Protein 1NBA (pdb70)

Secondary structure (DSSP, 8-state):
--HHHHHHHHHHHHHHHHHHHHHHHHHT-S------SSEEEEEES-BHHHHSSSSTT--S-HHHHHHHHHHHHHHHHHHT--EEEEEE-BS---TTSTT-S-GGGGGTS-GGG-BTTSGGGSBPGGG-PPTT-EEEEESSSSSSTTSSHHHHHHHTT--EEEEEEE-IIIIIHHHHHHHHHHT-EEEEEGGGEE-SSSSHHHHHHHHHHHHT-EEE-HHHHHHHHHHSPPGGG-----SPPP--PPPPPPP--/--TTHHHHHHHHHHHHHHHHHHHHHHT-S------SSEEEEEES-BHHHHSTTSTT--S-HHHHHHHHHHHHHHHHHHT--EEEEEE-BS---TTSTT-S-TTGGGTS-GGG-BTTSGGGSBPGGGPPPTT-EEEEESSSSSSTTSSHHHHHHHTT--EEEEEEE-IIIIIHHHHHHHHHHT-EEEEEGGGEE-SSSSHHHHHHHHHHHHT-EEE-HHHHHHHHHTPPPGGG-----SPPP--PPPPPPP--/--HHHHHHHHHHHHHHHHHHHHHHHHHT-S------SSEEEEEES-BHHHHSTTSTT--S-HHHHHHHHHHHHHHHH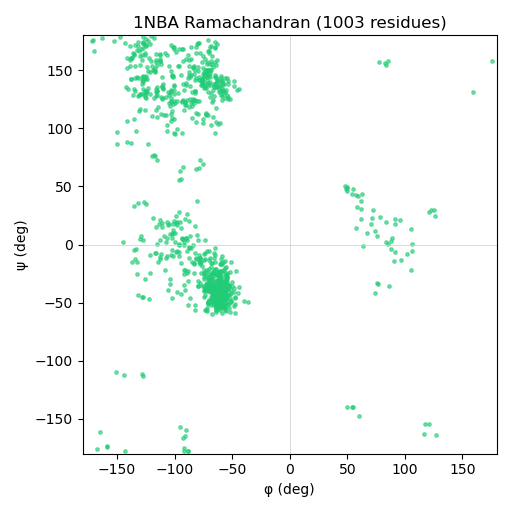HHT--EEEEEE-BS---TTSTT-S-GGGGGTS-GGG-BTTSGGGSBPGGGPPPTT-EEEEESSSSSSTTSSHHHHHHHTT--EEEEEEE-IIIIIHHHHHHHHHHT-EEEEEGGGEE-SSSSHHHHHHHHHHHHT-EEE-HHHHHHHHHHSPPGGG-----SPPP-----PPPP--/----HHHHHHHHHHHHHHHHHHHHHHHT-S------SSEEEEEE--BHHHHSTTSTT--S-HHHHHHHHHHHHHHHHTTT--EEEEEE-BS---TTSTT-S-GGGGGTS-GGG-BTTSGGGSBPGGG-PPTT-EEEEESSSSSSTTSSHHHHHHHTT--EEEEEEE-IIIIIHHHHHHHHHHT-EEEEEGGGEE-SSSSHHHHHHHHHHHHT-EEE-HHHHHHHHHHSPPGGG-----SPPP--PPPPPPP--

CATH classification: 3.40.50.850

Organism: Arthrobacter sp. (NCBI:txid1667)

Structure (mmCIF, N/CA/C/O backbone):
data_1NBA
#
_entry.id   1NBA
#
_cell.length_a   136.220
_cell.length_b   122.290
_cell.length_c   70.870
_cell.angle_alpha   90.00
_cell.angle_beta   91.82
_cell.angle_gamma   90.00
#
_symmetry.space_group_name_H-M   'C 1 2 1'
#
loop_
_entity.id
_entity.type
_entity.pdbx_description
1 polymer 'N-CARBAMOYLSARCOSINE AMIDOHYDROLASE'
2 non-polymer 'SULFATE ION'
3 water water
#
loop_
_atom_site.group_PDB
_atom_site.id
_atom_site.type_symbol
_atom_site.label_atom_id
_atom_site.label_alt_id
_atom_site.label_comp_id
_atom_site.label_asym_id
_atom_site.label_entity_id
_atom_site.label_seq_id
_atom_site.pdbx_PDB_ins_code
_atom_site.Cartn_x
_atom_site.Cartn_y
_atom_site.Cartn_z
_atom_site.occupancy
_atom_site.B_iso_or_equiv
_atom_site.auth_seq_id
_atom_site.auth_comp_id
_atom_site.auth_asym_id
_atom_site.auth_atom_id
_atom_site.pdbx_PDB_model_num
ATOM 1 N N . THR A 1 7 ? 3.558 67.603 60.849 1.00 53.58 7 THR A N 1
ATOM 2 C CA . THR A 1 7 ? 3.455 66.878 59.596 1.00 51.35 7 THR A CA 1
ATOM 3 C C . THR A 1 7 ? 2.987 65.434 59.796 1.00 47.46 7 THR A C 1
ATOM 4 O O . THR A 1 7 ? 3.528 64.642 60.577 1.00 46.88 7 THR A O 1
ATOM 8 N N . PHE A 1 8 ? 1.929 65.103 59.068 1.00 42.21 8 PHE A N 1
ATOM 9 C CA . PHE A 1 8 ? 1.386 63.771 59.110 1.00 37.04 8 PHE A CA 1
ATOM 10 C C . PHE A 1 8 ? 2.411 62.811 58.546 1.00 36.61 8 PHE A C 1
ATOM 11 O O . PHE A 1 8 ? 3.154 63.070 57.585 1.00 37.21 8 PHE A O 1
ATOM 19 N N . ASN A 1 9 ? 2.399 61.650 59.171 1.00 36.36 9 ASN A N 1
ATOM 20 C CA . ASN A 1 9 ? 3.335 60.616 58.799 1.00 36.34 9 ASN A CA 1
ATOM 21 C C . ASN A 1 9 ? 3.221 60.126 57.369 1.00 32.28 9 ASN A C 1
ATOM 22 O O . ASN A 1 9 ? 4.233 59.741 56.792 1.00 31.07 9 ASN A O 1
ATOM 27 N N . ASP A 1 10 ? 2.037 60.171 56.754 1.00 30.59 10 ASP A N 1
ATOM 28 C CA . ASP A 1 10 ? 1.920 59.807 55.350 1.00 31.28 10 ASP A CA 1
ATOM 29 C C . ASP A 1 10 ? 2.704 60.771 54.458 1.00 31.21 10 ASP A C 1
ATOM 30 O O . ASP A 1 10 ? 3.306 60.333 53.479 1.00 33.37 10 ASP A O 1
ATOM 35 N N . ILE A 1 11 ? 2.767 62.063 54.833 1.00 30.02 11 ILE A N 1
ATOM 36 C CA . ILE A 1 11 ? 3.511 63.086 54.096 1.00 26.70 11 ILE A CA 1
ATOM 37 C C . ILE A 1 11 ? 4.983 62.784 54.295 1.00 26.87 11 ILE A C 1
ATOM 38 O O . ILE A 1 11 ? 5.718 62.720 53.317 1.00 27.41 11 ILE A O 1
ATOM 43 N N . GLU A 1 12 ? 5.446 62.561 55.526 1.00 28.69 12 GLU A N 1
ATOM 44 C CA . GLU A 1 12 ? 6.844 62.220 55.789 1.00 30.03 12 GLU A CA 1
ATOM 45 C C . GLU A 1 12 ? 7.338 61.009 55.013 1.00 28.27 12 GLU A C 1
ATOM 46 O O . GLU A 1 12 ? 8.418 60.998 54.410 1.00 26.17 12 GLU A O 1
ATOM 52 N N . ALA A 1 13 ? 6.502 59.975 55.048 1.00 28.15 13 ALA A N 1
ATOM 53 C CA . ALA A 1 13 ? 6.782 58.712 54.377 1.00 27.90 13 ALA A CA 1
ATOM 54 C C . ALA A 1 13 ? 6.857 58.877 52.870 1.00 25.71 13 ALA A C 1
ATOM 55 O O . ALA A 1 13 ? 7.852 58.508 52.242 1.00 26.07 13 ALA A O 1
ATOM 57 N N . ARG A 1 14 ? 5.816 59.449 52.267 1.00 22.72 14 ARG A N 1
ATOM 58 C CA . ARG A 1 14 ? 5.839 59.639 50.833 1.00 21.62 14 ARG A CA 1
ATOM 59 C C . ARG A 1 14 ? 6.938 60.606 50.410 1.00 20.54 14 ARG A C 1
ATOM 60 O O . ARG A 1 14 ? 7.588 60.370 49.391 1.00 21.73 14 ARG A O 1
ATOM 68 N N . LEU A 1 15 ? 7.228 61.652 51.193 1.00 19.56 15 LEU A N 1
ATOM 69 C CA . LEU A 1 15 ? 8.297 62.578 50.881 1.00 16.57 15 LEU A CA 1
ATOM 70 C C . LEU A 1 15 ? 9.639 61.869 50.853 1.00 16.55 15 LEU A C 1
ATOM 71 O O . LEU A 1 15 ? 10.392 62.034 49.884 1.00 17.28 15 LEU A O 1
ATOM 76 N N . ALA A 1 16 ? 9.997 61.044 51.839 1.00 16.63 16 ALA A N 1
ATOM 77 C CA . ALA A 1 16 ? 11.292 60.364 51.801 1.00 17.60 16 ALA A CA 1
ATOM 78 C C . ALA A 1 16 ? 11.449 59.537 50.531 1.00 18.32 16 ALA A C 1
ATOM 79 O O . ALA A 1 16 ? 12.492 59.580 49.877 1.00 20.96 16 ALA A O 1
ATOM 81 N N . ALA A 1 17 ? 10.371 58.861 50.145 1.00 19.04 17 ALA A N 1
ATOM 82 C CA . ALA A 1 17 ? 10.371 58.054 48.948 1.00 19.14 17 ALA A CA 1
ATOM 83 C C . ALA A 1 17 ? 10.540 58.850 47.668 1.00 18.99 17 ALA A C 1
ATOM 84 O O . ALA A 1 17 ? 11.449 58.515 46.894 1.00 21.15 17 ALA A O 1
ATOM 86 N N . VAL A 1 18 ? 9.733 59.896 47.411 1.00 15.98 18 VAL A N 1
ATOM 87 C CA . VAL A 1 18 ? 9.898 60.617 46.165 1.00 16.45 18 VAL A CA 1
ATOM 88 C C . VAL A 1 18 ? 11.235 61.348 46.172 1.00 17.93 18 VAL A C 1
ATOM 89 O O . VAL A 1 18 ? 11.904 61.411 45.132 1.00 20.22 18 VAL A O 1
ATOM 93 N N . LEU A 1 19 ? 11.721 61.834 47.316 1.00 17.16 19 LEU A N 1
ATOM 94 C CA . LEU A 1 19 ? 13.003 62.521 47.317 1.00 16.48 19 LEU A CA 1
ATOM 95 C C . LEU A 1 19 ? 14.109 61.551 46.987 1.00 17.21 19 LEU A C 1
ATOM 96 O O . LEU A 1 19 ? 15.039 61.884 46.263 1.00 15.13 19 LEU A O 1
ATOM 101 N N . GLU A 1 20 ? 14.025 60.322 47.474 1.00 18.83 20 GLU A N 1
ATOM 102 C CA . GLU A 1 20 ? 15.026 59.339 47.126 1.00 20.75 20 GLU A CA 1
ATOM 103 C C . GLU A 1 20 ? 15.027 59.093 45.614 1.00 19.09 20 GLU A C 1
ATOM 104 O O . GLU A 1 20 ? 16.093 59.007 44.995 1.00 17.17 20 GLU A O 1
ATOM 110 N N . GLU A 1 21 ? 13.844 59.034 44.986 1.00 17.04 21 GLU A N 1
ATOM 111 C CA . GLU A 1 21 ? 13.779 58.865 43.550 1.00 20.72 21 GLU A CA 1
ATOM 112 C C . GLU A 1 21 ? 14.475 60.027 42.858 1.00 20.76 21 GLU A C 1
ATOM 113 O O . GLU A 1 21 ? 15.336 59.818 41.998 1.00 19.94 21 GLU A O 1
ATOM 119 N N . ALA A 1 22 ? 14.140 61.246 43.283 1.00 19.69 22 ALA A N 1
ATOM 120 C CA . ALA A 1 22 ? 14.751 62.442 42.735 1.00 17.58 22 ALA A CA 1
ATOM 121 C C . ALA A 1 22 ? 16.259 62.523 42.942 1.00 16.22 22 ALA A C 1
ATOM 122 O O . ALA A 1 22 ? 16.980 62.960 42.032 1.00 16.97 22 ALA A O 1
ATOM 124 N N . PHE A 1 23 ? 16.770 62.083 44.091 1.00 14.93 23 PHE A N 1
ATOM 125 C CA . PHE A 1 23 ? 18.193 62.120 44.351 1.00 15.11 23 PHE A CA 1
ATOM 126 C C . PHE A 1 23 ? 18.903 61.087 43.487 1.00 18.10 23 PHE A C 1
ATOM 127 O O . PHE A 1 23 ? 19.991 61.372 42.993 1.00 16.57 23 PHE A O 1
ATOM 135 N N . GLU A 1 24 ? 18.338 59.892 43.278 1.00 20.21 24 GLU A N 1
ATOM 136 C CA . GLU A 1 24 ? 18.921 58.895 42.382 1.00 22.35 24 GLU A CA 1
ATOM 137 C C . GLU A 1 24 ? 19.106 59.433 40.967 1.00 19.15 24 GLU A C 1
ATOM 138 O O . GLU A 1 24 ? 20.195 59.391 40.388 1.00 20.61 24 GLU A O 1
ATOM 144 N N . ALA A 1 25 ? 17.993 59.939 40.413 1.00 18.43 25 ALA A N 1
ATOM 145 C CA . ALA A 1 25 ? 17.937 60.533 39.077 1.00 17.00 25 ALA A CA 1
ATOM 146 C C . ALA A 1 25 ? 18.929 61.680 38.909 1.00 15.54 25 ALA A C 1
ATOM 147 O O . ALA A 1 25 ? 19.844 61.640 38.070 1.00 17.08 25 ALA A O 1
ATOM 149 N N . GLY A 1 26 ? 18.815 62.667 39.797 1.00 13.18 26 GLY A N 1
ATOM 150 C CA . GLY A 1 26 ? 19.713 63.806 39.802 1.00 11.43 26 GLY A CA 1
ATOM 151 C C . GLY A 1 26 ? 21.180 63.390 39.891 1.00 11.58 26 GLY A C 1
ATOM 152 O O . GLY A 1 26 ? 22.024 63.868 39.116 1.00 9.89 26 GLY A O 1
ATOM 153 N N . THR A 1 27 ? 21.516 62.428 40.758 1.00 12.13 27 THR A N 1
ATOM 154 C CA . THR A 1 27 ? 22.895 61.986 40.913 1.00 12.58 27 THR A CA 1
ATOM 155 C C . THR A 1 27 ? 23.450 61.414 39.610 1.00 13.80 27 THR A C 1
ATOM 156 O O . THR A 1 27 ? 24.621 61.638 39.264 1.00 12.00 27 THR A O 1
ATOM 160 N N . SER A 1 28 ? 22.617 60.686 38.868 1.00 14.48 28 SER A N 1
ATOM 161 C CA . SER A 1 28 ? 23.066 60.128 37.614 1.00 16.01 28 SER A CA 1
ATOM 162 C C . SER A 1 28 ? 23.367 61.254 36.630 1.00 15.08 28 SER A C 1
ATOM 163 O O . SER A 1 28 ? 24.465 61.268 36.069 1.00 14.31 28 SER A O 1
ATOM 166 N N . ILE A 1 29 ? 22.471 62.238 36.468 1.00 14.79 29 ILE A N 1
ATOM 167 C CA . ILE A 1 29 ? 22.711 63.367 35.566 1.00 15.99 29 ILE A CA 1
ATOM 168 C C . ILE A 1 29 ? 23.985 64.104 35.978 1.00 16.37 29 ILE A C 1
ATOM 169 O O . ILE A 1 29 ? 24.911 64.249 35.167 1.00 16.82 29 ILE A O 1
ATOM 174 N N . TYR A 1 30 ? 24.085 64.506 37.252 1.00 15.45 30 TYR A N 1
ATOM 175 C CA . TYR A 1 30 ? 25.275 65.180 37.754 1.00 15.06 30 TYR A CA 1
ATOM 176 C C . TYR A 1 30 ? 26.551 64.432 37.443 1.00 15.38 30 TYR A C 1
ATOM 177 O O . TYR A 1 30 ? 27.484 64.978 36.845 1.00 15.16 30 TYR A O 1
ATOM 186 N N . ASN A 1 31 ? 26.583 63.147 37.757 1.00 18.24 31 ASN A N 1
ATOM 187 C CA . ASN A 1 31 ? 27.778 62.374 37.490 1.00 21.65 31 ASN A CA 1
ATOM 188 C C . ASN A 1 31 ? 28.117 62.311 36.027 1.00 20.35 31 ASN A C 1
ATOM 189 O O . ASN A 1 31 ? 29.286 62.487 35.702 1.00 20.11 31 ASN A O 1
ATOM 194 N N . GLU A 1 32 ? 27.110 62.120 35.168 1.00 19.78 32 GLU A N 1
ATOM 195 C CA . GLU A 1 32 ? 27.306 62.052 33.729 1.00 20.72 32 GLU A CA 1
ATOM 196 C C . GLU A 1 32 ? 27.939 63.318 33.207 1.00 19.79 32 GLU A C 1
ATOM 197 O O . GLU A 1 32 ? 28.805 63.237 32.344 1.00 20.43 32 GLU A O 1
ATOM 203 N N . ARG A 1 33 ? 27.503 64.471 33.740 1.00 19.72 33 ARG A N 1
ATOM 204 C CA . ARG A 1 33 ? 28.007 65.784 33.337 1.00 17.24 33 ARG A CA 1
ATOM 205 C C . ARG A 1 33 ? 29.308 66.196 34.032 1.00 16.59 33 ARG A C 1
ATOM 206 O O . ARG A 1 33 ? 30.003 67.113 33.594 1.00 16.78 33 ARG A O 1
ATOM 214 N N . GLY A 1 34 ? 29.690 65.547 35.129 1.00 15.90 34 GLY A N 1
ATOM 215 C CA . GLY A 1 34 ? 30.950 65.832 35.794 1.00 14.56 34 GLY A CA 1
ATOM 216 C C . GLY A 1 34 ? 30.797 66.617 37.078 1.00 14.90 34 GLY A C 1
ATOM 217 O O . GLY A 1 34 ? 31.781 67.133 37.587 1.00 16.65 34 GLY A O 1
ATOM 218 N N . PHE A 1 35 ? 29.601 66.750 37.624 1.00 14.66 35 PHE A N 1
ATOM 219 C CA . PHE A 1 35 ? 29.377 67.448 38.871 1.00 14.93 35 PHE A CA 1
ATOM 220 C C . PHE A 1 35 ? 29.531 66.452 40.017 1.00 16.91 35 PHE A C 1
ATOM 221 O O . PHE A 1 35 ? 29.845 65.276 39.779 1.00 18.47 35 PHE A O 1
ATOM 229 N N . LYS A 1 36 ? 29.323 66.879 41.268 1.00 14.53 36 LYS A N 1
ATOM 230 C CA . LYS A 1 36 ? 29.347 66.026 42.459 1.00 14.00 36 LYS A CA 1
ATOM 231 C C . LYS A 1 36 ? 30.691 65.350 42.718 1.00 14.81 36 LYS A C 1
ATOM 232 O O . LYS A 1 36 ? 30.802 64.243 43.265 1.00 16.60 36 LYS A O 1
ATOM 238 N N . ARG A 1 37 ? 31.760 66.036 42.306 1.00 13.97 37 ARG A N 1
ATOM 239 C CA . ARG A 1 37 ? 33.120 65.565 42.523 1.00 13.32 37 ARG A CA 1
ATOM 240 C C . ARG A 1 37 ? 33.460 65.653 44.012 1.00 13.00 37 ARG A C 1
ATOM 241 O O . ARG A 1 37 ? 32.715 66.241 44.797 1.00 12.98 37 ARG A O 1
ATOM 249 N N . ARG A 1 38 ? 34.524 65.036 44.477 1.00 11.59 38 ARG A N 1
ATOM 250 C CA . ARG A 1 38 ? 34.848 65.109 45.882 1.00 12.99 38 ARG A CA 1
ATOM 251 C C . ARG A 1 38 ? 35.891 66.180 46.115 1.00 13.33 38 ARG A C 1
ATOM 252 O O . ARG A 1 38 ? 36.971 66.125 45.514 1.00 14.15 38 ARG A O 1
ATOM 260 N N . ILE A 1 39 ? 35.589 67.160 46.979 1.00 13.60 39 ILE A N 1
ATOM 261 C CA . ILE A 1 39 ? 36.576 68.169 47.333 1.00 12.74 39 ILE A CA 1
ATOM 262 C C . ILE A 1 39 ? 37.686 67.584 48.203 1.00 15.17 39 ILE A C 1
ATOM 263 O O . ILE A 1 39 ? 38.862 67.928 48.052 1.00 16.44 39 ILE A O 1
ATOM 268 N N . GLY A 1 40 ? 37.318 66.683 49.113 1.00 14.23 40 GLY A N 1
ATOM 269 C CA . GLY A 1 40 ? 38.309 66.002 49.921 1.00 14.83 40 GLY A CA 1
ATOM 270 C C . GLY A 1 40 ? 38.740 66.826 51.127 1.00 14.89 40 GLY A C 1
ATOM 271 O O . GLY A 1 40 ? 38.579 68.039 51.196 1.00 14.73 40 GLY A O 1
ATOM 272 N N . TYR A 1 41 ? 39.221 66.120 52.137 1.00 14.00 41 TYR A N 1
ATOM 273 C CA . TYR A 1 41 ? 39.718 66.738 53.341 1.00 12.20 41 TYR A CA 1
ATOM 274 C C . TYR A 1 41 ? 41.053 67.344 52.986 1.00 13.18 41 TYR A C 1
ATOM 275 O O . TYR A 1 41 ? 41.800 66.787 52.169 1.00 12.58 41 TYR A O 1
ATOM 284 N N . GLY A 1 42 ? 41.357 68.482 53.590 1.00 12.07 42 GLY A N 1
ATOM 285 C CA . GLY A 1 42 ? 42.654 69.078 53.406 1.00 12.59 42 GLY A CA 1
ATOM 286 C C . GLY A 1 42 ? 43.511 68.632 54.570 1.00 14.85 42 GLY A C 1
ATOM 287 O O . GLY A 1 42 ? 43.243 67.630 55.218 1.00 17.87 42 GLY A O 1
ATOM 288 N N . ASN A 1 43 ? 44.558 69.367 54.911 1.00 14.15 43 ASN A N 1
ATOM 289 C CA . ASN A 1 43 ? 45.494 68.985 55.948 1.00 15.37 43 ASN A CA 1
ATOM 290 C C . ASN A 1 43 ? 45.538 69.893 57.148 1.00 17.25 43 ASN A C 1
ATOM 291 O O . ASN A 1 43 ? 46.310 69.613 58.058 1.00 19.32 43 ASN A O 1
ATOM 296 N N . ARG A 1 44 ? 44.762 70.964 57.229 1.00 16.77 44 ARG A N 1
ATOM 297 C CA . ARG A 1 44 ? 44.898 71.916 58.322 1.00 15.41 44 ARG A CA 1
ATOM 298 C C . ARG A 1 44 ? 43.515 72.495 58.538 1.00 13.81 44 ARG A C 1
ATOM 299 O O . ARG A 1 44 ? 43.149 73.453 57.857 1.00 15.78 44 ARG A O 1
ATOM 307 N N . PRO A 1 45 ? 42.669 71.845 59.349 1.00 11.63 45 PRO A N 1
ATOM 308 C CA . PRO A 1 45 ? 41.260 72.168 59.477 1.00 11.89 45 PRO A CA 1
ATOM 309 C C . PRO A 1 45 ? 40.868 73.082 60.621 1.00 13.09 45 PRO A C 1
ATOM 310 O O . PRO A 1 45 ? 41.662 73.357 61.520 1.00 14.34 45 PRO A O 1
ATOM 314 N N . ALA A 1 46 ? 39.629 73.556 60.577 1.00 14.68 46 ALA A N 1
ATOM 315 C CA . ALA A 1 46 ? 39.033 74.287 61.675 1.00 12.36 46 ALA A CA 1
ATOM 316 C C . ALA A 1 46 ? 37.631 73.732 61.721 1.00 13.24 46 ALA A C 1
ATOM 317 O O . ALA A 1 46 ? 37.105 73.210 60.722 1.00 12.02 46 ALA A O 1
ATOM 319 N N . VAL A 1 47 ? 37.027 73.784 62.896 1.00 13.60 47 VAL A N 1
ATOM 320 C CA . VAL A 1 47 ? 35.667 73.314 63.100 1.00 13.84 47 VAL A CA 1
ATOM 321 C C . VAL A 1 47 ? 34.809 74.537 63.373 1.00 14.24 47 VAL A C 1
ATOM 322 O O . VAL A 1 47 ? 35.237 75.401 64.142 1.00 14.04 47 VAL A O 1
ATOM 326 N N . ILE A 1 48 ? 33.627 74.674 62.792 1.00 13.56 48 ILE A N 1
ATOM 327 C CA . ILE A 1 48 ? 32.770 75.774 63.157 1.00 12.78 48 ILE A CA 1
ATOM 328 C C . ILE A 1 48 ? 31.386 75.189 63.416 1.00 13.38 48 ILE A C 1
ATOM 329 O O . ILE A 1 48 ? 30.835 74.420 62.625 1.00 12.57 48 ILE A O 1
ATOM 334 N N . HIS A 1 49 ? 30.834 75.508 64.589 1.00 12.90 49 HIS A N 1
ATOM 335 C CA . HIS A 1 49 ? 29.507 75.064 64.979 1.00 12.48 49 HIS A CA 1
ATOM 336 C C . HIS A 1 49 ? 28.553 76.227 64.738 1.00 14.47 49 HIS A C 1
ATOM 337 O O . HIS A 1 49 ? 28.618 77.235 65.451 1.00 16.98 49 HIS A O 1
ATOM 344 N N . ILE A 1 50 ? 27.700 76.146 63.715 1.00 12.58 50 ILE A N 1
ATOM 345 C CA . ILE A 1 50 ? 26.771 77.202 63.342 1.00 11.60 50 ILE A CA 1
ATOM 346 C C . ILE A 1 50 ? 25.519 77.209 64.226 1.00 13.71 50 ILE A C 1
ATOM 347 O O . ILE A 1 50 ? 24.656 76.329 64.171 1.00 11.75 50 ILE A O 1
ATOM 352 N N . ASP A 1 51 ? 25.416 78.272 65.028 1.00 14.58 51 ASP A N 1
ATOM 353 C CA . ASP A 1 51 ? 24.272 78.556 65.864 1.00 11.35 51 ASP A CA 1
ATOM 354 C C . ASP A 1 51 ? 23.726 77.450 66.751 1.00 9.81 51 ASP A C 1
ATOM 355 O O . ASP A 1 51 ? 22.521 77.241 66.863 1.00 10.17 51 ASP A O 1
ATOM 360 N N . LEU A 1 52 ? 24.581 76.730 67.461 1.00 10.90 52 LEU A N 1
ATOM 361 C CA . LEU A 1 52 ? 24.111 75.740 68.417 1.00 12.38 52 LEU A CA 1
ATOM 362 C C . LEU A 1 52 ? 24.088 76.444 69.762 1.00 14.44 52 LEU A C 1
ATOM 363 O O . LEU A 1 52 ? 24.755 76.128 70.762 1.00 15.42 52 LEU A O 1
ATOM 368 N N . ALA A 1 53 ? 23.210 77.444 69.716 1.00 14.78 53 ALA A N 1
ATOM 369 C CA . ALA A 1 53 ? 22.989 78.337 70.829 1.00 16.80 53 ALA A CA 1
ATOM 370 C C . ALA A 1 53 ? 21.578 78.058 71.309 1.00 15.89 53 ALA A C 1
ATOM 371 O O . ALA A 1 53 ? 20.776 77.445 70.588 1.00 18.13 53 ALA A O 1
ATOM 373 N N . ASN A 1 54 ? 21.217 78.496 72.507 1.00 16.54 54 ASN A N 1
ATOM 374 C CA . ASN A 1 54 ? 19.931 78.150 73.106 1.00 16.24 54 ASN A CA 1
ATOM 375 C C . ASN A 1 54 ? 18.688 78.461 72.325 1.00 15.96 54 ASN A C 1
ATOM 376 O O . ASN A 1 54 ? 17.721 77.717 72.421 1.00 14.93 54 ASN A O 1
ATOM 381 N N . ALA A 1 55 ? 18.672 79.503 71.501 1.00 15.03 55 ALA A N 1
ATOM 382 C CA . ALA A 1 55 ? 17.483 79.769 70.695 1.00 13.56 55 ALA A CA 1
ATOM 383 C C . ALA A 1 55 ? 17.154 78.715 69.646 1.00 11.74 55 ALA A C 1
ATOM 384 O O . ALA A 1 55 ? 16.025 78.658 69.156 1.00 10.49 55 ALA A O 1
ATOM 386 N N . TRP A 1 56 ? 18.169 77.939 69.268 1.00 12.03 56 TRP A N 1
ATOM 387 C CA . TRP A 1 56 ? 18.018 76.874 68.295 1.00 15.20 56 TRP A CA 1
ATOM 388 C C . TRP A 1 56 ? 17.967 75.551 69.053 1.00 17.39 56 TRP A C 1
ATOM 389 O O . TRP A 1 56 ? 17.094 74.721 68.787 1.00 16.35 56 TRP A O 1
ATOM 400 N N . THR A 1 57 ? 18.872 75.329 70.022 1.00 19.52 57 THR A N 1
ATOM 401 C CA . THR A 1 57 ? 18.918 74.057 70.735 1.00 20.77 57 THR A CA 1
ATOM 402 C C . THR A 1 57 ? 17.852 73.823 71.803 1.00 23.91 57 THR A C 1
ATOM 403 O O . THR A 1 57 ? 17.538 72.676 72.135 1.00 27.01 57 THR A O 1
ATOM 407 N N . GLN A 1 58 ? 17.267 74.860 72.393 1.00 26.26 58 GLN A N 1
ATOM 408 C CA . GLN A 1 58 ? 16.265 74.711 73.431 1.00 25.88 58 GLN A CA 1
ATOM 409 C C . GLN A 1 58 ? 14.915 74.951 72.781 1.00 27.21 58 GLN A C 1
ATOM 410 O O . GLN A 1 58 ? 14.812 75.674 71.789 1.00 27.77 58 GLN A O 1
ATOM 416 N N . PRO A 1 59 ? 13.858 74.271 73.222 1.00 28.24 59 PRO A N 1
ATOM 417 C CA . PRO A 1 59 ? 12.500 74.528 72.779 1.00 26.69 59 PRO A CA 1
ATOM 418 C C . PRO A 1 59 ? 11.949 75.848 73.280 1.00 25.15 59 PRO A C 1
ATOM 419 O O . PRO A 1 59 ? 12.484 76.478 74.192 1.00 25.58 59 PRO A O 1
ATOM 423 N N . GLY A 1 60 ? 10.861 76.264 72.661 1.00 23.27 60 GLY A N 1
ATOM 424 C CA . GLY A 1 60 ? 10.158 77.445 73.090 1.00 25.46 60 GLY A CA 1
ATOM 425 C C . GLY A 1 60 ? 10.640 78.731 72.458 1.00 26.92 60 GLY A C 1
ATOM 426 O O . GLY A 1 60 ? 10.170 79.789 72.876 1.00 28.75 60 GLY A O 1
ATOM 427 N N . HIS A 1 61 ? 11.554 78.739 71.497 1.00 25.04 61 HIS A N 1
ATOM 428 C CA . HIS A 1 61 ? 11.939 79.981 70.856 1.00 23.40 61 HIS A CA 1
ATOM 429 C C . HIS A 1 61 ? 11.407 79.864 69.430 1.00 22.29 61 HIS A C 1
ATOM 430 O O . HIS A 1 61 ? 11.248 78.742 68.941 1.00 23.99 61 HIS A O 1
ATOM 437 N N . PRO A 1 62 ? 11.121 80.915 68.651 1.00 21.59 62 PRO A N 1
ATOM 438 C CA . PRO A 1 62 ? 10.716 80.758 67.243 1.00 19.54 62 PRO A CA 1
ATOM 439 C C . PRO A 1 62 ? 11.770 80.166 66.304 1.00 17.45 62 PRO A C 1
ATOM 440 O O . PRO A 1 62 ? 11.491 79.781 65.178 1.00 16.74 62 PRO A O 1
ATOM 444 N N . PHE A 1 63 ? 13.002 80.019 66.764 1.00 15.99 63 PHE A N 1
ATOM 445 C CA . PHE A 1 63 ? 14.062 79.465 65.946 1.00 18.73 63 PHE A CA 1
ATOM 446 C C . PHE A 1 63 ? 14.362 78.062 66.435 1.00 19.51 63 PHE A C 1
ATOM 447 O O . PHE A 1 63 ? 15.304 77.458 65.932 1.00 21.05 63 PHE A O 1
ATOM 455 N N . SER A 1 64 ? 13.610 77.507 67.393 1.00 19.29 64 SER A N 1
ATOM 456 C CA . SER A 1 64 ? 13.946 76.204 67.937 1.00 19.21 64 SER A CA 1
ATOM 457 C C . SER A 1 64 ? 13.971 75.080 66.898 1.00 19.56 64 SER A C 1
ATOM 458 O O . SER A 1 64 ? 13.030 74.914 66.112 1.00 18.20 64 SER A O 1
ATOM 461 N N . CYS A 1 65 ? 15.057 74.324 66.853 1.00 20.48 65 CYS A N 1
ATOM 462 C CA . CYS A 1 65 ? 15.158 73.184 65.965 1.00 23.67 65 CYS A CA 1
ATOM 463 C C . CYS A 1 65 ? 15.010 71.904 66.777 1.00 25.16 65 CYS A C 1
ATOM 464 O O . CYS A 1 65 ? 15.669 71.759 67.813 1.00 26.99 65 CYS A O 1
ATOM 467 N N . PRO A 1 66 ? 14.126 70.968 66.413 1.00 24.96 66 PRO A N 1
ATOM 468 C CA . PRO A 1 66 ? 14.111 69.611 66.961 1.00 24.92 66 PRO A CA 1
ATOM 469 C C . PRO A 1 66 ? 15.328 68.733 66.648 1.00 25.51 66 PRO A C 1
ATOM 470 O O . PRO A 1 66 ? 16.242 69.118 65.910 1.00 25.82 66 PRO A O 1
ATOM 474 N N . GLY A 1 67 ? 15.414 67.535 67.217 1.00 24.32 67 GLY A N 1
ATOM 475 C CA . GLY A 1 67 ? 16.494 66.620 66.872 1.00 22.62 67 GLY A CA 1
ATOM 476 C C . GLY A 1 67 ? 17.800 66.836 67.604 1.00 20.90 67 GLY A C 1
ATOM 477 O O . GLY A 1 67 ? 18.752 66.065 67.429 1.00 20.81 67 GLY A O 1
ATOM 478 N N . MET A 1 68 ? 17.855 67.794 68.529 1.00 20.13 68 MET A N 1
ATOM 479 C CA . MET A 1 68 ? 19.098 68.065 69.255 1.00 21.50 68 MET A CA 1
ATOM 480 C C . MET A 1 68 ? 19.689 66.894 70.022 1.00 21.92 68 MET A C 1
ATOM 481 O O . MET A 1 68 ? 20.893 66.786 70.239 1.00 23.40 68 MET A O 1
ATOM 486 N N . GLU A 1 69 ? 18.820 65.941 70.312 1.00 24.81 69 GLU A N 1
ATOM 487 C CA . GLU A 1 69 ? 19.155 64.715 71.026 1.00 29.24 69 GLU A CA 1
ATOM 488 C C . GLU A 1 69 ? 20.136 63.878 70.209 1.00 27.53 69 GLU A C 1
ATOM 489 O O . GLU A 1 69 ? 20.959 63.165 70.780 1.00 26.10 69 GLU A O 1
ATOM 495 N N . THR A 1 70 ? 20.044 63.954 68.883 1.00 26.94 70 THR A N 1
ATOM 496 C CA . THR A 1 70 ? 20.968 63.287 67.976 1.00 26.23 70 THR A CA 1
ATOM 497 C C . THR A 1 70 ? 22.147 64.193 67.585 1.00 24.30 70 THR A C 1
ATOM 498 O O . THR A 1 70 ? 23.280 63.714 67.429 1.00 24.96 70 THR A O 1
ATOM 502 N N . ILE A 1 71 ? 21.925 65.511 67.444 1.00 20.74 71 ILE A N 1
ATOM 503 C CA . ILE A 1 71 ? 22.966 66.428 67.015 1.00 16.12 71 ILE A CA 1
ATOM 504 C C . ILE A 1 71 ? 24.008 66.621 68.095 1.00 14.15 71 ILE A C 1
ATOM 505 O O . ILE A 1 71 ? 25.192 66.406 67.829 1.00 13.72 71 ILE A O 1
ATOM 510 N N . ILE A 1 72 ? 23.598 66.933 69.327 1.00 14.96 72 ILE A N 1
ATOM 511 C CA . ILE A 1 72 ? 24.565 67.210 70.388 1.00 15.06 72 ILE A CA 1
ATOM 512 C C . ILE A 1 72 ? 25.605 66.118 70.653 1.00 14.85 72 ILE A C 1
ATOM 513 O O . ILE A 1 72 ? 26.789 66.476 70.630 1.00 15.47 72 ILE A O 1
ATOM 518 N N . PRO A 1 73 ? 25.338 64.812 70.867 1.00 15.46 73 PRO A N 1
ATOM 519 C CA . PRO A 1 73 ? 26.387 63.827 71.138 1.00 15.11 73 PRO A CA 1
ATOM 520 C C . PRO A 1 73 ? 27.394 63.689 70.007 1.00 14.65 73 PRO A C 1
ATOM 521 O O . PRO A 1 73 ? 28.589 63.468 70.230 1.00 14.96 73 PRO A O 1
ATOM 525 N N . ASN A 1 74 ? 26.925 63.850 68.759 1.00 15.26 74 ASN A N 1
ATOM 526 C CA . ASN A 1 74 ? 27.813 63.811 67.595 1.00 13.63 74 ASN A CA 1
ATOM 527 C C . ASN A 1 74 ? 28.698 65.056 67.520 1.00 13.16 74 ASN A C 1
ATOM 528 O O . ASN A 1 74 ? 29.894 64.957 67.236 1.00 15.16 74 ASN A O 1
ATOM 533 N N . VAL A 1 75 ? 28.169 66.252 67.825 1.00 14.01 75 VAL A N 1
ATOM 534 C CA . VAL A 1 75 ? 28.978 67.475 67.887 1.00 13.57 75 VAL A CA 1
ATOM 535 C C . VAL A 1 75 ? 30.070 67.254 68.926 1.00 13.77 75 VAL A C 1
ATOM 536 O O . VAL A 1 75 ? 31.254 67.516 68.686 1.00 13.90 75 VAL A O 1
ATOM 540 N N . GLN A 1 76 ? 29.692 66.682 70.075 1.00 15.46 76 GLN A N 1
ATOM 541 C CA . GLN A 1 76 ? 30.659 66.399 71.128 1.00 14.53 76 GLN A CA 1
ATOM 542 C C . GLN A 1 76 ? 31.748 65.445 70.673 1.00 14.44 76 GLN A C 1
ATOM 543 O O . GLN A 1 76 ? 32.915 65.645 71.028 1.00 15.53 76 GLN A O 1
ATOM 549 N N . ARG A 1 77 ? 31.435 64.427 69.862 1.00 14.49 77 ARG A N 1
ATOM 550 C CA . ARG A 1 77 ? 32.459 63.533 69.345 1.00 14.02 77 ARG A CA 1
ATOM 551 C C . ARG A 1 77 ? 33.461 64.320 68.521 1.00 13.82 77 ARG A C 1
ATOM 552 O O . ARG A 1 77 ? 34.669 64.089 68.647 1.00 14.46 77 ARG A O 1
ATOM 560 N N . ILE A 1 78 ? 32.978 65.265 67.704 1.00 16.04 78 ILE A N 1
ATOM 561 C CA . ILE A 1 78 ? 33.857 66.118 66.901 1.00 15.75 78 ILE A CA 1
ATOM 562 C C . ILE A 1 78 ? 34.715 66.993 67.797 1.00 15.14 78 ILE A C 1
ATOM 563 O O . ILE A 1 78 ? 35.940 67.012 67.648 1.00 18.00 78 ILE A O 1
ATOM 568 N N . ASN A 1 79 ? 34.097 67.665 68.767 1.00 15.16 79 ASN A N 1
ATOM 569 C CA . ASN A 1 79 ? 34.836 68.530 69.673 1.00 15.07 79 ASN A CA 1
ATOM 570 C C . ASN A 1 79 ? 35.936 67.778 70.390 1.00 15.89 79 ASN A C 1
ATOM 571 O O . ASN A 1 79 ? 37.077 68.228 70.366 1.00 16.81 79 ASN A O 1
ATOM 576 N N . GLU A 1 80 ? 35.657 66.589 70.942 1.00 19.97 80 GLU A N 1
ATOM 577 C CA . GLU A 1 80 ? 36.648 65.772 71.636 1.00 21.90 80 GLU A CA 1
ATOM 578 C C . GLU A 1 80 ? 37.813 65.424 70.720 1.00 21.07 80 GLU A C 1
ATOM 579 O O . GLU A 1 80 ? 38.968 65.521 71.133 1.00 22.22 80 GLU A O 1
ATOM 585 N N . ALA A 1 81 ? 37.549 65.064 69.458 1.00 19.87 81 ALA A N 1
ATOM 586 C CA . ALA A 1 81 ? 38.624 64.715 68.532 1.00 18.28 81 ALA A CA 1
ATOM 587 C C . ALA A 1 81 ? 39.462 65.919 68.115 1.00 17.97 81 ALA A C 1
ATOM 588 O O . ALA A 1 81 ? 40.681 65.838 67.943 1.00 17.40 81 ALA A O 1
ATOM 590 N N . ALA A 1 82 ? 38.802 67.064 67.967 1.00 18.66 82 ALA A N 1
ATOM 591 C CA . ALA A 1 82 ? 39.455 68.309 67.578 1.00 19.22 82 ALA A CA 1
ATOM 592 C C . ALA A 1 82 ? 40.339 68.884 68.676 1.00 18.32 82 ALA A C 1
ATOM 593 O O . ALA A 1 82 ? 41.522 69.200 68.507 1.00 18.10 82 ALA A O 1
ATOM 595 N N . ARG A 1 83 ? 39.749 69.007 69.853 1.00 20.24 83 ARG A N 1
ATOM 596 C CA . ARG A 1 83 ? 40.450 69.531 71.009 1.00 21.07 83 ARG A CA 1
ATOM 597 C C . ARG A 1 83 ? 41.689 68.715 71.282 1.00 20.68 83 ARG A C 1
ATOM 598 O O . ARG A 1 83 ? 42.741 69.282 71.538 1.00 20.69 83 ARG A O 1
ATOM 606 N N . ALA A 1 84 ? 41.617 67.396 71.131 1.00 21.00 84 ALA A N 1
ATOM 607 C CA . ALA A 1 84 ? 42.782 66.534 71.303 1.00 21.04 84 ALA A CA 1
ATOM 608 C C . ALA A 1 84 ? 43.954 66.905 70.395 1.00 19.40 84 ALA A C 1
ATOM 609 O O . ALA A 1 84 ? 45.125 66.706 70.724 1.00 19.51 84 ALA A O 1
ATOM 611 N N . LYS A 1 85 ? 43.664 67.461 69.224 1.00 20.95 85 LYS A N 1
ATOM 612 C CA . LYS A 1 85 ? 44.696 67.826 68.265 1.00 19.59 85 LYS A CA 1
ATOM 613 C C . LYS A 1 85 ? 45.086 69.293 68.267 1.00 20.15 85 LYS A C 1
ATOM 614 O O . LYS A 1 85 ? 45.993 69.710 67.531 1.00 19.06 85 LYS A O 1
ATOM 620 N N . GLY A 1 86 ? 44.363 70.107 69.039 1.00 19.32 86 GLY A N 1
ATOM 621 C CA . GLY A 1 86 ? 44.603 71.543 69.073 1.00 18.55 86 GLY A CA 1
ATOM 622 C C . GLY A 1 86 ? 44.004 72.266 67.862 1.00 19.01 86 GLY A C 1
ATOM 623 O O . GLY A 1 86 ? 44.439 73.353 67.488 1.00 20.94 86 GLY A O 1
ATOM 624 N N . VAL A 1 87 ? 42.997 71.670 67.234 1.00 17.46 87 VAL A N 1
ATOM 625 C CA . VAL A 1 87 ? 42.323 72.230 66.077 1.00 16.12 87 VAL A CA 1
ATOM 626 C C . VAL A 1 87 ? 41.480 73.435 66.522 1.00 17.16 87 VAL A C 1
ATOM 627 O O . VAL A 1 87 ? 40.838 73.354 67.580 1.00 18.87 87 VAL A O 1
ATOM 631 N N . PRO A 1 88 ? 41.454 74.573 65.794 1.00 15.39 88 PRO A N 1
ATOM 632 C CA . PRO A 1 88 ? 40.591 75.717 66.066 1.00 13.08 88 PRO A CA 1
ATOM 633 C C . PRO A 1 88 ? 39.135 75.327 65.962 1.00 13.66 88 PRO A C 1
ATOM 634 O O . PRO A 1 88 ? 38.713 74.669 65.006 1.00 15.28 88 PRO A O 1
ATOM 638 N N . VAL A 1 89 ? 38.361 75.751 66.944 1.00 11.65 89 VAL A N 1
ATOM 639 C CA . VAL A 1 89 ? 36.950 75.472 66.980 1.00 11.58 89 VAL A CA 1
ATOM 640 C C . VAL A 1 89 ? 36.338 76.873 67.116 1.00 12.71 89 VAL A C 1
ATOM 641 O O . VAL A 1 89 ? 36.786 77.678 67.950 1.00 11.52 89 VAL A O 1
ATOM 645 N N . PHE A 1 90 ? 35.359 77.194 66.279 1.00 11.93 90 PHE A N 1
ATOM 646 C CA . PHE A 1 90 ? 34.698 78.475 66.269 1.00 10.02 90 PHE A CA 1
ATOM 647 C C . PHE A 1 90 ? 33.241 78.137 66.511 1.00 11.52 90 PHE A C 1
ATOM 648 O O . PHE A 1 90 ? 32.761 77.067 66.112 1.00 10.92 90 PHE A O 1
ATOM 656 N N . TYR A 1 91 ? 32.494 79.009 67.174 1.00 10.98 91 TYR A N 1
ATOM 657 C CA . TYR A 1 91 ? 31.085 78.837 67.425 1.00 11.01 91 TYR A CA 1
ATOM 658 C C . TYR A 1 91 ? 30.430 80.101 66.917 1.00 11.31 91 TYR A C 1
ATOM 659 O O . TYR A 1 91 ? 31.053 81.150 67.036 1.00 14.34 91 TYR A O 1
ATOM 668 N N . THR A 1 92 ? 29.246 80.117 66.323 1.00 10.95 92 THR A N 1
ATOM 669 C CA . THR A 1 92 ? 28.611 81.379 65.994 1.00 10.59 92 THR A CA 1
ATOM 670 C C . THR A 1 92 ? 27.279 81.443 66.722 1.00 12.25 92 THR A C 1
ATOM 671 O O . THR A 1 92 ? 26.725 80.393 67.102 1.00 14.69 92 THR A O 1
ATOM 675 N N . THR A 1 93 ? 26.753 82.647 66.938 1.00 11.28 93 THR A N 1
ATOM 676 C CA . THR A 1 93 ? 25.415 82.837 67.473 1.00 11.75 93 THR A CA 1
ATOM 677 C C . THR A 1 93 ? 24.932 84.049 66.679 1.00 11.58 93 THR A C 1
ATOM 678 O O . THR A 1 93 ? 25.658 85.006 66.396 1.00 13.53 93 THR A O 1
ATOM 682 N N . ASN A 1 94 ? 23.701 83.961 66.216 1.00 11.34 94 ASN A N 1
ATOM 683 C CA . ASN A 1 94 ? 23.136 84.951 65.324 1.00 11.53 94 ASN A CA 1
ATOM 684 C C . ASN A 1 94 ? 22.293 85.853 66.194 1.00 14.04 94 ASN A C 1
ATOM 685 O O . ASN A 1 94 ? 21.135 85.523 66.443 1.00 13.77 94 ASN A O 1
ATOM 690 N N . VAL A 1 95 ? 22.810 86.985 66.666 1.00 15.72 95 VAL A N 1
ATOM 691 C CA . VAL A 1 95 ? 22.109 87.828 67.626 1.00 16.35 95 VAL A CA 1
ATOM 692 C C . VAL A 1 95 ? 22.252 89.288 67.249 1.00 17.29 95 VAL A C 1
ATOM 693 O O . VAL A 1 95 ? 23.164 89.669 66.511 1.00 16.16 95 VAL A O 1
ATOM 697 N N . TYR A 1 96 ? 21.365 90.132 67.770 1.00 17.99 96 TYR A N 1
ATOM 698 C CA . TYR A 1 96 ? 21.339 91.534 67.413 1.00 17.85 96 TYR A CA 1
ATOM 699 C C . TYR A 1 96 ? 21.404 92.467 68.623 1.00 20.25 96 TYR A C 1
ATOM 700 O O . TYR A 1 96 ? 20.742 92.280 69.648 1.00 20.63 96 TYR A O 1
ATOM 709 N N . ARG A 1 97 ? 22.294 93.451 68.530 1.00 21.32 97 ARG A N 1
ATOM 710 C CA . ARG A 1 97 ? 22.475 94.503 69.524 1.00 23.10 97 ARG A CA 1
ATOM 711 C C . ARG A 1 97 ? 21.371 95.555 69.434 1.00 23.85 97 ARG A C 1
ATOM 712 O O . ARG A 1 97 ? 20.938 96.084 70.452 1.00 24.77 97 ARG A O 1
ATOM 720 N N . ASN A 1 98 ? 20.855 95.905 68.255 1.00 22.98 98 ASN A N 1
ATOM 721 C CA . ASN A 1 98 ? 19.793 96.886 68.152 1.00 21.50 98 ASN A CA 1
ATOM 722 C C . ASN A 1 98 ? 18.740 96.379 67.197 1.00 22.21 98 ASN A C 1
ATOM 723 O O . ASN A 1 98 ? 18.873 96.389 65.976 1.00 22.44 98 ASN A O 1
ATOM 728 N N . ARG A 1 99 ? 17.634 96.007 67.819 1.00 21.46 99 ARG A N 1
ATOM 729 C CA . ARG A 1 99 ? 16.530 95.416 67.101 1.00 21.89 99 ARG A CA 1
ATOM 730 C C . ARG A 1 99 ? 15.416 96.383 66.709 1.00 23.65 99 ARG A C 1
ATOM 731 O O . ARG A 1 99 ? 14.249 95.987 66.588 1.00 22.75 99 ARG A O 1
ATOM 739 N N . ASP A 1 100 ? 15.682 97.675 66.495 1.00 23.89 100 ASP A N 1
ATOM 740 C CA . ASP A 1 100 ? 14.596 98.539 66.095 1.00 23.33 100 ASP A CA 1
ATOM 741 C C . ASP A 1 100 ? 14.843 98.829 64.631 1.00 22.86 100 ASP A C 1
ATOM 742 O O . ASP A 1 100 ? 15.776 99.543 64.276 1.00 22.70 100 ASP A O 1
ATOM 747 N N . ALA A 1 101 ? 13.982 98.296 63.771 1.00 23.15 101 ALA A N 1
ATOM 748 C CA . ALA A 1 101 ? 14.093 98.486 62.337 1.00 23.25 101 ALA A CA 1
ATOM 749 C C . ALA A 1 101 ? 14.078 99.941 61.903 1.00 23.15 101 ALA A C 1
ATOM 750 O O . ALA A 1 101 ? 14.620 100.260 60.848 1.00 23.76 101 ALA A O 1
ATOM 752 N N . SER A 1 102 ? 13.483 100.835 62.687 1.00 24.11 102 SER A N 1
ATOM 753 C CA . SER A 1 102 ? 13.473 102.262 62.366 1.00 24.83 102 SER A CA 1
ATOM 754 C C . SER A 1 102 ? 14.768 102.993 62.693 1.00 22.46 102 SER A C 1
ATOM 755 O O . SER A 1 102 ? 14.941 104.157 62.309 1.00 23.05 102 SER A O 1
ATOM 758 N N . SER A 1 103 ? 15.697 102.345 63.395 1.00 20.68 103 SER A N 1
ATOM 759 C CA . SER A 1 103 ? 16.933 102.961 63.815 1.00 18.91 103 SER A CA 1
ATOM 760 C C . SER A 1 103 ? 18.041 102.824 62.784 1.00 19.83 103 SER A C 1
ATOM 761 O O . SER A 1 103 ? 18.292 101.772 62.181 1.00 21.14 103 SER A O 1
ATOM 764 N N . GLY A 1 104 ? 18.823 103.893 62.715 1.00 18.95 104 GLY A N 1
ATOM 765 C CA . GLY A 1 104 ? 19.957 104.001 61.817 1.00 16.75 104 GLY A CA 1
ATOM 766 C C . GLY A 1 104 ? 21.137 103.160 62.276 1.00 16.34 104 GLY A C 1
ATOM 767 O O . GLY A 1 104 ? 22.121 103.026 61.555 1.00 15.48 104 GLY A O 1
ATOM 768 N N . THR A 1 105 ? 21.153 102.636 63.500 1.00 16.71 105 THR A N 1
ATOM 769 C CA . THR A 1 105 ? 22.227 101.764 63.929 1.00 17.32 105 THR A CA 1
ATOM 770 C C . THR A 1 105 ? 21.655 100.387 64.279 1.00 16.16 105 THR A C 1
ATOM 771 O O . THR A 1 105 ? 22.242 99.603 65.042 1.00 15.20 105 THR A O 1
ATOM 775 N N . ASN A 1 106 ? 20.483 100.056 63.734 1.00 16.41 106 ASN A N 1
ATOM 776 C CA . ASN A 1 106 ? 19.932 98.725 63.955 1.00 18.45 106 ASN A CA 1
ATOM 777 C C . ASN A 1 106 ? 20.846 97.787 63.188 1.00 18.00 106 ASN A C 1
ATOM 778 O O . ASN A 1 106 ? 21.336 98.156 62.114 1.00 17.82 106 ASN A O 1
ATOM 783 N N . ASP A 1 107 ? 21.118 96.581 63.667 1.00 15.32 107 ASP A N 1
ATOM 784 C CA . ASP A 1 107 ? 22.016 95.714 62.937 1.00 12.31 107 ASP A CA 1
ATOM 785 C C . ASP A 1 107 ? 21.292 94.576 62.243 1.00 12.57 107 ASP A C 1
ATOM 786 O O . ASP A 1 107 ? 21.901 93.578 61.879 1.00 11.13 107 ASP A O 1
ATOM 791 N N . MET A 1 108 ? 19.983 94.677 62.029 1.00 13.44 108 MET A N 1
ATOM 792 C CA . MET A 1 108 ? 19.255 93.579 61.428 1.00 14.08 108 MET A CA 1
ATOM 793 C C . MET A 1 108 ? 19.164 93.673 59.915 1.00 15.46 108 MET A C 1
ATOM 794 O O . MET A 1 108 ? 18.880 92.679 59.229 1.00 16.24 108 MET A O 1
ATOM 799 N N . GLY A 1 109 ? 19.323 94.888 59.393 1.00 15.55 109 GLY A N 1
ATOM 800 C CA . GLY A 1 109 ? 19.331 95.140 57.961 1.00 15.03 109 GLY A CA 1
ATOM 801 C C . GLY A 1 109 ? 18.101 94.584 57.275 1.00 13.76 109 GLY A C 1
ATOM 802 O O . GLY A 1 109 ? 17.003 94.631 57.829 1.00 14.65 109 GLY A O 1
ATOM 803 N N . LEU A 1 110 ? 18.214 93.992 56.099 1.00 12.29 110 LEU A N 1
ATOM 804 C CA . LEU A 1 110 ? 17.034 93.493 55.443 1.00 13.65 110 LEU A CA 1
ATOM 805 C C . LEU A 1 110 ? 16.627 92.089 55.852 1.00 11.48 110 LEU A C 1
ATOM 806 O O . LEU A 1 110 ? 15.551 91.655 55.428 1.00 10.91 110 LEU A O 1
ATOM 811 N N . TRP A 1 111 ? 17.362 91.374 56.719 1.00 11.65 111 TRP A N 1
ATOM 812 C CA . TRP A 1 111 ? 16.956 90.016 57.070 1.00 12.22 111 TRP A CA 1
ATOM 813 C C . TRP A 1 111 ? 15.685 90.001 57.924 1.00 16.24 111 TRP A C 1
ATOM 814 O O . TRP A 1 111 ? 14.850 89.084 57.887 1.00 17.78 111 TRP A O 1
ATOM 825 N N . TYR A 1 112 ? 15.474 91.119 58.620 1.00 17.41 112 TYR A N 1
ATOM 826 C CA . TYR A 1 112 ? 14.253 91.374 59.372 1.00 16.88 112 TYR A CA 1
ATOM 827 C C . TYR A 1 112 ? 13.043 91.356 58.434 1.00 16.25 112 TYR A C 1
ATOM 828 O O . TYR A 1 112 ? 11.918 91.151 58.877 1.00 17.39 112 TYR A O 1
ATOM 837 N N . SER A 1 113 ? 13.175 91.586 57.123 1.00 17.05 113 SER A N 1
ATOM 838 C CA . SER A 1 113 ? 12.000 91.570 56.253 1.00 17.80 113 SER A CA 1
ATOM 839 C C . SER A 1 113 ? 11.694 90.169 55.755 1.00 17.86 113 SER A C 1
ATOM 840 O O . SER A 1 113 ? 10.826 89.974 54.909 1.00 17.60 113 SER A O 1
ATOM 843 N N . LYS A 1 114 ? 12.398 89.160 56.262 1.00 17.19 114 LYS A N 1
ATOM 844 C CA . LYS A 1 114 ? 12.168 87.798 55.844 1.00 16.84 114 LYS A CA 1
ATOM 845 C C . LYS A 1 114 ? 11.949 86.878 57.025 1.00 17.15 114 LYS A C 1
ATOM 846 O O . LYS A 1 114 ? 11.000 86.087 57.012 1.00 17.82 114 LYS A O 1
ATOM 852 N N . ILE A 1 115 ? 12.769 86.981 58.067 1.00 16.45 115 ILE A N 1
ATOM 853 C CA . ILE A 1 115 ? 12.664 86.096 59.215 1.00 14.93 115 ILE A CA 1
ATOM 854 C C . ILE A 1 115 ? 12.532 86.939 60.478 1.00 16.02 115 ILE A C 1
ATOM 855 O O . ILE A 1 115 ? 12.850 88.129 60.443 1.00 14.09 115 ILE A O 1
ATOM 860 N N . PRO A 1 116 ? 12.119 86.426 61.643 1.00 17.96 116 PRO A N 1
ATOM 861 C CA . PRO A 1 116 ? 11.902 87.261 62.810 1.00 17.90 116 PRO A CA 1
ATOM 862 C C . PRO A 1 116 ? 13.165 87.608 63.592 1.00 17.53 116 PRO A C 1
ATOM 863 O O . PRO A 1 116 ? 13.280 87.272 64.773 1.00 18.62 116 PRO A O 1
ATOM 867 N N . THR A 1 117 ? 14.100 88.365 63.006 1.00 16.21 117 THR A N 1
ATOM 868 C CA . THR A 1 117 ? 15.336 88.739 63.685 1.00 15.36 117 THR A CA 1
ATOM 869 C C . THR A 1 117 ? 15.175 89.455 65.039 1.00 15.95 117 THR A C 1
ATOM 870 O O . THR A 1 117 ? 16.043 89.369 65.911 1.00 15.75 117 THR A O 1
ATOM 874 N N . GLU A 1 118 ? 14.065 90.178 65.235 1.00 16.66 118 GLU A N 1
ATOM 875 C CA . GLU A 1 118 ? 13.769 90.881 66.483 1.00 18.32 118 GLU A CA 1
ATOM 876 C C . GLU A 1 118 ? 13.701 89.955 67.677 1.00 18.99 118 GLU A C 1
ATOM 877 O O . GLU A 1 118 ? 13.671 90.439 68.803 1.00 21.50 118 GLU A O 1
ATOM 883 N N . THR A 1 119 ? 13.584 88.646 67.512 1.00 17.64 119 THR A N 1
ATOM 884 C CA . THR A 1 119 ? 13.497 87.756 68.652 1.00 16.88 119 THR A CA 1
ATOM 885 C C . THR A 1 119 ? 14.853 87.266 69.152 1.00 16.50 119 THR A C 1
ATOM 886 O O . THR A 1 119 ? 14.924 86.428 70.067 1.00 14.58 119 THR A O 1
ATOM 890 N N . LEU A 1 120 ? 15.963 87.750 68.573 1.00 16.43 120 LEU A N 1
ATOM 891 C CA . LEU A 1 120 ? 17.281 87.271 68.936 1.00 16.14 120 LEU A CA 1
ATOM 892 C C . LEU A 1 120 ? 18.188 88.315 69.589 1.00 18.29 120 LEU A C 1
ATOM 893 O O . LEU A 1 120 ? 19.152 88.815 68.999 1.00 18.69 120 LEU A O 1
ATOM 898 N N . PRO A 1 121 ? 17.950 88.702 70.843 1.00 22.21 121 PRO A N 1
ATOM 899 C CA . PRO A 1 121 ? 18.742 89.705 71.545 1.00 22.43 121 PRO A CA 1
ATOM 900 C C . PRO A 1 121 ? 20.133 89.221 71.872 1.00 20.70 121 PRO A C 1
ATOM 901 O O . PRO A 1 121 ? 20.325 88.077 72.296 1.00 20.77 121 PRO A O 1
ATOM 905 N N . ALA A 1 122 ? 21.136 90.065 71.671 1.00 21.35 122 ALA A N 1
ATOM 906 C CA . ALA A 1 122 ? 22.482 89.723 72.096 1.00 22.97 122 ALA A CA 1
ATOM 907 C C . ALA A 1 122 ? 22.470 89.662 73.627 1.00 26.20 122 ALA A C 1
ATOM 908 O O . ALA A 1 122 ? 21.622 90.272 74.288 1.00 25.93 122 ALA A O 1
ATOM 910 N N . ASP A 1 123 ? 23.360 88.864 74.198 1.00 29.50 123 ASP A N 1
ATOM 911 C CA . ASP A 1 123 ? 23.504 88.661 75.633 1.00 34.57 123 ASP A CA 1
ATOM 912 C C . ASP A 1 123 ? 22.335 88.021 76.388 1.00 35.37 123 ASP A C 1
ATOM 913 O O . ASP A 1 123 ? 22.422 87.867 77.613 1.00 38.77 123 ASP A O 1
ATOM 918 N N . SER A 1 124 ? 21.201 87.675 75.769 1.00 31.88 124 SER A N 1
ATOM 919 C CA . SER A 1 124 ? 20.185 86.934 76.484 1.00 27.69 124 SER A CA 1
ATOM 920 C C . SER A 1 124 ? 20.540 85.453 76.579 1.00 24.97 124 SER A C 1
ATOM 921 O O . SER A 1 124 ? 21.492 85.011 75.924 1.00 24.28 124 SER A O 1
ATOM 924 N N . TYR A 1 125 ? 19.730 84.700 77.340 1.00 22.17 125 TYR A N 1
ATOM 925 C CA . TYR A 1 125 ? 19.834 83.243 77.463 1.00 22.04 125 TYR A CA 1
ATOM 926 C C . TYR A 1 125 ? 19.947 82.606 76.088 1.00 21.65 125 TYR A C 1
ATOM 927 O O . TYR A 1 125 ? 20.876 81.893 75.746 1.00 23.44 125 TYR A O 1
ATOM 936 N N . TRP A 1 126 ? 18.973 82.979 75.266 1.00 21.49 126 TRP A N 1
ATOM 937 C CA . TRP A 1 126 ? 18.863 82.479 73.922 1.00 20.79 126 TRP A CA 1
ATOM 938 C C . TRP A 1 126 ? 20.096 82.657 73.068 1.00 19.67 126 TRP A C 1
ATOM 939 O O . TRP A 1 126 ? 20.318 81.845 72.172 1.00 24.75 126 TRP A O 1
ATOM 950 N N . ALA A 1 127 ? 20.932 83.636 73.387 1.00 17.48 127 ALA A N 1
ATOM 951 C CA . ALA A 1 127 ? 22.141 83.906 72.639 1.00 16.67 127 ALA A CA 1
ATOM 952 C C . ALA A 1 127 ? 23.296 83.052 73.096 1.00 16.57 127 ALA A C 1
ATOM 953 O O . ALA A 1 127 ? 24.318 82.998 72.411 1.00 16.95 127 ALA A O 1
ATOM 955 N N . GLN A 1 128 ? 23.236 82.396 74.241 1.00 17.91 128 GLN A N 1
ATOM 956 C CA . GLN A 1 128 ? 24.375 81.641 74.735 1.00 20.69 128 GLN A CA 1
ATOM 957 C C . GLN A 1 128 ? 24.504 80.296 74.052 1.00 18.18 128 GLN A C 1
ATOM 958 O O . GLN A 1 128 ? 23.535 79.735 73.539 1.00 16.80 128 GLN A O 1
ATOM 964 N N . ILE A 1 129 ? 25.730 79.795 73.984 1.00 18.85 129 ILE A N 1
ATOM 965 C CA . ILE A 1 129 ? 26.025 78.503 73.372 1.00 18.81 129 ILE A CA 1
ATOM 966 C C . ILE A 1 129 ? 25.498 77.458 74.346 1.00 21.06 129 ILE A C 1
ATOM 967 O O . ILE A 1 129 ? 25.564 77.642 75.569 1.00 21.47 129 ILE A O 1
ATOM 972 N N . ASP A 1 130 ? 24.984 76.366 73.792 1.00 21.46 130 ASP A N 1
ATOM 973 C CA . ASP A 1 130 ? 24.404 75.327 74.603 1.00 20.98 130 ASP A CA 1
ATOM 974 C C . ASP A 1 130 ? 25.458 74.763 75.556 1.00 21.43 130 ASP A C 1
ATOM 975 O O . ASP A 1 130 ? 26.592 74.439 75.191 1.00 19.12 130 ASP A O 1
ATOM 980 N N . ASP A 1 131 ? 25.014 74.577 76.793 1.00 24.91 131 ASP A N 1
ATOM 981 C CA . ASP A 1 131 ? 25.881 74.130 77.884 1.00 27.82 131 ASP A CA 1
ATOM 982 C C . ASP A 1 131 ? 26.477 72.745 77.677 1.00 25.00 131 ASP A C 1
ATOM 983 O O . ASP A 1 131 ? 27.608 72.477 78.082 1.00 25.02 131 ASP A O 1
ATOM 988 N N . ARG A 1 132 ? 25.744 71.877 76.970 1.00 23.72 132 ARG A N 1
ATOM 989 C CA . ARG A 1 132 ? 26.241 70.543 76.628 1.00 22.37 132 ARG A CA 1
ATOM 990 C C . ARG A 1 132 ? 27.496 70.583 75.772 1.00 23.93 132 ARG A C 1
ATOM 991 O O . ARG A 1 132 ? 28.254 69.612 75.750 1.00 24.62 132 ARG A O 1
ATOM 999 N N . ILE A 1 133 ? 27.771 71.681 75.046 1.00 24.61 133 ILE A N 1
ATOM 1000 C CA . ILE A 1 133 ? 28.931 71.815 74.172 1.00 23.44 133 ILE A CA 1
ATOM 1001 C C . ILE A 1 133 ? 29.623 73.145 74.443 1.00 25.52 133 ILE A C 1
ATOM 1002 O O . ILE A 1 133 ? 30.137 73.805 73.535 1.00 25.63 133 ILE A O 1
ATOM 1007 N N . ALA A 1 134 ? 29.631 73.551 75.713 1.00 25.77 134 ALA A N 1
ATOM 1008 C CA . ALA A 1 134 ? 30.259 74.799 76.134 1.00 24.65 134 ALA A CA 1
ATOM 1009 C C . ALA A 1 134 ? 31.649 75.019 75.541 1.00 23.77 134 ALA A C 1
ATOM 1010 O O . ALA A 1 134 ? 32.444 74.074 75.555 1.00 24.01 134 ALA A O 1
ATOM 1012 N N . PRO A 1 135 ? 31.994 76.193 74.987 1.00 24.65 135 PRO A N 1
ATOM 1013 C CA . PRO A 1 135 ? 33.311 76.498 74.449 1.00 25.03 135 PRO A CA 1
ATOM 1014 C C . PRO A 1 135 ? 34.422 76.260 75.458 1.00 27.09 135 PRO A C 1
ATOM 1015 O O . PRO A 1 135 ? 34.234 76.454 76.661 1.00 27.66 135 PRO A O 1
ATOM 1019 N N . ALA A 1 136 ? 35.551 75.772 74.957 1.00 29.11 136 ALA A N 1
ATOM 1020 C CA . ALA A 1 136 ? 36.702 75.516 75.787 1.00 31.88 136 ALA A CA 1
ATOM 1021 C C . ALA A 1 136 ? 37.542 76.772 75.690 1.00 35.89 136 ALA A C 1
ATOM 1022 O O . ALA A 1 136 ? 37.317 77.639 74.831 1.00 35.79 136 ALA A O 1
ATOM 1024 N N . ASP A 1 137 ? 38.533 76.881 76.563 1.00 39.86 137 ASP A N 1
ATOM 1025 C CA . ASP A 1 137 ? 39.355 78.070 76.569 1.00 44.23 137 ASP A CA 1
ATOM 1026 C C . ASP A 1 137 ? 40.196 78.080 75.299 1.00 41.81 137 ASP A C 1
ATOM 1027 O O . ASP A 1 137 ? 40.785 77.079 74.882 1.00 41.47 137 ASP A O 1
ATOM 1032 N N . GLY A 1 138 ? 40.063 79.220 74.620 1.00 38.65 138 GLY A N 1
ATOM 1033 C CA . GLY A 1 138 ? 40.764 79.472 73.374 1.00 33.24 138 GLY A CA 1
ATOM 1034 C C . GLY A 1 138 ? 39.861 79.284 72.163 1.00 29.04 138 GLY A C 1
ATOM 1035 O O . GLY A 1 138 ? 40.281 79.593 71.054 1.00 29.59 138 GLY A O 1
ATOM 1036 N N . GLU A 1 139 ? 38.639 78.781 72.290 1.00 24.89 139 GLU A N 1
ATOM 1037 C CA . GLU A 1 139 ? 37.757 78.603 71.148 1.00 21.26 139 GLU A CA 1
ATOM 1038 C C . GLU A 1 139 ? 37.064 79.922 70.905 1.00 19.94 139 GLU A C 1
ATOM 1039 O O . GLU A 1 139 ? 36.866 80.662 71.865 1.00 21.86 139 GLU A O 1
ATOM 1045 N N . VAL A 1 140 ? 36.654 80.260 69.692 1.00 17.00 140 VAL A N 1
ATOM 1046 C CA . VAL A 1 140 ? 36.112 81.581 69.411 1.00 15.03 140 VAL A CA 1
ATOM 1047 C C . VAL A 1 140 ? 34.613 81.549 69.299 1.00 13.41 140 VAL A C 1
ATOM 1048 O O . VAL A 1 140 ? 34.081 80.677 68.622 1.00 15.46 140 VAL A O 1
ATOM 1052 N N . VAL A 1 141 ? 33.893 82.461 69.938 1.00 12.60 141 VAL A N 1
ATOM 1053 C CA . VAL A 1 141 ? 32.457 82.527 69.738 1.00 12.56 141 VAL A CA 1
ATOM 1054 C C . VAL A 1 141 ? 32.305 83.765 68.857 1.00 14.60 141 VAL A C 1
ATOM 1055 O O . VAL A 1 141 ? 32.906 84.802 69.149 1.00 15.76 141 VAL A O 1
ATOM 1059 N N . ILE A 1 142 ? 31.580 83.731 67.758 1.00 14.11 142 ILE A N 1
ATOM 1060 C CA . ILE A 1 142 ? 31.444 84.864 66.874 1.00 15.16 142 ILE A CA 1
ATOM 1061 C C . ILE A 1 142 ? 29.982 85.247 66.929 1.00 14.91 142 ILE A C 1
ATOM 1062 O O . ILE A 1 142 ? 29.111 84.369 66.887 1.00 16.90 142 ILE A O 1
ATOM 1067 N N . GLU A 1 143 ? 29.682 86.528 67.113 1.00 12.84 143 GLU A N 1
ATOM 1068 C CA . GLU A 1 143 ? 28.310 86.984 67.037 1.00 14.35 143 GLU A CA 1
ATOM 1069 C C . GLU A 1 143 ? 28.182 87.386 65.584 1.00 13.98 143 GLU A C 1
ATOM 1070 O O . GLU A 1 143 ? 29.088 88.028 65.055 1.00 14.76 143 GLU A O 1
ATOM 1076 N N . LYS A 1 144 ? 27.135 86.997 64.884 1.00 13.66 144 LYS A N 1
ATOM 1077 C CA . LYS A 1 144 ? 27.004 87.279 63.469 1.00 12.07 144 LYS A CA 1
ATOM 1078 C C . LYS A 1 144 ? 25.640 87.886 63.213 1.00 12.84 144 LYS A C 1
ATOM 1079 O O . LYS A 1 144 ? 24.740 87.760 64.052 1.00 13.13 144 LYS A O 1
ATOM 1085 N N . ASN A 1 145 ? 25.414 88.554 62.081 1.00 12.73 145 ASN A N 1
ATOM 1086 C CA . ASN A 1 145 ? 24.134 89.211 61.840 1.00 11.03 145 ASN A CA 1
ATOM 1087 C C . ASN A 1 145 ? 23.418 88.732 60.613 1.00 9.88 145 ASN A C 1
ATOM 1088 O O . ASN A 1 145 ? 22.298 89.174 60.352 1.00 8.00 145 ASN A O 1
ATOM 1093 N N . ARG A 1 146 ? 24.076 87.917 59.796 1.00 11.08 146 ARG A N 1
ATOM 1094 C CA . ARG A 1 146 ? 23.456 87.432 58.573 1.00 11.31 146 ARG A CA 1
ATOM 1095 C C . ARG A 1 146 ? 23.586 85.913 58.564 1.00 11.06 146 ARG A C 1
ATOM 1096 O O . ARG A 1 146 ? 24.343 85.368 59.358 1.00 10.45 146 ARG A O 1
ATOM 1104 N N . ALA A 1 147 ? 22.905 85.213 57.650 1.00 11.78 147 ALA A N 1
ATOM 1105 C CA . ALA A 1 147 ? 22.948 83.754 57.575 1.00 11.64 147 ALA A CA 1
ATOM 1106 C C . ALA A 1 147 ? 24.331 83.109 57.532 1.00 11.22 147 ALA A C 1
ATOM 1107 O O . ALA A 1 147 ? 24.689 82.301 58.385 1.00 13.18 147 ALA A O 1
ATOM 1109 N N . SER A 1 148 ? 25.160 83.459 56.551 1.00 9.83 148 SER A N 1
ATOM 1110 C CA . SER A 1 148 ? 26.480 82.880 56.516 1.00 9.60 148 SER A CA 1
ATOM 1111 C C . SER A 1 148 ? 27.300 83.412 57.682 1.00 11.11 148 SER A C 1
ATOM 1112 O O . SER A 1 148 ? 27.156 84.557 58.108 1.00 14.87 148 SER A O 1
ATOM 1115 N N . ALA A 1 149 ? 28.219 82.594 58.155 1.00 9.14 149 ALA A N 1
ATOM 1116 C CA . ALA A 1 149 ? 29.150 83.006 59.175 1.00 8.71 149 ALA A CA 1
ATOM 1117 C C . ALA A 1 149 ? 30.139 84.049 58.662 1.00 10.71 149 ALA A C 1
ATOM 1118 O O . ALA A 1 149 ? 30.819 84.691 59.443 1.00 12.21 149 ALA A O 1
ATOM 1120 N N . PHE A 1 150 ? 30.297 84.259 57.364 1.00 11.59 150 PHE A N 1
ATOM 1121 C CA . PHE A 1 150 ? 31.280 85.198 56.871 1.00 10.15 150 PHE A CA 1
ATOM 1122 C C . PHE A 1 150 ? 30.829 86.656 56.774 1.00 10.65 150 PHE A C 1
ATOM 1123 O O . PHE A 1 150 ? 31.631 87.491 57.191 1.00 11.60 150 PHE A O 1
ATOM 1131 N N . PRO A 1 151 ? 29.682 87.118 56.259 1.00 11.03 151 PRO A N 1
ATOM 1132 C CA . PRO A 1 151 ? 29.355 88.542 56.151 1.00 12.03 151 PRO A CA 1
ATOM 1133 C C . PRO A 1 151 ? 29.349 89.297 57.477 1.00 11.74 151 PRO A C 1
ATOM 1134 O O . PRO A 1 151 ? 28.723 88.888 58.459 1.00 12.42 151 PRO A O 1
ATOM 1138 N N . GLY A 1 152 ? 30.137 90.352 57.546 1.00 9.64 152 GLY A N 1
ATOM 1139 C CA . GLY A 1 152 ? 30.237 91.167 58.731 1.00 11.66 152 GLY A CA 1
ATOM 1140 C C . GLY A 1 152 ? 31.012 90.562 59.892 1.00 13.05 152 GLY A C 1
ATOM 1141 O O . GLY A 1 152 ? 30.925 91.117 61.000 1.00 12.25 152 GLY A O 1
ATOM 1142 N N . THR A 1 153 ? 31.765 89.464 59.758 1.00 12.30 153 THR A N 1
ATOM 1143 C CA . THR A 1 153 ? 32.474 88.940 60.914 1.00 11.54 153 THR A CA 1
ATOM 1144 C C . THR A 1 153 ? 33.949 88.887 60.537 1.00 10.66 153 THR A C 1
ATOM 1145 O O . THR A 1 153 ? 34.349 89.171 59.395 1.00 13.07 153 THR A O 1
ATOM 1149 N N . ASN A 1 154 ? 34.785 88.526 61.507 1.00 8.51 154 ASN A N 1
ATOM 1150 C CA . ASN A 1 154 ? 36.204 88.335 61.261 1.00 9.11 154 ASN A CA 1
ATOM 1151 C C . ASN A 1 154 ? 36.605 86.891 60.955 1.00 10.26 154 ASN A C 1
ATOM 1152 O O . ASN A 1 154 ? 37.806 86.596 60.966 1.00 9.46 154 ASN A O 1
ATOM 1157 N N . LEU A 1 155 ? 35.677 85.974 60.645 1.00 10.16 155 LEU A N 1
ATOM 1158 C CA . LEU A 1 155 ? 36.040 84.587 60.392 1.00 10.25 155 LEU A CA 1
ATOM 1159 C C . LEU A 1 155 ? 37.103 84.442 59.308 1.00 13.06 155 LEU A C 1
ATOM 1160 O O . LEU A 1 155 ? 38.155 83.824 59.524 1.00 13.90 155 LEU A O 1
ATOM 1165 N N . GLU A 1 156 ? 36.874 85.083 58.158 1.00 14.45 156 GLU A N 1
ATOM 1166 C CA . GLU A 1 156 ? 37.808 84.986 57.050 1.00 13.60 156 GLU A CA 1
ATOM 1167 C C . GLU A 1 156 ? 39.161 85.534 57.447 1.00 12.67 156 GLU A C 1
ATOM 1168 O O . GLU A 1 156 ? 40.154 85.036 56.931 1.00 13.23 156 GLU A O 1
ATOM 1174 N N . LEU A 1 157 ? 39.271 86.471 58.399 1.00 11.36 157 LEU A N 1
ATOM 1175 C CA . LEU A 1 157 ? 40.592 86.959 58.790 1.00 11.28 157 LEU A CA 1
ATOM 1176 C C . LEU A 1 157 ? 41.341 85.846 59.504 1.00 10.25 157 LEU A C 1
ATOM 1177 O O . LEU A 1 157 ? 42.519 85.623 59.248 1.00 12.39 157 LEU A O 1
ATOM 1182 N N . PHE A 1 158 ? 40.673 85.070 60.356 1.00 9.94 158 PHE A N 1
ATOM 1183 C CA . PHE A 1 158 ? 41.321 83.971 61.054 1.00 10.30 158 PHE A CA 1
ATOM 1184 C C . PHE A 1 158 ? 41.774 82.910 60.062 1.00 10.99 158 PHE A C 1
ATOM 1185 O O . PHE A 1 158 ? 42.928 82.485 60.037 1.00 12.37 158 PHE A O 1
ATOM 1193 N N . LEU A 1 159 ? 40.825 82.519 59.207 1.00 12.21 159 LEU A N 1
ATOM 1194 C CA . LEU A 1 159 ? 41.046 81.444 58.261 1.00 12.22 159 LEU A CA 1
ATOM 1195 C C . LEU A 1 159 ? 42.137 81.771 57.265 1.00 12.21 159 LEU A C 1
ATOM 1196 O O . LEU A 1 159 ? 43.036 80.948 57.092 1.00 12.05 159 LEU A O 1
ATOM 1201 N N . THR A 1 160 ? 42.160 82.936 56.625 1.00 13.53 160 THR A N 1
ATOM 1202 C CA . THR A 1 160 ? 43.247 83.253 55.711 1.00 11.47 160 THR A CA 1
ATOM 1203 C C . THR A 1 160 ? 44.551 83.512 56.437 1.00 12.56 160 THR A C 1
ATOM 1204 O O . THR A 1 160 ? 45.552 82.910 56.048 1.00 14.83 160 THR A O 1
ATOM 1208 N N . SER A 1 161 ? 44.627 84.341 57.480 1.00 14.84 161 SER A N 1
ATOM 1209 C CA . SER A 1 161 ? 45.883 84.624 58.160 1.00 16.01 161 SER A CA 1
ATOM 1210 C C . SER A 1 161 ? 46.485 83.385 58.819 1.00 15.47 161 SER A C 1
ATOM 1211 O O . SER A 1 161 ? 47.700 83.316 58.986 1.00 15.18 161 SER A O 1
ATOM 1214 N N . ASN A 1 162 ? 45.714 82.357 59.209 1.00 16.70 162 ASN A N 1
ATOM 1215 C CA . ASN A 1 162 ? 46.310 81.170 59.813 1.00 17.16 162 ASN A CA 1
ATOM 1216 C C . ASN A 1 162 ? 46.358 79.951 58.898 1.00 16.96 162 ASN A C 1
ATOM 1217 O O . ASN A 1 162 ? 46.479 78.829 59.381 1.00 15.24 162 ASN A O 1
ATOM 1222 N N . ARG A 1 163 ? 46.190 80.159 57.577 1.00 15.20 163 ARG A N 1
ATOM 1223 C CA . ARG A 1 163 ? 46.372 79.142 56.542 1.00 14.19 163 ARG A CA 1
ATOM 1224 C C . ARG A 1 163 ? 45.559 77.861 56.734 1.00 13.68 163 ARG A C 1
ATOM 1225 O O . ARG A 1 163 ? 46.043 76.740 56.607 1.00 14.27 163 ARG A O 1
ATOM 1233 N N . ILE A 1 164 ? 44.277 78.030 57.012 1.00 14.09 164 ILE A N 1
ATOM 1234 C CA . ILE A 1 164 ? 43.361 76.924 57.243 1.00 14.61 164 ILE A CA 1
ATOM 1235 C C . ILE A 1 164 ? 42.915 76.437 55.877 1.00 14.80 164 ILE A C 1
ATOM 1236 O O . ILE A 1 164 ? 42.495 77.279 55.086 1.00 16.11 164 ILE A O 1
ATOM 1241 N N . ASP A 1 165 ? 42.942 75.146 55.531 1.00 14.08 165 ASP A N 1
ATOM 1242 C CA . ASP A 1 165 ? 42.412 74.744 54.233 1.00 13.15 165 ASP A CA 1
ATOM 1243 C C . ASP A 1 165 ? 41.086 74.017 54.299 1.00 13.05 165 ASP A C 1
ATOM 1244 O O . ASP A 1 165 ? 40.430 73.846 53.268 1.00 14.84 165 ASP A O 1
ATOM 1249 N N . THR A 1 166 ? 40.609 73.579 55.464 1.00 12.55 166 THR A N 1
ATOM 1250 C CA . THR A 1 166 ? 39.375 72.805 55.538 1.00 11.86 166 THR A CA 1
ATOM 1251 C C . THR A 1 166 ? 38.469 73.341 56.630 1.00 11.77 166 THR A C 1
ATOM 1252 O O . THR A 1 166 ? 38.959 73.733 57.693 1.00 13.52 166 THR A O 1
ATOM 1256 N N . LEU A 1 167 ? 37.163 73.323 56.421 1.00 11.96 167 LEU A N 1
ATOM 1257 C CA . LEU A 1 167 ? 36.251 73.829 57.406 1.00 13.51 167 LEU A CA 1
ATOM 1258 C C . LEU A 1 167 ? 35.161 72.794 57.611 1.00 15.00 167 LEU A C 1
ATOM 1259 O O . LEU A 1 167 ? 34.389 72.470 56.702 1.00 16.32 167 LEU A O 1
ATOM 1264 N N . ILE A 1 168 ? 35.117 72.235 58.819 1.00 14.68 168 ILE A N 1
ATOM 1265 C CA . ILE A 1 168 ? 34.114 71.249 59.195 1.00 13.28 168 ILE A CA 1
ATOM 1266 C C . ILE A 1 168 ? 32.939 72.063 59.693 1.00 13.19 168 ILE A C 1
ATOM 1267 O O . ILE A 1 168 ? 33.071 72.797 60.678 1.00 17.37 168 ILE A O 1
ATOM 1272 N N . VAL A 1 169 ? 31.778 71.975 59.065 1.00 12.27 169 VAL A N 1
ATOM 1273 C CA . VAL A 1 169 ? 30.678 72.853 59.428 1.00 10.38 169 VAL A CA 1
ATOM 1274 C C . VAL A 1 169 ? 29.596 72.062 60.114 1.00 12.71 169 VAL A C 1
ATOM 1275 O O . VAL A 1 169 ? 29.171 71.061 59.543 1.00 15.89 169 VAL A O 1
ATOM 1279 N N . THR A 1 170 ? 29.113 72.388 61.305 1.00 12.08 170 THR A N 1
ATOM 1280 C CA . THR A 1 170 ? 28.027 71.633 61.902 1.00 10.91 170 THR A CA 1
ATOM 1281 C C . THR A 1 170 ? 26.925 72.630 62.231 1.00 11.38 170 THR A C 1
ATOM 1282 O O . THR A 1 170 ? 27.154 73.846 62.113 1.00 9.14 170 THR A O 1
ATOM 1286 N N . GLY A 1 171 ? 25.726 72.197 62.632 1.00 11.87 171 GLY A N 1
ATOM 1287 C CA . GLY A 1 171 ? 24.774 73.145 63.187 1.00 11.78 171 GLY A CA 1
ATOM 1288 C C . GLY A 1 171 ? 23.423 73.332 62.523 1.00 13.64 171 GLY A C 1
ATOM 1289 O O . GLY A 1 171 ? 22.909 72.462 61.815 1.00 16.00 171 GLY A O 1
ATOM 1290 N N . ALA A 1 172 ? 22.848 74.523 62.736 1.00 13.10 172 ALA A N 1
ATOM 1291 C CA . ALA A 1 172 ? 21.494 74.826 62.298 1.00 14.58 172 ALA A CA 1
ATOM 1292 C C . ALA A 1 172 ? 21.345 76.100 61.466 1.00 11.93 172 ALA A C 1
ATOM 1293 O O . ALA A 1 172 ? 22.117 77.020 61.646 1.00 10.26 172 ALA A O 1
ATOM 1295 N N . THR A 1 173 ? 20.507 76.299 60.460 1.00 14.53 173 THR A N 1
ATOM 1296 C CA . THR A 1 173 ? 19.682 75.253 59.891 1.00 15.30 173 THR A CA 1
ATOM 1297 C C . THR A 1 173 ? 20.274 74.880 58.533 1.00 16.24 173 THR A C 1
ATOM 1298 O O . THR A 1 173 ? 21.101 75.616 57.960 1.00 17.82 173 THR A O 1
ATOM 1302 N N . ALA A 1 174 ? 19.868 73.713 58.026 1.00 15.03 174 ALA A N 1
ATOM 1303 C CA . ALA A 1 174 ? 20.244 73.236 56.699 1.00 13.62 174 ALA A CA 1
ATOM 1304 C C . ALA A 1 174 ? 19.742 74.184 55.610 1.00 13.86 174 ALA A C 1
ATOM 1305 O O . ALA A 1 174 ? 20.469 74.565 54.696 1.00 15.25 174 ALA A O 1
ATOM 1307 N N . ALA A 1 175 ? 18.493 74.637 55.678 1.00 12.45 175 ALA A N 1
ATOM 1308 C CA . ALA A 1 175 ? 17.945 75.525 54.675 1.00 11.14 175 ALA A CA 1
ATOM 1309 C C . ALA A 1 175 ? 18.210 76.992 54.984 1.00 12.95 175 ALA A C 1
ATOM 1310 O O . ALA A 1 175 ? 17.529 77.861 54.431 1.00 13.97 175 ALA A O 1
ATOM 1312 N N . GLY A 1 176 ? 19.195 77.330 55.819 1.00 11.92 176 GLY A N 1
ATOM 1313 C CA . GLY A 1 176 ? 19.477 78.711 56.151 1.00 10.82 176 GLY A CA 1
ATOM 1314 C C . GLY A 1 176 ? 20.970 78.898 56.304 1.00 12.21 176 GLY A C 1
ATOM 1315 O O . GLY A 1 176 ? 21.759 78.752 55.362 1.00 11.81 176 GLY A O 1
ATOM 1316 N N . CYS A 1 177 ? 21.375 79.166 57.537 1.00 13.27 177 CYS A N 1
ATOM 1317 C CA . CYS A 1 177 ? 22.775 79.427 57.839 1.00 13.03 177 CYS A CA 1
ATOM 1318 C C . CYS A 1 177 ? 23.836 78.395 57.474 1.00 13.46 177 CYS A C 1
ATOM 1319 O O . CYS A 1 177 ? 24.982 78.773 57.193 1.00 14.40 177 CYS A O 1
ATOM 1322 N N . VAL A 1 178 ? 23.560 77.088 57.468 1.00 13.39 178 VAL A N 1
ATOM 1323 C CA . VAL A 1 178 ? 24.623 76.129 57.173 1.00 12.25 178 VAL A CA 1
ATOM 1324 C C . VAL A 1 178 ? 24.911 76.162 55.682 1.00 9.96 178 VAL A C 1
ATOM 1325 O O . VAL A 1 178 ? 26.079 76.257 55.315 1.00 9.96 178 VAL A O 1
ATOM 1329 N N . ARG A 1 179 ? 23.878 76.162 54.826 1.00 10.32 179 ARG A N 1
ATOM 1330 C CA . ARG A 1 179 ? 24.102 76.170 53.397 1.00 10.34 179 ARG A CA 1
ATOM 1331 C C . ARG A 1 179 ? 24.803 77.459 52.978 1.00 10.59 179 ARG A C 1
ATOM 1332 O O . ARG A 1 179 ? 25.846 77.367 52.323 1.00 10.43 179 ARG A O 1
ATOM 1340 N N . HIS A 1 180 ? 24.332 78.665 53.348 1.00 9.45 180 HIS A N 1
ATOM 1341 C CA . HIS A 1 180 ? 25.024 79.874 52.931 1.00 8.21 180 HIS A CA 1
ATOM 1342 C C . HIS A 1 180 ? 26.458 79.860 53.475 1.00 8.65 180 HIS A C 1
ATOM 1343 O O . HIS A 1 180 ? 27.357 80.254 52.723 1.00 8.00 180 HIS A O 1
ATOM 1350 N N . THR A 1 181 ? 26.773 79.373 54.691 1.00 8.73 181 THR A N 1
ATOM 1351 C CA . THR A 1 181 ? 28.167 79.306 55.132 1.00 9.39 181 THR A CA 1
ATOM 1352 C C . THR A 1 181 ? 29.001 78.391 54.240 1.00 12.21 181 THR A C 1
ATOM 1353 O O . THR A 1 181 ? 30.146 78.733 53.917 1.00 12.61 181 THR A O 1
ATOM 1357 N N . VAL A 1 182 ? 28.463 77.238 53.812 1.00 13.51 182 VAL A N 1
ATOM 1358 C CA . VAL A 1 182 ? 29.223 76.301 52.988 1.00 11.74 182 VAL A CA 1
ATOM 1359 C C . VAL A 1 182 ? 29.499 76.921 51.620 1.00 11.01 182 VAL A C 1
ATOM 1360 O O . VAL A 1 182 ? 30.650 76.936 51.174 1.00 13.12 182 VAL A O 1
ATOM 1364 N N . GLU A 1 183 ? 28.480 77.486 50.962 1.00 10.24 183 GLU A N 1
ATOM 1365 C CA . GLU A 1 183 ? 28.675 78.123 49.675 1.00 9.94 183 GLU A CA 1
ATOM 1366 C C . GLU A 1 183 ? 29.745 79.194 49.763 1.00 9.50 183 GLU A C 1
ATOM 1367 O O . GLU A 1 183 ? 30.628 79.258 48.913 1.00 10.75 183 GLU A O 1
ATOM 1373 N N . ASP A 1 184 ? 29.705 80.035 50.786 1.00 9.43 184 ASP A N 1
ATOM 1374 C CA . ASP A 1 184 ? 30.744 81.038 50.952 1.00 8.21 184 ASP A CA 1
ATOM 1375 C C . ASP A 1 184 ? 32.106 80.441 51.152 1.00 8.00 184 ASP A C 1
ATOM 1376 O O . ASP A 1 184 ? 33.048 80.857 50.475 1.00 8.52 184 ASP A O 1
ATOM 1381 N N . ALA A 1 185 ? 32.259 79.449 52.032 1.00 8.00 185 ALA A N 1
ATOM 1382 C CA . ALA A 1 185 ? 33.562 78.865 52.289 1.00 8.07 185 ALA A CA 1
ATOM 1383 C C . ALA A 1 185 ? 34.230 78.296 51.041 1.00 8.17 185 ALA A C 1
ATOM 1384 O O . ALA A 1 185 ? 35.414 78.598 50.820 1.00 9.17 185 ALA A O 1
ATOM 1386 N N . ILE A 1 186 ? 33.514 77.538 50.181 1.00 9.76 186 ILE A N 1
ATOM 1387 C CA . ILE A 1 186 ? 34.171 76.977 48.998 1.00 10.02 186 ILE A CA 1
ATOM 1388 C C . ILE A 1 186 ? 34.531 78.099 48.026 1.00 11.13 186 ILE A C 1
ATOM 1389 O O . ILE A 1 186 ? 35.613 78.088 47.441 1.00 12.13 186 ILE A O 1
ATOM 1394 N N . ALA A 1 187 ? 33.684 79.133 47.901 1.00 13.08 187 ALA A N 1
ATOM 1395 C CA . ALA A 1 187 ? 33.960 80.287 47.053 1.00 12.12 187 ALA A CA 1
ATOM 1396 C C . ALA A 1 187 ? 35.215 81.003 47.529 1.00 13.19 187 ALA A C 1
ATOM 1397 O O . ALA A 1 187 ? 36.115 81.301 46.739 1.00 13.45 187 ALA A O 1
ATOM 1399 N N . LYS A 1 188 ? 35.340 81.196 48.837 1.00 12.16 188 LYS A N 1
ATOM 1400 C CA . LYS A 1 188 ? 36.480 81.902 49.391 1.00 11.06 188 LYS A CA 1
ATOM 1401 C C . LYS A 1 188 ? 37.744 81.075 49.372 1.00 10.58 188 LYS A C 1
ATOM 1402 O O . LYS A 1 188 ? 38.844 81.629 49.321 1.00 11.08 188 LYS A O 1
ATOM 1408 N N . GLY A 1 189 ? 37.644 79.756 49.424 1.00 11.83 189 GLY A N 1
ATOM 1409 C CA . GLY A 1 189 ? 38.850 78.951 49.313 1.00 10.09 189 GLY A CA 1
ATOM 1410 C C . GLY A 1 189 ? 39.041 77.983 50.456 1.00 9.33 189 GLY A C 1
ATOM 1411 O O . GLY A 1 189 ? 40.169 77.618 50.757 1.00 9.58 189 GLY A O 1
ATOM 1412 N N . PHE A 1 190 ? 37.994 77.485 51.087 1.00 10.43 190 PHE A N 1
ATOM 1413 C CA . PHE A 1 190 ? 38.182 76.586 52.218 1.00 12.76 190 PHE A CA 1
ATOM 1414 C C . PHE A 1 190 ? 37.343 75.375 51.858 1.00 11.70 190 PHE A C 1
ATOM 1415 O O . PHE A 1 190 ? 36.240 75.533 51.342 1.00 10.64 190 PHE A O 1
ATOM 1423 N N . ARG A 1 191 ? 37.867 74.168 52.014 1.00 13.01 191 ARG A N 1
ATOM 1424 C CA . ARG A 1 191 ? 37.154 72.927 51.683 1.00 13.02 191 ARG A CA 1
ATOM 1425 C C . ARG A 1 191 ? 36.047 72.614 52.697 1.00 12.83 191 ARG A C 1
ATOM 1426 O O . ARG A 1 191 ? 36.388 72.328 53.857 1.00 17.27 191 ARG A O 1
ATOM 1434 N N . PRO A 1 192 ? 34.744 72.658 52.402 1.00 10.01 192 PRO A N 1
ATOM 1435 C CA . PRO A 1 192 ? 33.704 72.414 53.378 1.00 11.20 192 PRO A CA 1
ATOM 1436 C C . PRO A 1 192 ? 33.384 70.939 53.548 1.00 13.09 192 PRO A C 1
ATOM 1437 O O . PRO A 1 192 ? 33.064 70.268 52.563 1.00 15.25 192 PRO A O 1
ATOM 1441 N N . ILE A 1 193 ? 33.472 70.404 54.758 1.00 13.71 193 ILE A N 1
ATOM 1442 C CA . ILE A 1 193 ? 33.065 69.038 55.036 1.00 13.66 193 ILE A CA 1
ATOM 1443 C C . ILE A 1 193 ? 31.892 69.179 55.999 1.00 14.60 193 ILE A C 1
ATOM 1444 O O . ILE A 1 193 ? 31.990 69.872 57.016 1.00 15.24 193 ILE A O 1
ATOM 1449 N N . ILE A 1 194 ? 30.760 68.546 55.723 1.00 13.81 194 ILE A N 1
ATOM 1450 C CA . ILE A 1 194 ? 29.574 68.659 56.542 1.00 14.80 194 ILE A CA 1
ATOM 1451 C C . ILE A 1 194 ? 29.363 67.297 57.200 1.00 16.62 194 ILE A C 1
ATOM 1452 O O . ILE A 1 194 ? 29.109 66.330 56.485 1.00 16.44 194 ILE A O 1
ATOM 1457 N N . PRO A 1 195 ? 29.497 67.106 58.511 1.00 17.24 195 PRO A N 1
ATOM 1458 C CA . PRO A 1 195 ? 29.131 65.854 59.166 1.00 16.56 195 PRO A CA 1
ATOM 1459 C C . PRO A 1 195 ? 27.619 65.779 59.261 1.00 16.41 195 PRO A C 1
ATOM 1460 O O . PRO A 1 195 ? 26.989 66.434 60.083 1.00 16.51 195 PRO A O 1
ATOM 1464 N N . ARG A 1 196 ? 27.046 64.956 58.393 1.00 15.80 196 ARG A N 1
ATOM 1465 C CA . ARG A 1 196 ? 25.624 64.802 58.188 1.00 17.53 196 ARG A CA 1
ATOM 1466 C C . ARG A 1 196 ? 24.734 64.728 59.409 1.00 18.09 196 ARG A C 1
ATOM 1467 O O . ARG A 1 196 ? 23.627 65.259 59.432 1.00 19.47 196 ARG A O 1
ATOM 1475 N N . GLU A 1 197 ? 25.221 64.085 60.454 1.00 17.80 197 GLU A N 1
ATOM 1476 C CA . GLU A 1 197 ? 24.423 63.906 61.659 1.00 18.66 197 GLU A CA 1
ATOM 1477 C C . GLU A 1 197 ? 24.364 65.168 62.522 1.00 16.57 197 GLU A C 1
ATOM 1478 O O . GLU A 1 197 ? 23.500 65.282 63.387 1.00 15.93 197 GLU A O 1
ATOM 1484 N N . THR A 1 198 ? 25.240 66.147 62.342 1.00 13.30 198 THR A N 1
ATOM 1485 C CA . THR A 1 198 ? 25.228 67.320 63.187 1.00 13.76 198 THR A CA 1
ATOM 1486 C C . THR A 1 198 ? 24.434 68.460 62.557 1.00 14.88 198 THR A C 1
ATOM 1487 O O . THR A 1 198 ? 24.580 69.617 62.968 1.00 17.22 198 THR A O 1
ATOM 1491 N N . ILE A 1 199 ? 23.551 68.182 61.589 1.00 14.03 199 ILE A N 1
ATOM 1492 C CA . ILE A 1 199 ? 22.849 69.236 60.876 1.00 12.85 199 ILE A CA 1
ATOM 1493 C C . ILE A 1 199 ? 21.389 69.219 61.247 1.00 13.53 199 ILE A C 1
ATOM 1494 O O . ILE A 1 199 ? 20.749 68.184 61.066 1.00 14.66 199 ILE A O 1
ATOM 1499 N N . GLY A 1 200 ? 20.797 70.303 61.719 1.00 13.98 200 GLY A N 1
ATOM 1500 C CA . GLY A 1 200 ? 19.395 70.275 62.070 1.00 12.89 200 GLY A CA 1
ATOM 1501 C C . GLY A 1 200 ? 18.578 71.288 61.313 1.00 15.23 200 GLY A C 1
ATOM 1502 O O . GLY A 1 200 ? 19.098 72.131 60.569 1.00 18.36 200 GLY A O 1
ATOM 1503 N N . ASP A 1 201 ? 17.271 71.199 61.492 1.00 14.83 201 ASP A N 1
ATOM 1504 C CA . ASP A 1 201 ? 16.338 72.134 60.898 1.00 16.64 201 ASP A CA 1
ATOM 1505 C C . ASP A 1 201 ? 14.971 72.022 61.565 1.00 16.33 201 ASP A C 1
ATOM 1506 O O . ASP A 1 201 ? 14.887 71.406 62.618 1.00 19.07 201 ASP A O 1
ATOM 1511 N N . ARG A 1 202 ? 13.865 72.497 60.982 1.00 15.60 202 ARG A N 1
ATOM 1512 C CA . ARG A 1 202 ? 12.591 72.555 61.664 1.00 15.91 202 ARG A CA 1
ATOM 1513 C C . ARG A 1 202 ? 11.345 72.295 60.822 1.00 16.19 202 ARG A C 1
ATOM 1514 O O . ARG A 1 202 ? 10.231 72.379 61.339 1.00 17.75 202 ARG A O 1
ATOM 1522 N N . VAL A 1 203 ? 11.451 71.981 59.527 1.00 14.97 203 VAL A N 1
ATOM 1523 C CA . VAL A 1 203 ? 10.268 71.720 58.698 1.00 15.21 203 VAL A CA 1
ATOM 1524 C C . VAL A 1 203 ? 10.605 70.504 57.834 1.00 16.22 203 VAL A C 1
ATOM 1525 O O . VAL A 1 203 ? 11.799 70.183 57.748 1.00 16.51 203 VAL A O 1
ATOM 1529 N N . PRO A 1 204 ? 9.668 69.745 57.247 1.00 16.15 204 PRO A N 1
ATOM 1530 C CA . PRO A 1 204 ? 9.984 68.560 56.465 1.00 16.43 204 PRO A CA 1
ATOM 1531 C C . PRO A 1 204 ? 10.783 68.745 55.181 1.00 16.62 204 PRO A C 1
ATOM 1532 O O . PRO A 1 204 ? 10.687 69.759 54.485 1.00 16.46 204 PRO A O 1
ATOM 1536 N N . GLY A 1 205 ? 11.652 67.773 54.899 1.00 15.16 205 GLY A N 1
ATOM 1537 C CA . GLY A 1 205 ? 12.371 67.658 53.638 1.00 12.90 205 GLY A CA 1
ATOM 1538 C C . GLY A 1 205 ? 13.662 68.437 53.526 1.00 13.43 205 GLY A C 1
ATOM 1539 O O . GLY A 1 205 ? 14.635 67.977 52.918 1.00 14.16 205 GLY A O 1
ATOM 1540 N N . VAL A 1 206 ? 13.688 69.619 54.130 1.00 14.22 206 VAL A N 1
ATOM 1541 C CA . VAL A 1 206 ? 14.819 70.523 54.009 1.00 13.01 206 VAL A CA 1
ATOM 1542 C C . VAL A 1 206 ? 16.191 69.979 54.332 1.00 11.87 206 VAL A C 1
ATOM 1543 O O . VAL A 1 206 ? 17.137 70.334 53.626 1.00 13.04 206 VAL A O 1
ATOM 1547 N N . VAL A 1 207 ? 16.382 69.069 55.289 1.00 11.75 207 VAL A N 1
ATOM 1548 C CA . VAL A 1 207 ? 17.744 68.634 55.583 1.00 12.40 207 VAL A CA 1
ATOM 1549 C C . VAL A 1 207 ? 18.188 67.738 54.441 1.00 14.10 207 VAL A C 1
ATOM 1550 O O . VAL A 1 207 ? 19.314 67.837 53.959 1.00 14.32 207 VAL A O 1
ATOM 1554 N N . GLN A 1 208 ? 17.283 66.898 53.947 1.00 16.08 208 GLN A N 1
ATOM 1555 C CA . GLN A 1 208 ? 17.606 65.987 52.870 1.00 16.51 208 GLN A CA 1
ATOM 1556 C C . GLN A 1 208 ? 17.946 66.763 51.615 1.00 13.42 208 GLN A C 1
ATOM 1557 O O . GLN A 1 208 ? 19.072 66.626 51.125 1.00 14.52 208 GLN A O 1
ATOM 1563 N N . TRP A 1 209 ? 17.046 67.604 51.101 1.00 12.38 209 TRP A N 1
ATOM 1564 C CA . TRP A 1 209 ? 17.357 68.257 49.843 1.00 13.31 209 TRP A CA 1
ATOM 1565 C C . TRP A 1 209 ? 18.464 69.289 49.957 1.00 13.51 209 TRP A C 1
ATOM 1566 O O . TRP A 1 209 ? 19.252 69.425 49.016 1.00 15.66 209 TRP A O 1
ATOM 1577 N N . ASN A 1 210 ? 18.647 69.977 51.087 1.00 13.11 210 ASN A N 1
ATOM 1578 C CA . ASN A 1 210 ? 19.778 70.879 51.194 1.00 13.50 210 ASN A CA 1
ATOM 1579 C C . ASN A 1 210 ? 21.064 70.110 51.339 1.00 13.70 210 ASN A C 1
ATOM 1580 O O . ASN A 1 210 ? 22.031 70.521 50.694 1.00 15.05 210 ASN A O 1
ATOM 1585 N N . LEU A 1 211 ? 21.176 69.002 52.080 1.00 13.17 211 LEU A N 1
ATOM 1586 C CA . LEU A 1 211 ? 22.438 68.279 52.095 1.00 13.69 211 LEU A CA 1
ATOM 1587 C C . LEU A 1 211 ? 22.707 67.657 50.725 1.00 12.94 211 LEU A C 1
ATOM 1588 O O . LEU A 1 211 ? 23.866 67.522 50.338 1.00 12.95 211 LEU A O 1
ATOM 1593 N N . TYR A 1 212 ? 21.672 67.288 49.958 1.00 12.65 212 TYR A N 1
ATOM 1594 C CA . TYR A 1 212 ? 21.854 66.822 48.591 1.00 12.67 212 TYR A CA 1
ATOM 1595 C C . TYR A 1 212 ? 22.471 67.939 47.740 1.00 12.98 212 TYR A C 1
ATOM 1596 O O . TYR A 1 212 ? 23.511 67.737 47.114 1.00 12.19 212 TYR A O 1
ATOM 1605 N N . ASP A 1 213 ? 21.878 69.137 47.687 1.00 14.16 213 ASP A N 1
ATOM 1606 C CA . ASP A 1 213 ? 22.420 70.251 46.902 1.00 12.47 213 ASP A CA 1
ATOM 1607 C C . ASP A 1 213 ? 23.846 70.647 47.310 1.00 13.38 213 ASP A C 1
ATOM 1608 O O . ASP A 1 213 ? 24.735 70.829 46.468 1.00 15.22 213 ASP A O 1
ATOM 1613 N N . ILE A 1 214 ? 24.145 70.670 48.617 1.00 11.41 214 ILE A N 1
ATOM 1614 C CA . ILE A 1 214 ? 25.486 70.977 49.066 1.00 10.99 214 ILE A CA 1
ATOM 1615 C C . ILE A 1 214 ? 26.443 69.938 48.520 1.00 12.27 214 ILE A C 1
ATOM 1616 O O . ILE A 1 214 ? 27.439 70.327 47.909 1.00 12.94 214 ILE A O 1
ATOM 1621 N N . ASP A 1 215 ? 26.144 68.643 48.647 1.00 12.60 215 ASP A N 1
ATOM 1622 C CA . ASP A 1 215 ? 27.073 67.621 48.190 1.00 11.95 215 ASP A CA 1
ATOM 1623 C C . ASP A 1 215 ? 27.329 67.675 46.684 1.00 11.28 215 ASP A C 1
ATOM 1624 O O . ASP A 1 215 ? 28.391 67.316 46.179 1.00 10.66 215 ASP A O 1
ATOM 1629 N N . ASN A 1 216 ? 26.326 68.111 45.937 1.00 9.83 216 ASN A N 1
ATOM 1630 C CA . ASN A 1 216 ? 26.464 68.196 44.498 1.00 12.32 216 ASN A CA 1
ATOM 1631 C C . ASN A 1 216 ? 27.362 69.317 44.004 1.00 14.81 216 ASN A C 1
ATOM 1632 O O . ASN A 1 216 ? 28.057 69.140 42.994 1.00 14.51 216 ASN A O 1
ATOM 1637 N N . LYS A 1 217 ? 27.372 70.499 44.646 1.00 12.99 217 LYS A N 1
ATOM 1638 C CA . LYS A 1 217 ? 28.171 71.607 44.132 1.00 11.51 217 LYS A CA 1
ATOM 1639 C C . LYS A 1 217 ? 29.039 72.371 45.115 1.00 11.94 217 LYS A C 1
ATOM 1640 O O . LYS A 1 217 ? 29.922 73.118 44.689 1.00 12.60 217 LYS A O 1
ATOM 1646 N N . PHE A 1 218 ? 28.828 72.234 46.424 1.00 9.73 218 PHE A N 1
ATOM 1647 C CA . PHE A 1 218 ? 29.500 73.090 47.392 1.00 8.97 218 PHE A CA 1
ATOM 1648 C C . PHE A 1 218 ? 30.357 72.404 48.429 1.00 10.22 218 PHE A C 1
ATOM 1649 O O . PHE A 1 218 ? 31.268 73.041 48.945 1.00 10.49 218 PHE A O 1
ATOM 1657 N N . GLY A 1 219 ? 30.172 71.147 48.806 1.00 10.31 219 GLY A N 1
ATOM 1658 C CA . GLY A 1 219 ? 31.079 70.559 49.782 1.00 11.67 219 GLY A CA 1
ATOM 1659 C C . GLY A 1 219 ? 30.837 69.068 49.914 1.00 12.15 219 GLY A C 1
ATOM 1660 O O . GLY A 1 219 ? 29.917 68.543 49.283 1.00 9.71 219 GLY A O 1
ATOM 1661 N N . ASP A 1 220 ? 31.627 68.336 50.697 1.00 14.18 220 ASP A N 1
ATOM 1662 C CA . ASP A 1 220 ? 31.377 66.906 50.835 1.00 14.23 220 ASP A CA 1
ATOM 1663 C C . ASP A 1 220 ? 30.628 66.635 52.118 1.00 12.77 220 ASP A C 1
ATOM 1664 O O . ASP A 1 220 ? 31.055 66.994 53.217 1.00 12.91 220 ASP A O 1
ATOM 1669 N N . VAL A 1 221 ? 29.468 66.030 51.962 1.00 12.81 221 VAL A N 1
ATOM 1670 C CA . VAL A 1 221 ? 28.667 65.594 53.089 1.00 13.30 221 VAL A CA 1
ATOM 1671 C C . VAL A 1 221 ? 29.265 64.234 53.476 1.00 16.65 221 VAL A C 1
ATOM 1672 O O . VAL A 1 221 ? 29.412 63.357 52.619 1.00 19.16 221 VAL A O 1
ATOM 1676 N N . GLU A 1 222 ? 29.667 64.090 54.737 1.00 17.05 222 GLU A N 1
ATOM 1677 C CA . GLU A 1 222 ? 30.318 62.917 55.287 1.00 16.80 222 GLU A CA 1
ATOM 1678 C C . GLU A 1 222 ? 29.591 62.443 56.540 1.00 16.57 222 GLU A C 1
ATOM 1679 O O . GLU A 1 222 ? 28.644 63.074 57.013 1.00 14.79 222 GLU A O 1
ATOM 1685 N N . SER A 1 223 ? 29.993 61.307 57.105 1.00 16.67 223 SER A N 1
ATOM 1686 C CA . SER A 1 223 ? 29.390 60.846 58.340 1.00 16.63 223 SER A CA 1
ATOM 1687 C C . SER A 1 223 ? 30.243 61.470 59.452 1.00 15.62 223 SER A C 1
ATOM 1688 O O . SER A 1 223 ? 31.425 61.782 59.220 1.00 17.06 223 SER A O 1
ATOM 1691 N N . THR A 1 224 ? 29.725 61.578 60.678 1.00 16.60 224 THR A N 1
ATOM 1692 C CA . THR A 1 224 ? 30.486 62.120 61.790 1.00 17.49 224 THR A CA 1
ATOM 1693 C C . THR A 1 224 ? 31.610 61.122 62.009 1.00 17.34 224 THR A C 1
ATOM 1694 O O . THR A 1 224 ? 32.741 61.520 62.265 1.00 18.66 224 THR A O 1
ATOM 1698 N N . ASP A 1 225 ? 31.338 59.824 61.810 1.00 18.57 225 ASP A N 1
ATOM 1699 C CA . ASP A 1 225 ? 32.366 58.801 61.895 1.00 19.40 225 ASP A CA 1
ATOM 1700 C C . ASP A 1 225 ? 33.541 59.127 60.993 1.00 18.62 225 ASP A C 1
ATOM 1701 O O . ASP A 1 225 ? 34.679 59.165 61.477 1.00 18.25 225 ASP A O 1
ATOM 1706 N N . SER A 1 226 ? 33.321 59.413 59.708 1.00 17.99 226 SER A N 1
ATOM 1707 C CA . SER A 1 226 ? 34.437 59.802 58.856 1.00 18.94 226 SER A CA 1
ATOM 1708 C C . SER A 1 226 ? 35.158 61.041 59.370 1.00 16.22 226 SER A C 1
ATOM 1709 O O . SER A 1 226 ? 36.391 61.031 59.407 1.00 16.08 226 SER A O 1
ATOM 1712 N N . VAL A 1 227 ? 34.446 62.059 59.869 1.00 16.17 227 VAL A N 1
ATOM 1713 C CA . VAL A 1 227 ? 35.108 63.282 60.322 1.00 15.07 227 VAL A CA 1
ATOM 1714 C C . VAL A 1 227 ? 35.974 62.992 61.539 1.00 15.68 227 VAL A C 1
ATOM 1715 O O . VAL A 1 227 ? 37.133 63.428 61.594 1.00 15.18 227 VAL A O 1
ATOM 1719 N N . VAL A 1 228 ? 35.456 62.193 62.477 1.00 17.03 228 VAL A N 1
ATOM 1720 C CA . VAL A 1 228 ? 36.196 61.863 63.682 1.00 18.24 228 VAL A CA 1
ATOM 1721 C C . VAL A 1 228 ? 37.434 61.069 63.276 1.00 18.03 228 VAL A C 1
ATOM 1722 O O . VAL A 1 228 ? 38.536 61.393 63.712 1.00 20.85 228 VAL A O 1
ATOM 1726 N N . GLN A 1 229 ? 37.332 60.081 62.396 1.00 19.27 229 GLN A N 1
ATOM 1727 C CA . GLN A 1 229 ? 38.500 59.324 61.969 1.00 21.22 229 GLN A CA 1
ATOM 1728 C C . GLN A 1 229 ? 39.543 60.249 61.333 1.00 20.25 229 GLN A C 1
ATOM 1729 O O . GLN A 1 229 ? 40.735 60.133 61.620 1.00 20.40 229 GLN A O 1
ATOM 1735 N N . TYR A 1 230 ? 39.140 61.222 60.511 1.00 17.68 230 TYR A N 1
ATOM 1736 C CA . TYR A 1 230 ? 40.083 62.180 59.939 1.00 14.95 230 TYR A CA 1
ATOM 1737 C C . TYR A 1 230 ? 40.814 62.960 61.044 1.00 14.14 230 TYR A C 1
ATOM 1738 O O . TYR A 1 230 ? 42.041 63.075 61.061 1.00 12.89 230 TYR A O 1
ATOM 1747 N N . LEU A 1 231 ? 40.058 63.544 61.968 1.00 15.72 231 LEU A N 1
ATOM 1748 C CA . LEU A 1 231 ? 40.615 64.333 63.039 1.00 16.53 231 LEU A CA 1
ATOM 1749 C C . LEU A 1 231 ? 41.529 63.475 63.883 1.00 20.68 231 LEU A C 1
ATOM 1750 O O . LEU A 1 231 ? 42.650 63.863 64.219 1.00 22.05 231 LEU A O 1
ATOM 1755 N N . ASP A 1 232 ? 41.123 62.239 64.151 1.00 22.11 232 ASP A N 1
ATOM 1756 C CA . ASP A 1 232 ? 41.957 61.367 64.946 1.00 23.34 232 ASP A CA 1
ATOM 1757 C C . ASP A 1 232 ? 43.250 61.031 64.252 1.00 24.36 232 ASP A C 1
ATOM 1758 O O . ASP A 1 232 ? 44.232 60.762 64.939 1.00 26.00 232 ASP A O 1
ATOM 176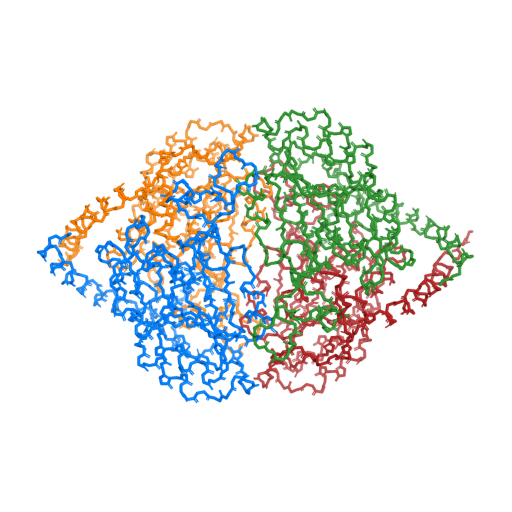3 N N . ALA A 1 233 ? 43.294 61.043 62.921 1.00 23.94 233 ALA A N 1
ATOM 1764 C CA . ALA A 1 233 ? 44.534 60.755 62.228 1.00 23.84 233 ALA A CA 1
ATOM 1765 C C . ALA A 1 233 ? 45.425 61.978 61.993 1.00 24.88 233 ALA A C 1
ATOM 1766 O O . ALA A 1 233 ? 46.533 61.836 61.462 1.00 26.48 233 ALA A O 1
ATOM 1768 N N . LEU A 1 234 ? 45.021 63.196 62.374 1.00 24.64 234 LEU A N 1
ATOM 1769 C CA . LEU A 1 234 ? 45.846 64.371 62.130 1.00 23.79 234 LEU A CA 1
ATOM 1770 C C . LEU A 1 234 ? 47.119 64.412 62.958 1.00 22.55 234 LEU A C 1
ATOM 1771 O O . LEU A 1 234 ? 47.136 63.881 64.068 1.00 22.59 234 LEU A O 1
ATOM 1776 N N . PRO A 1 235 ? 48.228 65.018 62.503 1.00 21.83 235 PRO A N 1
ATOM 1777 C CA . PRO A 1 235 ? 49.277 65.470 63.399 1.00 20.26 235 PRO A CA 1
ATOM 1778 C C . PRO A 1 235 ? 48.705 66.568 64.280 1.00 21.72 235 PRO A C 1
ATOM 1779 O O . PRO A 1 235 ? 47.575 67.026 64.057 1.00 20.77 235 PRO A O 1
ATOM 1783 N N . GLN A 1 236 ? 49.434 66.989 65.307 1.00 22.93 236 GLN A N 1
ATOM 1784 C CA . GLN A 1 236 ? 48.959 68.070 66.164 1.00 25.21 236 GLN A CA 1
ATOM 1785 C C . GLN A 1 236 ? 48.865 69.303 65.260 1.00 22.79 236 GLN A C 1
ATOM 1786 O O . GLN A 1 236 ? 49.724 69.498 64.387 1.00 22.86 236 GLN A O 1
ATOM 1792 N N . PHE A 1 237 ? 47.862 70.154 65.427 1.00 20.14 237 PHE A N 1
ATOM 1793 C CA . PHE A 1 237 ? 47.643 71.283 64.547 1.00 20.16 237 PHE A CA 1
ATOM 1794 C C . PHE A 1 237 ? 48.876 72.134 64.261 1.00 21.95 237 PHE A C 1
ATOM 1795 O O . PHE A 1 237 ? 49.117 72.572 63.133 1.00 21.95 237 PHE A O 1
ATOM 1803 N N . GLU A 1 238 ? 49.713 72.316 65.274 1.00 23.07 238 GLU A N 1
ATOM 1804 C CA . GLU A 1 238 ? 50.960 73.068 65.166 1.00 25.20 238 GLU A CA 1
ATOM 1805 C C . GLU A 1 238 ? 51.823 72.620 63.976 1.00 25.20 238 GLU A C 1
ATOM 1806 O O . GLU A 1 238 ? 52.543 73.385 63.336 1.00 24.42 238 GLU A O 1
ATOM 1812 N N . ASP A 1 239 ? 51.741 71.337 63.666 1.00 24.66 239 ASP A N 1
ATOM 1813 C CA . ASP A 1 239 ? 52.537 70.729 62.637 1.00 24.69 239 ASP A CA 1
ATOM 1814 C C . ASP A 1 239 ? 51.826 70.624 61.312 1.00 23.41 239 ASP A C 1
ATOM 1815 O O . ASP A 1 239 ? 52.467 70.249 60.338 1.00 24.37 239 ASP A O 1
ATOM 1820 N N . THR A 1 240 ? 50.545 70.950 61.179 1.00 21.64 240 THR A N 1
ATOM 1821 C CA . THR A 1 240 ? 49.888 70.764 59.904 1.00 19.31 240 THR A CA 1
ATOM 1822 C C . THR A 1 240 ? 50.235 71.879 58.921 1.00 19.46 240 THR A C 1
ATOM 1823 O O . THR A 1 240 ? 50.508 73.019 59.308 1.00 17.77 240 THR A O 1
ATOM 1827 N N . VAL A 1 241 ? 50.360 71.572 57.638 1.00 19.00 241 VAL A N 1
ATOM 1828 C CA . VAL A 1 241 ? 50.563 72.596 56.625 1.00 19.44 241 VAL A CA 1
ATOM 1829 C C . VAL A 1 241 ? 49.440 72.358 55.628 1.00 17.96 241 VAL A C 1
ATOM 1830 O O . VAL A 1 241 ? 49.019 71.208 55.484 1.00 17.85 241 VAL A O 1
ATOM 1834 N N . PRO A 1 242 ? 48.856 73.382 55.000 1.00 15.77 242 PRO A N 1
ATOM 1835 C CA . PRO A 1 242 ? 47.733 73.247 54.091 1.00 15.77 242 PRO A CA 1
ATOM 1836 C C . PRO A 1 242 ? 48.056 72.649 52.724 1.00 16.18 242 PRO A C 1
ATOM 1837 O O . PRO A 1 242 ? 49.180 72.721 52.228 1.00 15.62 242 PRO A O 1
ATOM 1841 N N . LYS A 1 243 ? 47.026 72.137 52.053 1.00 16.94 243 LYS A N 1
ATOM 1842 C CA . LYS A 1 243 ? 47.175 71.617 50.711 1.00 19.00 243 LYS A CA 1
ATOM 1843 C C . LYS A 1 243 ? 47.150 72.876 49.835 1.00 18.52 243 LYS A C 1
ATOM 1844 O O . LYS A 1 243 ? 46.221 73.678 49.904 1.00 17.69 243 LYS A O 1
ATOM 1850 N N . THR A 1 244 ? 48.182 73.087 49.032 1.00 19.10 244 THR A N 1
ATOM 1851 C CA . THR A 1 244 ? 48.309 74.312 48.272 1.00 17.36 244 THR A CA 1
ATOM 1852 C C . THR A 1 244 ? 47.457 74.442 47.025 1.00 18.11 244 THR A C 1
ATOM 1853 O O . THR A 1 244 ? 47.317 75.555 46.524 1.00 20.25 244 THR A O 1
ATOM 1857 N N . LEU A 1 245 ? 46.846 73.397 46.464 1.00 16.69 245 LEU A N 1
ATOM 1858 C CA . LEU A 1 245 ? 46.001 73.558 45.288 1.00 17.03 245 LEU A CA 1
ATOM 1859 C C . LEU A 1 245 ? 44.908 72.523 45.415 1.00 18.43 245 LEU A C 1
ATOM 1860 O O . LEU A 1 245 ? 44.886 71.747 46.376 1.00 19.55 245 LEU A O 1
ATOM 1865 N N . SER A 1 246 ? 43.985 72.480 44.469 1.00 18.74 246 SER A N 1
ATOM 1866 C CA . SER A 1 246 ? 42.929 71.489 44.455 1.00 19.03 246 SER A CA 1
ATOM 1867 C C . SER A 1 246 ? 43.447 70.051 44.308 1.00 19.48 246 SER A C 1
ATOM 1868 O O . SER A 1 246 ? 44.551 69.773 43.837 1.00 18.31 246 SER A O 1
ATOM 1871 N N . ASP A 1 247 ? 42.607 69.113 44.724 1.00 20.69 247 ASP A N 1
ATOM 1872 C CA . ASP A 1 247 ? 42.892 67.714 44.517 1.00 21.29 247 ASP A CA 1
ATOM 1873 C C . ASP A 1 247 ? 42.591 67.476 43.044 1.00 22.03 247 ASP A C 1
ATOM 1874 O O . ASP A 1 247 ? 41.588 67.988 42.521 1.00 21.28 247 ASP A O 1
ATOM 1879 N N . PRO A 1 248 ? 43.439 66.729 42.345 1.00 24.95 248 PRO A N 1
ATOM 1880 C CA . PRO A 1 248 ? 43.235 66.354 40.947 1.00 24.40 248 PRO A CA 1
ATOM 1881 C C . PRO A 1 248 ? 41.892 65.700 40.701 1.00 21.33 248 PRO A C 1
ATOM 1882 O O . PRO A 1 248 ? 41.389 64.931 41.520 1.00 21.37 248 PRO A O 1
ATOM 1886 N N . GLN A 1 249 ? 41.298 66.056 39.574 1.00 20.72 249 GLN A N 1
ATOM 1887 C CA . GLN A 1 249 ? 39.985 65.567 39.244 1.00 22.09 249 GLN A CA 1
ATOM 1888 C C . GLN A 1 249 ? 39.936 64.861 37.892 1.00 23.58 249 GLN A C 1
ATOM 1889 O O . GLN A 1 249 ? 40.766 65.081 37.011 1.00 23.87 249 GLN A O 1
ATOM 1895 N N . PRO A 1 250 ? 39.008 63.925 37.703 1.00 26.11 250 PRO A N 1
ATOM 1896 C CA . PRO A 1 250 ? 38.668 63.372 36.400 1.00 27.09 250 PRO A CA 1
ATOM 1897 C C . PRO A 1 250 ? 38.120 64.475 35.504 1.00 27.39 250 PRO A C 1
ATOM 1898 O O . PRO A 1 250 ? 36.990 64.949 35.670 1.00 29.63 250 PRO A O 1
ATOM 1902 N N . GLU A 1 251 ? 38.920 64.945 34.570 1.00 26.65 251 GLU A N 1
ATOM 1903 C CA . GLU A 1 251 ? 38.492 66.051 33.738 1.00 27.79 251 GLU A CA 1
ATOM 1904 C C . GLU A 1 251 ? 37.608 65.770 32.551 1.00 29.67 251 GLU A C 1
ATOM 1905 O O . GLU A 1 251 ? 37.821 64.839 31.792 1.00 31.34 251 GLU A O 1
ATOM 1911 N N . VAL A 1 252 ? 36.557 66.567 32.462 1.00 31.14 252 VAL A N 1
ATOM 1912 C CA . VAL A 1 252 ? 35.617 66.549 31.360 1.00 31.37 252 VAL A CA 1
ATOM 1913 C C . VAL A 1 252 ? 36.269 67.491 30.352 1.00 33.93 252 VAL A C 1
ATOM 1914 O O . VAL A 1 252 ? 36.900 68.483 30.727 1.00 34.90 252 VAL A O 1
ATOM 1918 N N . GLU A 1 253 ? 36.151 67.221 29.063 1.00 35.43 253 GLU A N 1
ATOM 1919 C CA . GLU A 1 253 ? 36.771 68.067 28.061 1.00 35.51 253 GLU A CA 1
ATOM 1920 C C . GLU A 1 253 ? 35.764 69.121 27.623 1.00 35.29 253 GLU A C 1
ATOM 1921 O O . GLU A 1 253 ? 34.568 68.849 27.504 1.00 36.58 253 GLU A O 1
ATOM 1927 N N . ALA A 1 254 ? 36.238 70.356 27.473 1.00 35.14 254 ALA A N 1
ATOM 1928 C CA . ALA A 1 254 ? 35.424 71.456 26.970 1.00 32.80 254 ALA A CA 1
ATOM 1929 C C . ALA A 1 254 ? 34.891 71.139 25.572 1.00 31.86 254 ALA A C 1
ATOM 1930 O O . ALA A 1 254 ? 35.666 70.739 24.702 1.00 30.88 254 ALA A O 1
ATOM 1932 N N . PRO A 1 255 ? 33.588 71.243 25.324 1.00 31.46 255 PRO A N 1
ATOM 1933 C CA . PRO A 1 255 ? 32.997 71.149 24.005 1.00 33.46 255 PRO A CA 1
ATOM 1934 C C . PRO A 1 255 ? 33.580 72.191 23.069 1.00 36.02 255 PRO A C 1
ATOM 1935 O O . PRO A 1 255 ? 33.709 73.363 23.424 1.00 37.20 255 PRO A O 1
ATOM 1939 N N . ALA A 1 256 ? 33.957 71.767 21.873 1.00 38.70 256 ALA A N 1
ATOM 1940 C CA . ALA A 1 256 ? 34.491 72.683 20.889 1.00 42.00 256 ALA A CA 1
ATOM 1941 C C . ALA A 1 256 ? 33.343 73.556 20.399 1.00 44.48 256 ALA A C 1
ATOM 1942 O O . ALA A 1 256 ? 32.181 73.132 20.416 1.00 45.50 256 ALA A O 1
ATOM 1944 N N . ASP A 1 257 ? 33.677 74.784 20.007 1.00 46.83 257 ASP A N 1
ATOM 1945 C CA . ASP A 1 257 ? 32.697 75.743 19.518 1.00 49.04 257 ASP A CA 1
ATOM 1946 C C . ASP A 1 257 ? 32.190 75.245 18.177 1.00 50.22 257 ASP A C 1
ATOM 1947 O O . ASP A 1 257 ? 33.019 74.926 17.324 1.00 51.81 257 ASP A O 1
ATOM 1952 N N . PRO A 1 258 ? 30.883 75.161 17.919 1.00 51.14 258 PRO A N 1
ATOM 1953 C CA . PRO A 1 258 ? 30.325 74.667 16.656 1.00 52.04 258 PRO A CA 1
ATOM 1954 C C . PRO A 1 258 ? 30.696 75.405 15.367 1.00 52.10 258 PRO A C 1
ATOM 1955 O O . PRO A 1 258 ? 30.513 74.894 14.259 1.00 51.71 258 PRO A O 1
ATOM 1959 N N . VAL A 1 259 ? 31.206 76.625 15.495 0.00 51.92 259 VAL A N 1
ATOM 1960 C CA . VAL A 1 259 ? 31.616 77.445 14.370 0.00 51.83 259 VAL A CA 1
ATOM 1961 C C . VAL A 1 259 ? 32.596 78.464 14.941 0.00 51.78 259 VAL A C 1
ATOM 1962 O O . VAL A 1 259 ? 32.673 78.633 16.161 0.00 51.81 259 VAL A O 1
ATOM 1966 N N . PHE B 1 8 ? 6.347 66.605 31.714 1.00 95.25 8 PHE B N 1
ATOM 1967 C CA . PHE B 1 8 ? 6.401 65.183 31.392 1.00 94.46 8 PHE B CA 1
ATOM 1968 C C . PHE B 1 8 ? 7.693 64.457 31.799 1.00 92.56 8 PHE B C 1
ATOM 1969 O O . PHE B 1 8 ? 8.831 64.832 31.467 1.00 92.39 8 PHE B O 1
ATOM 1977 N N . ASN B 1 9 ? 7.501 63.392 32.570 1.00 88.91 9 ASN B N 1
ATOM 1978 C CA . ASN B 1 9 ? 8.577 62.565 33.121 1.00 85.02 9 ASN B CA 1
ATOM 1979 C C . ASN B 1 9 ? 7.878 61.542 34.008 1.00 80.34 9 ASN B C 1
ATOM 1980 O O . ASN B 1 9 ? 6.763 61.815 34.465 1.00 80.37 9 ASN B O 1
ATOM 1985 N N . ASP B 1 10 ? 8.538 60.412 34.267 1.00 75.57 10 ASP B N 1
ATOM 1986 C CA . ASP B 1 10 ? 7.997 59.331 35.080 1.00 70.56 10 ASP B CA 1
ATOM 1987 C C . ASP B 1 10 ? 7.772 59.810 36.531 1.00 65.44 10 ASP B C 1
ATOM 1988 O O . ASP B 1 10 ? 6.674 59.785 37.066 1.00 65.12 10 ASP B O 1
ATOM 1993 N N . ILE B 1 11 ? 8.857 60.304 37.155 1.00 59.15 11 ILE B N 1
ATOM 1994 C CA . ILE B 1 11 ? 8.823 60.756 38.554 1.00 52.86 11 ILE B CA 1
ATOM 1995 C C . ILE B 1 11 ? 8.260 62.122 38.860 1.00 49.10 11 ILE B C 1
ATOM 1996 O O . ILE B 1 11 ? 7.594 62.346 39.875 1.00 48.03 11 ILE B O 1
ATOM 2001 N N . GLU B 1 12 ? 8.506 63.067 37.942 1.00 47.41 12 GLU B N 1
ATOM 2002 C CA . GLU B 1 12 ? 8.218 64.469 38.178 1.00 46.31 12 GLU B CA 1
ATOM 2003 C C . GLU B 1 12 ? 6.816 64.867 38.579 1.00 42.39 12 GLU B C 1
ATOM 2004 O O . GLU B 1 12 ? 6.676 65.723 39.453 1.00 42.25 12 GLU B O 1
ATOM 2010 N N . ALA B 1 13 ? 5.784 64.210 38.025 1.00 38.36 13 ALA B N 1
ATOM 2011 C CA . ALA B 1 13 ? 4.408 64.515 38.401 1.00 34.61 13 ALA B CA 1
ATOM 2012 C C . ALA B 1 13 ? 4.171 64.158 39.868 1.00 32.27 13 ALA B C 1
ATOM 2013 O O . ALA B 1 13 ? 3.616 64.975 40.615 1.00 32.57 13 ALA B O 1
ATOM 2015 N N . ARG B 1 14 ? 4.622 62.967 40.306 1.00 28.41 14 ARG B N 1
ATOM 2016 C CA . ARG B 1 14 ? 4.495 62.566 41.701 1.00 25.49 14 ARG B CA 1
ATOM 2017 C C . ARG B 1 14 ? 5.343 63.445 42.600 1.00 22.48 14 ARG B C 1
ATOM 2018 O O . ARG B 1 14 ? 4.832 63.941 43.592 1.00 22.09 14 ARG B O 1
ATOM 2026 N N . LEU B 1 15 ? 6.626 63.630 42.273 1.00 21.19 15 LEU B N 1
ATOM 2027 C CA . LEU B 1 15 ? 7.541 64.505 42.998 1.00 20.24 15 LEU B CA 1
ATOM 2028 C C . LEU B 1 15 ? 6.922 65.883 43.172 1.00 19.96 15 LEU B C 1
ATOM 2029 O O . LEU B 1 15 ? 6.879 66.383 44.290 1.00 21.32 15 LEU B O 1
ATOM 2034 N N . ALA B 1 16 ? 6.385 66.490 42.118 1.00 19.01 16 ALA B N 1
ATOM 2035 C CA . ALA B 1 16 ? 5.780 67.807 42.205 1.00 19.54 16 ALA B CA 1
ATOM 2036 C C . ALA B 1 16 ? 4.594 67.806 43.158 1.00 21.86 16 ALA B C 1
ATOM 2037 O O . ALA B 1 16 ? 4.491 68.674 44.039 1.00 23.15 16 ALA B O 1
ATOM 2039 N N . ALA B 1 17 ? 3.715 66.805 43.014 1.00 21.22 17 ALA B N 1
ATOM 2040 C CA . ALA B 1 17 ? 2.565 66.664 43.888 1.00 19.21 17 ALA B CA 1
ATOM 2041 C C . ALA B 1 17 ? 2.977 66.472 45.354 1.00 18.45 17 ALA B C 1
ATOM 2042 O O . ALA B 1 17 ? 2.471 67.171 46.230 1.00 20.88 17 ALA B O 1
ATOM 2044 N N . VAL B 1 18 ? 3.922 65.602 45.693 1.00 16.36 18 VAL B N 1
ATOM 2045 C CA . VAL B 1 18 ? 4.294 65.380 47.082 1.00 17.02 18 VAL B CA 1
ATOM 2046 C C . VAL B 1 18 ? 5.127 66.550 47.606 1.00 17.61 18 VAL B C 1
ATOM 2047 O O . VAL B 1 18 ? 4.968 66.922 48.770 1.00 19.26 18 VAL B O 1
ATOM 2051 N N . LEU B 1 19 ? 5.993 67.190 46.820 1.00 17.66 19 LEU B N 1
ATOM 2052 C CA . LEU B 1 19 ? 6.707 68.386 47.264 1.00 17.38 19 LEU B CA 1
ATOM 2053 C C . LEU B 1 19 ? 5.697 69.478 47.607 1.00 17.43 19 LEU B C 1
ATOM 2054 O O . LEU B 1 19 ? 5.876 70.127 48.634 1.00 16.57 19 LEU B O 1
ATOM 2059 N N . GLU B 1 20 ? 4.601 69.673 46.862 1.00 17.53 20 GLU B N 1
ATOM 2060 C CA . GLU B 1 20 ? 3.582 70.640 47.247 1.00 19.66 20 GLU B CA 1
ATOM 2061 C C . GLU B 1 20 ? 3.014 70.348 48.651 1.00 20.12 20 GLU B C 1
ATOM 2062 O O . GLU B 1 20 ? 2.850 71.247 49.482 1.00 18.48 20 GLU B O 1
ATOM 2068 N N . GLU B 1 21 ? 2.747 69.083 48.988 1.00 21.00 21 GLU B N 1
ATOM 2069 C CA . GLU B 1 21 ? 2.242 68.722 50.313 1.00 21.24 21 GLU B CA 1
ATOM 2070 C C . GLU B 1 21 ? 3.262 69.041 51.386 1.00 20.26 21 GLU B C 1
ATOM 2071 O O . GLU B 1 21 ? 2.914 69.590 52.430 1.00 21.48 21 GLU B O 1
ATOM 2077 N N . ALA B 1 22 ? 4.532 68.734 51.149 1.00 18.64 22 ALA B N 1
ATOM 2078 C CA . ALA B 1 22 ? 5.575 69.057 52.101 1.00 18.48 22 ALA B CA 1
ATOM 2079 C C . ALA B 1 22 ? 5.664 70.581 52.260 1.00 20.28 22 ALA B C 1
ATOM 2080 O O . ALA B 1 22 ? 5.827 71.108 53.364 1.00 21.97 22 ALA B O 1
ATOM 2082 N N . PHE B 1 23 ? 5.481 71.322 51.168 1.00 19.27 23 PHE B N 1
ATOM 2083 C CA . PHE B 1 23 ? 5.575 72.766 51.202 1.00 19.89 23 PHE B CA 1
ATOM 2084 C C . PHE B 1 23 ? 4.466 73.370 52.039 1.00 21.37 23 PHE B C 1
ATOM 2085 O O . PHE B 1 23 ? 4.709 74.325 52.783 1.00 22.80 23 PHE B O 1
ATOM 2093 N N . GLU B 1 24 ? 3.257 72.827 51.959 1.00 21.86 24 GLU B N 1
ATOM 2094 C CA . GLU B 1 24 ? 2.133 73.288 52.762 1.00 23.05 24 GLU B CA 1
ATOM 2095 C C . GLU B 1 24 ? 2.427 73.189 54.258 1.00 21.48 24 GLU B C 1
ATOM 2096 O O . GLU B 1 24 ? 2.250 74.139 55.038 1.00 20.40 24 GLU B O 1
ATOM 2102 N N . ALA B 1 25 ? 2.900 71.993 54.613 1.00 19.94 25 ALA B N 1
ATOM 2103 C CA . ALA B 1 25 ? 3.244 71.637 55.974 1.00 18.96 25 ALA B CA 1
ATOM 2104 C C . ALA B 1 25 ? 4.272 72.604 56.528 1.00 16.83 25 ALA B C 1
ATOM 2105 O O . ALA B 1 25 ? 4.037 73.229 57.566 1.00 16.27 25 ALA B O 1
ATOM 2107 N N . GLY B 1 26 ? 5.367 72.778 55.787 1.00 15.67 26 GLY B N 1
ATOM 2108 C CA . GLY B 1 26 ? 6.412 73.691 56.176 1.00 14.36 26 GLY B CA 1
ATOM 2109 C C . GLY B 1 26 ? 5.915 75.129 56.245 1.00 15.65 26 GLY B C 1
ATOM 2110 O O . GLY B 1 26 ? 6.275 75.833 57.188 1.00 16.72 26 GLY B O 1
ATOM 2111 N N . THR B 1 27 ? 5.091 75.615 55.312 1.00 15.55 27 THR B N 1
ATOM 2112 C CA . THR B 1 27 ? 4.586 76.977 55.356 1.00 16.28 27 THR B CA 1
ATOM 2113 C C . THR B 1 27 ? 3.779 77.212 56.618 1.00 19.37 27 THR B C 1
ATOM 2114 O O . THR B 1 27 ? 3.898 78.283 57.212 1.00 18.90 27 THR B O 1
ATOM 2118 N N . SER B 1 28 ? 2.971 76.263 57.079 1.00 19.63 28 SER B N 1
ATOM 2119 C CA . SER B 1 28 ? 2.290 76.448 58.353 1.00 23.05 28 SER B CA 1
ATOM 2120 C C . SER B 1 28 ? 3.287 76.668 59.496 1.00 22.84 28 SER B C 1
ATOM 2121 O O . SER B 1 28 ? 3.151 77.658 60.213 1.00 25.86 28 SER B O 1
ATOM 2124 N N . ILE B 1 29 ? 4.330 75.845 59.665 1.00 20.29 29 ILE B N 1
ATOM 2125 C CA . ILE B 1 29 ? 5.319 76.024 60.729 1.00 18.98 29 ILE B CA 1
ATOM 2126 C C . ILE B 1 29 ? 6.001 77.383 60.575 1.00 19.71 29 ILE B C 1
ATOM 2127 O O . ILE B 1 29 ? 6.106 78.159 61.528 1.00 19.54 29 ILE B O 1
ATOM 2132 N N . TYR B 1 30 ? 6.437 77.710 59.362 1.00 21.39 30 TYR B N 1
ATOM 2133 C CA . TYR B 1 30 ? 7.093 78.983 59.096 1.00 21.00 30 TYR B CA 1
ATOM 2134 C C . TYR B 1 30 ? 6.230 80.181 59.435 1.00 21.11 30 TYR B C 1
ATOM 2135 O O . TYR B 1 30 ? 6.680 81.099 60.121 1.00 21.59 30 TYR B O 1
ATOM 2144 N N . ASN B 1 31 ? 4.979 80.132 59.007 1.00 22.64 31 ASN B N 1
ATOM 2145 C CA . ASN B 1 31 ? 4.028 81.208 59.223 1.00 27.64 31 ASN B CA 1
ATOM 2146 C C . ASN B 1 31 ? 3.766 81.363 60.695 1.00 31.82 31 ASN B C 1
ATOM 2147 O O . ASN B 1 31 ? 3.773 82.499 61.159 1.00 35.00 31 ASN B O 1
ATOM 2152 N N . GLU B 1 32 ? 3.581 80.288 61.466 1.00 31.48 32 GLU B N 1
ATOM 2153 C CA . GLU B 1 32 ? 3.352 80.417 62.897 1.00 32.65 32 GLU B CA 1
ATOM 2154 C C . GLU B 1 32 ? 4.546 81.061 63.577 1.00 29.34 32 GLU B C 1
ATOM 2155 O O . GLU B 1 32 ? 4.391 81.865 64.491 1.00 29.89 32 GLU B O 1
ATOM 2161 N N . ARG B 1 33 ? 5.759 80.722 63.164 1.00 25.95 33 ARG B N 1
ATOM 2162 C CA . ARG B 1 33 ? 6.937 81.277 63.792 1.00 22.63 33 ARG B CA 1
ATOM 2163 C C . ARG B 1 33 ? 7.323 82.665 63.321 1.00 23.08 33 ARG B C 1
ATOM 2164 O O . ARG B 1 33 ? 8.178 83.305 63.936 1.00 25.37 33 ARG B O 1
ATOM 2172 N N . GLY B 1 34 ? 6.749 83.172 62.237 1.00 20.64 34 GLY B N 1
ATOM 2173 C CA . GLY B 1 34 ? 7.041 84.519 61.801 1.00 19.41 34 GLY B CA 1
ATOM 2174 C C . GLY B 1 34 ? 8.116 84.558 60.743 1.00 20.03 34 GLY B C 1
ATOM 2175 O O . GLY B 1 34 ? 8.792 85.566 60.542 1.00 22.86 34 GLY B O 1
ATOM 2176 N N . PHE B 1 35 ? 8.335 83.446 60.059 1.00 18.29 35 PHE B N 1
ATOM 2177 C CA . PHE B 1 35 ? 9.282 83.435 58.964 1.00 15.34 35 PHE B CA 1
ATOM 2178 C C . PHE B 1 35 ? 8.434 83.752 57.732 1.00 15.09 35 PHE B C 1
ATOM 2179 O O . PHE B 1 35 ? 7.220 84.018 57.827 1.00 11.28 35 PHE B O 1
ATOM 2187 N N . LYS B 1 36 ? 9.068 83.762 56.561 1.00 16.06 36 LYS B N 1
ATOM 2188 C CA . LYS B 1 36 ? 8.400 83.948 55.270 1.00 17.28 36 LYS B CA 1
ATOM 2189 C C . LYS B 1 36 ? 7.697 85.303 55.128 1.00 16.79 36 LYS B C 1
ATOM 2190 O O . LYS B 1 36 ? 6.623 85.436 54.533 1.00 17.79 36 LYS B O 1
ATOM 2196 N N . ARG B 1 37 ? 8.331 86.344 55.680 1.00 17.23 37 ARG B N 1
ATOM 2197 C CA . ARG B 1 37 ? 7.784 87.696 55.617 1.00 17.98 37 ARG B CA 1
ATOM 2198 C C . ARG B 1 37 ? 8.072 88.236 54.220 1.00 19.19 37 ARG B C 1
ATOM 2199 O O . ARG B 1 37 ? 8.866 87.651 53.481 1.00 20.50 37 ARG B O 1
ATOM 2207 N N . ARG B 1 38 ? 7.420 89.315 53.791 1.00 20.02 38 ARG B N 1
ATOM 2208 C CA . ARG B 1 38 ? 7.683 89.878 52.482 1.00 19.33 38 ARG B CA 1
ATOM 2209 C C . ARG B 1 38 ? 8.741 90.956 52.584 1.00 19.66 38 ARG B C 1
ATOM 2210 O O . ARG B 1 38 ? 8.590 91.902 53.366 1.00 19.41 38 ARG B O 1
ATOM 2218 N N . ILE B 1 39 ? 9.828 90.826 51.812 1.00 19.85 39 ILE B N 1
ATOM 2219 C CA . ILE B 1 39 ? 10.841 91.868 51.790 1.00 19.67 39 ILE B CA 1
ATOM 2220 C C . ILE B 1 39 ? 10.322 93.094 51.028 1.00 20.54 39 ILE B C 1
ATOM 2221 O O . ILE B 1 39 ? 10.573 94.224 51.455 1.00 23.58 39 ILE B O 1
ATOM 2226 N N . GLY B 1 40 ? 9.508 92.904 49.993 1.00 18.62 40 GLY B N 1
ATOM 2227 C CA . GLY B 1 40 ? 8.910 94.010 49.268 1.00 16.49 40 GLY B CA 1
ATOM 2228 C C . GLY B 1 40 ? 9.847 94.563 48.212 1.00 17.25 40 GLY B C 1
ATOM 2229 O O . GLY B 1 40 ? 11.061 94.345 48.241 1.00 16.99 40 GLY B O 1
ATOM 2230 N N . TYR B 1 41 ? 9.260 95.171 47.190 1.00 17.03 41 TYR B N 1
ATOM 2231 C CA . TYR B 1 41 ? 10.049 95.798 46.141 1.00 17.17 41 TYR B CA 1
ATOM 2232 C C . TYR B 1 41 ? 10.569 97.109 46.709 1.00 17.88 41 TYR B C 1
ATOM 2233 O O . TYR B 1 41 ? 9.868 97.732 47.515 1.00 18.48 41 TYR B O 1
ATOM 2242 N N . GLY B 1 42 ? 11.800 97.497 46.387 1.00 16.80 42 GLY B N 1
ATOM 2243 C CA . GLY B 1 42 ? 12.290 98.812 46.758 1.00 17.62 42 GLY B CA 1
ATOM 2244 C C . GLY B 1 42 ? 11.977 99.829 45.646 1.00 18.32 42 GLY B C 1
ATOM 2245 O O . GLY B 1 42 ? 11.106 99.608 44.805 1.00 16.71 42 GLY B O 1
ATOM 2246 N N . ASN B 1 43 ? 12.673 100.974 45.590 1.00 17.95 43 ASN B N 1
ATOM 2247 C CA . ASN B 1 43 ? 12.392 102.024 44.600 1.00 18.09 43 ASN B CA 1
ATOM 2248 C C . ASN B 1 43 ? 13.388 102.236 43.482 1.00 17.22 43 ASN B C 1
ATOM 2249 O O . ASN B 1 43 ? 13.071 102.792 42.428 1.00 17.81 43 ASN B O 1
ATOM 2254 N N . ARG B 1 44 ? 14.621 101.797 43.715 1.00 15.41 44 ARG B N 1
ATOM 2255 C CA . ARG B 1 44 ? 15.710 101.953 42.775 1.00 13.42 44 ARG B CA 1
ATOM 2256 C C . ARG B 1 44 ? 16.270 100.556 42.453 1.00 14.20 44 ARG B C 1
ATOM 2257 O O . ARG B 1 44 ? 17.153 100.053 43.159 1.00 14.50 44 ARG B O 1
ATOM 2265 N N . PRO B 1 45 ? 15.726 99.823 41.475 1.00 13.69 45 PRO B N 1
ATOM 2266 C CA . PRO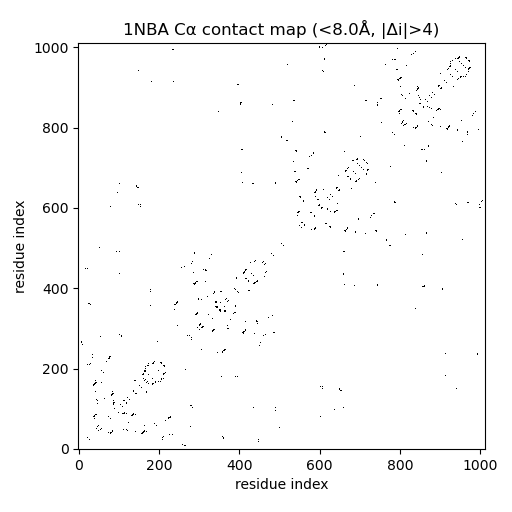 B 1 45 ? 16.157 98.473 41.124 1.00 14.20 45 PRO B CA 1
ATOM 2267 C C . PRO B 1 45 ? 17.283 98.296 40.104 1.00 15.27 45 PRO B C 1
ATOM 2268 O O . PRO B 1 45 ? 17.615 99.219 39.353 1.00 14.85 45 PRO B O 1
ATOM 2272 N N . ALA B 1 46 ? 17.875 97.101 40.062 1.00 13.34 46 ALA B N 1
ATOM 2273 C CA . ALA B 1 46 ? 18.808 96.699 39.021 1.00 12.12 46 ALA B CA 1
ATOM 2274 C C . ALA B 1 46 ? 18.351 95.290 38.641 1.00 14.34 46 ALA B C 1
ATOM 2275 O O . ALA B 1 46 ? 17.693 94.584 39.431 1.00 13.47 46 ALA B O 1
ATOM 2277 N N . VAL B 1 47 ? 18.623 94.857 37.420 1.00 12.63 47 VAL B N 1
ATOM 2278 C CA . VAL B 1 47 ? 18.232 93.529 37.004 1.00 13.49 47 VAL B CA 1
ATOM 2279 C C . VAL B 1 47 ? 19.524 92.777 36.758 1.00 13.94 47 VAL B C 1
ATOM 2280 O O . VAL B 1 47 ? 20.440 93.371 36.180 1.00 13.87 47 VAL B O 1
ATOM 2284 N N . ILE B 1 48 ? 19.683 91.529 37.208 1.00 14.69 48 ILE B N 1
ATOM 2285 C CA . ILE B 1 48 ? 20.873 90.765 36.867 1.00 14.52 48 ILE B CA 1
ATOM 2286 C C . ILE B 1 48 ? 20.442 89.389 36.336 1.00 16.01 48 ILE B C 1
ATOM 2287 O O . ILE B 1 48 ? 19.572 88.690 36.883 1.00 15.97 48 ILE B O 1
ATOM 2292 N N . HIS B 1 49 ? 20.996 89.016 35.172 1.00 14.58 49 HIS B N 1
ATOM 2293 C CA . HIS B 1 49 ? 20.666 87.755 34.521 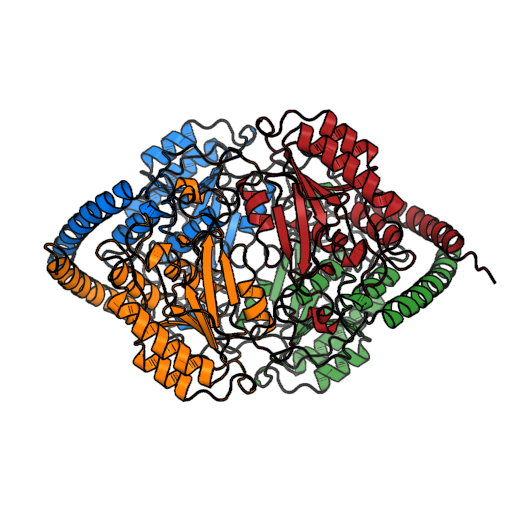1.00 12.94 49 HIS B CA 1
ATOM 2294 C C . HIS B 1 49 ? 21.816 86.820 34.811 1.00 13.21 49 HIS B C 1
ATOM 2295 O O . HIS B 1 49 ? 22.923 87.062 34.316 1.00 12.70 49 HIS B O 1
ATOM 2302 N N . ILE B 1 50 ? 21.628 85.806 35.655 1.00 12.66 50 ILE B N 1
ATOM 2303 C CA . ILE B 1 50 ? 22.734 84.914 36.012 1.00 13.43 50 ILE B CA 1
ATOM 2304 C C . ILE B 1 50 ? 22.956 83.837 34.950 1.00 14.36 50 ILE B C 1
ATOM 2305 O O . ILE B 1 50 ? 22.087 82.993 34.689 1.00 16.60 50 ILE B O 1
ATOM 2310 N N . ASP B 1 51 ? 24.114 83.950 34.301 1.00 12.94 51 ASP B N 1
ATOM 2311 C CA . ASP B 1 51 ? 24.650 82.966 33.375 1.00 12.91 51 ASP B CA 1
ATOM 2312 C C . ASP B 1 51 ? 23.725 82.467 32.291 1.00 13.24 51 ASP B C 1
ATOM 2313 O O . ASP B 1 51 ? 23.590 81.274 32.033 1.00 13.31 51 ASP B O 1
ATOM 2318 N N . LEU B 1 52 ? 23.077 83.376 31.587 1.00 13.90 52 LEU B N 1
ATOM 2319 C CA . LEU B 1 52 ? 22.257 82.973 30.467 1.00 14.13 52 LEU B CA 1
ATOM 2320 C C . LEU B 1 52 ? 23.144 83.101 29.212 1.00 14.00 52 LEU B C 1
ATOM 2321 O O . LEU B 1 52 ? 22.880 83.762 28.208 1.00 14.62 52 LEU B O 1
ATOM 2326 N N . ALA B 1 53 ? 24.265 82.401 29.293 1.00 13.17 53 ALA B N 1
ATOM 2327 C CA . ALA B 1 53 ? 25.270 82.361 28.252 1.00 13.72 53 ALA B CA 1
ATOM 2328 C C . ALA B 1 53 ? 25.071 81.043 27.509 1.00 15.77 53 ALA B C 1
ATOM 2329 O O . ALA B 1 53 ? 24.331 80.166 27.980 1.00 17.80 53 ALA B O 1
ATOM 2331 N N . ASN B 1 54 ? 25.723 80.809 26.370 1.00 15.58 54 ASN B N 1
ATOM 2332 C CA . ASN B 1 54 ? 25.453 79.619 25.575 1.00 16.24 54 ASN B CA 1
ATOM 2333 C C . ASN B 1 54 ? 25.676 78.282 26.254 1.00 14.65 54 ASN B C 1
ATOM 2334 O O . ASN B 1 54 ? 24.868 77.382 26.060 1.00 15.55 54 ASN B O 1
ATOM 2339 N N . ALA B 1 55 ? 26.681 78.161 27.121 1.00 12.82 55 ALA B N 1
ATOM 2340 C CA . ALA B 1 55 ? 26.905 76.925 27.855 1.00 11.97 55 ALA B CA 1
ATOM 2341 C C . ALA B 1 55 ? 25.693 76.441 28.651 1.00 12.54 55 ALA B C 1
ATOM 2342 O O . ALA B 1 55 ? 25.567 75.246 28.907 1.00 16.55 55 ALA B O 1
ATOM 2344 N N . TRP B 1 56 ? 24.802 77.349 29.051 1.00 12.18 56 TRP B N 1
ATOM 2345 C CA . TRP B 1 56 ? 23.609 77.038 29.817 1.00 10.31 56 TRP B CA 1
ATOM 2346 C C . TRP B 1 56 ? 22.370 77.072 28.930 1.00 12.58 56 TRP B C 1
ATOM 2347 O O . TRP B 1 56 ? 21.428 76.302 29.139 1.00 12.68 56 TRP B O 1
ATOM 2358 N N . THR B 1 57 ? 22.301 77.953 27.919 1.00 14.78 57 THR B N 1
ATOM 2359 C CA . THR B 1 57 ? 21.084 78.093 27.124 1.00 13.83 57 THR B CA 1
ATOM 2360 C C . THR B 1 57 ? 20.985 77.190 25.902 1.00 16.07 57 THR B C 1
ATOM 2361 O O . THR B 1 57 ? 19.906 76.919 25.363 1.00 17.87 57 THR B O 1
ATOM 2365 N N . GLN B 1 58 ? 22.123 76.762 25.400 1.00 18.66 58 GLN B N 1
ATOM 2366 C CA . GLN B 1 58 ? 22.162 75.945 24.216 1.00 20.79 58 GLN B CA 1
ATOM 2367 C C . GLN B 1 58 ? 22.390 74.519 24.703 1.00 20.80 58 GLN B C 1
ATOM 2368 O O . GLN B 1 58 ? 23.088 74.317 25.705 1.00 17.54 58 GLN B O 1
ATOM 2374 N N . PRO B 1 59 ? 21.826 73.492 24.060 1.00 23.16 59 PRO B N 1
ATOM 2375 C CA . PRO B 1 59 ? 22.102 72.096 24.409 1.00 24.04 59 PRO B CA 1
ATOM 2376 C C . PRO B 1 59 ? 23.496 71.655 23.994 1.00 24.04 59 PRO B C 1
ATOM 2377 O O . PRO B 1 59 ? 24.111 72.251 23.103 1.00 25.98 59 PRO B O 1
ATOM 2381 N N . GLY B 1 60 ? 24.049 70.648 24.654 1.00 24.27 60 GLY B N 1
ATOM 2382 C CA . GLY B 1 60 ? 25.339 70.114 24.243 1.00 24.35 60 GLY B CA 1
ATOM 2383 C C . GLY B 1 60 ? 26.518 70.469 25.135 1.00 24.70 60 GLY B C 1
ATOM 2384 O O . GLY B 1 60 ? 27.630 69.970 24.909 1.00 24.49 60 GLY B O 1
ATOM 2385 N N . HIS B 1 61 ? 26.356 71.311 26.155 1.00 22.53 61 HIS B N 1
ATOM 2386 C CA . HIS B 1 61 ? 27.467 71.608 27.047 1.00 19.14 61 HIS B CA 1
ATOM 2387 C C . HIS B 1 61 ? 27.194 70.847 28.341 1.00 17.55 61 HIS B C 1
ATOM 2388 O O . HIS B 1 61 ? 26.025 70.631 28.655 1.00 16.72 61 HIS B O 1
ATOM 2395 N N . PRO B 1 62 ? 28.171 70.447 29.175 1.00 17.96 62 PRO B N 1
ATOM 2396 C CA . PRO B 1 62 ? 27.906 69.904 30.508 1.00 17.73 62 PRO B CA 1
ATOM 2397 C C . PRO B 1 62 ? 27.003 70.768 31.394 1.00 18.03 62 PRO B C 1
ATOM 2398 O O . PRO B 1 62 ? 26.305 70.283 32.278 1.00 17.24 62 PRO B O 1
ATOM 2402 N N . PHE B 1 63 ? 26.939 72.070 31.117 1.00 17.56 63 PHE B N 1
ATOM 2403 C CA . PHE B 1 63 ? 26.133 72.977 31.909 1.00 16.99 63 PHE B CA 1
ATOM 2404 C C . PHE B 1 63 ? 24.795 73.298 31.258 1.00 16.30 63 PHE B C 1
ATOM 2405 O O . PHE B 1 63 ? 24.090 74.162 31.773 1.00 17.84 63 PHE B O 1
ATOM 2413 N N . SER B 1 64 ? 24.346 72.648 30.188 1.00 14.61 64 SER B N 1
ATOM 2414 C CA . SER B 1 64 ? 23.098 73.078 29.577 1.00 15.47 64 SER B CA 1
ATOM 2415 C C . SER B 1 64 ? 21.892 72.896 30.489 1.00 16.17 64 SER B C 1
ATOM 2416 O O . SER B 1 64 ? 21.774 71.854 31.127 1.00 18.00 64 SER B O 1
ATOM 2419 N N . CYS B 1 65 ? 20.976 73.850 30.554 1.00 17.65 65 CYS B N 1
ATOM 2420 C CA . CYS B 1 65 ? 19.741 73.678 31.282 1.00 18.02 65 CYS B CA 1
ATOM 2421 C C . CYS B 1 65 ? 18.653 73.620 30.238 1.00 20.82 65 CYS B C 1
ATOM 2422 O O . CYS B 1 65 ? 18.679 74.370 29.257 1.00 19.86 65 CYS B O 1
ATOM 2425 N N . PRO B 1 66 ? 17.703 72.696 30.371 1.00 21.86 66 PRO B N 1
ATOM 2426 C CA . PRO B 1 66 ? 16.450 72.733 29.633 1.00 22.00 66 PRO B CA 1
ATOM 2427 C C . PRO B 1 66 ? 15.507 73.842 30.099 1.00 22.87 66 PRO B C 1
ATOM 2428 O O . PRO B 1 66 ? 15.784 74.574 31.055 1.00 23.49 66 PRO B O 1
ATOM 2432 N N . GLY B 1 67 ? 14.361 74.012 29.435 1.00 22.85 67 GLY B N 1
ATOM 2433 C CA . GLY B 1 67 ? 13.372 75.009 29.843 1.00 24.13 67 GLY B CA 1
ATOM 2434 C C . GLY B 1 67 ? 13.583 76.398 29.254 1.00 22.96 67 GLY B C 1
ATOM 2435 O O . GLY B 1 67 ? 12.758 77.299 29.420 1.00 24.26 67 GLY B O 1
ATOM 2436 N N . MET B 1 68 ? 14.663 76.578 28.511 1.00 23.11 68 MET B N 1
ATOM 2437 C CA . MET B 1 68 ? 14.992 77.855 27.898 1.00 24.49 68 MET B CA 1
ATOM 2438 C C . MET B 1 68 ? 13.887 78.462 27.057 1.00 26.43 68 MET B C 1
ATOM 2439 O O . MET B 1 68 ? 13.642 79.669 27.104 1.00 27.01 68 MET B O 1
ATOM 2444 N N . GLU B 1 69 ? 13.142 77.577 26.391 1.00 27.56 69 GLU B N 1
ATOM 2445 C CA . GLU B 1 69 ? 11.989 77.943 25.577 1.00 28.58 69 GLU B CA 1
ATOM 2446 C C . GLU B 1 69 ? 10.964 78.757 26.371 1.00 29.88 69 GLU B C 1
ATOM 2447 O O . GLU B 1 69 ? 10.170 79.513 25.819 1.00 31.91 69 GLU B O 1
ATOM 2453 N N . THR B 1 70 ? 10.940 78.591 27.688 1.00 29.47 70 THR B N 1
ATOM 2454 C CA . THR B 1 70 ? 10.043 79.348 28.544 1.00 28.77 70 THR B CA 1
ATOM 2455 C C . THR B 1 70 ? 10.809 80.456 29.276 1.00 26.25 70 THR B C 1
ATOM 2456 O O . THR B 1 70 ? 10.243 81.510 29.572 1.00 27.37 70 THR B O 1
ATOM 2460 N N . ILE B 1 71 ? 12.096 80.290 29.574 1.00 23.82 71 ILE B N 1
ATOM 2461 C CA . ILE B 1 71 ? 12.833 81.282 30.348 1.00 21.41 71 ILE B CA 1
ATOM 2462 C C . ILE B 1 71 ? 13.088 82.515 29.512 1.00 22.41 71 ILE B C 1
ATOM 2463 O O . ILE B 1 71 ? 12.668 83.623 29.866 1.00 25.59 71 ILE B O 1
ATOM 2468 N N . ILE B 1 72 ? 13.700 82.322 28.352 1.00 20.94 72 ILE B N 1
ATOM 2469 C CA . ILE B 1 72 ? 14.071 83.458 27.549 1.00 21.10 72 ILE B CA 1
ATOM 2470 C C . ILE B 1 72 ? 12.955 84.427 27.186 1.00 22.59 72 ILE B C 1
ATOM 2471 O O . ILE B 1 72 ? 13.191 85.617 27.410 1.00 23.16 72 ILE B O 1
ATOM 2476 N N . PRO B 1 73 ? 11.736 84.095 26.731 1.00 23.57 73 PRO B N 1
ATOM 2477 C CA . PRO B 1 73 ? 10.704 85.103 26.483 1.00 23.12 73 PRO B CA 1
ATOM 2478 C C . PRO B 1 73 ? 10.375 85.941 27.711 1.00 21.90 73 PRO B C 1
ATOM 2479 O O . PRO B 1 73 ? 10.174 87.156 27.633 1.00 20.84 73 PRO B O 1
ATOM 2483 N N . ASN B 1 74 ? 10.403 85.304 28.881 1.00 20.75 74 ASN B N 1
ATOM 2484 C CA . ASN B 1 74 ? 10.139 86.004 30.127 1.00 19.66 74 ASN B CA 1
ATOM 2485 C C . ASN B 1 74 ? 11.300 86.923 30.469 1.00 19.64 74 ASN B C 1
ATOM 2486 O O . ASN B 1 74 ? 11.099 87.999 31.033 1.00 22.71 74 ASN B O 1
ATOM 2491 N N . VAL B 1 75 ? 12.532 86.544 30.142 1.00 19.83 75 VAL B N 1
ATOM 2492 C CA . VAL B 1 75 ? 13.684 87.404 30.349 1.00 20.12 75 VAL B CA 1
ATOM 2493 C C . VAL B 1 75 ? 13.532 88.603 29.403 1.00 22.53 75 VAL B C 1
ATOM 2494 O O . VAL B 1 75 ? 13.729 89.756 29.816 1.00 24.01 75 VAL B O 1
ATOM 2498 N N . GLN B 1 76 ? 13.107 88.393 28.154 1.00 21.76 76 GLN B N 1
ATOM 2499 C CA . GLN B 1 76 ? 12.913 89.495 27.218 1.00 22.47 76 GLN B CA 1
ATOM 2500 C C . GLN B 1 76 ? 11.845 90.485 27.682 1.00 23.05 76 GLN B C 1
ATOM 2501 O O . GLN B 1 76 ? 12.004 91.698 27.515 1.00 25.80 76 GLN B O 1
ATOM 2507 N N . ARG B 1 77 ? 10.748 90.029 28.291 1.00 21.67 77 ARG B N 1
ATOM 2508 C CA . ARG B 1 77 ? 9.735 90.932 28.815 1.00 20.67 77 ARG B CA 1
ATOM 2509 C C . ARG B 1 77 ? 10.303 91.851 29.890 1.00 20.38 77 ARG B C 1
ATOM 2510 O O . ARG B 1 77 ? 10.021 93.049 29.890 1.00 17.66 77 ARG B O 1
ATOM 2518 N N . ILE B 1 78 ? 11.129 91.325 30.794 1.00 21.28 78 ILE B N 1
ATOM 2519 C CA . ILE B 1 78 ? 11.755 92.103 31.860 1.00 20.52 78 ILE B CA 1
ATOM 2520 C C . ILE B 1 78 ? 12.745 93.098 31.278 1.00 21.09 78 ILE B C 1
ATOM 2521 O O . ILE B 1 78 ? 12.735 94.270 31.660 1.00 21.30 78 ILE B O 1
ATOM 2526 N N . ASN B 1 79 ? 13.591 92.646 30.349 1.00 21.83 79 ASN B N 1
ATOM 2527 C CA . ASN B 1 79 ? 14.576 93.531 29.737 1.00 23.68 79 ASN B CA 1
ATOM 2528 C C . ASN B 1 79 ? 13.874 94.681 29.074 1.00 25.91 79 ASN B C 1
ATOM 2529 O O . ASN B 1 79 ? 14.155 95.826 29.392 1.00 26.26 79 ASN B O 1
ATOM 2534 N N . GLU B 1 80 ? 12.884 94.390 28.240 1.00 29.63 80 GLU B N 1
ATOM 2535 C CA . GLU B 1 80 ? 12.088 95.409 27.584 1.00 32.61 80 GLU B CA 1
ATOM 2536 C C . GLU B 1 80 ? 11.465 96.391 28.579 1.00 30.37 80 GLU B C 1
ATOM 2537 O O . GLU B 1 80 ? 11.467 97.596 28.325 1.00 30.78 80 GLU B O 1
ATOM 2543 N N . ALA B 1 81 ? 10.914 95.945 29.709 1.00 26.88 81 ALA B N 1
ATOM 2544 C CA . ALA B 1 81 ? 10.338 96.871 30.665 1.00 24.40 81 ALA B CA 1
ATOM 2545 C C . ALA B 1 81 ? 11.440 97.707 31.309 1.00 23.69 81 ALA B C 1
ATOM 2546 O O . ALA B 1 81 ? 11.373 98.940 31.287 1.00 23.26 81 ALA B O 1
ATOM 2548 N N . ALA B 1 82 ? 12.507 97.075 31.796 1.00 22.80 82 ALA B N 1
ATOM 2549 C CA . ALA B 1 82 ? 13.592 97.757 32.479 1.00 22.03 82 ALA B CA 1
ATOM 2550 C C . ALA B 1 82 ? 14.318 98.770 31.615 1.00 23.01 82 ALA B C 1
ATOM 2551 O O . ALA B 1 82 ? 14.543 99.912 32.037 1.00 23.08 82 ALA B O 1
ATOM 2553 N N . ARG B 1 83 ? 14.679 98.415 30.380 1.00 24.32 83 ARG B N 1
ATOM 2554 C CA . ARG B 1 83 ? 15.396 99.369 29.577 1.00 26.07 83 ARG B CA 1
ATOM 2555 C C . ARG B 1 83 ? 14.455 100.455 29.083 1.00 26.59 83 ARG B C 1
ATOM 2556 O O . ARG B 1 83 ? 14.942 101.525 28.726 1.00 28.55 83 ARG B O 1
ATOM 2564 N N . ALA B 1 84 ? 13.129 100.324 29.172 1.00 25.77 84 ALA B N 1
ATOM 2565 C CA . ALA B 1 84 ? 12.275 101.478 28.903 1.00 26.25 84 ALA B CA 1
ATOM 2566 C C . ALA B 1 84 ? 12.422 102.528 30.027 1.00 25.98 84 ALA B C 1
ATOM 2567 O O . ALA B 1 84 ? 12.098 103.704 29.828 1.00 26.53 84 ALA B O 1
ATOM 2569 N N . LYS B 1 85 ? 12.883 102.180 31.241 1.00 23.39 85 LYS B N 1
ATOM 2570 C CA . LYS B 1 85 ? 13.041 103.149 32.328 1.00 21.62 85 LYS B CA 1
ATOM 2571 C C . LYS B 1 85 ? 14.490 103.488 32.632 1.00 21.00 85 LYS B C 1
ATOM 2572 O O . LYS B 1 85 ? 14.793 104.250 33.554 1.00 20.37 85 LYS B O 1
ATOM 2578 N N . GLY B 1 86 ? 15.409 102.916 31.857 1.00 21.00 86 GLY B N 1
ATOM 2579 C CA . GLY B 1 86 ? 16.825 103.139 32.046 1.00 19.93 86 GLY B CA 1
ATOM 2580 C C . GLY B 1 86 ? 17.334 102.427 33.289 1.00 21.06 86 GLY B C 1
ATOM 2581 O O . GLY B 1 86 ? 18.287 102.905 33.909 1.00 21.78 86 GLY B O 1
ATOM 2582 N N . VAL B 1 87 ? 16.715 101.305 33.670 1.00 20.73 87 VAL B N 1
ATOM 2583 C CA . VAL B 1 87 ? 17.115 100.522 34.835 1.00 18.88 87 VAL B CA 1
ATOM 2584 C C . VAL B 1 87 ? 18.402 99.789 34.441 1.00 16.25 87 VAL B C 1
ATOM 2585 O O . VAL B 1 87 ? 18.496 99.304 33.311 1.00 17.02 87 VAL B O 1
ATOM 2589 N N . PRO B 1 88 ? 19.446 99.768 35.285 1.00 15.88 88 PRO B N 1
ATOM 2590 C CA . PRO B 1 88 ? 20.702 99.053 35.078 1.00 16.43 88 PRO B CA 1
ATOM 2591 C C . PRO B 1 88 ? 20.466 97.563 34.908 1.00 17.34 88 PRO B C 1
ATOM 2592 O O . PRO B 1 88 ? 19.760 96.974 35.731 1.00 18.19 88 PRO B O 1
ATOM 2596 N N . VAL B 1 89 ? 21.054 96.937 33.891 1.00 16.75 89 VAL B N 1
ATOM 2597 C CA . VAL B 1 89 ? 20.846 95.524 33.633 1.00 16.15 89 VAL B CA 1
ATOM 2598 C C . VAL B 1 89 ? 22.257 94.946 33.615 1.00 16.95 89 VAL B C 1
ATOM 2599 O O . VAL B 1 89 ? 23.149 95.536 32.984 1.00 18.09 89 VAL B O 1
ATOM 2603 N N . PHE B 1 90 ? 22.492 93.845 34.331 1.00 14.41 90 PHE B N 1
ATOM 2604 C CA . PHE B 1 90 ? 23.779 93.187 34.366 1.00 11.90 90 PHE B CA 1
ATOM 2605 C C . PHE B 1 90 ? 23.614 91.737 33.929 1.00 12.60 90 PHE B C 1
ATOM 2606 O O . PHE B 1 90 ? 22.564 91.128 34.145 1.00 13.86 90 PHE B O 1
ATOM 2614 N N . TYR B 1 91 ? 24.612 91.125 33.311 1.00 12.99 91 TYR B N 1
ATOM 2615 C CA . TYR B 1 91 ? 24.580 89.734 32.883 1.00 14.11 91 TYR B CA 1
ATOM 2616 C C . TYR B 1 91 ? 25.815 89.075 33.470 1.00 13.63 91 TYR B C 1
ATOM 2617 O O . TYR B 1 91 ? 26.835 89.758 33.576 1.00 12.35 91 TYR B O 1
ATOM 2626 N N . THR B 1 92 ? 25.813 87.814 33.898 1.00 13.40 92 THR B N 1
ATOM 2627 C CA . THR B 1 92 ? 27.059 87.189 34.322 1.00 13.04 92 THR B CA 1
ATOM 2628 C C . THR B 1 92 ? 27.343 86.025 33.376 1.00 13.76 92 THR B C 1
ATOM 2629 O O . THR B 1 92 ? 26.397 85.477 32.801 1.00 13.88 92 THR B O 1
ATOM 2633 N N . THR B 1 93 ? 28.594 85.651 33.154 1.00 13.94 93 THR B N 1
ATOM 2634 C CA . THR B 1 93 ? 28.938 84.456 32.413 1.00 14.93 93 THR B CA 1
ATOM 2635 C C . THR B 1 93 ? 30.009 83.899 33.346 1.00 13.40 93 THR B C 1
ATOM 2636 O O . THR B 1 93 ? 30.852 84.631 33.867 1.00 13.93 93 THR B O 1
ATOM 2640 N N . ASN B 1 94 ? 29.940 82.613 33.672 1.00 11.49 94 ASN B N 1
ATOM 2641 C CA . ASN B 1 94 ? 30.851 82.007 34.628 1.00 10.56 94 ASN B CA 1
ATOM 2642 C C . ASN B 1 94 ? 31.939 81.339 33.794 1.00 13.38 94 ASN B C 1
ATOM 2643 O O . ASN B 1 94 ? 31.680 80.240 33.291 1.00 13.56 94 ASN B O 1
ATOM 2648 N N . VAL B 1 95 ? 33.136 81.910 33.591 1.00 13.54 95 VAL B N 1
ATOM 2649 C CA . VAL B 1 95 ? 34.132 81.368 32.664 1.00 12.33 95 VAL B CA 1
ATOM 2650 C C . VAL B 1 95 ? 35.507 81.524 33.238 1.00 13.03 95 VAL B C 1
ATOM 2651 O O . VAL B 1 95 ? 35.701 82.368 34.117 1.00 16.75 95 VAL B O 1
ATOM 2655 N N . TYR B 1 96 ? 36.494 80.768 32.771 1.00 11.69 96 TYR B N 1
ATOM 2656 C CA . TYR B 1 96 ? 37.820 80.815 33.357 1.00 12.02 96 TYR B CA 1
ATOM 2657 C C . TYR B 1 96 ? 38.861 81.103 32.304 1.00 15.00 96 TYR B C 1
ATOM 2658 O O . TYR B 1 96 ? 38.728 80.728 31.141 1.00 15.97 96 TYR B O 1
ATOM 2667 N N . ARG B 1 97 ? 39.859 81.873 32.706 1.00 15.79 97 ARG B N 1
ATOM 2668 C CA . ARG B 1 97 ? 40.967 82.217 31.838 1.00 19.13 97 ARG B CA 1
ATOM 2669 C C . ARG B 1 97 ? 42.060 81.161 31.946 1.00 20.22 97 ARG B C 1
ATOM 2670 O O . ARG B 1 97 ? 42.751 80.875 30.976 1.00 21.42 97 ARG B O 1
ATOM 2678 N N . ASN B 1 98 ? 42.259 80.503 33.089 1.00 19.60 98 ASN B N 1
ATOM 2679 C CA . ASN B 1 98 ? 43.326 79.525 33.228 1.00 19.41 98 ASN B CA 1
ATOM 2680 C C . ASN B 1 98 ? 42.742 78.300 33.896 1.00 18.47 98 ASN B C 1
ATOM 2681 O O . ASN B 1 98 ? 42.585 78.216 35.118 1.00 15.82 98 ASN B O 1
ATOM 2686 N N . ARG B 1 99 ? 42.406 77.343 33.041 1.00 17.87 99 ARG B N 1
ATOM 2687 C CA . ARG B 1 99 ? 41.798 76.108 33.505 1.00 17.06 99 ARG B CA 1
ATOM 2688 C C . ARG B 1 99 ? 42.765 74.990 33.870 1.00 16.19 99 ARG B C 1
ATOM 2689 O O . ARG B 1 99 ? 42.421 73.806 33.881 1.00 17.81 99 ARG B O 1
ATOM 2697 N N . ASP B 1 100 ? 43.988 75.307 34.261 1.00 15.98 100 ASP B N 1
ATOM 2698 C CA . ASP B 1 100 ? 44.913 74.249 34.599 1.00 16.63 100 ASP B CA 1
ATOM 2699 C C . ASP B 1 100 ? 45.041 74.268 36.104 1.00 16.62 100 ASP B C 1
ATOM 2700 O O . ASP B 1 100 ? 45.746 75.114 36.656 1.00 18.34 100 ASP B O 1
ATOM 2705 N N . ALA B 1 101 ? 44.386 73.329 36.773 1.00 15.81 101 ALA B N 1
ATOM 2706 C CA . ALA B 1 101 ? 44.384 73.220 38.221 1.00 16.33 101 ALA B CA 1
ATOM 2707 C C . ALA B 1 101 ? 45.738 73.042 38.888 1.00 16.34 101 ALA B C 1
ATOM 2708 O O . ALA B 1 101 ? 45.798 73.072 40.119 1.00 16.25 101 ALA B O 1
ATOM 2710 N N . SER B 1 102 ? 46.835 72.801 38.170 1.00 16.36 102 SER B N 1
ATOM 2711 C CA . SER B 1 102 ? 48.135 72.727 38.813 1.00 18.37 102 SER B CA 1
ATOM 2712 C C . SER B 1 102 ? 48.916 74.046 38.759 1.00 17.63 102 SER B C 1
ATOM 2713 O O . SER B 1 102 ? 50.052 74.153 39.260 1.00 16.59 102 SER B O 1
ATOM 2716 N N . SER B 1 103 ? 48.329 75.082 38.154 1.00 17.79 103 SER B N 1
ATOM 2717 C CA . SER B 1 103 ? 48.986 76.365 38.056 1.00 17.93 103 SER B CA 1
ATOM 2718 C C . SER B 1 103 ? 48.569 77.290 39.193 1.00 18.23 103 SER B C 1
ATOM 2719 O O . SER B 1 103 ? 47.399 77.326 39.591 1.00 18.95 103 SER B O 1
ATOM 2722 N N . GLY B 1 104 ? 49.526 78.116 39.637 1.00 18.10 104 GLY B N 1
ATOM 2723 C CA . GLY B 1 104 ? 49.303 79.100 40.695 1.00 19.08 104 GLY B CA 1
ATOM 2724 C C . GLY B 1 104 ? 48.481 80.313 40.223 1.00 18.82 104 GLY B C 1
ATOM 2725 O O . GLY B 1 104 ? 48.166 81.210 41.010 1.00 17.94 104 GLY B O 1
ATOM 2726 N N . THR B 1 105 ? 48.204 80.428 38.911 1.00 18.45 105 THR B N 1
ATOM 2727 C CA . THR B 1 105 ? 47.371 81.500 38.375 1.00 16.35 105 THR B CA 1
ATOM 2728 C C . THR B 1 105 ? 46.052 80.940 37.873 1.00 15.89 105 THR B C 1
ATOM 2729 O O . THR B 1 105 ? 45.328 81.603 37.119 1.00 15.35 105 THR B O 1
ATOM 2733 N N . ASN B 1 106 ? 45.703 79.697 38.238 1.00 15.21 106 ASN B N 1
ATOM 2734 C CA . ASN B 1 106 ? 44.444 79.147 37.769 1.00 13.31 106 ASN B CA 1
ATOM 2735 C C . ASN B 1 106 ? 43.381 79.886 38.559 1.00 14.45 106 ASN B C 1
ATOM 2736 O O . ASN B 1 106 ? 43.590 80.310 39.703 1.00 13.77 106 ASN B O 1
ATOM 2741 N N . ASP B 1 107 ? 42.230 80.110 37.954 1.00 14.17 107 ASP B N 1
ATOM 2742 C CA . ASP B 1 107 ? 41.199 80.891 38.603 1.00 13.66 107 ASP B CA 1
ATOM 2743 C C . ASP B 1 107 ? 39.980 80.067 38.940 1.00 11.68 107 ASP B C 1
ATOM 2744 O O . ASP B 1 107 ? 38.899 80.575 39.201 1.00 11.73 107 ASP B O 1
ATOM 2749 N N . MET B 1 108 ? 40.153 78.756 38.953 1.00 11.68 108 MET B N 1
ATOM 2750 C CA . MET B 1 108 ? 39.036 77.877 39.237 1.00 12.57 108 MET B CA 1
ATOM 2751 C C . MET B 1 108 ? 38.945 77.594 40.732 1.00 11.86 108 MET B C 1
ATOM 2752 O O . MET B 1 108 ? 37.894 77.163 41.222 1.00 12.86 108 MET B O 1
ATOM 2757 N N . GLY B 1 109 ? 40.050 77.769 41.465 1.00 12.30 109 GLY B N 1
ATOM 2758 C CA . GLY B 1 109 ? 40.073 77.556 42.901 1.00 14.11 109 GLY B CA 1
ATOM 2759 C C . GLY B 1 109 ? 39.581 76.171 43.291 1.00 14.15 109 GLY B C 1
ATOM 2760 O O . GLY B 1 109 ? 39.859 75.190 42.602 1.00 14.43 109 GLY B O 1
ATOM 2761 N N . LEU B 1 110 ? 38.809 76.052 44.362 1.00 14.39 110 LEU B N 1
ATOM 2762 C CA . LEU B 1 110 ? 38.335 74.757 44.797 1.00 12.38 110 LEU B CA 1
ATOM 2763 C C . LEU B 1 110 ? 37.017 74.396 44.134 1.00 12.03 110 LEU B C 1
ATOM 2764 O O . LEU B 1 110 ? 36.595 73.242 44.257 1.00 12.25 110 LEU B O 1
ATOM 2769 N N . TRP B 1 111 ? 36.346 75.259 43.348 1.00 8.82 111 TRP B N 1
ATOM 2770 C CA . TRP B 1 111 ? 35.081 74.855 42.763 1.00 9.31 111 TRP B CA 1
ATOM 2771 C C . TRP B 1 111 ? 35.308 73.728 41.727 1.00 10.65 111 TRP B C 1
ATOM 2772 O O . TRP B 1 111 ? 34.445 72.879 41.504 1.00 10.80 111 TRP B O 1
ATOM 2783 N N . TYR B 1 112 ? 36.519 73.661 41.167 1.00 12.36 112 TYR B N 1
ATOM 2784 C CA . TYR B 1 112 ? 36.963 72.613 40.261 1.00 13.15 112 TYR B CA 1
ATOM 2785 C C . TYR B 1 112 ? 36.875 71.274 40.988 1.00 14.78 112 TYR B C 1
ATOM 2786 O O . TYR B 1 112 ? 36.625 70.247 40.376 1.00 15.48 112 TYR B O 1
ATOM 2795 N N . SER B 1 113 ? 37.071 71.233 42.311 1.00 17.68 113 SER B N 1
ATOM 2796 C CA . SER B 1 113 ? 36.901 70.016 43.111 1.00 18.37 113 SER B CA 1
ATOM 2797 C C . SER B 1 113 ? 35.440 69.616 43.316 1.00 16.77 113 SER B C 1
ATOM 2798 O O . SER B 1 113 ? 35.127 68.651 44.014 1.00 16.03 113 SER B O 1
ATOM 2801 N N . LYS B 1 114 ? 34.487 70.320 42.715 1.00 15.20 114 LYS B N 1
ATOM 2802 C CA . LYS B 1 114 ? 33.093 70.017 42.863 1.00 13.90 114 LYS B CA 1
ATOM 2803 C C . LYS B 1 114 ? 32.332 69.963 41.551 1.00 15.21 114 LYS B C 1
ATOM 2804 O O . LYS B 1 114 ? 31.518 69.046 41.359 1.00 14.45 114 LYS B O 1
ATOM 2810 N N . ILE B 1 115 ? 32.550 70.895 40.619 1.00 14.18 115 ILE B N 1
ATOM 2811 C CA . ILE B 1 115 ? 31.793 70.938 39.369 1.00 12.34 115 ILE B CA 1
ATOM 2812 C C . ILE B 1 115 ? 32.771 71.009 38.195 1.00 11.98 115 ILE B C 1
ATOM 2813 O O . ILE B 1 115 ? 33.922 71.378 38.418 1.00 11.38 115 ILE B O 1
ATOM 2818 N N . PRO B 1 116 ? 32.440 70.739 36.927 1.00 13.18 116 PRO B N 1
ATOM 2819 C CA . PRO B 1 116 ? 33.418 70.740 35.841 1.00 14.17 116 PRO B CA 1
ATOM 2820 C C . PRO B 1 116 ? 33.827 72.118 35.287 1.00 16.02 116 PRO B C 1
ATOM 2821 O O . PRO B 1 116 ? 33.632 72.410 34.097 1.00 14.76 116 PRO B O 1
ATOM 2825 N N . THR B 1 117 ? 34.497 72.945 36.112 1.00 16.03 117 THR B N 1
ATOM 2826 C CA . THR B 1 117 ? 34.906 74.301 35.739 1.00 14.49 117 THR B CA 1
ATOM 2827 C C . THR B 1 117 ? 35.791 74.352 34.496 1.00 16.26 117 THR B C 1
ATOM 2828 O O . THR B 1 117 ? 35.695 75.290 33.701 1.00 18.16 117 THR B O 1
ATOM 2832 N N . GLU B 1 118 ? 36.638 73.331 34.287 1.00 15.75 118 GLU B N 1
ATOM 2833 C CA . GLU B 1 118 ? 37.472 73.235 33.085 1.00 16.64 118 GLU B CA 1
ATOM 2834 C C . GLU B 1 118 ? 36.674 73.193 31.789 1.00 15.03 118 GLU B C 1
ATOM 2835 O O . GLU B 1 118 ? 37.267 73.316 30.723 1.00 16.68 118 GLU B O 1
ATOM 2841 N N . THR B 1 119 ? 35.362 72.995 31.777 1.00 14.52 119 THR B N 1
ATOM 2842 C CA . THR B 1 119 ? 34.633 73.017 30.525 1.00 13.97 119 THR B CA 1
ATOM 2843 C C . THR B 1 119 ? 34.131 74.422 30.185 1.00 14.24 119 THR B C 1
ATOM 2844 O O . THR B 1 119 ? 33.397 74.590 29.201 1.00 13.28 119 THR B O 1
ATOM 2848 N N . LEU B 1 120 ? 34.475 75.478 30.945 1.00 15.27 120 LEU B N 1
ATOM 2849 C CA . LEU B 1 120 ? 33.945 76.824 30.726 1.00 14.90 120 LEU B CA 1
ATOM 2850 C C . LEU B 1 120 ? 35.040 77.834 30.412 1.00 18.64 120 LEU B C 1
ATOM 2851 O O . LEU B 1 120 ? 35.451 78.618 31.274 1.00 19.38 120 LEU B O 1
ATOM 2856 N N . PRO B 1 121 ? 35.597 77.846 29.196 1.00 20.49 121 PRO B N 1
ATOM 2857 C CA . PRO B 1 121 ? 36.700 78.709 28.795 1.00 19.74 121 PRO B CA 1
ATOM 2858 C C . PRO B 1 121 ? 36.190 80.117 28.558 1.00 17.14 121 PRO B C 1
ATOM 2859 O O . PRO B 1 121 ? 35.086 80.302 28.047 1.00 15.02 121 PRO B O 1
ATOM 2863 N N . ALA B 1 122 ? 36.933 81.141 28.951 1.00 19.25 122 ALA B N 1
ATOM 2864 C CA . ALA B 1 122 ? 36.528 82.506 28.671 1.00 22.70 122 ALA B CA 1
ATOM 2865 C C . ALA B 1 122 ? 36.650 82.726 27.170 1.00 25.74 122 ALA B C 1
ATOM 2866 O O . ALA B 1 122 ? 37.515 82.124 26.524 1.00 27.37 122 ALA B O 1
ATOM 2868 N N . ASP B 1 123 ? 35.794 83.558 26.596 1.00 29.20 123 ASP B N 1
ATOM 2869 C CA . ASP B 1 123 ? 35.805 83.901 25.177 1.00 32.74 123 ASP B CA 1
ATOM 2870 C C . ASP B 1 123 ? 35.659 82.771 24.154 1.00 32.54 123 ASP B C 1
ATOM 2871 O O . ASP B 1 123 ? 36.192 82.784 23.041 1.00 33.94 123 ASP B O 1
ATOM 2876 N N . SER B 1 124 ? 34.917 81.749 24.534 1.00 29.65 124 SER B N 1
ATOM 2877 C CA . SER B 1 124 ? 34.539 80.738 23.589 1.00 27.70 124 SER B CA 1
ATOM 2878 C C . SER B 1 124 ? 33.085 81.042 23.245 1.00 25.89 124 SER B C 1
ATOM 2879 O O . SER B 1 124 ? 32.456 81.860 23.925 1.00 26.11 124 SER B O 1
ATOM 2882 N N . TYR B 1 125 ? 32.495 80.366 22.257 1.00 24.09 125 TYR B N 1
ATOM 2883 C CA . TYR B 1 125 ? 31.068 80.473 21.943 1.00 23.16 125 TYR B CA 1
ATOM 2884 C C . TYR B 1 125 ? 30.196 80.255 23.190 1.00 21.60 125 TYR B C 1
ATOM 2885 O O . TYR B 1 125 ? 29.246 80.978 23.481 1.00 20.20 125 TYR B O 1
ATOM 2894 N N . TRP B 1 126 ? 30.605 79.246 23.961 1.00 21.65 126 TRP B N 1
ATOM 2895 C CA . TRP B 1 126 ? 29.916 78.851 25.177 1.00 21.11 126 TRP B CA 1
ATOM 2896 C C . TRP B 1 126 ? 29.872 79.944 26.241 1.00 21.37 126 TRP B C 1
ATOM 2897 O O . TRP B 1 126 ? 28.966 79.981 27.073 1.00 20.53 126 TRP B O 1
ATOM 2908 N N . ALA B 1 127 ? 30.829 80.867 26.175 1.00 21.14 127 ALA B N 1
ATOM 2909 C CA . ALA B 1 127 ? 30.916 81.956 27.119 1.00 21.64 127 ALA B CA 1
ATOM 2910 C C . ALA B 1 127 ? 30.076 83.142 26.673 1.00 23.82 127 ALA B C 1
ATOM 2911 O O . ALA B 1 127 ? 29.877 84.037 27.497 1.00 25.17 127 ALA B O 1
ATOM 2913 N N . GLN B 1 128 ? 29.546 83.211 25.440 1.00 25.04 128 GLN B N 1
ATOM 2914 C CA . GLN B 1 128 ? 28.828 84.389 24.959 1.00 24.41 128 GLN B CA 1
ATOM 2915 C C . GLN B 1 128 ? 27.421 84.428 25.528 1.00 22.33 128 GLN B C 1
ATOM 2916 O O . GLN B 1 128 ? 26.777 83.380 25.644 1.00 22.60 128 GLN B O 1
ATOM 2922 N N . ILE B 1 129 ? 26.872 85.587 25.892 1.00 20.78 129 ILE B N 1
ATOM 2923 C CA . ILE B 1 129 ? 25.480 85.674 26.335 1.00 18.56 129 ILE B CA 1
ATOM 2924 C C . ILE B 1 129 ? 24.666 85.254 25.107 1.00 19.08 129 ILE B C 1
ATOM 2925 O O . ILE B 1 129 ? 25.042 85.505 23.955 1.00 20.52 129 ILE B O 1
ATOM 2930 N N . ASP B 1 130 ? 23.601 84.524 25.350 1.00 18.22 130 ASP B N 1
ATOM 2931 C CA . ASP B 1 130 ? 22.739 84.020 24.312 1.00 21.66 130 ASP B CA 1
ATOM 2932 C C . ASP B 1 130 ? 22.216 85.144 23.421 1.00 25.64 130 ASP B C 1
ATOM 2933 O O . ASP B 1 130 ? 21.663 86.135 23.915 1.00 27.12 130 ASP B O 1
ATOM 2938 N N . ASP B 1 131 ? 22.293 84.948 22.108 1.00 28.24 131 ASP B N 1
ATOM 2939 C CA . ASP B 1 131 ? 21.834 85.931 21.126 1.00 28.46 131 ASP B CA 1
ATOM 2940 C C . ASP B 1 131 ? 20.452 86.525 21.324 1.00 24.91 131 ASP B C 1
ATOM 2941 O O . ASP B 1 131 ? 20.227 87.730 21.174 1.00 25.65 131 ASP B O 1
ATOM 2946 N N . ARG B 1 132 ? 19.520 85.661 21.708 1.00 20.01 132 ARG B N 1
ATOM 2947 C CA . ARG B 1 132 ? 18.143 86.080 21.912 1.00 19.14 132 ARG B CA 1
ATOM 2948 C C . ARG B 1 132 ? 17.974 87.149 22.982 1.00 17.72 132 ARG B C 1
ATOM 2949 O O . ARG B 1 132 ? 16.920 87.775 23.076 1.00 17.94 132 ARG B O 1
ATOM 2957 N N . ILE B 1 133 ? 18.954 87.375 23.851 1.00 18.33 133 ILE B N 1
ATOM 2958 C CA . ILE B 1 133 ? 18.844 88.368 24.904 1.00 19.61 133 ILE B CA 1
ATOM 2959 C C . ILE B 1 133 ? 20.140 89.150 24.947 1.00 18.98 133 ILE B C 1
ATOM 2960 O O . ILE B 1 133 ? 20.549 89.591 26.021 1.00 18.90 133 ILE B O 1
ATOM 2965 N N . ALA B 1 134 ? 20.789 89.350 23.795 1.00 19.48 134 ALA B N 1
ATOM 2966 C CA . ALA B 1 134 ? 22.063 90.058 23.750 1.00 21.97 134 ALA B CA 1
ATOM 2967 C C . ALA B 1 134 ? 22.048 91.387 24.521 1.00 21.79 134 ALA B C 1
ATOM 2968 O O . ALA B 1 134 ? 21.009 92.063 24.537 1.00 21.81 134 ALA B O 1
ATOM 2970 N N . PRO B 1 135 ? 23.131 91.734 25.235 1.00 22.32 135 PRO B N 1
ATOM 2971 C CA . PRO B 1 135 ? 23.283 92.988 25.962 1.00 22.87 135 PRO B CA 1
ATOM 2972 C C . PRO B 1 135 ? 23.135 94.240 25.101 1.00 23.73 135 PRO B C 1
ATOM 2973 O O . PRO B 1 135 ? 23.706 94.336 24.010 1.00 24.66 135 PRO B O 1
ATOM 2977 N N . ALA B 1 136 ? 22.304 95.159 25.578 1.00 22.80 136 ALA B N 1
ATOM 2978 C CA . ALA B 1 136 ? 22.188 96.469 24.967 1.00 25.36 136 ALA B CA 1
ATOM 2979 C C . ALA B 1 136 ? 23.347 97.361 25.407 1.00 27.93 136 ALA B C 1
ATOM 2980 O O . ALA B 1 136 ? 24.131 97.007 26.295 1.00 26.50 136 ALA B O 1
ATOM 2982 N N . ASP B 1 137 ? 23.457 98.557 24.823 1.00 32.79 137 ASP B N 1
ATOM 2983 C CA . ASP B 1 137 ? 24.566 99.440 25.140 1.00 36.21 137 ASP B CA 1
ATOM 2984 C C . ASP B 1 137 ? 24.408 99.988 26.544 1.00 34.85 137 ASP B C 1
ATOM 2985 O O . ASP B 1 137 ? 23.337 100.412 27.003 1.00 34.00 137 ASP B O 1
ATOM 2990 N N . GLY B 1 138 ? 25.523 99.868 27.242 1.00 33.72 138 GLY B N 1
ATOM 2991 C CA . GLY B 1 138 ? 25.606 100.311 28.609 1.00 32.08 138 GLY B CA 1
ATOM 2992 C C . GLY B 1 138 ? 25.257 99.192 29.569 1.00 29.76 138 GLY B C 1
ATOM 2993 O O . GLY B 1 138 ? 25.414 99.368 30.773 1.00 31.89 138 GLY B O 1
ATOM 2994 N N . GLU B 1 139 ? 24.810 98.028 29.137 1.00 25.83 139 GLU B N 1
ATOM 2995 C CA . GLU B 1 139 ? 24.517 96.963 30.067 1.00 23.24 139 GLU B CA 1
ATOM 2996 C C . GLU B 1 139 ? 25.837 96.273 30.358 1.00 22.58 139 GLU B C 1
ATOM 2997 O O . GLU B 1 139 ? 26.715 96.235 29.493 1.00 24.31 139 GLU B O 1
ATOM 3003 N N . VAL B 1 140 ? 26.055 95.756 31.560 1.00 19.51 140 VAL B N 1
ATOM 3004 C CA . VAL B 1 140 ? 27.339 95.184 31.925 1.00 17.06 140 VAL B CA 1
ATOM 3005 C C . VAL B 1 140 ? 27.377 93.660 31.865 1.00 15.66 140 VAL B C 1
ATOM 3006 O O . VAL B 1 140 ? 26.445 93.022 32.349 1.00 13.72 140 VAL B O 1
ATOM 3010 N N . VAL B 1 141 ? 28.392 93.028 31.269 1.00 14.27 141 VAL B N 1
ATOM 3011 C CA . VAL B 1 141 ? 28.533 91.576 31.313 1.00 13.88 141 VAL B CA 1
ATOM 3012 C C . VAL B 1 141 ? 29.659 91.359 32.324 1.00 13.51 141 VAL B C 1
ATOM 3013 O O . VAL B 1 141 ? 30.743 91.921 32.152 1.00 15.62 141 VAL B O 1
ATOM 3017 N N . ILE B 1 142 ? 29.459 90.622 33.408 1.00 13.51 142 ILE B N 1
ATOM 3018 C CA . ILE B 1 142 ? 30.449 90.388 34.445 1.00 12.55 142 ILE B CA 1
ATOM 3019 C C . ILE B 1 142 ? 30.900 88.937 34.278 1.00 12.07 142 ILE B C 1
ATOM 3020 O O . ILE B 1 142 ? 30.081 88.020 34.205 1.00 11.99 142 ILE B O 1
ATOM 3025 N N . GLU B 1 143 ? 32.195 88.690 34.177 1.00 12.48 143 GLU B N 1
ATOM 3026 C CA . GLU B 1 143 ? 32.684 87.323 34.089 1.00 14.70 143 GLU B CA 1
ATOM 3027 C C . GLU B 1 143 ? 32.931 86.955 35.534 1.00 15.35 143 GLU B C 1
ATOM 3028 O O . GLU B 1 143 ? 33.693 87.688 36.176 1.00 16.93 143 GLU B O 1
ATOM 3034 N N . LYS B 1 144 ? 32.337 85.904 36.099 1.00 14.73 144 LYS B N 1
ATOM 3035 C CA . LYS B 1 144 ? 32.528 85.572 37.504 1.00 11.27 144 LYS B CA 1
ATOM 3036 C C . LYS B 1 144 ? 33.216 84.235 37.634 1.00 12.98 144 LYS B C 1
ATOM 3037 O O . LYS B 1 144 ? 33.250 83.462 36.671 1.00 12.65 144 LYS B O 1
ATOM 3043 N N . ASN B 1 145 ? 33.850 83.965 38.772 1.00 11.79 145 ASN B N 1
ATOM 3044 C CA . ASN B 1 145 ? 34.549 82.713 38.969 1.00 10.71 145 ASN B CA 1
ATOM 3045 C C . ASN B 1 145 ? 33.936 81.773 39.996 1.00 11.05 145 ASN B C 1
ATOM 3046 O O . ASN B 1 145 ? 34.404 80.634 40.116 1.00 12.07 145 ASN B O 1
ATOM 3051 N N . ARG B 1 146 ? 32.928 82.187 40.753 1.00 10.47 146 ARG B N 1
ATOM 3052 C CA . ARG B 1 146 ? 32.327 81.360 41.777 1.00 9.48 146 ARG B CA 1
ATOM 3053 C C . ARG B 1 146 ? 30.839 81.460 41.559 1.00 9.22 146 ARG B C 1
ATOM 3054 O O . ARG B 1 146 ? 30.402 82.288 40.774 1.00 11.21 146 ARG B O 1
ATOM 3062 N N . ALA B 1 147 ? 30.021 80.654 42.245 1.00 10.06 147 ALA B N 1
ATOM 3063 C CA . ALA B 1 147 ? 28.582 80.643 42.042 1.00 9.42 147 ALA B CA 1
ATOM 3064 C C . ALA B 1 147 ? 27.840 81.955 42.211 1.00 10.29 147 ALA B C 1
ATOM 3065 O O . ALA B 1 147 ? 27.089 82.361 41.335 1.00 12.47 147 ALA B O 1
ATOM 3067 N N . SER B 1 148 ? 27.987 82.629 43.351 1.00 12.58 148 SER B N 1
ATOM 3068 C CA . SER B 1 148 ? 27.283 83.893 43.549 1.00 11.49 148 SER B CA 1
ATOM 3069 C C . SER B 1 148 ? 27.977 84.895 42.652 1.00 9.11 148 SER B C 1
ATOM 3070 O O . SER B 1 148 ? 29.204 84.884 42.550 1.00 10.64 148 SER B O 1
ATOM 3073 N N . ALA B 1 149 ? 27.166 85.796 42.110 1.00 8.34 149 ALA B N 1
ATOM 3074 C CA . ALA B 1 149 ? 27.665 86.875 41.301 1.00 9.51 149 ALA B CA 1
ATOM 3075 C C . ALA B 1 149 ? 28.548 87.851 42.082 1.00 12.00 149 ALA B C 1
ATOM 3076 O O . ALA B 1 149 ? 29.263 88.627 41.451 1.00 15.93 149 ALA B O 1
ATOM 3078 N N . PHE B 1 150 ? 28.573 87.853 43.426 1.00 11.45 150 PHE B N 1
ATOM 3079 C CA . PHE B 1 150 ? 29.388 88.808 44.175 1.00 9.34 150 PHE B CA 1
ATOM 3080 C C . PHE B 1 150 ? 30.862 88.472 44.368 1.00 10.43 150 PHE B C 1
ATOM 3081 O O . PHE B 1 150 ? 31.696 89.308 43.997 1.00 11.64 150 PHE B O 1
ATOM 3089 N N . PRO B 1 151 ? 31.327 87.343 44.928 1.00 10.58 151 PRO B N 1
ATOM 3090 C CA . PRO B 1 151 ? 32.735 87.063 45.099 1.00 10.59 151 PRO B CA 1
ATOM 3091 C C . PRO B 1 151 ? 33.593 87.199 43.851 1.00 12.30 151 PRO B C 1
ATOM 3092 O O . PRO B 1 151 ? 33.343 86.613 42.792 1.00 14.06 151 PRO B O 1
ATOM 3096 N N . GLY B 1 152 ? 34.620 88.012 44.007 1.00 12.00 152 GLY B N 1
ATOM 3097 C CA . GLY B 1 152 ? 35.576 88.244 42.949 1.00 11.52 152 GLY B CA 1
ATOM 3098 C C . GLY B 1 152 ? 35.083 89.157 41.847 1.00 11.25 152 GLY B C 1
ATOM 3099 O O . GLY B 1 152 ? 35.774 89.275 40.830 1.00 12.55 152 GLY B O 1
ATOM 3100 N N . THR B 1 153 ? 33.925 89.786 41.967 1.00 10.61 153 THR B N 1
ATOM 3101 C CA . THR B 1 153 ? 33.490 90.662 40.904 1.00 10.99 153 THR B CA 1
ATOM 3102 C C . THR B 1 153 ? 33.327 92.038 41.521 1.00 12.65 153 THR B C 1
ATOM 3103 O O . THR B 1 153 ? 33.480 92.251 42.740 1.00 13.43 153 THR B O 1
ATOM 3107 N N . ASN B 1 154 ? 32.945 92.974 40.663 1.00 13.19 154 ASN B N 1
ATOM 3108 C CA . ASN B 1 154 ? 32.698 94.332 41.095 1.00 13.37 154 ASN B CA 1
ATOM 3109 C C . ASN B 1 154 ? 31.230 94.651 41.175 1.00 12.36 154 ASN B C 1
ATOM 3110 O O . ASN B 1 154 ? 30.892 95.827 41.246 1.00 15.38 154 ASN B O 1
ATOM 3115 N N . LEU B 1 155 ? 30.334 93.668 41.219 1.00 10.97 155 LEU B N 1
ATOM 3116 C CA . LEU B 1 155 ? 28.906 93.931 41.292 1.00 11.23 155 LEU B CA 1
ATOM 3117 C C . LEU B 1 155 ? 28.558 94.770 42.530 1.00 12.42 155 LEU B C 1
ATOM 3118 O O . LEU B 1 155 ? 27.830 95.754 42.435 1.00 13.87 155 LEU B O 1
ATOM 3123 N N . GLU B 1 156 ? 29.143 94.489 43.692 1.00 14.81 156 GLU B N 1
ATOM 3124 C CA . GLU B 1 156 ? 28.795 95.252 44.891 1.00 14.21 156 GLU B CA 1
ATOM 3125 C C . GLU B 1 156 ? 29.282 96.703 44.806 1.00 12.24 156 GLU B C 1
ATOM 3126 O O . GLU B 1 156 ? 28.630 97.596 45.331 1.00 12.59 156 GLU B O 1
ATOM 3132 N N . LEU B 1 157 ? 30.386 96.982 44.108 1.00 11.85 157 LEU B N 1
ATOM 3133 C CA . LEU B 1 157 ? 30.851 98.351 43.921 1.00 11.02 157 LEU B CA 1
ATOM 3134 C C . LEU B 1 157 ? 29.808 99.112 43.110 1.00 11.16 157 LEU B C 1
ATOM 3135 O O . LEU B 1 157 ? 29.512 100.250 43.476 1.00 13.56 157 LEU B O 1
ATOM 3140 N N . PHE B 1 158 ? 29.172 98.542 42.075 1.00 10.73 158 PHE B N 1
ATOM 3141 C CA . PHE B 1 158 ? 28.131 99.249 41.320 1.00 11.71 158 PHE B CA 1
ATOM 3142 C C . PHE B 1 158 ? 26.900 99.458 42.188 1.00 12.48 158 PHE B C 1
ATOM 3143 O O . PHE B 1 158 ? 26.401 100.577 42.309 1.00 13.40 158 PHE B O 1
ATOM 3151 N N . LEU B 1 159 ? 26.395 98.381 42.800 1.00 13.24 159 LEU B N 1
ATOM 3152 C CA . LEU B 1 159 ? 25.187 98.423 43.623 1.00 11.20 159 LEU B CA 1
ATOM 3153 C C . LEU B 1 159 ? 25.274 99.351 44.837 1.00 10.96 159 LEU B C 1
ATOM 3154 O O . LEU B 1 159 ? 24.311 100.074 45.107 1.00 11.79 159 LEU B O 1
ATOM 3159 N N . THR B 1 160 ? 26.388 99.361 45.586 1.00 10.61 160 THR B N 1
ATOM 3160 C CA . THR B 1 160 ? 26.561 100.255 46.715 1.00 9.73 160 THR B CA 1
ATOM 3161 C C . THR B 1 160 ? 26.814 101.669 46.226 1.00 10.94 160 THR B C 1
ATOM 3162 O O . THR B 1 160 ? 26.024 102.536 46.591 1.00 11.86 160 THR B O 1
ATOM 3166 N N . SER B 1 161 ? 27.817 101.958 45.390 1.00 11.61 161 SER B N 1
ATOM 3167 C CA . SER B 1 161 ? 28.106 103.306 44.909 1.00 13.59 161 SER B CA 1
ATOM 3168 C C . SER B 1 161 ? 26.917 103.979 44.261 1.00 15.37 161 SER B C 1
ATOM 3169 O O . SER B 1 161 ? 26.689 105.167 44.490 1.00 18.89 161 SER B O 1
ATOM 3172 N N . ASN B 1 162 ? 26.096 103.258 43.490 1.00 13.77 162 ASN B N 1
ATOM 3173 C CA . ASN B 1 162 ? 24.978 103.890 42.815 1.00 12.35 162 ASN B CA 1
ATOM 3174 C C . ASN B 1 162 ? 23.657 103.714 43.530 1.00 13.15 162 ASN B C 1
ATOM 3175 O O . ASN B 1 162 ? 22.590 103.831 42.930 1.00 13.79 162 ASN B O 1
ATOM 3180 N N . ARG B 1 163 ? 23.701 103.359 44.815 1.00 13.43 163 ARG B N 1
ATOM 3181 C CA . ARG B 1 163 ? 22.520 103.316 45.663 1.00 13.67 163 ARG B CA 1
ATOM 3182 C C . ARG B 1 163 ? 21.338 102.476 45.158 1.00 13.75 163 ARG B C 1
ATOM 3183 O O . ARG B 1 163 ? 20.174 102.879 45.246 1.00 13.30 163 ARG B O 1
ATOM 3191 N N . ILE B 1 164 ? 21.604 101.274 44.642 1.00 13.75 164 ILE B N 1
ATOM 3192 C CA . ILE B 1 164 ? 20.546 100.365 44.205 1.00 13.28 164 ILE B CA 1
ATOM 3193 C C . ILE B 1 164 ? 19.936 99.743 45.476 1.00 14.81 164 ILE B C 1
ATOM 3194 O O . ILE B 1 164 ? 20.676 99.424 46.413 1.00 15.24 164 ILE B O 1
ATOM 3199 N N . ASP B 1 165 ? 18.618 99.566 45.590 1.00 14.89 165 ASP B N 1
ATOM 3200 C CA . ASP B 1 165 ? 18.061 98.884 46.741 1.00 15.14 165 ASP B CA 1
ATOM 3201 C C . ASP B 1 165 ? 17.381 97.559 46.396 1.00 15.58 165 ASP B C 1
ATOM 3202 O O . ASP B 1 165 ? 17.138 96.772 47.301 1.00 16.73 165 ASP B O 1
ATOM 3207 N N . THR B 1 166 ? 17.068 97.249 45.139 1.00 15.83 166 THR B N 1
ATOM 3208 C CA . THR B 1 166 ? 16.361 96.021 44.801 1.00 14.35 166 THR B CA 1
ATOM 3209 C C . THR B 1 166 ? 17.160 95.351 43.714 1.00 15.34 166 THR B C 1
ATOM 3210 O O . THR B 1 166 ? 17.671 96.042 42.831 1.00 16.10 166 THR B O 1
ATOM 3214 N N . LEU B 1 167 ? 17.262 94.030 43.739 1.00 14.25 167 LEU B N 1
ATOM 3215 C CA . LEU B 1 167 ? 17.980 93.283 42.745 1.00 13.47 167 LEU B CA 1
ATOM 3216 C C . LEU B 1 167 ? 17.017 92.238 42.201 1.00 13.61 167 LEU B C 1
ATOM 3217 O O . LEU B 1 167 ? 16.507 91.409 42.951 1.00 14.85 167 LEU B O 1
ATOM 3222 N N . ILE B 1 168 ? 16.661 92.298 40.928 1.00 13.47 168 ILE B N 1
ATOM 3223 C CA . ILE B 1 168 ? 15.794 91.302 40.299 1.00 13.62 168 ILE B CA 1
ATOM 3224 C C . ILE B 1 168 ? 16.752 90.250 39.743 1.00 14.51 168 ILE B C 1
ATOM 3225 O O . ILE B 1 168 ? 17.636 90.567 38.940 1.00 17.84 168 ILE B O 1
ATOM 3230 N N . VAL B 1 169 ? 16.656 89.003 40.172 1.00 12.73 169 VAL B N 1
ATOM 3231 C CA . VAL B 1 169 ? 17.611 87.988 39.753 1.00 12.60 169 VAL B CA 1
ATOM 3232 C C . VAL B 1 169 ? 16.933 86.981 38.820 1.00 13.82 169 VAL B C 1
ATOM 3233 O O . VAL B 1 169 ? 15.832 86.519 39.104 1.00 13.03 169 VAL B O 1
ATOM 3237 N N . THR B 1 170 ? 17.523 86.607 37.683 1.00 14.35 170 THR B N 1
ATOM 3238 C CA . THR B 1 170 ? 16.928 85.634 36.776 1.00 12.72 170 THR B CA 1
ATOM 3239 C C . THR B 1 170 ? 18.027 84.632 36.450 1.00 12.11 170 THR B C 1
ATOM 3240 O O . THR B 1 170 ? 19.173 84.827 36.888 1.00 9.60 170 THR B O 1
ATOM 3244 N N . GLY B 1 171 ? 17.772 83.549 35.724 1.00 13.43 171 GLY B N 1
ATOM 3245 C CA . GLY B 1 171 ? 18.901 82.753 35.286 1.00 13.21 171 GLY B CA 1
ATOM 3246 C C . GLY B 1 171 ? 18.993 81.351 35.807 1.00 11.22 171 GLY B C 1
ATOM 3247 O O . GLY B 1 171 ? 18.057 80.774 36.337 1.00 12.38 171 GLY B O 1
ATOM 3248 N N . ALA B 1 172 ? 20.188 80.814 35.670 1.00 13.14 172 ALA B N 1
ATOM 3249 C CA . ALA B 1 172 ? 20.442 79.426 35.986 1.00 13.96 172 ALA B CA 1
ATOM 3250 C C . ALA B 1 172 ? 21.623 79.264 36.930 1.00 13.75 172 ALA B C 1
ATOM 3251 O O . ALA B 1 172 ? 22.548 80.057 36.849 1.00 15.78 172 ALA B O 1
ATOM 3253 N N . THR B 1 173 ? 21.690 78.349 37.886 1.00 14.47 173 THR B N 1
ATOM 3254 C CA . THR B 1 173 ? 20.563 77.493 38.180 1.00 14.19 173 THR B CA 1
ATOM 3255 C C . THR B 1 173 ? 20.005 77.818 39.565 1.00 13.75 173 THR B C 1
ATOM 3256 O O . THR B 1 173 ? 20.667 78.451 40.393 1.00 13.88 173 THR B O 1
ATOM 3260 N N . ALA B 1 174 ? 18.784 77.366 39.829 1.00 12.18 174 ALA B N 1
ATOM 3261 C CA . ALA B 1 174 ? 18.125 77.489 41.121 1.00 12.48 174 ALA B CA 1
ATOM 3262 C C . ALA B 1 174 ? 18.950 76.892 42.251 1.00 13.50 174 ALA B C 1
ATOM 3263 O O . ALA B 1 174 ? 19.076 77.439 43.335 1.00 16.13 174 ALA B O 1
ATOM 3265 N N . ALA B 1 175 ? 19.560 75.741 41.999 1.00 13.63 175 ALA B N 1
ATOM 3266 C CA . ALA B 1 175 ? 20.322 75.015 42.984 1.00 12.34 175 ALA B CA 1
ATOM 3267 C C . ALA B 1 175 ? 21.784 75.380 42.919 1.00 14.11 175 ALA B C 1
ATOM 3268 O O . ALA B 1 175 ? 22.585 74.753 43.618 1.00 17.26 175 ALA B O 1
ATOM 3270 N N . GLY B 1 176 ? 22.187 76.340 42.095 1.00 13.89 176 GLY B N 1
ATOM 3271 C CA . GLY B 1 176 ? 23.576 76.739 41.986 1.00 13.65 176 GLY B CA 1
ATOM 3272 C C . GLY B 1 176 ? 23.705 78.245 42.171 1.00 14.02 176 GLY B C 1
ATOM 3273 O O . GLY B 1 176 ? 23.417 78.796 43.239 1.00 12.44 176 GLY B O 1
ATOM 3274 N N . CYS B 1 177 ? 24.088 78.928 41.097 1.00 13.56 177 CYS B N 1
ATOM 3275 C CA . CYS B 1 177 ? 24.333 80.355 41.116 1.00 12.33 177 CYS B CA 1
ATOM 3276 C C . CYS B 1 177 ? 23.176 81.290 41.506 1.00 13.10 177 CYS B C 1
ATOM 3277 O O . CYS B 1 177 ? 23.389 82.271 42.234 1.00 15.31 177 CYS B O 1
ATOM 3280 N N . VAL B 1 178 ? 21.918 81.045 41.147 1.00 12.39 178 VAL B N 1
ATOM 3281 C CA . VAL B 1 178 ? 20.838 81.961 41.530 1.00 12.76 178 VAL B CA 1
ATOM 3282 C C . VAL B 1 178 ? 20.708 82.053 43.056 1.00 14.22 178 VAL B C 1
ATOM 3283 O O . VAL B 1 178 ? 20.797 83.153 43.615 1.00 14.98 178 VAL B O 1
ATOM 3287 N N . ARG B 1 179 ? 20.601 80.908 43.750 1.00 12.97 179 ARG B N 1
ATOM 3288 C CA . ARG B 1 179 ? 20.407 80.905 45.187 1.00 12.22 179 ARG B CA 1
ATOM 3289 C C . ARG B 1 179 ? 21.581 81.570 45.887 1.00 10.84 179 ARG B C 1
ATOM 3290 O O . ARG B 1 179 ? 21.332 82.454 46.707 1.00 11.43 179 ARG B O 1
ATOM 3298 N N . HIS B 1 180 ? 22.844 81.236 45.596 1.00 8.26 180 HIS B N 1
ATOM 3299 C CA . HIS B 1 180 ? 23.940 81.876 46.297 1.00 8.98 180 HIS B CA 1
ATOM 3300 C C . HIS B 1 180 ? 23.903 83.390 46.031 1.00 12.44 180 HIS B C 1
ATOM 3301 O O . HIS B 1 180 ? 24.166 84.166 46.959 1.00 14.25 180 HIS B O 1
ATOM 3308 N N . THR B 1 181 ? 23.528 83.855 44.838 1.00 11.37 181 THR B N 1
ATOM 3309 C CA . THR B 1 181 ? 23.439 85.289 44.585 1.00 13.43 181 THR B CA 1
ATOM 3310 C C . THR B 1 181 ? 22.366 85.951 45.452 1.00 14.02 181 THR B C 1
ATOM 3311 O O . THR B 1 181 ? 22.617 86.969 46.103 1.00 14.79 181 THR B O 1
ATOM 3315 N N . VAL B 1 182 ? 21.182 85.362 45.522 1.00 13.09 182 VAL B N 1
ATOM 3316 C CA . VAL B 1 182 ? 20.090 85.901 46.318 1.00 13.14 182 VAL B CA 1
ATOM 3317 C C . VAL B 1 182 ? 20.475 85.965 47.792 1.00 14.29 182 VAL B C 1
ATOM 3318 O O . VAL B 1 182 ? 20.285 86.995 48.446 1.00 15.16 182 VAL B O 1
ATOM 3322 N N . GLU B 1 183 ? 21.073 84.901 48.333 1.00 13.63 183 GLU B N 1
ATOM 3323 C CA . GLU B 1 183 ? 21.487 84.897 49.729 1.00 12.86 183 GLU B CA 1
ATOM 3324 C C . GLU B 1 183 ? 22.486 85.997 50.046 1.00 12.21 183 GLU B C 1
ATOM 3325 O O . GLU B 1 183 ? 22.413 86.632 51.101 1.00 12.51 183 GLU B O 1
ATOM 3331 N N . ASP B 1 184 ? 23.473 86.162 49.172 1.00 12.11 184 ASP B N 1
ATOM 3332 C CA . ASP B 1 184 ? 24.466 87.215 49.319 1.00 11.05 184 ASP B CA 1
ATOM 3333 C C . ASP B 1 184 ? 23.816 88.591 49.284 1.00 11.40 184 ASP B C 1
ATOM 3334 O O . ASP B 1 184 ? 24.104 89.422 50.147 1.00 12.81 184 ASP B O 1
ATOM 3339 N N . ALA B 1 185 ? 22.908 88.835 48.334 1.00 9.37 185 ALA B N 1
ATOM 3340 C CA . ALA B 1 185 ? 22.248 90.125 48.169 1.00 9.51 185 ALA B CA 1
ATOM 3341 C C . ALA B 1 185 ? 21.482 90.593 49.406 1.00 10.85 185 ALA B C 1
ATOM 3342 O O . ALA B 1 185 ? 21.784 91.686 49.911 1.00 10.54 185 ALA B O 1
ATOM 3344 N N . ILE B 1 186 ? 20.564 89.779 49.969 1.00 11.06 186 ILE B N 1
ATOM 3345 C CA . ILE B 1 186 ? 19.860 90.209 51.166 1.00 10.21 186 ILE B CA 1
ATOM 3346 C C . ILE B 1 186 ? 20.855 90.434 52.305 1.00 10.17 186 ILE B C 1
ATOM 3347 O O . ILE B 1 186 ? 20.730 91.410 53.046 1.00 12.64 186 ILE B O 1
ATOM 3352 N N . ALA B 1 187 ? 21.919 89.649 52.413 1.00 8.34 187 ALA B N 1
ATOM 3353 C CA . ALA B 1 187 ? 22.870 89.861 53.479 1.00 10.10 187 ALA B CA 1
ATOM 3354 C C . ALA B 1 187 ? 23.654 91.156 53.270 1.00 12.52 187 ALA B C 1
ATOM 3355 O O . ALA B 1 187 ? 23.902 91.888 54.215 1.00 15.19 187 ALA B O 1
ATOM 3357 N N . LYS B 1 188 ? 24.050 91.489 52.049 1.00 12.11 188 LYS B N 1
ATOM 3358 C CA . LYS B 1 188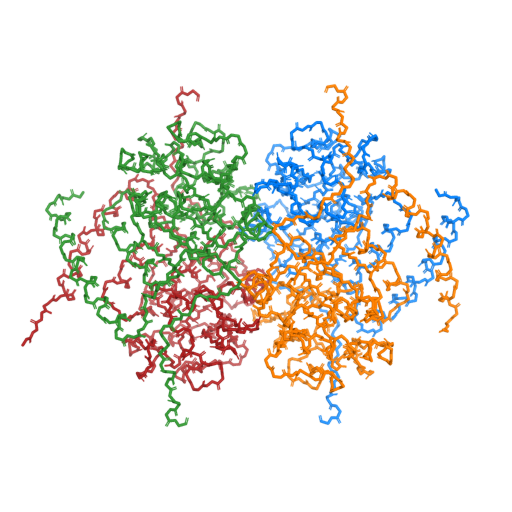 ? 24.811 92.686 51.766 1.00 11.61 188 LYS B CA 1
ATOM 3359 C C . LYS B 1 188 ? 23.929 93.923 51.831 1.00 11.69 188 LYS B C 1
ATOM 3360 O O . LYS B 1 188 ? 24.420 95.017 52.086 1.00 12.89 188 LYS B O 1
ATOM 3366 N N . GLY B 1 189 ? 22.634 93.814 51.621 1.00 10.57 189 GLY B N 1
ATOM 3367 C CA . GLY B 1 189 ? 21.776 94.962 51.768 1.00 10.69 189 GLY B CA 1
ATOM 3368 C C . GLY B 1 189 ? 20.917 95.234 50.558 1.00 12.62 189 GLY B C 1
ATOM 3369 O O . GLY B 1 189 ? 20.462 96.369 50.421 1.00 13.52 189 GLY B O 1
ATOM 3370 N N . PHE B 1 190 ? 20.590 94.267 49.689 1.00 13.16 190 PHE B N 1
ATOM 3371 C CA . PHE B 1 190 ? 19.804 94.515 48.475 1.00 13.08 190 PHE B CA 1
ATOM 3372 C C . PHE B 1 190 ? 18.579 93.611 48.501 1.00 14.27 190 PHE B C 1
ATOM 3373 O O . PHE B 1 190 ? 18.711 92.425 48.804 1.00 15.10 190 PHE B O 1
ATOM 3381 N N . ARG B 1 191 ? 17.373 94.119 48.251 1.00 14.19 191 ARG B N 1
ATOM 3382 C CA . ARG B 1 191 ? 16.134 93.347 48.275 1.00 14.28 191 ARG B CA 1
ATOM 3383 C C . ARG B 1 191 ? 16.041 92.415 47.070 1.00 14.81 191 ARG B C 1
ATOM 3384 O O . ARG B 1 191 ? 15.891 92.919 45.947 1.00 13.59 191 ARG B O 1
ATOM 3392 N N . PRO B 1 192 ? 16.114 91.085 47.215 1.00 13.45 192 PRO B N 1
ATOM 3393 C CA . PRO B 1 192 ? 16.024 90.156 46.092 1.00 14.62 192 PRO B CA 1
ATOM 3394 C C . PRO B 1 192 ? 14.607 89.796 45.643 1.00 14.96 192 PRO B C 1
ATOM 3395 O O . PRO B 1 192 ? 13.780 89.303 46.435 1.00 16.89 192 PRO B O 1
ATOM 3399 N N . ILE B 1 193 ? 14.265 90.052 44.389 1.00 14.61 193 ILE B N 1
ATOM 3400 C CA . ILE B 1 193 ? 12.981 89.606 43.866 1.00 16.58 193 ILE B CA 1
ATOM 3401 C C . ILE B 1 193 ? 13.345 88.596 42.780 1.00 17.35 193 ILE B C 1
ATOM 3402 O O . ILE B 1 193 ? 14.231 88.822 41.942 1.00 18.84 193 ILE B O 1
ATOM 3407 N N . ILE B 1 194 ? 12.706 87.435 42.787 1.00 15.49 194 ILE B N 1
ATOM 3408 C CA . ILE B 1 194 ? 13.043 86.386 41.850 1.00 15.62 194 ILE B CA 1
ATOM 3409 C C . ILE B 1 194 ? 11.817 86.171 40.980 1.00 16.65 194 ILE B C 1
ATOM 3410 O O . ILE B 1 194 ? 10.769 85.815 41.526 1.00 18.85 194 ILE B O 1
ATOM 3415 N N . PRO B 1 195 ? 11.820 86.423 39.665 1.00 16.04 195 PRO B N 1
ATOM 3416 C CA . PRO B 1 195 ? 10.675 86.128 38.806 1.00 16.02 195 PRO B CA 1
ATOM 3417 C C . PRO B 1 195 ? 10.705 84.648 38.443 1.00 16.44 195 PRO B C 1
ATOM 3418 O O . PRO B 1 195 ? 11.531 84.161 37.668 1.00 16.23 195 PRO B O 1
ATOM 3422 N N . ARG B 1 196 ? 9.811 83.906 39.072 1.00 17.39 196 ARG B N 1
ATOM 3423 C CA . ARG B 1 196 ? 9.734 82.457 38.977 1.00 19.94 196 ARG B CA 1
ATOM 3424 C C . ARG B 1 196 ? 9.967 81.800 37.617 1.00 19.50 196 ARG B C 1
ATOM 3425 O O . ARG B 1 196 ? 10.849 80.954 37.442 1.00 20.64 196 ARG B O 1
ATOM 3433 N N . GLU B 1 197 ? 9.309 82.282 36.576 1.00 18.49 197 GLU B N 1
ATOM 3434 C CA . GLU B 1 197 ? 9.428 81.671 35.261 1.00 18.50 197 GLU B CA 1
ATOM 3435 C C . GLU B 1 197 ? 10.797 81.880 34.619 1.00 18.64 197 GLU B C 1
ATOM 3436 O O . GLU B 1 197 ? 11.068 81.282 33.574 1.00 19.79 197 GLU B O 1
ATOM 3442 N N . THR B 1 198 ? 11.719 82.659 35.187 1.00 15.86 198 THR B N 1
ATOM 3443 C CA . THR B 1 198 ? 13.002 82.856 34.551 1.00 14.13 198 THR B CA 1
ATOM 3444 C C . THR B 1 198 ? 14.096 82.016 35.199 1.00 14.84 198 THR B C 1
ATOM 3445 O O . THR B 1 198 ? 15.277 82.155 34.866 1.00 16.32 198 THR B O 1
ATOM 3449 N N . ILE B 1 199 ? 13.725 81.151 36.147 1.00 13.18 199 ILE B N 1
ATOM 3450 C CA . ILE B 1 199 ? 14.705 80.348 36.856 1.00 13.07 199 ILE B CA 1
ATOM 3451 C C . ILE B 1 199 ? 14.716 78.958 36.263 1.00 14.19 199 ILE B C 1
ATOM 3452 O O . ILE B 1 199 ? 13.656 78.371 36.010 1.00 15.24 199 ILE B O 1
ATOM 3457 N N . GLY B 1 200 ? 15.882 78.389 36.044 1.00 16.12 200 GLY B N 1
ATOM 3458 C CA . GLY B 1 200 ? 15.929 77.049 35.496 1.00 16.54 200 GLY B CA 1
ATOM 3459 C C . GLY B 1 200 ? 16.993 76.223 36.158 1.00 14.72 200 GLY B C 1
ATOM 3460 O O . GLY B 1 200 ? 17.815 76.706 36.944 1.00 14.12 200 GLY B O 1
ATOM 3461 N N . ASP B 1 201 ? 16.957 74.943 35.834 1.00 16.35 201 ASP B N 1
ATOM 3462 C CA . ASP B 1 201 ? 17.931 73.992 36.315 1.00 16.89 201 ASP B CA 1
ATOM 3463 C C . ASP B 1 201 ? 17.954 72.765 35.401 1.00 18.06 201 ASP B C 1
ATOM 3464 O O . ASP B 1 201 ? 17.275 72.720 34.374 1.00 19.12 201 ASP B O 1
ATOM 3469 N N . ARG B 1 202 ? 18.691 71.712 35.757 1.00 17.12 202 ARG B N 1
ATOM 3470 C CA . ARG B 1 202 ? 18.880 70.561 34.902 1.00 16.40 202 ARG B CA 1
ATOM 3471 C C . ARG B 1 202 ? 18.614 69.208 35.565 1.00 18.77 202 ARG B C 1
ATOM 3472 O O . ARG B 1 202 ? 18.866 68.178 34.939 1.00 18.87 202 ARG B O 1
ATOM 3480 N N . VAL B 1 203 ? 18.136 69.129 36.816 1.00 17.76 203 VAL B N 1
ATOM 3481 C CA . VAL B 1 203 ? 17.856 67.847 37.471 1.00 14.97 203 VAL B CA 1
ATOM 3482 C C . VAL B 1 203 ? 16.496 68.000 38.157 1.00 15.98 203 VAL B C 1
ATOM 3483 O O . VAL B 1 203 ? 16.034 69.147 38.271 1.00 15.82 203 VAL B O 1
ATOM 3487 N N . PRO B 1 204 ? 15.757 66.954 38.573 1.00 16.95 204 PRO B N 1
ATOM 3488 C CA . PRO B 1 204 ? 14.401 67.108 39.102 1.00 15.93 204 PRO B CA 1
ATOM 3489 C C . PRO B 1 204 ? 14.270 67.708 40.496 1.00 15.94 204 PRO B C 1
ATOM 3490 O O . PRO B 1 204 ? 15.179 67.577 41.322 1.00 15.92 204 PRO B O 1
ATOM 3494 N N . GLY B 1 205 ? 13.161 68.405 40.740 1.00 14.33 205 GLY B N 1
ATOM 3495 C CA . GLY B 1 205 ? 12.819 68.943 42.050 1.00 14.54 205 GLY B CA 1
ATOM 3496 C C . GLY B 1 205 ? 13.558 70.182 42.551 1.00 12.86 205 GLY B C 1
ATOM 3497 O O . GLY B 1 205 ? 12.951 70.970 43.290 1.00 14.97 205 GLY B O 1
ATOM 3498 N N . VAL B 1 206 ? 14.838 70.363 42.201 1.00 11.95 206 VAL B N 1
ATOM 3499 C CA . VAL B 1 206 ? 15.641 71.509 42.642 1.00 11.14 206 VAL B CA 1
ATOM 3500 C C . VAL B 1 206 ? 15.055 72.889 42.395 1.00 12.89 206 VAL B C 1
ATOM 3501 O O . VAL B 1 206 ? 15.228 73.748 43.258 1.00 14.59 206 VAL B O 1
ATOM 3505 N N . VAL B 1 207 ? 14.330 73.170 41.300 1.00 12.91 207 VAL B N 1
ATOM 3506 C CA . VAL B 1 207 ? 13.738 74.493 41.117 1.00 14.27 207 VAL B CA 1
ATOM 3507 C C . VAL B 1 207 ? 12.666 74.670 42.185 1.00 16.21 207 VAL B C 1
ATOM 3508 O O . VAL B 1 207 ? 12.672 75.659 42.914 1.00 16.39 207 VAL B O 1
ATOM 3512 N N . GLN B 1 208 ? 11.754 73.707 42.319 1.00 16.97 208 GLN B N 1
ATOM 3513 C CA . GLN B 1 208 ? 10.711 73.776 43.318 1.00 17.16 208 GLN B CA 1
ATOM 3514 C C . GLN B 1 208 ? 11.244 73.970 44.725 1.00 15.67 208 GLN B C 1
ATOM 3515 O O . GLN B 1 208 ? 10.906 74.974 45.372 1.00 15.67 208 GLN B O 1
ATOM 3521 N N . TRP B 1 209 ? 12.104 73.079 45.222 1.00 13.88 209 TRP B N 1
ATOM 3522 C CA . TRP B 1 209 ? 12.519 73.241 46.607 1.00 14.32 209 TRP B CA 1
ATOM 3523 C C . TRP B 1 209 ? 13.457 74.413 46.856 1.00 14.81 209 TRP B C 1
ATOM 3524 O O . TRP B 1 209 ? 13.357 75.040 47.913 1.00 15.73 209 TRP B O 1
ATOM 3535 N N . ASN B 1 210 ? 14.345 74.787 45.924 1.00 14.27 210 ASN B N 1
ATOM 3536 C CA . ASN B 1 210 ? 15.203 75.941 46.123 1.00 13.38 210 ASN B CA 1
ATOM 3537 C C . ASN B 1 210 ? 14.383 77.206 46.078 1.00 13.52 210 ASN B C 1
ATOM 3538 O O . ASN B 1 210 ? 14.646 78.086 46.895 1.00 14.81 210 ASN B O 1
ATOM 3543 N N . LEU B 1 211 ? 13.379 77.349 45.218 1.00 11.07 211 LEU B N 1
ATOM 3544 C CA . LEU B 1 211 ? 12.614 78.575 45.241 1.00 13.28 211 LEU B CA 1
ATOM 3545 C C . LEU B 1 211 ? 11.803 78.687 46.523 1.00 16.08 211 LEU B C 1
ATOM 3546 O O . LEU B 1 211 ? 11.637 79.792 47.051 1.00 18.04 211 LEU B O 1
ATOM 3551 N N . TYR B 1 212 ? 11.314 77.559 47.043 1.00 14.35 212 TYR B N 1
ATOM 3552 C CA . TYR B 1 212 ? 10.603 77.541 48.304 1.00 13.19 212 TYR B CA 1
ATOM 3553 C C . TYR B 1 212 ? 11.565 77.985 49.396 1.00 12.68 212 TYR B C 1
ATOM 3554 O O . TYR B 1 212 ? 11.218 78.818 50.231 1.00 14.64 212 TYR B O 1
ATOM 3563 N N . ASP B 1 213 ? 12.790 77.473 49.432 1.00 13.16 213 ASP B N 1
ATOM 3564 C CA . ASP B 1 213 ? 13.720 77.867 50.471 1.00 12.62 213 ASP B CA 1
ATOM 3565 C C . ASP B 1 213 ? 14.068 79.353 50.387 1.00 15.32 213 ASP B C 1
ATOM 3566 O O . ASP B 1 213 ? 14.133 80.047 51.413 1.00 14.89 213 ASP B O 1
ATOM 3571 N N . ILE B 1 214 ? 14.239 79.872 49.164 1.00 15.08 214 ILE B N 1
ATOM 3572 C CA . ILE B 1 214 ? 14.542 81.280 48.944 1.00 13.58 214 ILE B CA 1
ATOM 3573 C C . ILE B 1 214 ? 13.379 82.114 49.435 1.00 13.07 214 ILE B C 1
ATOM 3574 O O . ILE B 1 214 ? 13.588 83.033 50.231 1.00 14.99 214 ILE B O 1
ATOM 3579 N N . ASP B 1 215 ? 12.156 81.781 49.051 1.00 12.56 215 ASP B N 1
ATOM 3580 C CA . ASP B 1 215 ? 11.023 82.580 49.467 1.00 13.01 215 ASP B CA 1
ATOM 3581 C C . ASP B 1 215 ? 10.797 82.538 50.968 1.00 14.15 215 ASP B C 1
ATOM 3582 O O . ASP B 1 215 ? 10.096 83.391 51.519 1.00 15.01 215 ASP B O 1
ATOM 3587 N N . ASN B 1 216 ? 11.309 81.523 51.669 1.00 12.70 216 ASN B N 1
ATOM 3588 C CA . ASN B 1 216 ? 11.075 81.471 53.102 1.00 13.29 216 ASN B CA 1
ATOM 3589 C C . ASN B 1 216 ? 11.986 82.371 53.911 1.00 13.99 216 ASN B C 1
ATOM 3590 O O . ASN B 1 216 ? 11.571 82.901 54.939 1.00 16.57 216 ASN B O 1
ATOM 3595 N N . LYS B 1 217 ? 13.252 82.532 53.519 1.00 11.87 217 LYS B N 1
ATOM 3596 C CA . LYS B 1 217 ? 14.212 83.289 54.307 1.00 11.23 217 LYS B CA 1
ATOM 3597 C C . LYS B 1 217 ? 15.078 84.261 53.518 1.00 12.62 217 LYS B C 1
ATOM 3598 O O . LYS B 1 217 ? 15.855 84.977 54.158 1.00 14.02 217 LYS B O 1
ATOM 3604 N N . PHE B 1 218 ? 15.035 84.361 52.183 1.00 10.54 218 PHE B N 1
ATOM 3605 C CA . PHE B 1 218 ? 16.033 85.163 51.472 1.00 10.52 218 PHE B CA 1
ATOM 3606 C C . PHE B 1 218 ? 15.541 86.127 50.422 1.00 11.19 218 PHE B C 1
ATOM 3607 O O . PHE B 1 218 ? 16.235 87.099 50.160 1.00 13.34 218 PHE B O 1
ATOM 3615 N N . GLY B 1 219 ? 14.405 85.965 49.770 1.00 12.85 219 GLY B N 1
ATOM 3616 C CA . GLY B 1 219 ? 13.967 86.906 48.751 1.00 11.95 219 GLY B CA 1
ATOM 3617 C C . GLY B 1 219 ? 12.538 86.591 48.381 1.00 13.70 219 GLY B C 1
ATOM 3618 O O . GLY B 1 219 ? 12.043 85.535 48.764 1.00 14.88 219 GLY B O 1
ATOM 3619 N N . ASP B 1 220 ? 11.800 87.433 47.684 1.00 14.36 220 ASP B N 1
ATOM 3620 C CA . ASP B 1 220 ? 10.429 87.096 47.342 1.00 13.95 220 ASP B CA 1
ATOM 3621 C C . ASP B 1 220 ? 10.385 86.532 45.945 1.00 13.35 220 ASP B C 1
ATOM 3622 O O . ASP B 1 220 ? 10.949 87.124 45.019 1.00 13.34 220 ASP B O 1
ATOM 3627 N N . VAL B 1 221 ? 9.729 85.392 45.792 1.00 14.24 221 VAL B N 1
ATOM 3628 C CA . VAL B 1 221 ? 9.594 84.730 44.504 1.00 14.37 221 VAL B CA 1
ATOM 3629 C C . VAL B 1 221 ? 8.265 85.262 44.008 1.00 15.37 221 VAL B C 1
ATOM 3630 O O . VAL B 1 221 ? 7.259 85.159 44.713 1.00 18.10 221 VAL B O 1
ATOM 3634 N N . GLU B 1 222 ? 8.291 85.859 42.828 1.00 15.50 222 GLU B N 1
ATOM 3635 C CA . GLU B 1 222 ? 7.180 86.573 42.234 1.00 16.74 222 GLU B CA 1
ATOM 3636 C C . GLU B 1 222 ? 6.931 86.079 40.822 1.00 16.79 222 GLU B C 1
ATOM 3637 O O . GLU B 1 222 ? 7.738 85.342 40.243 1.00 18.56 222 GLU B O 1
ATOM 3643 N N . SER B 1 223 ? 5.810 86.460 40.228 1.00 17.49 223 SER B N 1
ATOM 3644 C CA . SER B 1 223 ? 5.568 86.130 38.839 1.00 18.47 223 SER B CA 1
ATOM 3645 C C . SER B 1 223 ? 6.268 87.189 37.995 1.00 17.73 223 SER B C 1
ATOM 3646 O O . SER B 1 223 ? 6.422 88.336 38.434 1.00 18.82 223 SER B O 1
ATOM 3649 N N . THR B 1 224 ? 6.665 86.860 36.775 1.00 17.77 224 THR B N 1
ATOM 3650 C CA . THR B 1 224 ? 7.245 87.824 35.859 1.00 19.08 224 THR B CA 1
ATOM 3651 C C . THR B 1 224 ? 6.239 88.942 35.622 1.00 19.93 224 THR B C 1
ATOM 3652 O O . THR B 1 224 ? 6.639 90.099 35.533 1.00 21.52 224 THR B O 1
ATOM 3656 N N . ASP B 1 225 ? 4.934 88.637 35.583 1.00 20.37 225 ASP B N 1
ATOM 3657 C CA . ASP B 1 225 ? 3.916 89.664 35.406 1.00 21.23 225 ASP B CA 1
ATOM 3658 C C . ASP B 1 225 ? 4.009 90.696 36.504 1.00 21.50 225 ASP B C 1
ATOM 3659 O O . ASP B 1 225 ? 3.971 91.892 36.206 1.00 23.22 225 ASP B O 1
ATOM 3664 N N . SER B 1 226 ? 4.189 90.262 37.752 1.00 19.41 226 SER B N 1
ATOM 3665 C CA . SER B 1 226 ? 4.343 91.193 38.844 1.00 19.89 226 SER B CA 1
ATOM 3666 C C . SER B 1 226 ? 5.598 92.042 38.630 1.00 17.84 226 SER B C 1
ATOM 3667 O O . SER B 1 226 ? 5.558 93.273 38.727 1.00 16.86 226 SER B O 1
ATOM 3670 N N . VAL B 1 227 ? 6.720 91.430 38.283 1.00 16.49 227 VAL B N 1
ATOM 3671 C CA . VAL B 1 227 ? 7.943 92.183 38.091 1.00 17.35 227 VAL B CA 1
ATOM 3672 C C . VAL B 1 227 ? 7.805 93.191 36.940 1.00 18.92 227 VAL B C 1
ATOM 3673 O O . VAL B 1 227 ? 8.142 94.364 37.107 1.00 22.22 227 VAL B O 1
ATOM 3677 N N . VAL B 1 228 ? 7.249 92.821 35.791 1.00 18.31 228 VAL B N 1
ATOM 3678 C CA . VAL B 1 228 ? 7.082 93.724 34.662 1.00 18.66 228 VAL B CA 1
ATOM 3679 C C . VAL B 1 228 ? 6.148 94.863 35.064 1.00 19.67 228 VAL B C 1
ATOM 3680 O O . VAL B 1 228 ? 6.475 96.028 34.839 1.00 20.05 228 VAL B O 1
ATOM 3684 N N . GLN B 1 229 ? 5.032 94.579 35.723 1.00 20.90 229 GLN B N 1
ATOM 3685 C CA . GLN B 1 229 ? 4.111 95.614 36.159 1.00 23.23 229 GLN B CA 1
ATOM 3686 C C . GLN B 1 229 ? 4.831 96.589 37.080 1.00 22.11 229 GLN B C 1
ATOM 3687 O O . GLN B 1 229 ? 4.698 97.793 36.887 1.00 24.65 229 GLN B O 1
ATOM 3693 N N . TYR B 1 230 ? 5.634 96.113 38.033 1.00 19.61 230 TYR B N 1
ATOM 3694 C CA . TYR B 1 230 ? 6.416 96.973 38.908 1.00 17.37 230 TYR B CA 1
ATOM 3695 C C . TYR B 1 230 ? 7.330 97.841 38.063 1.00 17.33 230 TYR B C 1
ATOM 3696 O O . TYR B 1 230 ? 7.304 99.060 38.227 1.00 20.01 230 TYR B O 1
ATOM 3705 N N . LEU B 1 231 ? 8.144 97.283 37.159 1.00 17.57 231 LEU B N 1
ATOM 3706 C CA . LEU B 1 231 ? 9.013 98.105 36.321 1.00 18.77 231 LEU B CA 1
ATOM 3707 C C . LEU B 1 231 ? 8.232 99.086 35.438 1.00 20.13 231 LEU B C 1
ATOM 3708 O O . LEU B 1 231 ? 8.703 100.182 35.132 1.00 21.11 231 LEU B O 1
ATOM 3713 N N . ASP B 1 232 ? 7.007 98.749 35.050 1.00 22.15 232 ASP B N 1
ATOM 3714 C CA . ASP B 1 232 ? 6.184 99.623 34.236 1.00 23.63 232 ASP B CA 1
ATOM 3715 C C . ASP B 1 232 ? 5.710 100.820 35.029 1.00 26.00 232 ASP B C 1
ATOM 3716 O O . ASP B 1 232 ? 5.450 101.882 34.464 1.00 28.81 232 ASP B O 1
ATOM 3721 N N . ALA B 1 233 ? 5.569 100.674 36.340 1.00 25.70 233 ALA B N 1
ATOM 3722 C CA . ALA B 1 233 ? 5.138 101.770 37.185 1.00 25.37 233 ALA B CA 1
ATOM 3723 C C . ALA B 1 233 ? 6.319 102.554 37.752 1.00 26.43 233 ALA B C 1
ATOM 3724 O O . ALA B 1 233 ? 6.135 103.453 38.577 1.00 29.13 233 ALA B O 1
ATOM 3726 N N . LEU B 1 234 ? 7.550 102.239 37.358 1.00 25.78 234 LEU B N 1
ATOM 3727 C CA . LEU B 1 234 ? 8.729 102.917 37.876 1.00 24.92 234 LEU B CA 1
ATOM 3728 C C . LEU B 1 234 ? 8.748 104.343 37.339 1.00 24.55 234 LEU B C 1
ATOM 3729 O O . LEU B 1 234 ? 8.270 104.588 36.229 1.00 26.48 234 LEU B O 1
ATOM 3734 N N . PRO B 1 235 ? 9.221 105.359 38.053 1.00 24.88 235 PRO B N 1
ATOM 3735 C CA . PRO B 1 235 ? 9.746 106.551 37.398 1.00 23.54 235 PRO B CA 1
ATOM 3736 C C . PRO B 1 235 ? 10.978 106.212 36.561 1.00 24.09 235 PRO B C 1
ATOM 3737 O O . PRO B 1 235 ? 11.471 105.082 36.606 1.00 23.13 235 PRO B O 1
ATOM 3741 N N . GLN B 1 236 ? 11.489 107.160 35.767 1.00 24.14 236 GLN B N 1
ATOM 3742 C CA . GLN B 1 236 ? 12.700 106.942 34.999 1.00 24.68 236 GLN B CA 1
ATOM 3743 C C . GLN B 1 236 ? 13.751 106.744 36.060 1.00 22.68 236 GLN B C 1
ATOM 3744 O O . GLN B 1 236 ? 13.756 107.493 37.038 1.00 24.36 236 GLN B O 1
ATOM 3750 N N . PHE B 1 237 ? 14.611 105.762 35.881 1.00 21.52 237 PHE B N 1
ATOM 3751 C CA . PHE B 1 237 ? 15.587 105.392 36.880 1.00 21.55 237 PHE B CA 1
ATOM 3752 C C . PHE B 1 237 ? 16.343 106.565 37.464 1.00 22.28 237 PHE B C 1
ATOM 3753 O O . PHE B 1 237 ? 16.447 106.668 38.677 1.00 21.56 237 PHE B O 1
ATOM 3761 N N . GLU B 1 238 ? 16.821 107.492 36.644 1.00 23.97 238 GLU B N 1
ATOM 3762 C CA . GLU B 1 238 ? 17.584 108.630 37.146 1.00 25.63 238 GLU B CA 1
ATOM 3763 C C . GLU B 1 238 ? 16.880 109.464 38.224 1.00 22.85 238 GLU B C 1
ATOM 3764 O O . GLU B 1 238 ? 17.513 110.194 38.976 1.00 22.58 238 GLU B O 1
ATOM 3770 N N . ASP B 1 239 ? 15.559 109.354 38.330 1.00 22.87 239 ASP B N 1
ATOM 3771 C CA . ASP B 1 239 ? 14.759 110.060 39.313 1.00 23.52 239 ASP B CA 1
ATOM 3772 C C . ASP B 1 239 ? 14.399 109.170 40.501 1.00 23.37 239 ASP B C 1
ATOM 3773 O O . ASP B 1 239 ? 13.649 109.627 41.370 1.00 24.79 239 ASP B O 1
ATOM 3778 N N . THR B 1 240 ? 14.830 107.910 40.619 1.00 21.47 240 THR B N 1
ATOM 3779 C CA . THR B 1 240 ? 14.430 107.076 41.740 1.00 19.44 240 THR B CA 1
ATOM 3780 C C . THR B 1 240 ? 15.385 107.280 42.910 1.00 19.34 240 THR B C 1
ATOM 3781 O O . THR B 1 240 ? 16.573 107.580 42.764 1.00 19.52 240 THR B O 1
ATOM 3785 N N . VAL B 1 241 ? 14.864 107.142 44.118 1.00 19.80 241 VAL B N 1
ATOM 3786 C CA . VAL B 1 241 ? 15.644 107.301 45.334 1.00 20.41 241 VAL B CA 1
ATOM 3787 C C . VAL B 1 241 ? 15.454 105.988 46.101 1.00 17.55 241 VAL B C 1
ATOM 3788 O O . VAL B 1 241 ? 14.351 105.449 46.032 1.00 18.12 241 VAL B O 1
ATOM 3792 N N . PRO B 1 242 ? 16.420 105.392 46.800 1.00 16.10 242 PRO B N 1
ATOM 3793 C CA . PRO B 1 242 ? 16.254 104.115 47.461 1.00 17.09 242 PRO B CA 1
ATOM 3794 C C . PRO B 1 242 ? 15.434 104.222 48.736 1.00 17.14 242 PRO B C 1
ATOM 3795 O O . PRO B 1 242 ? 15.294 105.316 49.292 1.00 18.13 242 PRO B O 1
ATOM 3799 N N . LYS B 1 243 ? 14.912 103.097 49.230 1.00 16.09 243 LYS B N 1
ATOM 3800 C CA . LYS B 1 243 ? 14.206 103.105 50.496 1.00 17.06 243 LYS B CA 1
ATOM 3801 C C . LYS B 1 243 ? 15.351 102.950 51.474 1.00 17.52 243 LYS B C 1
ATOM 3802 O O . LYS B 1 243 ? 16.210 102.084 51.290 1.00 19.49 243 LYS B O 1
ATOM 3808 N N . THR B 1 244 ? 15.393 103.784 52.496 1.00 18.44 244 THR B N 1
ATOM 3809 C CA . THR B 1 244 ? 16.508 103.837 53.425 1.00 19.49 244 THR B CA 1
ATOM 3810 C C . THR B 1 244 ? 16.578 102.815 54.558 1.00 19.79 244 THR B C 1
ATOM 3811 O O . THR B 1 244 ? 17.592 102.710 55.250 1.00 19.80 244 THR B O 1
ATOM 3815 N N . LEU B 1 245 ? 15.512 102.063 54.811 1.00 20.06 245 LEU B N 1
ATOM 3816 C CA . LEU B 1 245 ? 15.461 101.063 55.868 1.00 21.04 245 LEU B CA 1
ATOM 3817 C C . LEU B 1 245 ? 14.449 100.014 55.415 1.00 21.92 245 LEU B C 1
ATOM 3818 O O . LEU B 1 245 ? 13.783 100.180 54.390 1.00 23.37 245 LEU B O 1
ATOM 3823 N N . SER B 1 246 ? 14.307 98.942 56.185 1.00 23.24 246 SER B N 1
ATOM 3824 C CA . SER B 1 246 ? 13.394 97.854 55.894 1.00 22.29 246 SER B CA 1
ATOM 3825 C C . SER B 1 246 ? 11.946 98.281 56.001 1.00 21.54 246 SER B C 1
ATOM 3826 O O . SER B 1 246 ? 11.590 99.248 56.686 1.00 21.02 246 SER B O 1
ATOM 3829 N N . ASP B 1 247 ? 11.099 97.559 55.279 1.00 22.07 247 ASP B N 1
ATOM 3830 C CA . ASP B 1 247 ? 9.680 97.777 55.390 1.00 22.98 247 ASP B CA 1
ATOM 3831 C C . ASP B 1 247 ? 9.263 97.249 56.756 1.00 23.84 247 ASP B C 1
ATOM 3832 O O . ASP B 1 247 ? 9.739 96.182 57.143 1.00 23.60 247 ASP B O 1
ATOM 3837 N N . PRO B 1 248 ? 8.377 97.930 57.502 1.00 25.36 248 PRO B N 1
ATOM 3838 C CA . PRO B 1 248 ? 7.870 97.482 58.797 1.00 25.79 248 PRO B CA 1
ATOM 3839 C C . PRO B 1 248 ? 7.279 96.075 58.715 1.00 25.29 248 PRO B C 1
ATOM 3840 O O . PRO B 1 248 ? 6.602 95.742 57.732 1.00 25.29 248 PRO B O 1
ATOM 3844 N N . GLN B 1 249 ? 7.555 95.232 59.707 1.00 24.29 249 GLN B N 1
ATOM 3845 C CA . GLN B 1 249 ? 7.069 93.868 59.709 1.00 25.02 249 GLN B CA 1
ATOM 3846 C C . GLN B 1 249 ? 6.172 93.641 60.919 1.00 27.02 249 GLN B C 1
ATOM 3847 O O . GLN B 1 249 ? 6.330 94.307 61.949 1.00 26.40 249 GLN B O 1
ATOM 3853 N N . PRO B 1 250 ? 5.178 92.744 60.854 1.00 28.36 250 PRO B N 1
ATOM 3854 C CA . PRO B 1 250 ? 4.375 92.359 62.007 1.00 28.81 250 PRO B CA 1
ATOM 3855 C C . PRO B 1 250 ? 5.312 91.660 62.979 1.00 29.85 250 PRO B C 1
ATOM 3856 O O . PRO B 1 250 ? 5.666 90.500 62.805 1.00 33.86 250 PRO B O 1
ATOM 3860 N N . GLU B 1 251 ? 5.826 92.381 63.946 1.00 30.26 251 GLU B N 1
ATOM 3861 C CA . GLU B 1 251 ? 6.784 91.826 64.872 1.00 34.05 251 GLU B CA 1
ATOM 3862 C C . GLU B 1 251 ? 6.269 90.866 65.925 1.00 36.51 251 GLU B C 1
ATOM 3863 O O . GLU B 1 251 ? 5.209 91.054 66.530 1.00 37.97 251 GLU B O 1
ATOM 3869 N N . VAL B 1 252 ? 7.023 89.783 66.075 1.00 38.40 252 VAL B N 1
ATOM 3870 C CA . VAL B 1 252 ? 6.760 88.808 67.117 1.00 41.10 252 VAL B CA 1
ATOM 3871 C C . VAL B 1 252 ? 7.718 89.181 68.247 1.00 42.71 252 VAL B C 1
ATOM 3872 O O . VAL B 1 252 ? 8.782 89.778 68.028 1.00 41.91 252 VAL B O 1
ATOM 3876 N N . GLU B 1 253 ? 7.341 88.834 69.470 1.00 45.06 253 GLU B N 1
ATOM 3877 C CA . GLU B 1 253 ? 8.092 89.268 70.634 1.00 46.75 253 GLU B CA 1
ATOM 3878 C C . GLU B 1 253 ? 9.185 88.291 71.033 1.00 45.52 253 GLU B C 1
ATOM 3879 O O . GLU B 1 253 ? 8.994 87.077 70.924 1.00 45.56 253 GLU B O 1
ATOM 3885 N N . ALA B 1 254 ? 10.356 88.807 71.415 1.00 44.91 254 ALA B N 1
ATOM 3886 C CA . ALA B 1 254 ? 11.466 87.981 71.858 1.00 44.42 254 ALA B CA 1
ATOM 3887 C C . ALA B 1 254 ? 11.083 87.296 73.154 1.00 45.33 254 ALA B C 1
ATOM 3888 O O . ALA B 1 254 ? 10.585 87.952 74.077 1.00 45.28 254 ALA B O 1
ATOM 3890 N N . PRO B 1 255 ? 11.233 85.977 73.234 1.00 47.21 255 PRO B N 1
ATOM 3891 C CA . PRO B 1 255 ? 11.017 85.207 74.444 1.00 48.43 255 PRO B CA 1
ATOM 3892 C C . PRO B 1 255 ? 11.955 85.682 75.541 1.00 50.28 255 PRO B C 1
ATOM 3893 O O . PRO B 1 255 ? 13.111 86.042 75.282 1.00 50.32 255 PRO B O 1
ATOM 3897 N N . ALA B 1 256 ? 11.460 85.680 76.771 1.00 53.05 256 ALA B N 1
ATOM 3898 C CA . ALA B 1 256 ? 12.268 86.108 77.897 1.00 56.01 256 ALA B CA 1
ATOM 3899 C C . ALA B 1 256 ? 13.056 84.927 78.447 1.00 56.65 256 ALA B C 1
ATOM 3900 O O . ALA B 1 256 ? 12.677 83.769 78.231 1.00 54.66 256 ALA B O 1
ATOM 3902 N N . ASP B 1 257 ? 14.189 85.256 79.076 1.00 59.08 257 ASP B N 1
ATOM 3903 C CA . ASP B 1 257 ? 15.072 84.298 79.725 1.00 61.83 257 ASP B CA 1
ATOM 3904 C C . ASP B 1 257 ? 14.290 83.449 80.709 1.00 64.52 257 ASP B C 1
ATOM 3905 O O . ASP B 1 257 ? 13.602 84.026 81.544 1.00 65.77 257 ASP B O 1
ATOM 3910 N N . PRO B 1 258 ? 14.317 82.118 80.671 1.00 67.34 258 PRO B N 1
ATOM 3911 C CA . PRO B 1 258 ? 13.662 81.279 81.669 1.00 69.25 258 PRO B CA 1
ATOM 3912 C C . PRO B 1 258 ? 14.218 81.332 83.095 1.00 70.46 258 PRO B C 1
ATOM 3913 O O . PRO B 1 258 ? 13.598 80.829 84.035 1.00 71.52 258 PRO B O 1
ATOM 3917 N N . VAL B 1 259 ? 15.387 81.932 83.304 0.00 70.33 259 VAL B N 1
ATOM 3918 C CA . VAL B 1 259 ? 15.993 82.063 84.621 0.00 70.25 259 VAL B CA 1
ATOM 3919 C C . VAL B 1 259 ? 17.018 83.184 84.500 0.00 70.22 259 VAL B C 1
ATOM 3920 O O . VAL B 1 259 ? 17.294 83.648 83.390 0.00 70.21 259 VAL B O 1
ATOM 3924 N N . THR C 1 7 ? 62.706 114.279 68.688 0.00 70.03 7 THR C N 1
ATOM 3925 C CA . THR C 1 7 ? 62.709 115.245 67.610 0.00 70.08 7 THR C CA 1
ATOM 3926 C C . THR C 1 7 ? 63.341 116.528 68.147 0.00 70.31 7 THR C C 1
ATOM 3927 O O . THR C 1 7 ? 63.602 116.672 69.347 0.00 70.27 7 THR C O 1
ATOM 3931 N N . PHE C 1 8 ? 63.599 117.474 67.258 0.00 70.68 8 PHE C N 1
ATOM 3932 C CA . PHE C 1 8 ? 64.165 118.743 67.646 0.00 71.13 8 PHE C CA 1
ATOM 3933 C C . PHE C 1 8 ? 63.204 119.760 67.068 0.00 71.86 8 PHE C C 1
ATOM 3934 O O . PHE C 1 8 ? 62.893 119.726 65.877 0.00 71.82 8 PHE C O 1
ATOM 3942 N N . ASN C 1 9 ? 62.735 120.695 67.888 1.00 72.83 9 ASN C N 1
ATOM 3943 C CA . ASN C 1 9 ? 61.792 121.733 67.461 1.00 73.75 9 ASN C CA 1
ATOM 3944 C C . ASN C 1 9 ? 62.210 122.478 66.194 1.00 74.59 9 ASN C C 1
ATOM 3945 O O . ASN C 1 9 ? 61.352 122.855 65.386 1.00 75.35 9 ASN C O 1
ATOM 3950 N N . ASP C 1 10 ? 63.518 122.708 66.006 1.00 74.21 10 ASP C N 1
ATOM 3951 C CA . ASP C 1 10 ? 64.028 123.370 64.803 1.00 73.22 10 ASP C CA 1
ATOM 3952 C C . ASP C 1 10 ? 63.646 122.571 63.557 1.00 71.43 10 ASP C C 1
ATOM 3953 O O . ASP C 1 10 ? 63.257 123.131 62.525 1.00 71.23 10 ASP C O 1
ATOM 3958 N N . ILE C 1 11 ? 63.701 121.241 63.711 1.00 68.63 11 ILE C N 1
ATOM 3959 C CA . ILE C 1 11 ? 63.290 120.333 62.662 1.00 65.77 11 ILE C CA 1
ATOM 3960 C C . ILE C 1 11 ? 61.786 120.508 62.542 1.00 61.33 11 ILE C C 1
ATOM 3961 O O . ILE C 1 11 ? 61.361 120.668 61.411 1.00 61.52 11 ILE C O 1
ATOM 3966 N N . GLU C 1 12 ? 60.949 120.555 63.589 1.00 55.94 12 GLU C N 1
ATOM 3967 C CA . GLU C 1 12 ? 59.499 120.728 63.439 1.00 50.62 12 GLU C CA 1
ATOM 3968 C C . GLU C 1 12 ? 59.102 121.922 62.563 1.00 46.40 12 GLU C C 1
ATOM 3969 O O . GLU C 1 12 ? 58.261 121.800 61.665 1.00 45.53 12 GLU C O 1
ATOM 3975 N N . ALA C 1 13 ? 59.737 123.069 62.788 1.00 41.73 13 ALA C N 1
ATOM 3976 C CA . ALA C 1 13 ? 59.472 124.259 62.002 1.00 37.56 13 ALA C CA 1
ATOM 3977 C C . ALA C 1 13 ? 60.066 124.163 60.601 1.00 34.39 13 ALA C C 1
ATOM 3978 O O . ALA C 1 13 ? 59.382 124.522 59.641 1.00 35.06 13 ALA C O 1
ATOM 3980 N N . ARG C 1 14 ? 61.307 123.681 60.434 1.00 29.98 14 ARG C N 1
ATOM 3981 C CA . ARG C 1 14 ? 61.934 123.494 59.121 1.00 27.32 14 ARG C CA 1
ATOM 3982 C C . ARG C 1 14 ? 61.060 122.546 58.311 1.00 23.75 14 ARG C C 1
ATOM 3983 O O . ARG C 1 14 ? 60.688 122.819 57.177 1.00 22.80 14 ARG C O 1
ATOM 3991 N N . LEU C 1 15 ? 60.681 121.448 58.950 1.00 21.87 15 LEU C N 1
ATOM 3992 C CA . LEU C 1 15 ? 59.875 120.394 58.374 1.00 20.23 15 LEU C CA 1
ATOM 3993 C C . LEU C 1 15 ? 58.581 121.009 57.920 1.00 20.12 15 LEU C C 1
ATOM 3994 O O . LEU C 1 15 ? 58.282 120.865 56.737 1.00 23.37 15 LEU C O 1
ATOM 3999 N N . ALA C 1 16 ? 57.839 121.746 58.745 1.00 19.02 16 ALA C N 1
ATOM 4000 C CA . ALA C 1 16 ? 56.582 122.356 58.309 1.00 18.86 16 ALA C CA 1
ATOM 4001 C C . ALA C 1 16 ? 56.725 123.255 57.084 1.00 18.68 16 ALA C C 1
ATOM 4002 O O . ALA C 1 16 ? 55.950 123.189 56.126 1.00 18.74 16 ALA C O 1
ATOM 4004 N N . ALA C 1 17 ? 57.780 124.059 57.100 1.00 19.37 17 ALA C N 1
ATOM 4005 C CA . ALA C 1 17 ? 58.043 124.953 55.989 1.00 20.15 17 ALA C CA 1
ATOM 4006 C C . ALA C 1 17 ? 58.419 124.216 54.703 1.00 17.86 17 ALA C C 1
ATOM 4007 O O . ALA C 1 17 ? 57.843 124.495 53.653 1.00 18.52 17 ALA C O 1
ATOM 4009 N N . VAL C 1 18 ? 59.326 123.246 54.744 1.00 16.30 18 VAL C N 1
ATOM 4010 C CA . VAL C 1 18 ? 59.738 122.544 53.547 1.00 17.59 18 VAL C CA 1
ATOM 4011 C C . VAL C 1 18 ? 58.593 121.672 53.025 1.00 20.23 18 VAL C C 1
ATOM 4012 O O . VAL C 1 18 ? 58.345 121.643 51.811 1.00 22.21 18 VAL C O 1
ATOM 4016 N N . LEU C 1 19 ? 57.838 120.990 53.901 1.00 19.31 19 LEU C N 1
ATOM 4017 C CA . LEU C 1 19 ? 56.655 120.237 53.489 1.00 18.57 19 LEU C CA 1
ATOM 4018 C C . LEU C 1 19 ? 55.687 121.171 52.777 1.00 19.52 19 LEU C C 1
ATOM 4019 O O . LEU C 1 19 ? 55.129 120.768 51.760 1.00 19.53 19 LEU C O 1
ATOM 4024 N N . GLU C 1 20 ? 55.494 122.422 53.220 1.00 20.60 20 GLU C N 1
ATOM 4025 C CA . GLU C 1 20 ? 54.613 123.339 52.505 1.00 21.55 20 GLU C CA 1
ATOM 4026 C C . GLU C 1 20 ? 55.110 123.595 51.085 1.00 19.69 20 GLU C C 1
ATOM 4027 O O . GLU C 1 20 ? 54.286 123.662 50.169 1.00 18.40 20 GLU C O 1
ATOM 4033 N N . GLU C 1 21 ? 56.426 123.703 50.876 1.00 19.17 21 GLU C N 1
ATOM 4034 C CA . GLU C 1 21 ? 56.980 123.838 49.539 1.00 20.99 21 GLU C CA 1
ATOM 4035 C C . GLU C 1 21 ? 56.598 122.602 48.738 1.00 20.78 21 GLU C C 1
ATOM 4036 O O . GLU C 1 21 ? 56.040 122.730 47.649 1.00 22.10 21 GLU C O 1
ATOM 4042 N N . ALA C 1 22 ? 56.844 121.395 49.267 1.00 19.49 22 ALA C N 1
ATOM 4043 C CA . ALA C 1 22 ? 56.497 120.161 48.582 1.00 17.31 22 ALA C CA 1
ATOM 4044 C C . ALA C 1 22 ? 55.020 120.058 48.257 1.00 16.43 22 ALA C C 1
ATOM 4045 O O . ALA C 1 22 ? 54.645 119.600 47.177 1.00 18.63 22 ALA C O 1
ATOM 4047 N N . PHE C 1 23 ? 54.150 120.500 49.152 1.00 15.19 23 PHE C N 1
ATOM 4048 C CA . PHE C 1 23 ? 52.721 120.452 48.932 1.00 15.43 23 PHE C CA 1
ATOM 4049 C C . PHE C 1 23 ? 52.286 121.426 47.867 1.00 17.83 23 PHE C C 1
ATOM 4050 O O . PHE C 1 23 ? 51.415 121.108 47.062 1.00 18.78 23 PHE C O 1
ATOM 4058 N N . GLU C 1 24 ? 52.875 122.612 47.855 1.00 20.46 24 GLU C N 1
ATOM 4059 C CA . GLU C 1 24 ? 52.563 123.649 46.888 1.00 23.48 24 GLU C CA 1
ATOM 4060 C C . GLU C 1 24 ? 52.886 123.164 45.485 1.00 19.65 24 GLU C C 1
ATOM 4061 O O . GLU C 1 24 ? 52.066 123.206 44.567 1.00 19.62 24 GLU C O 1
ATOM 4067 N N . ALA C 1 25 ? 54.089 122.625 45.358 1.00 18.83 25 ALA C N 1
ATOM 4068 C CA . ALA C 1 25 ? 54.549 122.063 44.107 1.00 17.53 25 ALA C CA 1
ATOM 4069 C C . ALA C 1 25 ? 53.637 120.931 43.659 1.00 17.16 25 ALA C C 1
ATOM 4070 O O . ALA C 1 25 ? 53.157 120.908 42.522 1.00 18.49 25 ALA C O 1
ATOM 4072 N N . GLY C 1 26 ? 53.330 120.024 44.584 1.00 16.27 26 GLY C N 1
ATOM 4073 C CA . GLY C 1 26 ? 52.489 118.888 44.274 1.00 13.88 26 GLY C CA 1
ATOM 4074 C C . GLY C 1 26 ? 51.112 119.332 43.812 1.00 14.57 26 GLY C C 1
ATOM 4075 O O . GLY C 1 26 ? 50.595 118.858 42.798 1.00 14.46 26 GLY C O 1
ATOM 4076 N N . THR C 1 27 ? 50.499 120.280 44.518 1.00 15.76 27 THR C N 1
ATOM 4077 C CA . THR C 1 27 ? 49.179 120.780 44.170 1.00 16.44 27 THR C CA 1
ATOM 4078 C C . THR C 1 27 ? 49.173 121.410 42.784 1.00 17.57 27 THR C C 1
ATOM 4079 O O . THR C 1 27 ? 48.199 121.306 42.048 1.00 18.55 27 THR C O 1
ATOM 4083 N N . SER C 1 28 ? 50.258 122.079 42.398 1.00 19.35 28 SER C N 1
ATOM 4084 C CA . SER C 1 28 ? 50.358 122.677 41.074 1.00 21.23 28 SER C CA 1
ATOM 4085 C C . SER C 1 28 ? 50.229 121.537 40.064 1.00 20.20 28 SER C C 1
ATOM 4086 O O . SER C 1 28 ? 49.363 121.602 39.171 1.00 19.84 28 SER C O 1
ATOM 4089 N N . ILE C 1 29 ? 50.985 120.451 40.256 1.00 17.61 29 ILE C N 1
ATOM 4090 C CA . ILE C 1 29 ? 50.919 119.334 39.324 1.00 16.03 29 ILE C CA 1
ATOM 4091 C C . ILE C 1 29 ? 49.557 118.670 39.351 1.00 16.40 29 ILE C C 1
ATOM 4092 O O . ILE C 1 29 ? 48.964 11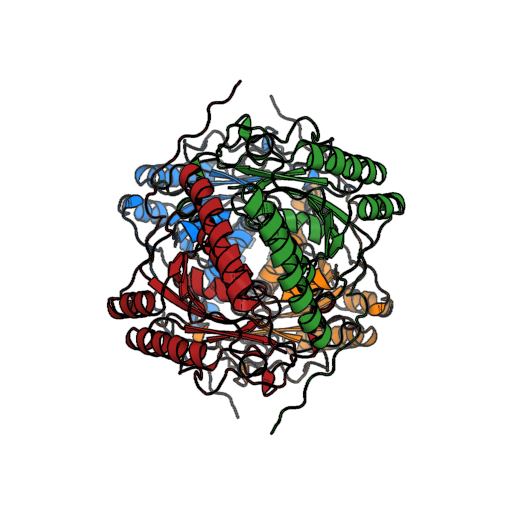8.529 38.274 1.00 17.68 29 ILE C O 1
ATOM 4097 N N . TYR C 1 30 ? 48.990 118.332 40.526 1.00 15.38 30 TYR C N 1
ATOM 4098 C CA . TYR C 1 30 ? 47.674 117.717 40.594 1.00 13.29 30 TYR C CA 1
ATOM 4099 C C . TYR C 1 30 ? 46.645 118.544 39.873 1.00 13.90 30 TYR C C 1
ATOM 4100 O O . TYR C 1 30 ? 45.816 118.014 39.134 1.00 12.66 30 TYR C O 1
ATOM 4109 N N . ASN C 1 31 ? 46.792 119.863 40.017 1.00 16.44 31 ASN C N 1
ATOM 4110 C CA . ASN C 1 31 ? 45.892 120.798 39.355 1.00 19.24 31 ASN C CA 1
ATOM 4111 C C . ASN C 1 31 ? 46.061 120.766 37.858 1.00 18.74 31 ASN C C 1
ATOM 4112 O O . ASN C 1 31 ? 45.044 120.713 37.172 1.00 16.40 31 ASN C O 1
ATOM 4117 N N . GLU C 1 32 ? 47.293 120.736 37.314 1.00 21.21 32 GLU C N 1
ATOM 4118 C CA . GLU C 1 32 ? 47.446 120.665 35.872 1.00 24.90 32 GLU C CA 1
ATOM 4119 C C . GLU C 1 32 ? 47.003 119.294 35.346 1.00 24.18 32 GLU C C 1
ATOM 4120 O O . GLU C 1 32 ? 46.816 119.129 34.136 1.00 23.17 32 GLU C O 1
ATOM 4126 N N . ARG C 1 33 ? 46.768 118.281 36.202 1.00 22.23 33 ARG C N 1
ATOM 4127 C CA . ARG C 1 33 ? 46.283 116.984 35.759 1.00 19.32 33 ARG C CA 1
ATOM 4128 C C . ARG C 1 33 ? 44.826 116.709 36.087 1.00 18.07 33 ARG C C 1
ATOM 4129 O O . ARG C 1 33 ? 44.256 115.735 35.607 1.00 17.58 33 ARG C O 1
ATOM 4137 N N . GLY C 1 34 ? 44.150 117.518 36.897 1.00 18.42 34 GLY C N 1
ATOM 4138 C CA . GLY C 1 34 ? 42.727 117.313 37.188 1.00 18.78 34 GLY C CA 1
ATOM 4139 C C . GLY C 1 34 ? 42.462 116.443 38.409 1.00 20.76 34 GLY C C 1
ATOM 4140 O O . GLY C 1 34 ? 41.382 115.885 38.612 1.00 20.86 34 GLY C O 1
ATOM 4141 N N . PHE C 1 35 ? 43.467 116.277 39.259 1.00 21.60 35 PHE C N 1
ATOM 4142 C CA . PHE C 1 35 ? 43.304 115.500 40.468 1.00 21.02 35 PHE C CA 1
ATOM 4143 C C . PHE C 1 35 ? 42.804 116.461 41.546 1.00 22.28 35 PHE C C 1
ATOM 4144 O O . PHE C 1 35 ? 42.562 117.643 41.264 1.00 19.86 35 PHE C O 1
ATOM 4152 N N . LYS C 1 36 ? 42.629 115.946 42.777 1.00 22.13 36 LYS C N 1
ATOM 4153 C CA . LYS C 1 36 ? 42.264 116.703 43.963 1.00 21.28 36 LYS C CA 1
ATOM 4154 C C . LYS C 1 36 ? 40.896 117.353 43.805 1.00 21.57 36 LYS C C 1
ATOM 4155 O O . LYS C 1 36 ? 40.681 118.512 44.155 1.00 24.03 36 LYS C O 1
ATOM 4161 N N . ARG C 1 37 ? 39.925 116.618 43.267 1.00 18.96 37 ARG C N 1
ATOM 4162 C CA . ARG C 1 37 ? 38.596 117.183 43.039 1.00 16.40 37 ARG C CA 1
ATOM 4163 C C . ARG C 1 37 ? 37.843 117.157 44.359 1.00 14.69 37 ARG C C 1
ATOM 4164 O O . ARG C 1 37 ? 38.377 116.618 45.326 1.00 16.01 37 ARG C O 1
ATOM 4172 N N . ARG C 1 38 ? 36.659 117.732 44.524 1.00 14.10 38 ARG C N 1
ATOM 4173 C CA . ARG C 1 38 ? 35.977 117.681 45.803 1.00 13.53 38 ARG C CA 1
ATOM 4174 C C . ARG C 1 38 ? 34.907 116.609 45.750 1.00 14.60 38 ARG C C 1
ATOM 4175 O O . ARG C 1 38 ? 34.020 116.669 44.890 1.00 12.91 38 ARG C O 1
ATOM 4183 N N . ILE C 1 39 ? 34.956 115.625 46.666 1.00 15.49 39 ILE C N 1
ATOM 4184 C CA . ILE C 1 39 ? 33.884 114.637 46.698 1.00 15.77 39 ILE C CA 1
ATOM 4185 C C . ILE C 1 39 ? 32.572 115.278 47.159 1.00 17.34 39 ILE C C 1
ATOM 4186 O O . ILE C 1 39 ? 31.501 115.028 46.583 1.00 18.13 39 ILE C O 1
ATOM 4191 N N . GLY C 1 40 ? 32.648 116.185 48.133 1.00 15.69 40 GLY C N 1
ATOM 4192 C CA . GLY C 1 40 ? 31.457 116.874 48.573 1.00 15.20 40 GLY C CA 1
ATOM 4193 C C . GLY C 1 40 ? 30.690 116.080 49.623 1.00 15.00 40 GLY C C 1
ATOM 4194 O O . GLY C 1 40 ? 30.825 114.872 49.766 1.00 13.67 40 GLY C O 1
ATOM 4195 N N . TYR C 1 41 ? 29.889 116.798 50.395 1.00 15.07 41 TYR C N 1
ATOM 4196 C CA . TYR C 1 41 ? 29.074 116.209 51.422 1.00 13.21 41 TYR C CA 1
ATOM 4197 C C . TYR C 1 41 ? 27.883 115.620 50.718 1.00 16.35 41 TYR C C 1
ATOM 4198 O O . TYR C 1 41 ? 27.379 116.209 49.749 1.00 18.64 41 TYR C O 1
ATOM 4207 N N . GLY C 1 42 ? 27.452 114.458 51.184 1.00 16.32 42 GLY C N 1
ATOM 4208 C CA . GLY C 1 42 ? 26.218 113.872 50.714 1.00 17.00 42 GLY C CA 1
ATOM 4209 C C . GLY C 1 42 ? 25.093 114.316 51.655 1.00 17.12 42 GLY C C 1
ATOM 4210 O O . GLY C 1 42 ? 25.221 115.244 52.453 1.00 18.34 42 GLY C O 1
ATOM 4211 N N . ASN C 1 43 ? 23.938 113.671 51.561 1.00 16.54 43 ASN C N 1
ATOM 4212 C CA . ASN C 1 43 ? 22.749 113.990 52.344 1.00 15.71 43 ASN C CA 1
ATOM 4213 C C . ASN C 1 43 ? 22.442 113.105 53.541 1.00 16.04 43 ASN C C 1
ATOM 4214 O O . ASN C 1 43 ? 21.527 113.402 54.307 1.00 15.00 43 ASN C O 1
ATOM 4219 N N . ARG C 1 44 ? 23.134 111.980 53.724 1.00 14.53 44 ARG C N 1
ATOM 4220 C CA . ARG C 1 44 ? 22.758 111.002 54.739 1.00 13.33 44 ARG C CA 1
ATOM 4221 C C . ARG C 1 44 ? 24.028 110.441 55.369 1.00 14.23 44 ARG C C 1
ATOM 4222 O O . ARG C 1 44 ? 24.621 109.488 54.855 1.00 15.37 44 ARG C O 1
ATOM 4230 N N . PRO C 1 45 ? 24.537 111.079 56.421 1.00 13.03 45 PRO C N 1
ATOM 4231 C CA . PRO C 1 45 ? 25.845 110.807 56.980 1.00 13.59 45 PRO C CA 1
ATOM 4232 C C . PRO C 1 45 ? 25.869 109.912 58.198 1.00 14.43 45 PRO C C 1
ATOM 4233 O O . PRO C 1 45 ? 24.847 109.717 58.850 1.00 17.59 45 PRO C O 1
ATOM 4237 N N . ALA C 1 46 ? 27.052 109.427 58.541 1.00 14.37 46 ALA C N 1
ATOM 4238 C CA . ALA C 1 46 ? 27.274 108.666 59.763 1.00 12.02 46 ALA C CA 1
ATOM 4239 C C . ALA C 1 46 ? 28.625 109.165 60.221 1.00 10.27 46 ALA C C 1
ATOM 4240 O O . ALA C 1 46 ? 29.432 109.630 59.395 1.00 9.72 46 ALA C O 1
ATOM 4242 N N . VAL C 1 47 ? 28.895 109.138 61.514 1.00 8.00 47 VAL C N 1
ATOM 4243 C CA . VAL C 1 47 ? 30.174 109.592 62.016 1.00 8.93 47 VAL C CA 1
ATOM 4244 C C . VAL C 1 47 ? 30.930 108.373 62.528 1.00 10.06 47 VAL C C 1
ATOM 4245 O O . VAL C 1 47 ? 30.305 107.453 63.066 1.00 10.60 47 VAL C O 1
ATOM 4249 N N . ILE C 1 48 ? 32.250 108.293 62.380 1.00 12.07 48 ILE C N 1
ATOM 4250 C CA . ILE C 1 48 ? 32.986 107.198 62.970 1.00 11.12 48 ILE C CA 1
ATOM 4251 C C . ILE C 1 48 ? 34.237 107.763 63.613 1.00 9.16 48 ILE C C 1
ATOM 4252 O O . ILE C 1 48 ? 34.987 108.566 63.066 1.00 9.95 48 ILE C O 1
ATOM 4257 N N . HIS C 1 49 ? 34.433 107.411 64.869 1.00 10.44 49 HIS C N 1
ATOM 4258 C CA . HIS C 1 49 ? 35.565 107.865 65.637 1.00 9.64 49 HIS C CA 1
ATOM 4259 C C . HIS C 1 49 ? 36.493 106.680 65.673 1.00 12.31 49 HIS C C 1
ATOM 4260 O O . HIS C 1 49 ? 36.149 105.624 66.205 1.00 13.34 49 HIS C O 1
ATOM 4267 N N . ILE C 1 50 ? 37.629 106.827 65.010 1.00 13.35 50 ILE C N 1
ATOM 4268 C CA . ILE C 1 50 ? 38.614 105.768 64.884 1.00 13.24 50 ILE C CA 1
ATOM 4269 C C . ILE C 1 50 ? 39.545 105.753 66.095 1.00 14.90 50 ILE C C 1
ATOM 4270 O O . ILE C 1 50 ? 40.377 106.646 66.290 1.00 15.44 50 ILE C O 1
ATOM 4275 N N . ASP C 1 51 ? 39.369 104.719 66.918 1.00 13.89 51 ASP C N 1
ATOM 4276 C CA . ASP C 1 51 ? 40.213 104.430 68.067 1.00 11.91 51 ASP C CA 1
ATOM 4277 C C . ASP C 1 51 ? 40.539 105.550 69.047 1.00 10.69 51 ASP C C 1
ATOM 4278 O O . ASP C 1 51 ? 41.672 105.733 69.491 1.00 12.44 51 ASP C O 1
ATOM 4283 N N . LEU C 1 52 ? 39.532 106.297 69.464 1.00 11.35 52 LEU C N 1
ATOM 4284 C CA . LEU C 1 52 ? 39.731 107.267 70.523 1.00 14.09 52 LEU C CA 1
ATOM 4285 C C . LEU C 1 52 ? 39.371 106.535 71.819 1.00 14.11 52 LEU C C 1
ATOM 4286 O O . LEU C 1 52 ? 38.414 106.806 72.552 1.00 14.62 52 LEU C O 1
ATOM 4291 N N . ALA C 1 53 ? 40.219 105.549 72.101 1.00 13.88 53 ALA C N 1
ATOM 4292 C CA . ALA C 1 53 ? 40.065 104.686 73.251 1.00 14.41 53 ALA C CA 1
ATOM 4293 C C . ALA C 1 53 ? 41.281 104.971 74.099 1.00 15.93 53 ALA C C 1
ATOM 4294 O O . ALA C 1 53 ? 42.276 105.532 73.614 1.00 16.50 53 ALA C O 1
ATOM 4296 N N . ASN C 1 54 ? 41.268 104.577 75.368 1.00 17.57 54 ASN C N 1
ATOM 4297 C CA . ASN C 1 54 ? 42.302 104.964 76.317 1.00 16.31 54 ASN C CA 1
ATOM 4298 C C . ASN C 1 54 ? 43.722 104.671 75.949 1.00 16.47 54 ASN C C 1
ATOM 4299 O O . ASN C 1 54 ? 44.597 105.463 76.279 1.00 18.55 54 ASN C O 1
ATOM 4304 N N . ALA C 1 55 ? 43.986 103.607 75.198 1.00 16.69 55 ALA C N 1
ATOM 4305 C CA . ALA C 1 55 ? 45.341 103.322 74.727 1.00 14.93 55 ALA C CA 1
ATOM 4306 C C . ALA C 1 55 ? 45.949 104.413 73.843 1.00 15.32 55 ALA C C 1
ATOM 4307 O O . ALA C 1 55 ? 47.169 104.540 73.747 1.00 17.68 55 ALA C O 1
ATOM 4309 N N . TRP C 1 56 ? 45.087 105.134 73.124 1.00 16.28 56 TRP C N 1
ATOM 4310 C CA . TRP C 1 56 ? 45.514 106.195 72.232 1.00 17.73 56 TRP C CA 1
ATOM 4311 C C . TRP C 1 56 ? 45.357 107.540 72.941 1.00 18.31 56 TRP C C 1
ATOM 4312 O O . TRP C 1 56 ? 46.257 108.376 72.868 1.00 19.21 56 TRP C O 1
ATOM 4323 N N . THR C 1 57 ? 44.272 107.763 73.689 1.00 19.22 57 THR C N 1
ATOM 4324 C CA . THR C 1 57 ? 44.010 109.058 74.303 1.00 20.06 57 THR C CA 1
ATOM 4325 C C . THR C 1 57 ? 44.692 109.337 75.626 1.00 22.93 57 THR C C 1
ATOM 4326 O O . THR C 1 57 ? 44.860 110.487 76.060 1.00 24.37 57 THR C O 1
ATOM 4330 N N . GLN C 1 58 ? 45.021 108.267 76.326 1.00 24.11 58 GLN C N 1
ATOM 4331 C CA . GLN C 1 58 ? 45.632 108.400 77.622 1.00 23.54 58 GLN C CA 1
ATOM 4332 C C . GLN C 1 58 ? 47.094 108.147 77.400 1.00 24.96 58 GLN C C 1
ATOM 4333 O O . GLN C 1 58 ? 47.462 107.398 76.500 1.00 25.03 58 GLN C O 1
ATOM 4339 N N . PRO C 1 59 ? 47.978 108.833 78.121 1.00 27.90 59 PRO C N 1
ATOM 4340 C CA . PRO C 1 59 ? 49.409 108.577 78.090 1.00 29.26 59 PRO C CA 1
ATOM 4341 C C . PRO C 1 59 ? 49.792 107.236 78.693 1.00 30.71 59 PRO C C 1
ATOM 4342 O O . PRO C 1 59 ? 49.029 106.618 79.443 1.00 32.51 59 PRO C O 1
ATOM 4346 N N . GLY C 1 60 ? 50.989 106.777 78.376 1.00 31.53 60 GLY C N 1
ATOM 4347 C CA . GLY C 1 60 ? 51.484 105.563 78.979 1.00 34.17 60 GLY C CA 1
ATOM 4348 C C . GLY C 1 60 ? 51.298 104.300 78.152 1.00 34.54 60 GLY C C 1
ATOM 4349 O O . GLY C 1 60 ? 51.909 103.291 78.507 1.00 37.33 60 GLY C O 1
ATOM 4350 N N . HIS C 1 61 ? 50.514 104.226 77.085 1.00 31.69 61 HIS C N 1
ATOM 4351 C CA . HIS C 1 61 ? 50.442 102.986 76.329 1.00 28.92 61 HIS C CA 1
ATOM 4352 C C . HIS C 1 61 ? 51.418 103.106 75.150 1.00 26.87 61 HIS C C 1
ATOM 4353 O O . HIS C 1 61 ? 51.623 104.217 74.661 1.00 27.63 61 HIS C O 1
ATOM 4360 N N . PRO C 1 62 ? 52.015 102.063 74.541 1.00 25.44 62 PRO C N 1
ATOM 4361 C CA . PRO C 1 62 ? 52.758 102.198 73.281 1.00 23.00 62 PRO C CA 1
ATOM 4362 C C . PRO C 1 62 ? 51.965 102.802 72.119 1.00 21.70 62 PRO C C 1
ATOM 4363 O O . PRO C 1 62 ? 52.513 103.278 71.134 1.00 21.42 62 PRO C O 1
ATOM 4367 N N . PHE C 1 63 ? 50.645 102.889 72.223 1.00 21.21 63 PHE C N 1
ATOM 4368 C CA . PHE C 1 63 ? 49.870 103.469 71.151 1.00 21.54 63 PHE C CA 1
ATOM 4369 C C . PHE C 1 63 ? 49.430 104.879 71.542 1.00 23.17 63 PHE C C 1
ATOM 4370 O O . PHE C 1 63 ? 48.637 105.477 70.814 1.00 23.92 63 PHE C O 1
ATOM 4378 N N . SER C 1 64 ? 49.925 105.467 72.643 1.00 23.19 64 SER C N 1
ATOM 4379 C CA . SER C 1 64 ? 49.470 106.786 73.047 1.00 23.01 64 SER C CA 1
ATOM 4380 C C . SER C 1 64 ? 49.804 107.879 72.050 1.00 21.79 64 SER C C 1
ATOM 4381 O O . SER C 1 64 ? 50.928 107.964 71.552 1.00 19.43 64 SER C O 1
ATOM 4384 N N . CYS C 1 65 ? 48.816 108.727 71.806 1.00 24.40 65 CYS C N 1
ATOM 4385 C CA . CYS C 1 65 ? 48.948 109.882 70.937 1.00 26.55 65 CYS C CA 1
ATOM 4386 C C . CYS C 1 65 ? 48.900 111.151 71.763 1.00 26.74 65 CYS C C 1
ATOM 4387 O O . CYS C 1 65 ? 48.038 111.294 72.640 1.00 27.59 65 CYS C O 1
ATOM 4390 N N . PRO C 1 66 ? 49.802 112.104 71.505 1.00 26.49 66 PRO C N 1
ATOM 4391 C CA . PRO C 1 66 ? 49.665 113.498 71.934 1.00 26.15 66 PRO C CA 1
ATOM 4392 C C . PRO C 1 66 ? 48.596 114.321 71.212 1.00 27.14 66 PRO C C 1
ATOM 4393 O O . PRO C 1 66 ? 48.045 113.888 70.197 1.00 28.62 66 PRO C O 1
ATOM 4397 N N . GLY C 1 67 ? 48.240 115.505 71.729 1.00 25.17 67 GLY C N 1
ATOM 4398 C CA . GLY C 1 67 ? 47.287 116.386 71.055 1.00 23.21 67 GLY C CA 1
ATOM 4399 C C . GLY C 1 67 ? 45.819 116.163 71.380 1.00 22.21 67 GLY C C 1
ATOM 4400 O O . GLY C 1 67 ? 44.942 116.869 70.869 1.00 21.12 67 GLY C O 1
ATOM 4401 N N . MET C 1 68 ? 45.493 115.237 72.288 1.00 23.89 68 MET C N 1
ATOM 4402 C CA . MET C 1 68 ? 44.093 114.971 72.631 1.00 24.11 68 MET C CA 1
ATOM 4403 C C . MET C 1 68 ? 43.301 116.146 73.208 1.00 24.36 68 MET C C 1
ATOM 4404 O O . MET C 1 68 ? 42.084 116.266 73.061 1.00 23.90 68 MET C O 1
ATOM 4409 N N . GLU C 1 69 ? 44.015 117.104 73.786 1.00 28.55 69 GLU C N 1
ATOM 4410 C CA . GLU C 1 69 ? 43.398 118.307 74.327 1.00 33.29 69 GLU C CA 1
ATOM 4411 C C . GLU C 1 69 ? 42.797 119.144 73.189 1.00 32.27 69 GLU C C 1
ATOM 4412 O O . GLU C 1 69 ? 41.905 119.958 73.434 1.00 33.14 69 GLU C O 1
ATOM 4418 N N . THR C 1 70 ? 43.273 119.002 71.958 1.00 28.57 70 THR C N 1
ATOM 4419 C CA . THR C 1 70 ? 42.745 119.743 70.834 1.00 27.97 70 THR C CA 1
ATOM 4420 C C . THR C 1 70 ? 41.685 118.911 70.130 1.00 24.49 70 THR C C 1
ATOM 4421 O O . THR C 1 70 ? 40.632 119.411 69.727 1.00 24.19 70 THR C O 1
ATOM 4425 N N . ILE C 1 71 ? 41.999 117.623 69.972 1.00 22.04 71 ILE C N 1
ATOM 4426 C CA . ILE C 1 71 ? 41.155 116.670 69.267 1.00 16.87 71 ILE C CA 1
ATOM 4427 C C . ILE C 1 71 ? 39.845 116.488 69.990 1.00 14.31 71 ILE C C 1
ATOM 4428 O O . ILE C 1 71 ? 38.779 116.728 69.408 1.00 14.64 71 ILE C O 1
ATOM 4433 N N . ILE C 1 72 ? 39.895 116.139 71.279 1.00 12.54 72 ILE C N 1
ATOM 4434 C CA . ILE C 1 72 ? 38.658 115.840 71.981 1.00 12.39 72 ILE C CA 1
ATOM 4435 C C . ILE C 1 72 ? 37.628 116.953 72.063 1.00 13.46 72 ILE C C 1
ATOM 4436 O O . ILE C 1 72 ? 36.474 116.621 71.760 1.00 14.13 72 ILE C O 1
ATOM 4441 N N . PRO C 1 73 ? 37.881 118.247 72.375 1.00 13.57 73 PRO C N 1
ATOM 4442 C CA . PRO C 1 73 ? 36.860 119.296 72.293 1.00 11.87 73 PRO C CA 1
ATOM 4443 C C . PRO C 1 73 ? 36.224 119.376 70.913 1.00 11.85 73 PRO C C 1
ATOM 4444 O O . PRO C 1 73 ? 35.018 119.578 70.769 1.00 11.21 73 PRO C O 1
ATOM 4448 N N . ASN C 1 74 ? 37.031 119.156 69.868 1.00 14.39 74 ASN C N 1
ATOM 4449 C CA . ASN C 1 74 ? 36.516 119.182 68.499 1.00 16.02 74 ASN C CA 1
ATOM 4450 C C . ASN C 1 74 ? 35.636 117.971 68.152 1.00 15.93 74 ASN C C 1
ATOM 4451 O O . ASN C 1 74 ? 34.597 118.100 67.488 1.00 14.10 74 ASN C O 1
ATOM 4456 N N . VAL C 1 75 ? 35.999 116.773 68.634 1.00 17.78 75 VAL C N 1
ATOM 4457 C CA . VAL C 1 75 ? 35.164 115.576 68.473 1.00 16.55 75 VAL C CA 1
ATOM 4458 C C . VAL C 1 75 ? 33.843 115.797 69.223 1.00 17.16 75 VAL C C 1
ATOM 4459 O O . VAL C 1 75 ? 32.752 115.447 68.742 1.00 17.65 75 VAL C O 1
ATOM 4463 N N . GLN C 1 76 ? 33.894 116.412 70.414 1.00 17.81 76 GLN C N 1
ATOM 4464 C CA . GLN C 1 76 ? 32.675 116.667 71.175 1.00 17.92 76 GLN C CA 1
ATOM 4465 C C . GLN C 1 76 ? 31.729 117.597 70.427 1.00 17.86 76 GLN C C 1
ATOM 4466 O O . GLN C 1 76 ? 30.520 117.349 70.418 1.00 18.88 76 GLN C O 1
ATOM 4472 N N . ARG C 1 77 ? 32.242 118.630 69.750 1.00 17.38 77 ARG C N 1
ATOM 4473 C CA . ARG C 1 77 ? 31.391 119.507 68.959 1.00 17.15 77 ARG C CA 1
ATOM 4474 C C . ARG C 1 77 ? 30.692 118.731 67.848 1.00 17.38 77 ARG C C 1
ATOM 4475 O O . ARG C 1 77 ? 29.488 118.899 67.648 1.00 19.27 77 ARG C O 1
ATOM 4483 N N . ILE C 1 78 ? 31.388 117.849 67.117 1.00 17.81 78 ILE C N 1
ATOM 4484 C CA . ILE C 1 78 ? 30.746 117.031 66.081 1.00 17.82 78 ILE C CA 1
ATOM 4485 C C . ILE C 1 78 ? 29.652 116.144 66.696 1.00 17.38 78 ILE C C 1
ATOM 4486 O O . ILE C 1 78 ? 28.520 116.058 66.205 1.00 16.07 78 ILE C O 1
ATOM 4491 N N . ASN C 1 79 ? 29.991 115.488 67.804 1.00 16.48 79 ASN C N 1
ATOM 4492 C CA . ASN C 1 79 ? 29.052 114.604 68.463 1.00 18.41 79 ASN C CA 1
ATOM 4493 C C . ASN C 1 79 ? 27.784 115.316 68.887 1.00 20.02 79 ASN C C 1
ATOM 4494 O O . ASN C 1 79 ? 26.683 114.841 68.595 1.00 20.10 79 ASN C O 1
ATOM 4499 N N . GLU C 1 80 ? 27.899 116.494 69.510 1.00 22.33 80 GLU C N 1
ATOM 4500 C CA . GLU C 1 80 ? 26.725 117.259 69.914 1.00 23.99 80 GLU C CA 1
ATOM 4501 C C . GLU C 1 80 ? 25.876 117.605 68.698 1.00 19.64 80 GLU C C 1
ATOM 4502 O O . GLU C 1 80 ? 24.654 117.451 68.736 1.00 17.71 80 GLU C O 1
ATOM 4508 N N . ALA C 1 81 ? 26.506 118.018 67.594 1.00 17.65 81 ALA C N 1
ATOM 4509 C CA . ALA C 1 81 ? 25.759 118.329 66.386 1.00 16.87 81 ALA C CA 1
ATOM 4510 C C . ALA C 1 81 ? 25.069 117.105 65.791 1.00 16.03 81 ALA C C 1
ATOM 4511 O O . ALA C 1 81 ? 23.901 117.144 65.387 1.00 18.02 81 ALA C O 1
ATOM 4513 N N . ALA C 1 82 ? 25.759 115.974 65.760 1.00 16.41 82 ALA C N 1
ATOM 4514 C CA . ALA C 1 82 ? 25.207 114.761 65.184 1.00 16.49 82 ALA C CA 1
ATOM 4515 C C . ALA C 1 82 ? 24.058 114.201 66.003 1.00 16.89 82 ALA C C 1
ATOM 4516 O O . ALA C 1 82 ? 22.974 113.883 65.492 1.00 18.02 82 ALA C O 1
ATOM 4518 N N . ARG C 1 83 ? 24.270 114.121 67.314 1.00 17.64 83 ARG C N 1
ATOM 4519 C CA . ARG C 1 83 ? 23.273 113.594 68.226 1.00 17.54 83 ARG C CA 1
ATOM 4520 C C . ARG C 1 83 ? 22.003 114.396 68.165 1.00 19.94 83 ARG C C 1
ATOM 4521 O O . ARG C 1 83 ? 20.938 113.824 68.363 1.00 22.58 83 ARG C O 1
ATOM 4529 N N . ALA C 1 84 ? 22.064 115.683 67.830 1.00 20.86 84 ALA C N 1
ATOM 4530 C CA . ALA C 1 84 ? 20.860 116.497 67.649 1.00 21.49 84 ALA C CA 1
ATOM 4531 C C . ALA C 1 84 ? 20.019 116.133 66.429 1.00 21.80 84 ALA C C 1
ATOM 4532 O O . ALA C 1 84 ? 18.802 116.360 66.380 1.00 21.90 84 ALA C O 1
ATOM 4534 N N . LYS C 1 85 ? 20.644 115.619 65.371 1.00 22.86 85 LYS C N 1
ATOM 4535 C CA . LYS C 1 85 ? 19.893 115.252 64.179 1.00 22.73 85 LYS C CA 1
ATOM 4536 C C . LYS C 1 85 ? 19.577 113.760 64.151 1.00 22.60 85 LYS C C 1
ATOM 4537 O O . LYS C 1 85 ? 18.870 113.266 63.275 1.00 20.11 85 LYS C O 1
ATOM 4543 N N . GLY C 1 86 ? 20.094 112.988 65.103 1.00 23.01 86 GLY C N 1
ATOM 4544 C CA . GLY C 1 86 ? 19.851 111.558 65.150 1.00 22.47 86 GLY C CA 1
ATOM 4545 C C . GLY C 1 86 ? 20.797 110.790 64.241 1.00 21.14 86 GLY C C 1
ATOM 4546 O O . GLY C 1 86 ? 20.533 109.637 63.903 1.00 21.46 86 GLY C O 1
ATOM 4547 N N . VAL C 1 87 ? 21.907 111.410 63.861 1.00 20.16 87 VAL C N 1
ATOM 4548 C CA . VAL C 1 87 ? 22.901 110.807 62.989 1.00 18.67 87 VAL C CA 1
ATOM 4549 C C . VAL C 1 87 ? 23.561 109.620 63.706 1.00 20.45 87 VAL C C 1
ATOM 4550 O O . VAL C 1 87 ? 23.859 109.715 64.907 1.00 21.75 87 VAL C O 1
ATOM 4554 N N . PRO C 1 88 ? 23.744 108.468 63.030 1.00 19.39 88 PRO C N 1
ATOM 4555 C CA . PRO C 1 88 ? 24.495 107.307 63.507 1.00 17.16 88 PRO C CA 1
ATOM 4556 C C . PRO C 1 88 ? 25.927 107.636 63.884 1.00 14.67 88 PRO C C 1
ATOM 4557 O O . PRO C 1 88 ? 26.638 108.208 63.060 1.00 16.65 88 PRO C O 1
ATOM 4561 N N . VAL C 1 89 ? 26.390 107.316 65.087 1.00 11.09 89 VAL C N 1
ATOM 4562 C CA . VAL C 1 89 ? 27.758 107.610 65.459 1.00 11.01 89 VAL C CA 1
ATOM 4563 C C . VAL C 1 89 ? 28.315 106.237 65.799 1.00 13.68 89 VAL C C 1
ATOM 4564 O O . VAL C 1 89 ? 27.669 105.470 66.531 1.00 14.08 89 VAL C O 1
ATOM 4568 N N . PHE C 1 90 ? 29.462 105.908 65.217 1.00 13.37 90 PHE C N 1
ATOM 4569 C CA . PHE C 1 90 ? 30.133 104.647 65.443 1.00 12.07 90 PHE C CA 1
ATOM 4570 C C . PHE C 1 90 ? 31.464 104.986 66.059 1.00 11.27 90 PHE C C 1
ATOM 4571 O O . PHE C 1 90 ? 32.052 106.042 65.811 1.00 12.71 90 PHE C O 1
ATOM 4579 N N . TYR C 1 91 ? 31.954 104.077 66.875 1.00 11.47 91 TYR C N 1
ATOM 4580 C CA . TYR C 1 91 ? 33.227 104.206 67.539 1.00 10.61 91 TYR C CA 1
ATOM 4581 C C . TYR C 1 91 ? 34.005 102.941 67.243 1.00 12.14 91 TYR C C 1
ATOM 4582 O O . TYR C 1 91 ? 33.374 101.888 67.219 1.00 14.76 91 TYR C O 1
ATOM 4591 N N . THR C 1 92 ? 35.305 102.919 66.974 1.00 10.31 92 THR C N 1
ATOM 4592 C CA . THR C 1 92 ? 35.997 101.645 66.878 1.00 9.30 92 THR C CA 1
ATOM 4593 C C . THR C 1 92 ? 37.024 101.602 67.996 1.00 9.31 92 THR C C 1
ATOM 4594 O O . THR C 1 92 ? 37.407 102.652 68.528 1.00 10.03 92 THR C O 1
ATOM 4598 N N . THR C 1 93 ? 37.456 100.422 68.411 1.00 10.53 93 THR C N 1
ATOM 4599 C CA . THR C 1 93 ? 38.559 100.262 69.338 1.00 11.62 93 THR C CA 1
ATOM 4600 C C . THR C 1 93 ? 39.323 99.093 68.707 1.00 12.16 93 THR C C 1
ATOM 4601 O O . THR C 1 93 ? 38.735 98.198 68.087 1.00 13.04 93 THR C O 1
ATOM 4605 N N . ASN C 1 94 ? 40.644 99.097 68.742 1.00 10.59 94 ASN C N 1
ATOM 4606 C CA . ASN C 1 94 ? 41.378 98.069 68.038 1.00 12.34 94 ASN C CA 1
ATOM 4607 C C . ASN C 1 94 ? 41.925 97.135 69.091 1.00 14.74 94 ASN C C 1
ATOM 4608 O O . ASN C 1 94 ? 42.974 97.422 69.668 1.00 15.22 94 ASN C O 1
ATOM 4613 N N . VAL C 1 95 ? 41.271 96.008 69.362 1.00 15.45 95 VAL C N 1
ATOM 4614 C CA . VAL C 1 95 ? 41.674 95.133 70.458 1.00 17.47 95 VAL C CA 1
ATOM 4615 C C . VAL C 1 95 ? 41.620 93.653 70.112 1.00 17.48 95 VAL C C 1
ATOM 4616 O O . VAL C 1 95 ? 40.899 93.248 69.194 1.00 16.04 95 VAL C O 1
ATOM 4620 N N . TYR C 1 96 ? 42.364 92.835 70.856 1.00 15.18 96 TYR C N 1
ATOM 4621 C CA . TYR C 1 96 ? 42.480 91.417 70.601 1.00 16.53 96 TYR C CA 1
ATOM 4622 C C . TYR C 1 96 ? 42.085 90.562 71.789 1.00 19.75 96 TYR C C 1
ATOM 4623 O O . TYR C 1 96 ? 42.438 90.814 72.946 1.00 21.42 96 TYR C O 1
ATOM 4632 N N . ARG C 1 97 ? 41.303 89.555 71.428 1.00 19.82 97 ARG C N 1
ATOM 4633 C CA . ARG C 1 97 ? 40.806 88.532 72.335 1.00 22.43 97 ARG C CA 1
ATOM 4634 C C . ARG C 1 97 ? 41.836 87.445 72.644 1.00 24.10 97 ARG C C 1
ATOM 4635 O O . ARG C 1 97 ? 41.836 86.818 73.709 1.00 25.97 97 ARG C O 1
ATOM 4643 N N . ASN C 1 98 ? 42.723 87.140 71.699 1.00 23.51 98 ASN C N 1
ATOM 4644 C CA . ASN C 1 98 ? 43.740 86.124 71.885 1.00 21.12 98 ASN C CA 1
ATOM 4645 C C . ASN C 1 98 ? 44.999 86.644 71.236 1.00 21.26 98 ASN C C 1
ATOM 4646 O O . ASN C 1 98 ? 45.156 86.645 70.017 1.00 22.59 98 ASN C O 1
ATOM 4651 N N . ARG C 1 99 ? 45.919 87.031 72.098 1.00 20.69 99 ARG C N 1
ATOM 4652 C CA . ARG C 1 99 ? 47.158 87.645 71.698 1.00 20.15 99 ARG C CA 1
ATOM 4653 C C . ARG C 1 99 ? 48.333 86.694 71.662 1.00 21.14 99 ARG C C 1
ATOM 4654 O O . ARG C 1 99 ? 49.497 87.103 71.749 1.00 21.15 99 ARG C O 1
ATOM 4662 N N . ASP C 1 100 ? 48.099 85.397 71.492 1.00 21.63 100 ASP C N 1
ATOM 4663 C CA . ASP C 1 100 ? 49.232 84.500 71.442 1.00 22.73 100 ASP C CA 1
ATOM 4664 C C . ASP C 1 100 ? 49.430 84.150 69.982 1.00 21.46 100 ASP C C 1
ATOM 4665 O O . ASP C 1 100 ? 48.642 83.403 69.397 1.00 21.82 100 ASP C O 1
ATOM 4670 N N . ALA C 1 101 ? 50.482 84.722 69.404 1.00 20.55 101 ALA C N 1
ATOM 4671 C CA . ALA C 1 101 ? 50.792 84.531 67.990 1.00 21.93 101 ALA C CA 1
ATOM 4672 C C . ALA C 1 101 ? 50.915 83.083 67.512 1.00 24.18 101 ALA C C 1
ATOM 4673 O O . ALA C 1 101 ? 50.609 82.803 66.352 1.00 25.62 101 ALA C O 1
ATOM 4675 N N . SER C 1 102 ? 51.308 82.133 68.366 1.00 24.18 102 SER C N 1
ATOM 4676 C CA . SER C 1 102 ? 51.385 80.742 67.953 1.00 23.82 102 SER C CA 1
ATOM 4677 C C . SER C 1 102 ? 50.063 79.974 68.041 1.00 21.50 102 SER C C 1
ATOM 4678 O O . SER C 1 102 ? 49.995 78.784 67.709 1.00 22.77 102 SER C O 1
ATOM 4681 N N . SER C 1 103 ? 48.981 80.601 68.478 1.00 17.43 103 SER C N 1
ATOM 4682 C CA . SER C 1 103 ? 47.729 79.920 68.607 1.00 15.72 103 SER C CA 1
ATOM 4683 C C . SER C 1 103 ? 46.980 80.065 67.303 1.00 17.59 103 SER C C 1
ATOM 4684 O O . SER C 1 103 ? 46.864 81.163 66.742 1.00 19.94 103 SER C O 1
ATOM 4687 N N . GLY C 1 104 ? 46.375 78.963 66.874 1.00 16.57 104 GLY C N 1
ATOM 4688 C CA . GLY C 1 104 ? 45.520 78.949 65.702 1.00 15.11 104 GLY C CA 1
ATOM 4689 C C . GLY C 1 104 ? 44.243 79.765 65.862 1.00 16.68 104 GLY C C 1
ATOM 4690 O O . GLY C 1 104 ? 43.463 79.865 64.920 1.00 15.76 104 GLY C O 1
ATOM 4691 N N . THR C 1 105 ? 43.899 80.300 67.040 1.00 18.39 105 THR C N 1
ATOM 4692 C CA . THR C 1 105 ? 42.727 81.158 67.157 1.00 16.21 105 THR C CA 1
ATOM 4693 C C . THR C 1 105 ? 43.138 82.584 67.556 1.00 13.65 105 THR C C 1
ATOM 4694 O O . THR C 1 105 ? 42.301 83.391 67.994 1.00 13.02 105 THR C O 1
ATOM 4698 N N . ASN C 1 106 ? 44.428 82.931 67.446 1.00 14.80 106 ASN C N 1
ATOM 4699 C CA . ASN C 1 106 ? 44.866 84.289 67.748 1.00 15.09 106 ASN C CA 1
ATOM 4700 C C . ASN C 1 106 ? 44.237 85.213 66.698 1.00 15.80 106 ASN C C 1
ATOM 4701 O O . ASN C 1 106 ? 44.156 84.877 65.519 1.00 15.24 106 ASN C O 1
ATOM 4706 N N . ASP C 1 107 ? 43.731 86.377 67.075 1.00 16.68 107 ASP C N 1
ATOM 4707 C CA . ASP C 1 107 ? 43.096 87.280 66.123 1.00 13.61 107 ASP C CA 1
ATOM 4708 C C . ASP C 1 107 ? 44.009 88.417 65.700 1.00 12.82 107 ASP C C 1
ATOM 4709 O O . ASP C 1 107 ? 43.537 89.448 65.227 1.00 14.46 107 ASP C O 1
ATOM 4714 N N . MET C 1 108 ? 45.326 88.291 65.859 1.00 10.67 108 MET C N 1
ATOM 4715 C CA . MET C 1 108 ? 46.227 89.369 65.503 1.00 12.64 108 MET C CA 1
ATOM 4716 C C . MET C 1 108 ? 46.731 89.250 64.071 1.00 15.27 108 MET C C 1
ATOM 4717 O O . MET C 1 108 ? 47.126 90.261 63.471 1.00 17.20 108 MET C O 1
ATOM 4722 N N . GLY C 1 109 ? 46.766 88.050 63.495 1.00 14.93 109 GLY C N 1
ATOM 4723 C CA . GLY C 1 109 ? 47.177 87.862 62.112 1.00 15.38 109 GLY C CA 1
ATOM 4724 C C . GLY C 1 109 ? 48.590 88.334 61.858 1.00 14.68 109 GLY C C 1
ATOM 4725 O O . GLY C 1 109 ? 49.466 88.260 62.731 1.00 13.69 109 GLY C O 1
ATOM 4726 N N . LEU C 1 110 ? 48.852 88.836 60.660 1.00 14.31 110 LEU C N 1
ATOM 4727 C CA . LEU C 1 110 ? 50.185 89.319 60.399 1.00 13.48 110 LEU C CA 1
ATOM 4728 C C . LEU C 1 110 ? 50.454 90.738 60.900 1.00 12.62 110 LEU C C 1
ATOM 4729 O O . LEU C 1 110 ? 51.627 91.131 60.931 1.00 14.41 110 LEU C O 1
ATOM 4734 N N . TRP C 1 111 ? 49.488 91.517 61.402 1.00 10.51 111 TRP C N 1
ATOM 4735 C CA . TRP C 1 111 ? 49.794 92.876 61.841 1.00 12.60 111 TRP C CA 1
ATOM 4736 C C . TRP C 1 111 ? 50.723 92.894 63.047 1.00 14.25 111 TRP C C 1
ATOM 4737 O O . TRP C 1 111 ? 51.515 93.818 63.245 1.00 16.23 111 TRP C O 1
ATOM 4748 N N . TYR C 1 112 ? 50.716 91.799 63.810 1.00 15.36 112 TYR C N 1
ATOM 4749 C CA . TYR C 1 112 ? 51.635 91.581 64.923 1.00 14.95 112 TYR C CA 1
ATOM 4750 C C . TYR C 1 112 ? 53.086 91.581 64.438 1.00 15.23 112 TYR C C 1
ATOM 4751 O O . TYR C 1 112 ? 54.019 91.920 65.161 1.00 15.06 112 TYR C O 1
ATOM 4760 N N . SER C 1 113 ? 53.342 91.203 63.187 1.00 17.34 113 SER C N 1
ATOM 4761 C CA . SER C 1 113 ? 54.690 91.227 62.641 1.00 19.14 113 SER C CA 1
ATOM 4762 C C . SER C 1 113 ? 55.072 92.642 62.227 1.00 18.39 113 SER C C 1
ATOM 4763 O O . SER C 1 113 ? 56.129 92.869 61.647 1.00 18.53 113 SER C O 1
ATOM 4766 N N . LYS C 1 114 ? 54.221 93.633 62.465 1.00 18.23 114 LYS C N 1
ATOM 4767 C CA . LYS C 1 114 ? 54.539 95.000 62.146 1.00 20.02 114 LYS C CA 1
ATOM 4768 C C . LYS C 1 114 ? 54.472 95.939 63.340 1.00 19.27 114 LYS C C 1
ATOM 4769 O O . LYS C 1 114 ? 55.399 96.729 63.548 1.00 17.36 114 LYS C O 1
ATOM 4775 N N . ILE C 1 115 ? 53.405 95.859 64.139 1.00 18.88 115 ILE C N 1
ATOM 4776 C CA . ILE C 1 115 ? 53.174 96.766 65.260 1.00 18.78 115 ILE C CA 1
ATOM 4777 C C . ILE C 1 115 ? 52.883 95.975 66.547 1.00 21.52 115 ILE C C 1
ATOM 4778 O O . ILE C 1 115 ? 52.433 94.824 66.443 1.00 22.04 115 ILE C O 1
ATOM 4783 N N . PRO C 1 116 ? 53.028 96.475 67.789 1.00 21.17 116 PRO C N 1
ATOM 4784 C CA . PRO C 1 116 ? 52.801 95.682 68.989 1.00 20.99 116 PRO C CA 1
ATOM 4785 C C . PRO C 1 116 ? 51.342 95.387 69.363 1.00 20.25 116 PRO C C 1
ATOM 4786 O O . PRO C 1 116 ? 50.832 95.810 70.402 1.00 20.30 116 PRO C O 1
ATOM 4790 N N . THR C 1 117 ? 50.668 94.554 68.563 1.00 17.86 117 THR C N 1
ATOM 4791 C CA . THR C 1 117 ? 49.270 94.177 68.784 1.00 15.62 117 THR C CA 1
ATOM 4792 C C . THR C 1 117 ? 49.023 93.441 70.109 1.00 13.52 117 THR C C 1
ATOM 4793 O O . THR C 1 117 ? 47.959 93.547 70.719 1.00 12.95 117 THR C O 1
ATOM 4797 N N . GLU C 1 118 ? 50.035 92.720 70.591 1.00 14.99 118 GLU C N 1
ATOM 4798 C CA . GLU C 1 118 ? 49.971 92.063 71.896 1.00 19.42 118 GLU C CA 1
ATOM 4799 C C . GLU C 1 118 ? 49.726 93.079 73.005 1.00 22.05 118 GLU C C 1
ATOM 4800 O O . GLU C 1 118 ? 49.355 92.673 74.098 1.00 24.35 118 GLU C O 1
ATOM 4806 N N . THR C 1 119 ? 49.903 94.397 72.854 1.00 21.82 119 THR C N 1
ATOM 4807 C CA . THR C 1 119 ? 49.672 95.288 73.980 1.00 18.66 119 THR C CA 1
ATOM 4808 C C . THR C 1 119 ? 48.230 95.781 74.054 1.00 17.90 119 THR C C 1
ATOM 4809 O O . THR C 1 119 ? 47.887 96.624 74.904 1.00 18.64 119 THR C O 1
ATOM 4813 N N . LEU C 1 120 ? 47.341 95.273 73.192 1.00 16.72 120 LEU C N 1
ATOM 4814 C CA . LEU C 1 120 ? 45.968 95.737 73.130 1.00 17.62 120 LEU C CA 1
ATOM 4815 C C . LEU C 1 120 ? 44.905 94.697 73.476 1.00 20.22 120 LEU C C 1
ATOM 4816 O O . LEU C 1 120 ? 44.199 94.181 72.601 1.00 20.69 120 LEU C O 1
ATOM 4821 N N . PRO C 1 121 ? 44.699 94.363 74.758 1.00 22.39 121 PRO C N 1
ATOM 4822 C CA . PRO C 1 121 ? 43.686 93.426 75.206 1.00 22.41 121 PRO C CA 1
ATOM 4823 C C . PRO C 1 121 ? 42.252 93.909 75.063 1.00 24.19 121 PRO C C 1
ATOM 4824 O O . PRO C 1 121 ? 41.938 95.076 75.354 1.00 25.25 121 PRO C O 1
ATOM 4828 N N . ALA C 1 122 ? 41.346 93.021 74.655 1.00 24.66 122 ALA C N 1
ATOM 4829 C CA . ALA C 1 122 ? 39.933 93.357 74.679 1.00 24.91 122 ALA C CA 1
ATOM 4830 C C . ALA C 1 122 ? 39.520 93.433 76.153 1.00 26.44 122 ALA C C 1
ATOM 4831 O O . ALA C 1 122 ? 40.191 92.890 77.033 1.00 26.50 122 ALA C O 1
ATOM 4833 N N . ASP C 1 123 ? 38.471 94.182 76.451 1.00 28.73 123 ASP C N 1
ATOM 4834 C CA . ASP C 1 123 ? 37.921 94.385 77.789 1.00 32.84 123 ASP C CA 1
ATOM 4835 C C . ASP C 1 123 ? 38.860 94.948 78.860 1.00 33.02 123 ASP C C 1
ATOM 4836 O O . ASP C 1 123 ? 38.550 94.961 80.055 1.00 35.69 123 ASP C O 1
ATOM 4841 N N . SER C 1 124 ? 40.009 95.476 78.451 1.00 30.10 124 SER C N 1
ATOM 4842 C CA . SER C 1 124 ? 40.940 96.102 79.360 1.00 27.21 124 SER C CA 1
ATOM 4843 C C . SER C 1 124 ? 40.469 97.544 79.479 1.00 25.94 124 SER C C 1
ATOM 4844 O O . SER C 1 124 ? 39.661 98.015 78.665 1.00 24.62 124 SER C O 1
ATOM 4847 N N . TYR C 1 125 ? 41.072 98.257 80.434 1.00 26.77 125 TYR C N 1
ATOM 4848 C CA . TYR C 1 125 ? 40.832 99.681 80.613 1.00 27.68 125 TYR C CA 1
ATOM 4849 C C . TYR C 1 125 ? 41.221 100.369 79.305 1.00 25.92 125 TYR C C 1
ATOM 4850 O O . TYR C 1 125 ? 40.515 101.212 78.762 1.00 25.50 125 TYR C O 1
ATOM 4859 N N . TRP C 1 126 ? 42.341 99.898 78.761 1.00 25.10 126 TRP C N 1
ATOM 4860 C CA . TRP C 1 126 ? 42.890 100.455 77.547 1.00 24.98 126 TRP C CA 1
ATOM 4861 C C . TRP C 1 126 ? 42.001 100.316 76.329 1.00 24.34 126 TRP C C 1
ATOM 4862 O O . TRP C 1 126 ? 42.100 101.118 75.396 1.00 25.78 126 TRP C O 1
ATOM 4873 N N . ALA C 1 127 ? 41.117 99.329 76.334 1.00 21.36 127 ALA C N 1
ATOM 4874 C CA . ALA C 1 127 ? 40.192 99.129 75.241 1.00 18.81 127 ALA C CA 1
ATOM 4875 C C . ALA C 1 127 ? 39.024 100.091 75.320 1.00 20.36 127 ALA C C 1
ATOM 4876 O O . ALA C 1 127 ? 38.279 100.196 74.340 1.00 20.55 127 ALA C O 1
ATOM 4878 N N . GLN C 1 128 ? 38.767 100.776 76.434 1.00 21.99 128 GLN C N 1
ATOM 4879 C CA . GLN C 1 128 ? 37.593 101.628 76.545 1.00 23.89 128 GLN C CA 1
ATOM 4880 C C . GLN C 1 128 ? 37.642 102.943 75.815 1.00 22.42 128 GLN C C 1
ATOM 4881 O O . GLN C 1 128 ? 38.691 103.579 75.730 1.00 22.20 128 GLN C O 1
ATOM 4887 N N . ILE C 1 129 ? 36.491 103.328 75.272 1.00 22.75 129 ILE C N 1
ATOM 4888 C CA . ILE C 1 129 ? 36.335 104.614 74.608 1.00 22.76 129 ILE C CA 1
ATOM 4889 C C . ILE C 1 129 ? 36.558 105.672 75.687 1.00 25.25 129 ILE C C 1
ATOM 4890 O O . ILE C 1 129 ? 36.123 105.506 76.838 1.00 26.48 129 ILE C O 1
ATOM 4895 N N . ASP C 1 130 ? 37.260 106.735 75.311 1.00 25.56 130 ASP C N 1
ATOM 4896 C CA . ASP C 1 130 ? 37.601 107.785 76.242 1.00 25.35 130 ASP C CA 1
ATOM 4897 C C . ASP C 1 130 ? 36.344 108.408 76.853 1.00 26.52 130 ASP C C 1
ATOM 4898 O O . ASP C 1 130 ? 35.422 108.812 76.133 1.00 26.64 130 ASP C O 1
ATOM 4903 N N . ASP C 1 131 ? 36.369 108.546 78.188 1.00 28.21 131 ASP C N 1
ATOM 4904 C CA . ASP C 1 131 ? 35.240 109.075 78.967 1.00 29.48 131 ASP C CA 1
ATOM 4905 C C . ASP C 1 131 ? 34.685 110.402 78.512 1.00 25.83 131 ASP C C 1
ATOM 4906 O O . ASP C 1 131 ? 33.475 110.612 78.477 1.00 24.15 131 ASP C O 1
ATOM 4911 N N . ARG C 1 132 ? 35.580 111.283 78.065 1.00 25.17 132 ARG C N 1
ATOM 4912 C CA . ARG C 1 132 ? 35.181 112.601 77.593 1.00 23.31 132 ARG C CA 1
ATOM 4913 C C . ARG C 1 132 ? 34.252 112.542 76.399 1.00 23.85 132 ARG C C 1
ATOM 4914 O O . ARG C 1 132 ? 33.424 113.439 76.222 1.00 24.26 132 ARG C O 1
ATOM 4922 N N . ILE C 1 133 ? 34.317 111.487 75.584 1.00 23.14 133 ILE C N 1
ATOM 4923 C CA . ILE C 1 133 ? 33.482 111.385 74.402 1.00 23.41 133 ILE C CA 1
ATOM 4924 C C . ILE C 1 133 ? 32.681 110.092 74.430 1.00 24.77 133 ILE C C 1
ATOM 4925 O O . ILE C 1 133 ? 32.392 109.485 73.391 1.00 24.07 133 ILE C O 1
ATOM 4930 N N . ALA C 1 134 ? 32.281 109.690 75.638 1.00 25.42 134 ALA C N 1
ATOM 4931 C CA . ALA C 1 134 ? 31.522 108.462 75.850 1.00 24.98 134 ALA C CA 1
ATOM 4932 C C . ALA C 1 134 ? 30.312 108.249 74.943 1.00 25.67 134 ALA C C 1
ATOM 4933 O O . ALA C 1 134 ? 29.554 109.193 74.708 1.00 25.76 134 ALA C O 1
ATOM 4935 N N . PRO C 1 135 ? 30.112 107.032 74.410 1.00 25.91 135 PRO C N 1
ATOM 4936 C CA . PRO C 1 135 ? 29.006 106.696 73.536 1.00 25.63 135 PRO C CA 1
ATOM 4937 C C . PRO C 1 135 ? 27.672 106.944 74.208 1.00 26.68 135 PRO C C 1
ATOM 4938 O O . PRO C 1 135 ? 27.523 106.701 75.403 1.00 29.26 135 PRO C O 1
ATOM 4942 N N . ALA C 1 136 ? 26.712 107.462 73.461 1.00 27.40 136 ALA C N 1
ATOM 4943 C CA . ALA C 1 136 ? 25.356 107.632 73.944 1.00 26.62 136 ALA C CA 1
ATOM 4944 C C . ALA C 1 136 ? 24.629 106.366 73.524 1.00 28.69 136 ALA C C 1
ATOM 4945 O O . ALA C 1 136 ? 25.116 105.580 72.700 1.00 29.01 136 ALA C O 1
ATOM 4947 N N . ASP C 1 137 ? 23.435 106.162 74.058 1.00 29.83 137 ASP C N 1
ATOM 4948 C CA . ASP C 1 137 ? 22.684 104.963 73.758 1.00 31.05 137 ASP C CA 1
ATOM 4949 C C . ASP C 1 137 ? 22.266 104.965 72.293 1.00 31.38 137 ASP C C 1
ATOM 4950 O O . ASP C 1 137 ? 21.824 105.973 71.722 1.00 32.02 137 ASP C O 1
ATOM 4955 N N . GLY C 1 138 ? 22.493 103.819 71.655 1.00 30.89 138 GLY C N 1
ATOM 4956 C CA . GLY C 1 138 ? 22.161 103.659 70.248 1.00 28.23 138 GLY C CA 1
ATOM 4957 C C . GLY C 1 138 ? 23.430 103.680 69.408 1.00 25.85 138 GLY C C 1
ATOM 4958 O O . GLY C 1 138 ? 23.460 103.109 68.323 1.00 25.99 138 GLY C O 1
ATOM 4959 N N . GLU C 1 139 ? 24.508 104.260 69.914 1.00 23.86 139 GLU C N 1
ATOM 4960 C CA . GLU C 1 139 ? 25.740 104.351 69.165 1.00 22.74 139 GLU C CA 1
ATOM 4961 C C . GLU C 1 139 ? 26.452 103.016 69.253 1.00 22.71 139 GLU C C 1
ATOM 4962 O O . GLU C 1 139 ? 26.339 102.285 70.248 1.00 24.40 139 GLU C O 1
ATOM 4968 N N . VAL C 1 140 ? 27.189 102.676 68.207 1.00 19.81 140 VAL C N 1
ATOM 4969 C CA . VAL C 1 140 ? 27.809 101.366 68.129 1.00 16.89 140 VAL C CA 1
ATOM 4970 C C . VAL C 1 140 ? 29.301 101.408 68.416 1.00 14.71 140 VAL C C 1
ATOM 4971 O O . VAL C 1 140 ? 30.008 102.245 67.861 1.00 15.18 140 VAL C O 1
ATOM 4975 N N . VAL C 1 141 ? 29.814 100.555 69.291 1.00 13.64 141 VAL C N 1
ATOM 4976 C CA . VAL C 1 141 ? 31.244 100.459 69.509 1.00 14.32 141 VAL C CA 1
ATOM 4977 C C . VAL C 1 141 ? 31.680 99.174 68.778 1.00 16.53 141 VAL C C 1
ATOM 4978 O O . VAL C 1 141 ? 31.221 98.066 69.096 1.00 16.26 141 VAL C O 1
ATOM 4982 N N . ILE C 1 142 ? 32.564 99.281 67.787 1.00 15.73 142 ILE C N 1
ATOM 4983 C CA . ILE C 1 142 ? 33.042 98.165 66.986 1.00 15.81 142 ILE C CA 1
ATOM 4984 C C . ILE C 1 142 ? 34.435 97.759 67.409 1.00 15.38 142 ILE C C 1
ATOM 4985 O O . ILE C 1 142 ? 35.357 98.574 67.384 1.00 17.46 142 ILE C O 1
ATOM 4990 N N . GLU C 1 143 ? 34.632 96.505 67.801 1.00 17.37 143 GLU C N 1
ATOM 4991 C CA . GLU C 1 143 ? 35.972 96.029 68.114 1.00 17.72 143 GLU C CA 1
ATOM 4992 C C . GLU C 1 143 ? 36.537 95.583 66.772 1.00 15.23 143 GLU C C 1
ATOM 4993 O O . GLU C 1 143 ? 35.891 94.793 66.072 1.00 15.68 143 GLU C O 1
ATOM 4999 N N . LYS C 1 144 ? 37.685 96.077 66.347 1.00 13.04 144 LYS C N 1
ATOM 5000 C CA . LYS C 1 144 ? 38.256 95.708 65.061 1.00 13.25 144 LYS C CA 1
ATOM 5001 C C . LYS C 1 144 ? 39.646 95.123 65.241 1.00 12.55 144 LYS C C 1
ATOM 5002 O O . LYS C 1 144 ? 40.286 95.316 66.282 1.00 13.49 144 LYS C O 1
ATOM 5008 N N . ASN C 1 145 ? 40.150 94.382 64.252 1.00 11.93 145 ASN C N 1
ATOM 5009 C CA . ASN C 1 145 ? 41.437 93.728 64.388 1.00 10.33 145 ASN C CA 1
ATOM 5010 C C . ASN C 1 145 ? 42.479 94.206 63.414 1.00 8.53 145 ASN C C 1
ATOM 5011 O O . ASN C 1 145 ? 43.630 93.785 63.517 1.00 8.38 145 ASN C O 1
ATOM 5016 N N . ARG C 1 146 ? 42.126 95.037 62.446 1.00 10.64 146 ARG C N 1
ATOM 5017 C CA . ARG C 1 146 ? 43.081 95.495 61.441 1.00 13.50 146 ARG C CA 1
ATOM 5018 C C . ARG C 1 146 ? 42.949 97.010 61.305 1.00 11.44 146 ARG C C 1
ATOM 5019 O O . ARG C 1 146 ? 41.944 97.568 61.732 1.00 10.59 146 ARG C O 1
ATOM 5027 N N . ALA C 1 147 ? 43.884 97.690 60.641 1.00 10.65 147 ALA C N 1
ATOM 5028 C CA . ALA C 1 147 ? 43.871 99.151 60.498 1.00 11.72 147 ALA C CA 1
ATOM 5029 C C . ALA C 1 147 ? 42.570 99.835 60.085 1.00 12.10 147 ALA C C 1
ATOM 5030 O O . ALA C 1 147 ? 42.027 100.687 60.789 1.00 12.45 147 ALA C O 1
ATOM 5032 N N . SER C 1 148 ? 42.031 99.473 58.922 1.00 13.10 148 SER C N 1
ATOM 5033 C CA . SER C 1 148 ? 40.781 100.077 58.503 1.00 11.34 148 SER C CA 1
ATOM 5034 C C . SER C 1 148 ? 39.684 99.501 59.388 1.00 13.64 148 SER C C 1
ATOM 5035 O O . SER C 1 148 ? 39.722 98.334 59.803 1.00 14.26 148 SER C O 1
ATOM 5038 N N . ALA C 1 149 ? 38.667 100.328 59.606 1.00 10.29 149 ALA C N 1
ATOM 5039 C CA . ALA C 1 149 ? 37.508 99.899 60.335 1.00 11.15 149 ALA C CA 1
ATOM 5040 C C . ALA C 1 149 ? 36.617 98.928 59.555 1.00 11.79 149 ALA C C 1
ATOM 5041 O O . ALA C 1 149 ? 35.611 98.468 60.097 1.00 11.04 149 ALA C O 1
ATOM 5043 N N . PHE C 1 150 ? 36.896 98.645 58.276 1.00 10.18 150 PHE C N 1
ATOM 5044 C CA . PHE C 1 150 ? 36.058 97.736 57.517 1.00 9.64 150 PHE C CA 1
ATOM 5045 C C . PHE C 1 150 ? 36.443 96.255 57.620 1.00 10.71 150 PHE C C 1
ATOM 5046 O O . PHE C 1 150 ? 35.552 95.456 57.921 1.00 11.77 150 PHE C O 1
ATOM 5054 N N . PRO C 1 151 ? 37.678 95.765 57.401 1.00 11.30 151 PRO C N 1
ATOM 5055 C CA . PRO C 1 151 ? 38.012 94.348 57.509 1.00 13.11 151 PRO C CA 1
ATOM 5056 C C . PRO C 1 151 ? 37.632 93.676 58.830 1.00 14.54 151 PRO C C 1
ATOM 5057 O O . PRO C 1 151 ? 37.954 94.141 59.927 1.00 14.90 151 PRO C O 1
ATOM 5061 N N . GLY C 1 152 ? 36.873 92.594 58.663 1.00 13.08 152 GLY C N 1
ATOM 5062 C CA . GLY C 1 152 ? 36.437 91.748 59.742 1.00 11.73 152 GLY C CA 1
ATOM 5063 C C . GLY C 1 152 ? 35.402 92.352 60.662 1.00 11.89 152 GLY C C 1
ATOM 5064 O O . GLY C 1 152 ? 35.247 91.858 61.782 1.00 11.07 152 GLY C O 1
ATOM 5065 N N . THR C 1 153 ? 34.698 93.407 60.277 1.00 11.29 153 THR C N 1
ATOM 5066 C CA . THR C 1 153 ? 33.711 93.990 61.158 1.00 11.95 153 THR C CA 1
ATOM 5067 C C . THR C 1 153 ? 32.413 94.075 60.373 1.00 12.05 153 THR C C 1
ATOM 5068 O O . THR C 1 153 ? 32.379 93.782 59.173 1.00 14.21 153 THR C O 1
ATOM 5072 N N . ASN C 1 154 ? 31.316 94.461 61.018 1.00 12.02 154 ASN C N 1
ATOM 5073 C CA . ASN C 1 154 ? 30.046 94.626 60.321 1.00 11.75 154 ASN C CA 1
ATOM 5074 C C . ASN C 1 154 ? 29.705 96.054 59.918 1.00 11.63 154 ASN C C 1
ATOM 5075 O O . ASN C 1 154 ? 28.555 96.361 59.598 1.00 11.24 154 ASN C O 1
ATOM 5080 N N . LEU C 1 155 ? 30.694 96.944 59.859 1.00 12.26 155 LEU C N 1
ATOM 5081 C CA . LEU C 1 155 ? 30.454 98.349 59.547 1.00 11.12 155 LEU C CA 1
ATOM 5082 C C . LEU C 1 155 ? 29.778 98.511 58.199 1.00 11.68 155 LEU C C 1
ATOM 5083 O O . LEU C 1 155 ? 28.772 99.209 58.067 1.00 14.57 155 LEU C O 1
ATOM 5088 N N . GLU C 1 156 ? 30.316 97.820 57.189 1.00 12.34 156 GLU C N 1
ATOM 5089 C CA . GLU C 1 156 ? 29.759 97.894 55.851 1.00 13.05 156 GLU C CA 1
ATOM 5090 C C . GLU C 1 156 ? 28.329 97.389 55.803 1.00 11.70 156 GLU C C 1
ATOM 5091 O O . GLU C 1 156 ? 27.538 97.910 55.011 1.00 11.53 156 GLU C O 1
ATOM 5097 N N . LEU C 1 157 ? 27.950 96.446 56.686 1.00 11.31 157 LEU C N 1
ATOM 5098 C CA . LEU C 1 157 ? 26.572 95.965 56.732 1.00 11.14 157 LEU C CA 1
ATOM 5099 C C . LEU C 1 157 ? 25.633 97.098 57.117 1.00 10.52 157 LEU C C 1
ATOM 5100 O O . LEU C 1 157 ? 24.600 97.277 56.464 1.00 12.02 157 LEU C O 1
ATOM 5105 N N . PHE C 1 158 ? 25.958 97.873 58.147 1.00 10.37 158 PHE C N 1
ATOM 5106 C CA . PHE C 1 158 ? 25.175 99.032 58.568 1.00 10.11 158 PHE C CA 1
ATOM 5107 C C . PHE C 1 158 ? 25.085 100.086 57.469 1.00 11.02 158 PHE C C 1
ATOM 5108 O O . PHE C 1 158 ? 23.994 100.473 57.038 1.00 13.45 158 PHE C O 1
ATOM 5116 N N . LEU C 1 159 ? 26.238 100.525 56.967 1.00 11.19 159 LEU C N 1
ATOM 5117 C CA . LEU C 1 159 ? 26.272 101.588 55.972 1.00 11.31 159 LEU C CA 1
ATOM 5118 C C . LEU C 1 159 ? 25.546 101.248 54.689 1.00 12.25 159 LEU C C 1
ATOM 5119 O O . LEU C 1 159 ? 24.793 102.082 54.193 1.00 13.37 159 LEU C O 1
ATOM 5124 N N . THR C 1 160 ? 25.694 100.045 54.127 1.00 13.46 160 THR C N 1
ATOM 5125 C CA . THR C 1 160 ? 24.973 99.702 52.914 1.00 11.62 160 THR C CA 1
ATOM 5126 C C . THR C 1 160 ? 23.517 99.480 53.240 1.00 11.59 160 THR C C 1
ATOM 5127 O O . THR C 1 160 ? 22.697 100.213 52.699 1.00 13.68 160 THR C O 1
ATOM 5131 N N . SER C 1 161 ? 23.142 98.576 54.153 1.00 12.35 161 SER C N 1
ATOM 5132 C CA . SER C 1 161 ? 21.737 98.315 54.456 1.00 14.66 161 SER C CA 1
ATOM 5133 C C . SER C 1 161 ? 20.948 99.557 54.839 1.00 15.86 161 SER C C 1
ATOM 5134 O O . SER C 1 161 ? 19.761 99.660 54.522 1.00 16.72 161 SER C O 1
ATOM 5137 N N . ASN C 1 162 ? 21.558 100.538 55.515 1.00 16.50 162 ASN C N 1
ATOM 5138 C CA . ASN C 1 162 ? 20.820 101.724 55.927 1.00 17.12 162 ASN C CA 1
ATOM 5139 C C . ASN C 1 162 ? 21.071 102.939 55.032 1.00 16.83 162 ASN C C 1
ATOM 5140 O O . ASN C 1 162 ? 20.718 104.059 55.383 1.00 14.52 162 ASN C O 1
ATOM 5145 N N . ARG C 1 163 ? 21.694 102.719 53.862 1.00 16.26 163 ARG C N 1
ATOM 5146 C CA . ARG C 1 163 ? 21.852 103.691 52.787 1.00 14.89 163 ARG C CA 1
ATOM 5147 C C . ARG C 1 163 ? 22.563 104.994 53.123 1.00 15.34 163 ARG C C 1
ATOM 5148 O O . ARG C 1 163 ? 22.202 106.090 52.696 1.00 15.97 163 ARG C O 1
ATOM 5156 N N . ILE C 1 164 ? 23.642 104.869 53.875 1.00 15.03 164 ILE C N 1
ATOM 5157 C CA . ILE C 1 164 ? 24.447 106.003 54.296 1.00 14.18 164 ILE C CA 1
ATOM 5158 C C . ILE C 1 164 ? 25.253 106.438 53.068 1.00 15.70 164 ILE C C 1
ATOM 5159 O O . ILE C 1 164 ? 25.739 105.576 52.325 1.00 15.17 164 ILE C O 1
ATOM 5164 N N . ASP C 1 165 ? 25.407 107.734 52.785 1.00 14.40 165 ASP C N 1
ATOM 5165 C CA . ASP C 1 165 ? 26.230 108.131 51.668 1.00 13.93 165 ASP C CA 1
ATOM 5166 C C . ASP C 1 165 ? 27.485 108.859 52.096 1.00 13.88 165 ASP C C 1
ATOM 5167 O O . ASP C 1 165 ? 28.381 109.033 51.272 1.00 16.30 165 ASP C O 1
ATOM 5172 N N . THR C 1 166 ? 27.651 109.296 53.345 1.00 13.87 166 THR C N 1
ATOM 5173 C CA . THR C 1 166 ? 28.808 110.101 53.727 1.00 12.27 166 THR C CA 1
ATOM 5174 C C . THR C 1 166 ? 29.359 109.558 55.019 1.00 12.25 166 THR C C 1
ATOM 5175 O O . THR C 1 166 ? 28.570 109.187 55.885 1.00 14.72 166 THR C O 1
ATOM 5179 N N . LEU C 1 167 ? 30.663 109.549 55.203 1.00 11.60 167 LEU C N 1
ATOM 5180 C CA . LEU C 1 167 ? 31.227 109.045 56.412 1.00 13.57 167 LEU C CA 1
ATOM 5181 C C . LEU C 1 167 ? 32.198 110.098 56.916 1.00 14.77 167 LEU C C 1
ATOM 5182 O O . LEU C 1 167 ? 33.176 110.437 56.241 1.00 16.80 167 LEU C O 1
ATOM 5187 N N . ILE C 1 168 ? 31.914 110.669 58.087 1.00 14.31 168 ILE C N 1
ATOM 5188 C CA . ILE C 1 168 ? 32.769 111.664 58.730 1.00 12.57 168 ILE C CA 1
ATOM 5189 C C . ILE C 1 168 ? 33.719 110.856 59.598 1.00 12.53 168 ILE C C 1
ATOM 5190 O O . ILE C 1 168 ? 33.282 110.119 60.474 1.00 15.06 168 ILE C O 1
ATOM 5195 N N . VAL C 1 169 ? 35.017 110.932 59.383 1.00 12.08 169 VAL C N 1
ATOM 5196 C CA . VAL C 1 169 ? 35.987 110.098 60.069 1.00 11.95 169 VAL C CA 1
ATOM 5197 C C . VAL C 1 169 ? 36.851 110.929 61.005 1.00 13.84 169 VAL C C 1
ATOM 5198 O O . VAL C 1 169 ? 37.459 111.899 60.561 1.00 14.74 169 VAL C O 1
ATOM 5202 N N . THR C 1 170 ? 36.993 110.607 62.287 1.00 13.27 170 THR C N 1
ATOM 5203 C CA . THR C 1 170 ? 37.856 111.381 63.187 1.00 11.44 170 THR C CA 1
ATOM 5204 C C . THR C 1 170 ? 38.836 110.392 63.794 1.00 11.31 170 THR C C 1
ATOM 5205 O O . THR C 1 170 ? 38.642 109.187 63.565 1.00 10.38 170 THR C O 1
ATOM 5209 N N . GLY C 1 171 ? 39.879 110.761 64.532 1.00 12.10 171 GLY C N 1
ATOM 5210 C CA . GLY C 1 171 ? 40.587 109.730 65.254 1.00 11.36 171 GLY C CA 1
ATOM 5211 C C . GLY C 1 171 ? 42.063 109.650 65.053 1.00 12.24 171 GLY C C 1
ATOM 5212 O O . GLY C 1 171 ? 42.696 110.562 64.535 1.00 14.34 171 GLY C O 1
ATOM 5213 N N . ALA C 1 172 ? 42.590 108.494 65.457 1.00 13.12 172 ALA C N 1
ATOM 5214 C CA . ALA C 1 172 ? 44.008 108.195 65.454 1.00 14.06 172 ALA C CA 1
ATOM 5215 C C . ALA C 1 172 ? 44.315 106.904 64.689 1.00 14.03 172 ALA C C 1
ATOM 5216 O O . ALA C 1 172 ? 43.493 106.001 64.717 1.00 14.71 172 ALA C O 1
ATOM 5218 N N . THR C 1 173 ? 45.387 106.698 63.931 1.00 14.00 173 THR C N 1
ATOM 5219 C CA . THR C 1 173 ? 46.322 107.766 63.634 1.00 15.47 173 THR C CA 1
ATOM 5220 C C . THR C 1 173 ? 46.155 108.148 62.159 1.00 17.45 173 THR C C 1
ATOM 5221 O O . THR C 1 173 ? 45.534 107.396 61.387 1.00 19.52 173 THR C O 1
ATOM 5225 N N . ALA C 1 174 ? 46.689 109.306 61.742 1.00 15.95 174 ALA C N 1
ATOM 5226 C CA . ALA C 1 174 ? 46.680 109.716 60.344 1.00 13.18 174 ALA C CA 1
ATOM 5227 C C . ALA C 1 174 ? 47.465 108.706 59.493 1.00 12.10 174 ALA C C 1
ATOM 5228 O O . ALA C 1 174 ? 46.989 108.198 58.484 1.00 12.03 174 ALA C O 1
ATOM 5230 N N . ALA C 1 175 ? 48.621 108.281 59.973 1.00 9.24 175 ALA C N 1
ATOM 5231 C CA . ALA C 1 175 ? 49.514 107.374 59.281 1.00 9.87 175 ALA C CA 1
ATOM 5232 C C . ALA C 1 175 ? 49.160 105.897 59.418 1.00 11.34 175 ALA C C 1
ATOM 5233 O O . ALA C 1 175 ? 49.957 105.028 59.049 1.00 14.80 175 ALA C O 1
ATOM 5235 N N . GLY C 1 176 ? 47.957 105.573 59.847 1.00 10.75 176 GLY C N 1
ATOM 5236 C CA . GLY C 1 176 ? 47.578 104.206 60.083 1.00 11.28 176 GLY C CA 1
ATOM 5237 C C . GLY C 1 176 ? 46.097 104.023 59.869 1.00 11.35 176 GLY C C 1
ATOM 5238 O O . GLY C 1 176 ? 45.578 104.116 58.749 1.00 12.06 176 GLY C O 1
ATOM 5239 N N . CYS C 1 177 ? 45.381 103.797 60.973 1.00 12.20 177 CYS C N 1
ATOM 5240 C CA . CYS C 1 177 ? 43.957 103.526 60.888 1.00 11.82 177 CYS C CA 1
ATOM 5241 C C . CYS C 1 177 ? 43.052 104.566 60.256 1.00 12.48 177 CYS C C 1
ATOM 5242 O O . CYS C 1 177 ? 42.058 104.195 59.618 1.00 12.74 177 CYS C O 1
ATOM 5245 N N . VAL C 1 178 ? 43.326 105.870 60.381 1.00 13.21 178 VAL C N 1
ATOM 5246 C CA . VAL C 1 178 ? 42.445 106.843 59.737 1.00 12.32 178 VAL C CA 1
ATOM 5247 C C . VAL C 1 178 ? 42.623 106.756 58.223 1.00 11.10 178 VAL C C 1
ATOM 5248 O O . VAL C 1 178 ? 41.593 106.601 57.548 1.00 12.24 178 VAL C O 1
ATOM 5252 N N . ARG C 1 179 ? 43.855 106.757 57.671 1.00 10.61 179 ARG C N 1
ATOM 5253 C CA . ARG C 1 179 ? 44.017 106.726 56.229 1.00 9.21 179 ARG C CA 1
ATOM 5254 C C . ARG C 1 179 ? 43.417 105.450 55.660 1.00 10.37 179 ARG C C 1
ATOM 5255 O O . ARG C 1 179 ? 42.545 105.578 54.792 1.00 12.07 179 ARG C O 1
ATOM 5263 N N . HIS C 1 180 ? 43.780 104.237 56.127 1.00 10.73 180 HIS C N 1
ATOM 5264 C CA . HIS C 1 180 ? 43.209 103.018 55.573 1.00 9.42 180 HIS C CA 1
ATOM 5265 C C . HIS C 1 180 ? 41.679 103.030 55.592 1.00 10.55 180 HIS C C 1
ATOM 5266 O O . HIS C 1 180 ? 41.079 102.678 54.567 1.00 9.20 180 HIS C O 1
ATOM 5273 N N . THR C 1 181 ? 41.016 103.474 56.677 1.00 11.44 181 THR C N 1
ATOM 5274 C CA . THR C 1 181 ? 39.567 103.602 56.706 1.00 10.39 181 THR C CA 1
ATOM 5275 C C . THR C 1 181 ? 39.030 104.542 55.629 1.00 12.07 181 THR C C 1
ATOM 5276 O O . THR C 1 181 ? 38.043 104.190 54.973 1.00 12.89 181 THR C O 1
ATOM 5280 N N . VAL C 1 182 ? 39.631 105.721 55.406 1.00 11.88 182 VAL C N 1
ATOM 5281 C CA . VAL C 1 182 ? 39.113 106.656 54.406 1.00 11.15 182 VAL C CA 1
ATOM 5282 C C . VAL C 1 182 ? 39.233 106.058 53.013 1.00 9.97 182 VAL C C 1
ATOM 5283 O O . VAL C 1 182 ? 38.273 106.065 52.244 1.00 12.04 182 VAL C O 1
ATOM 5287 N N . GLU C 1 183 ? 40.372 105.491 52.656 1.00 9.53 183 GLU C N 1
ATOM 5288 C CA . GLU C 1 183 ? 40.438 105.001 51.301 1.00 11.27 183 GLU C CA 1
ATOM 5289 C C . GLU C 1 183 ? 39.580 103.773 51.104 1.00 11.83 183 GLU C C 1
ATOM 5290 O O . GLU C 1 183 ? 39.002 103.632 50.018 1.00 12.08 183 GLU C O 1
ATOM 5296 N N . ASP C 1 184 ? 39.366 102.935 52.129 1.00 11.10 184 ASP C N 1
ATOM 5297 C CA . ASP C 1 184 ? 38.410 101.848 51.994 1.00 9.75 184 ASP C CA 1
ATOM 5298 C C . ASP C 1 184 ? 37.034 102.423 51.746 1.00 10.11 184 ASP C C 1
ATOM 5299 O O . ASP C 1 184 ? 36.335 101.980 50.834 1.00 10.29 184 ASP C O 1
ATOM 5304 N N . ALA C 1 185 ? 36.643 103.462 52.492 1.00 9.49 185 ALA C N 1
ATOM 5305 C CA . ALA C 1 185 ? 35.329 104.072 52.349 1.00 8.00 185 ALA C CA 1
ATOM 5306 C C . ALA C 1 185 ? 34.996 104.636 50.983 1.00 8.77 185 ALA C C 1
ATOM 5307 O O . ALA C 1 185 ? 33.902 104.372 50.464 1.00 11.19 185 ALA C O 1
ATOM 5309 N N . ILE C 1 186 ? 35.897 105.402 50.355 1.00 10.22 186 ILE C N 1
ATOM 5310 C CA . ILE C 1 186 ? 35.581 105.907 49.030 1.00 9.03 186 ILE C CA 1
ATOM 5311 C C . ILE C 1 186 ? 35.525 104.741 48.050 1.00 8.03 186 ILE C C 1
ATOM 5312 O O . ILE C 1 186 ? 34.659 104.721 47.176 1.00 9.12 186 ILE C O 1
ATOM 5317 N N . ALA C 1 187 ? 36.377 103.718 48.223 1.00 11.63 187 ALA C N 1
ATOM 5318 C CA . ALA C 1 187 ? 36.395 102.542 47.356 1.00 10.99 187 ALA C CA 1
ATOM 5319 C C . ALA C 1 187 ? 35.034 101.849 47.423 1.00 13.25 187 ALA C C 1
ATOM 5320 O O . ALA C 1 187 ? 34.385 101.620 46.395 1.00 12.72 187 ALA C O 1
ATOM 5322 N N . LYS C 1 188 ? 34.530 101.610 48.642 1.00 14.00 188 LYS C N 1
ATOM 5323 C CA . LYS C 1 188 ? 33.236 100.973 48.821 1.00 11.03 188 LYS C CA 1
ATOM 5324 C C . LYS C 1 188 ? 32.027 101.782 48.402 1.00 10.75 188 LYS C C 1
ATOM 5325 O O . LYS C 1 188 ? 30.959 101.220 48.154 1.00 12.27 188 LYS C O 1
ATOM 5331 N N . GLY C 1 189 ? 32.112 103.105 48.373 1.00 10.09 189 GLY C N 1
ATOM 5332 C CA . GLY C 1 189 ? 30.973 103.895 47.955 1.00 8.45 189 GLY C CA 1
ATOM 5333 C C . GLY C 1 189 ? 30.496 104.875 49.010 1.00 8.69 189 GLY C C 1
ATOM 5334 O O . GLY C 1 189 ? 29.325 105.239 48.993 1.00 9.25 189 GLY C O 1
ATOM 5335 N N . PHE C 1 190 ? 31.334 105.373 49.914 1.00 9.32 190 PHE C N 1
ATOM 5336 C CA . PHE C 1 190 ? 30.900 106.317 50.937 1.00 10.65 190 PHE C CA 1
ATOM 5337 C C . PHE C 1 190 ? 31.848 107.489 50.830 1.00 11.29 190 PHE C C 1
ATOM 5338 O O . PHE C 1 190 ? 33.064 107.316 50.747 1.00 12.38 190 PHE C O 1
ATOM 5346 N N . ARG C 1 191 ? 31.270 108.680 50.754 1.00 11.09 191 ARG C N 1
ATOM 5347 C CA . ARG C 1 191 ? 32.018 109.921 50.639 1.00 11.34 191 ARG C CA 1
ATOM 5348 C C . ARG C 1 191 ? 32.734 110.236 51.949 1.00 11.89 191 ARG C C 1
ATOM 5349 O O . ARG C 1 191 ? 32.036 110.525 52.932 1.00 12.76 191 ARG C O 1
ATOM 5357 N N . PRO C 1 192 ? 34.060 110.196 52.060 1.00 9.87 192 PRO C N 1
ATOM 5358 C CA . PRO C 1 192 ? 34.790 110.444 53.295 1.00 12.57 192 PRO C CA 1
ATOM 5359 C C . PRO C 1 192 ? 35.058 111.926 53.590 1.00 14.04 192 PRO C C 1
ATOM 5360 O O . PRO C 1 192 ? 35.675 112.624 52.764 1.00 14.38 192 PRO C O 1
ATOM 5364 N N . ILE C 1 193 ? 34.656 112.422 54.760 1.00 14.22 193 ILE C N 1
ATOM 5365 C CA . ILE C 1 193 ? 34.925 113.794 55.160 1.00 14.66 193 ILE C CA 1
ATOM 5366 C C . ILE C 1 193 ? 35.836 113.711 56.391 1.00 14.89 193 ILE C C 1
ATOM 5367 O O . ILE C 1 193 ? 35.512 113.010 57.354 1.00 15.49 193 ILE C O 1
ATOM 5372 N N . ILE C 1 194 ? 36.972 114.396 56.432 1.00 13.69 194 ILE C N 1
ATOM 5373 C CA . ILE C 1 194 ? 37.904 114.316 57.539 1.00 13.24 194 ILE C CA 1
ATOM 5374 C C . ILE C 1 194 ? 37.982 115.680 58.220 1.00 16.23 194 ILE C C 1
ATOM 5375 O O . ILE C 1 194 ? 38.524 116.607 57.606 1.00 16.36 194 ILE C O 1
ATOM 5380 N N . PRO C 1 195 ? 37.470 115.909 59.446 1.00 18.17 195 PRO C N 1
ATOM 5381 C CA . PRO C 1 195 ? 37.692 117.128 60.236 1.00 16.96 195 PRO C CA 1
ATOM 5382 C C . PRO C 1 195 ? 39.150 117.165 60.653 1.00 16.74 195 PRO C C 1
ATOM 5383 O O . PRO C 1 195 ? 39.583 116.455 61.557 1.00 17.06 195 PRO C O 1
ATOM 5387 N N . ARG C 1 196 ? 39.939 117.983 59.983 1.00 17.19 196 ARG C N 1
ATOM 5388 C CA . ARG C 1 196 ? 41.358 118.107 60.215 1.00 18.82 196 ARG C CA 1
ATOM 5389 C C . ARG C 1 196 ? 41.774 118.200 61.675 1.00 18.52 196 ARG C C 1
ATOM 5390 O O . ARG C 1 196 ? 42.692 117.516 62.117 1.00 17.69 196 ARG C O 1
ATOM 5398 N N . GLU C 1 197 ? 41.038 118.961 62.482 1.00 17.77 197 GLU C N 1
ATOM 5399 C CA . GLU C 1 197 ? 41.420 119.137 63.875 1.00 19.53 197 GLU C CA 1
ATOM 5400 C C . GLU C 1 197 ? 41.228 117.884 64.724 1.00 19.73 197 GLU C C 1
ATOM 5401 O O . GLU C 1 197 ? 41.751 117.825 65.838 1.00 19.45 197 GLU C O 1
ATOM 5407 N N . THR C 1 198 ? 40.516 116.868 64.248 1.00 17.07 198 THR C N 1
ATOM 5408 C CA . THR C 1 198 ? 40.290 115.700 65.060 1.00 15.28 198 THR C CA 1
ATOM 5409 C C . THR C 1 198 ? 41.201 114.546 64.671 1.00 15.69 198 THR C C 1
ATOM 5410 O O . THR C 1 198 ? 41.010 113.423 65.155 1.00 16.57 198 THR C O 1
ATOM 5414 N N . ILE C 1 199 ? 42.206 114.775 63.820 1.00 15.07 199 ILE C N 1
ATOM 5415 C CA . ILE C 1 199 ? 43.062 113.702 63.365 1.00 14.68 199 ILE C CA 1
ATOM 5416 C C . ILE C 1 199 ? 44.352 113.742 64.148 1.00 15.80 199 ILE C C 1
ATOM 5417 O O . ILE C 1 199 ? 44.961 114.811 64.208 1.00 18.04 199 ILE C O 1
ATOM 5422 N N . GLY C 1 200 ? 44.829 112.648 64.747 1.00 16.01 200 GLY C N 1
ATOM 5423 C CA . GLY C 1 200 ? 46.043 112.715 65.541 1.00 14.02 200 GLY C CA 1
ATOM 5424 C C . GLY C 1 200 ? 47.073 111.691 65.138 1.00 15.76 200 GLY C C 1
ATOM 5425 O O . GLY C 1 200 ? 46.808 110.832 64.294 1.00 17.11 200 GLY C O 1
ATOM 5426 N N . ASP C 1 201 ? 48.265 111.780 65.719 1.00 15.66 201 ASP C N 1
ATOM 5427 C CA . ASP C 1 201 ? 49.338 110.844 65.480 1.00 15.69 201 ASP C CA 1
ATOM 5428 C C . ASP C 1 201 ? 50.440 111.031 66.512 1.00 16.68 201 ASP C C 1
ATOM 5429 O O . ASP C 1 201 ? 50.329 111.897 67.371 1.00 18.90 201 ASP C O 1
ATOM 5434 N N . ARG C 1 202 ? 51.560 110.309 66.422 1.00 15.82 202 ARG C N 1
ATOM 5435 C CA . ARG C 1 202 ? 52.578 110.335 67.443 1.00 15.55 202 ARG C CA 1
ATOM 5436 C C . ARG C 1 202 ? 53.995 110.630 66.982 1.00 16.42 202 ARG C C 1
ATOM 5437 O O . ARG C 1 202 ? 54.918 110.575 67.801 1.00 19.24 202 ARG C O 1
ATOM 5445 N N . VAL C 1 203 ? 54.269 110.931 65.713 1.00 15.18 203 VAL C N 1
ATOM 5446 C CA . VAL C 1 203 ? 55.640 111.203 65.277 1.00 14.05 203 VAL C CA 1
ATOM 5447 C C . VAL C 1 203 ? 55.577 112.429 64.363 1.00 15.09 203 VAL C C 1
ATOM 5448 O O . VAL C 1 203 ? 54.456 112.796 63.970 1.00 17.05 203 VAL C O 1
ATOM 5452 N N . PRO C 1 204 ? 56.660 113.147 64.008 1.00 15.03 204 PRO C N 1
ATOM 5453 C CA . PRO C 1 204 ? 56.562 114.328 63.165 1.00 15.64 204 PRO C CA 1
ATOM 5454 C C . PRO C 1 204 ? 56.205 114.112 61.696 1.00 15.74 204 PRO C C 1
ATOM 5455 O O . PRO C 1 204 ? 56.418 113.055 61.104 1.00 16.46 204 PRO C O 1
ATOM 5459 N N . GLY C 1 205 ? 55.538 115.121 61.148 1.00 15.96 205 GLY C N 1
ATOM 5460 C CA . GLY C 1 205 ? 55.182 115.213 59.744 1.00 15.46 205 GLY C CA 1
ATOM 5461 C C . GLY C 1 205 ? 54.023 114.373 59.253 1.00 13.78 205 GLY C C 1
ATOM 5462 O O . GLY C 1 205 ? 53.287 114.835 58.376 1.00 14.10 205 GLY C O 1
ATOM 5463 N N . VAL C 1 206 ? 53.816 113.177 59.796 1.00 12.90 206 VAL C N 1
ATOM 5464 C CA . VAL C 1 206 ? 52.789 112.272 59.301 1.00 11.69 206 VAL C CA 1
ATOM 5465 C C . VAL C 1 206 ? 51.412 112.847 59.154 1.00 13.87 206 VAL C C 1
ATOM 5466 O O . VAL C 1 206 ? 50.771 112.611 58.132 1.00 16.04 206 VAL C O 1
ATOM 5470 N N . VAL C 1 207 ? 50.928 113.661 60.099 1.00 13.90 207 VAL C N 1
ATOM 5471 C CA . VAL C 1 207 ? 49.574 114.196 59.985 1.00 14.51 207 VAL C CA 1
ATOM 5472 C C . VAL C 1 207 ? 49.494 115.078 58.739 1.00 14.80 207 VAL C C 1
ATOM 5473 O O . VAL C 1 207 ? 48.601 114.939 57.911 1.00 14.87 207 VAL C O 1
ATOM 5477 N N . GLN C 1 208 ? 50.493 115.940 58.592 1.00 15.46 208 GLN C N 1
ATOM 5478 C CA . GLN C 1 208 ? 50.564 116.839 57.462 1.00 16.77 208 GLN C CA 1
ATOM 5479 C C . GLN C 1 208 ? 50.592 116.073 56.150 1.00 14.88 208 GLN C C 1
ATOM 5480 O O . GLN C 1 208 ? 49.673 116.251 55.348 1.00 14.69 208 GLN C O 1
ATOM 5486 N N . TRP C 1 209 ? 51.563 115.192 55.892 1.00 14.41 209 TRP C N 1
ATOM 5487 C CA . TRP C 1 209 ? 51.586 114.519 54.602 1.00 13.03 209 TRP C CA 1
ATOM 5488 C C . TRP C 1 209 ? 50.470 113.508 54.378 1.00 13.49 209 TRP C C 1
ATOM 5489 O O . TRP C 1 209 ? 49.964 113.379 53.264 1.00 13.33 209 TRP C O 1
ATOM 5500 N N . ASN C 1 210 ? 49.985 112.805 55.400 1.00 13.82 210 ASN C N 1
ATOM 5501 C CA . ASN C 1 210 ? 48.864 111.908 55.207 1.00 12.55 210 ASN C CA 1
ATOM 5502 C C . ASN C 1 210 ? 47.607 112.697 54.955 1.00 12.18 210 ASN C C 1
ATOM 5503 O O . ASN C 1 210 ? 46.833 112.263 54.107 1.00 13.15 210 ASN C O 1
ATOM 5508 N N . LEU C 1 211 ? 47.311 113.838 55.582 1.00 13.51 211 LEU C N 1
ATOM 5509 C CA . LEU C 1 211 ? 46.102 114.565 55.216 1.00 13.97 211 LEU C CA 1
ATOM 5510 C C . LEU C 1 211 ? 46.217 115.170 53.809 1.00 13.59 211 LEU C C 1
ATOM 5511 O O . LEU C 1 211 ? 45.231 115.264 53.065 1.00 12.15 211 LEU C O 1
ATOM 5516 N N . TYR C 1 212 ? 47.421 115.558 53.392 1.00 13.74 212 TYR C N 1
ATOM 5517 C CA . TYR C 1 212 ? 47.640 116.015 52.025 1.00 13.41 212 TYR C CA 1
ATOM 5518 C C . TYR C 1 212 ? 47.283 114.888 51.056 1.00 11.81 212 TYR C C 1
ATOM 5519 O O . TYR C 1 212 ? 46.405 115.049 50.206 1.00 10.72 212 TYR C O 1
ATOM 5528 N N . ASP C 1 213 ? 47.907 113.717 51.194 1.00 11.01 213 ASP C N 1
ATOM 5529 C CA . ASP C 1 213 ? 47.618 112.587 50.325 1.00 11.06 213 ASP C CA 1
ATOM 5530 C C . ASP C 1 213 ? 46.157 112.196 50.311 1.00 12.11 213 ASP C C 1
ATOM 5531 O O . ASP C 1 213 ? 45.612 111.908 49.239 1.00 13.74 213 ASP C O 1
ATOM 5536 N N . ILE C 1 214 ? 45.482 112.189 51.457 1.00 10.78 214 ILE C N 1
ATOM 5537 C CA . ILE C 1 214 ? 44.063 111.889 51.504 1.00 9.95 214 ILE C CA 1
ATOM 5538 C C . ILE C 1 214 ? 43.274 112.925 50.720 1.00 10.50 214 ILE C C 1
ATOM 5539 O O . ILE C 1 214 ? 42.412 112.559 49.918 1.00 11.05 214 ILE C O 1
ATOM 5544 N N . ASP C 1 215 ? 43.534 114.214 50.897 1.00 11.06 215 ASP C N 1
ATOM 5545 C CA . ASP C 1 215 ? 42.699 115.204 50.234 1.00 12.51 215 ASP C CA 1
ATOM 5546 C C . ASP C 1 215 ? 42.899 115.185 48.719 1.00 12.64 215 ASP C C 1
ATOM 5547 O O . ASP C 1 215 ? 42.040 115.581 47.938 1.00 13.47 215 ASP C O 1
ATOM 5552 N N . ASN C 1 216 ? 44.074 114.752 48.284 1.00 12.03 216 ASN C N 1
ATOM 5553 C CA . ASN C 1 216 ? 44.340 114.671 46.858 1.00 12.71 216 ASN C CA 1
ATOM 5554 C C . ASN C 1 216 ? 43.572 113.575 46.138 1.00 12.76 216 ASN C C 1
ATOM 5555 O O . ASN C 1 216 ? 43.168 113.763 44.993 1.00 12.22 216 ASN C O 1
ATOM 5560 N N . LYS C 1 217 ? 43.374 112.401 46.752 1.00 12.12 217 LYS C N 1
ATOM 5561 C CA . LYS C 1 217 ? 42.774 111.263 46.063 1.00 9.98 217 LYS C CA 1
ATOM 5562 C C . LYS C 1 217 ? 41.695 110.505 46.799 1.00 11.54 217 LYS C C 1
ATOM 5563 O O . LYS C 1 217 ? 41.012 109.711 46.156 1.00 11.54 217 LYS C O 1
ATOM 5569 N N . PHE C 1 218 ? 41.462 110.691 48.101 1.00 10.54 218 PHE C N 1
ATOM 5570 C CA . PHE C 1 218 ? 40.558 109.803 48.828 1.00 11.55 218 PHE C CA 1
ATOM 5571 C C . PHE C 1 218 ? 39.410 110.445 49.588 1.00 14.07 218 PHE C C 1
ATOM 5572 O O . PHE C 1 218 ? 38.347 109.831 49.714 1.00 14.70 218 PHE C O 1
ATOM 5580 N N . GLY C 1 219 ? 39.505 111.670 50.101 1.00 14.45 219 GLY C N 1
ATOM 5581 C CA . GLY C 1 219 ? 38.374 112.257 50.801 1.00 14.14 219 GLY C CA 1
ATOM 5582 C C . GLY C 1 219 ? 38.567 113.756 50.925 1.00 15.46 219 GLY C C 1
ATOM 5583 O O . GLY C 1 219 ? 39.590 114.272 50.463 1.00 15.47 219 GLY C O 1
ATOM 5584 N N . ASP C 1 220 ? 37.637 114.515 51.498 1.00 15.30 220 ASP C N 1
ATOM 5585 C CA . ASP C 1 220 ? 37.864 115.949 51.649 1.00 14.54 220 ASP C CA 1
ATOM 5586 C C . ASP C 1 220 ? 38.242 116.263 53.084 1.00 14.70 220 ASP C C 1
ATOM 5587 O O . ASP C 1 220 ? 37.522 115.916 54.025 1.00 15.37 220 ASP C O 1
ATOM 5592 N N . VAL C 1 221 ? 39.396 116.886 53.261 1.00 14.06 221 VAL C N 1
ATOM 5593 C CA . VAL C 1 221 ? 39.858 117.294 54.573 1.00 14.37 221 VAL C CA 1
ATOM 5594 C C . VAL C 1 221 ? 39.197 118.658 54.749 1.00 16.68 221 VAL C C 1
ATOM 5595 O O . VAL C 1 221 ? 39.331 119.534 53.897 1.00 17.71 221 VAL C O 1
ATOM 5599 N N . GLU C 1 222 ? 38.396 118.813 55.790 1.00 18.69 222 GLU C N 1
ATOM 5600 C CA . GLU C 1 222 ? 37.653 120.026 56.084 1.00 18.35 222 GLU C CA 1
ATOM 5601 C C . GLU C 1 222 ? 37.977 120.452 57.509 1.00 17.84 222 GLU C C 1
ATOM 5602 O O . GLU C 1 222 ? 38.688 119.764 58.251 1.00 17.09 222 GLU C O 1
ATOM 5608 N N . SER C 1 223 ? 37.499 121.626 57.899 1.00 15.84 223 SER C N 1
ATOM 5609 C CA . SER C 1 223 ? 37.653 122.096 59.259 1.00 16.54 223 SER C CA 1
ATOM 5610 C C . SER C 1 223 ? 36.482 121.522 60.074 1.00 17.20 223 SER C C 1
ATOM 5611 O O . SER C 1 223 ? 35.411 121.225 59.500 1.00 16.93 223 SER C O 1
ATOM 5614 N N . THR C 1 224 ? 36.586 121.456 61.406 1.00 17.91 224 THR C N 1
ATOM 5615 C CA . THR C 1 224 ? 35.487 120.958 62.233 1.00 18.40 224 THR C CA 1
ATOM 5616 C C . THR C 1 224 ? 34.309 121.926 62.124 1.00 18.83 224 THR C C 1
ATOM 5617 O O . THR C 1 224 ? 33.147 121.498 62.110 1.00 20.35 224 THR C O 1
ATOM 5621 N N . ASP C 1 225 ? 34.586 123.229 61.939 1.00 19.36 225 ASP C N 1
ATOM 5622 C CA . ASP C 1 225 ? 33.525 124.215 61.814 1.00 19.54 225 ASP C CA 1
ATOM 5623 C C . ASP C 1 225 ? 32.658 123.892 60.617 1.00 17.81 225 ASP C C 1
ATOM 5624 O O . ASP C 1 225 ? 31.431 123.899 60.699 1.00 17.93 225 ASP C O 1
ATOM 5629 N N . SER C 1 226 ? 33.321 123.517 59.527 1.00 17.93 226 SER C N 1
ATOM 5630 C CA . SER C 1 226 ? 32.624 123.150 58.312 1.00 19.06 226 SER C CA 1
ATOM 5631 C C . SER C 1 226 ? 31.716 121.955 58.564 1.00 17.32 226 SER C C 1
ATOM 5632 O O . SER C 1 226 ? 30.512 122.012 58.279 1.00 16.57 226 SER C O 1
ATOM 5635 N N . VAL C 1 227 ? 32.271 120.906 59.171 1.00 16.55 227 VAL C N 1
ATOM 5636 C CA . VAL C 1 227 ? 31.500 119.708 59.449 1.00 16.28 227 VAL C CA 1
ATOM 5637 C C . VAL C 1 227 ? 30.322 119.997 60.385 1.00 16.59 227 VAL C C 1
ATOM 5638 O O . VAL C 1 227 ? 29.205 119.536 60.136 1.00 16.83 227 VAL C O 1
ATOM 5642 N N . VAL C 1 228 ? 30.516 120.813 61.428 1.00 17.43 228 VAL C N 1
ATOM 5643 C CA . VAL C 1 228 ? 29.460 121.159 62.369 1.00 16.75 228 VAL C CA 1
ATOM 5644 C C . VAL C 1 228 ? 28.399 121.957 61.634 1.00 17.39 228 VAL C C 1
ATOM 5645 O O . VAL C 1 228 ? 27.204 121.702 61.792 1.00 17.57 228 VAL C O 1
ATOM 5649 N N . GLN C 1 229 ? 28.786 122.887 60.763 1.00 19.70 229 GLN C N 1
ATOM 5650 C CA . GLN C 1 229 ? 27.810 123.663 60.017 1.00 20.71 229 GLN C CA 1
ATOM 5651 C C . GLN C 1 229 ? 26.969 122.737 59.137 1.00 18.53 229 GLN C C 1
ATOM 5652 O O . GLN C 1 229 ? 25.739 122.845 59.087 1.00 18.76 229 GLN C O 1
ATOM 5658 N N . TYR C 1 230 ? 27.593 121.771 58.471 1.00 16.20 230 TYR C N 1
ATOM 5659 C CA . TYR C 1 230 ? 26.880 120.791 57.665 1.00 15.35 230 TYR C CA 1
ATOM 5660 C C . TYR C 1 230 ? 25.820 120.033 58.468 1.00 13.33 230 TYR C C 1
ATOM 5661 O O . TYR C 1 230 ? 24.648 119.969 58.089 1.00 12.79 230 TYR C O 1
ATOM 5670 N N . LEU C 1 231 ? 26.218 119.456 59.596 1.00 15.14 231 LEU C N 1
ATOM 5671 C CA . LEU C 1 231 ? 25.311 118.687 60.429 1.00 15.41 231 LEU C CA 1
ATOM 5672 C C . LEU C 1 231 ? 24.216 119.571 61.003 1.00 18.51 231 LEU C C 1
ATOM 5673 O O . LEU C 1 231 ? 23.064 119.161 61.111 1.00 20.12 231 LEU C O 1
ATOM 5678 N N . ASP C 1 232 ? 24.509 120.824 61.340 1.00 20.68 232 ASP C N 1
ATOM 5679 C CA . ASP C 1 232 ? 23.488 121.729 61.865 1.00 22.45 232 ASP C CA 1
ATOM 5680 C C . ASP C 1 232 ? 22.459 122.074 60.812 1.00 23.53 232 ASP C C 1
ATOM 5681 O O . ASP C 1 232 ? 21.328 122.381 61.165 1.00 24.72 232 ASP C O 1
ATOM 5686 N N . ALA C 1 233 ? 22.851 122.052 59.531 1.00 23.85 233 ALA C N 1
ATOM 5687 C CA . ALA C 1 233 ? 21.946 122.330 58.419 1.00 23.54 233 ALA C CA 1
ATOM 5688 C C . ALA C 1 233 ? 21.104 121.126 57.966 1.00 25.03 233 ALA C C 1
ATOM 5689 O O . ALA C 1 233 ? 20.089 121.258 57.265 1.00 26.28 233 ALA C O 1
ATOM 5691 N N . LEU C 1 234 ? 21.531 119.932 58.370 1.00 25.00 234 LEU C N 1
ATOM 5692 C CA . LEU C 1 234 ? 20.891 118.678 58.022 1.00 24.09 234 LEU C CA 1
ATOM 5693 C C . LEU C 1 234 ? 19.414 118.610 58.404 1.00 23.60 234 LEU C C 1
ATOM 5694 O O . LEU C 1 234 ? 19.042 119.148 59.441 1.00 25.52 234 LEU C O 1
ATOM 5699 N N . PRO C 1 235 ? 18.491 118.000 57.660 1.00 23.56 235 PRO C N 1
ATOM 5700 C CA . PRO C 1 235 ? 17.218 117.556 58.224 1.00 22.06 235 PRO C CA 1
ATOM 5701 C C . PRO C 1 235 ? 17.436 116.468 59.262 1.00 22.04 235 PRO C C 1
ATOM 5702 O O . PRO C 1 235 ? 18.553 115.966 59.407 1.00 21.89 235 PRO C O 1
ATOM 5706 N N . GLN C 1 236 ? 16.407 116.118 60.025 1.00 23.09 236 GLN C N 1
ATOM 5707 C CA . GLN C 1 236 ? 16.479 115.031 60.991 1.00 24.95 236 GLN C CA 1
ATOM 5708 C C . GLN C 1 236 ? 16.878 113.779 60.211 1.00 23.53 236 GLN C C 1
ATOM 5709 O O . GLN C 1 236 ? 16.332 113.566 59.118 1.00 24.54 236 GLN C O 1
ATOM 5715 N N . PHE C 1 237 ? 17.780 112.958 60.746 1.00 21.45 237 PHE C N 1
ATOM 5716 C CA . PHE C 1 237 ? 18.300 111.784 60.063 1.00 20.62 237 PHE C CA 1
ATOM 5717 C C . PHE C 1 237 ? 17.217 110.915 59.443 1.00 21.36 237 PHE C C 1
ATOM 5718 O O . PHE C 1 237 ? 17.296 110.596 58.260 1.00 19.30 237 PHE C O 1
ATOM 5726 N N . GLU C 1 238 ? 16.178 110.522 60.183 1.00 22.71 238 GLU C N 1
ATOM 5727 C CA . GLU C 1 238 ? 15.051 109.769 59.646 1.00 25.38 238 GLU C CA 1
ATOM 5728 C C . GLU C 1 238 ? 14.463 110.294 58.329 1.00 25.28 238 GLU C C 1
ATOM 5729 O O . GLU C 1 238 ? 13.848 109.550 57.574 1.00 25.21 238 GLU C O 1
ATOM 5735 N N . ASP C 1 239 ? 14.658 111.567 57.997 1.00 25.32 239 ASP C N 1
ATOM 5736 C CA . ASP C 1 239 ? 14.113 112.182 56.811 1.00 25.96 239 ASP C CA 1
ATOM 5737 C C . ASP C 1 239 ? 15.149 112.326 55.704 1.00 25.57 239 ASP C C 1
ATOM 5738 O O . ASP C 1 239 ? 14.760 112.757 54.612 1.00 27.75 239 ASP C O 1
ATOM 5743 N N . THR C 1 240 ? 16.437 112.011 55.847 1.00 23.10 240 THR C N 1
ATOM 5744 C CA . THR C 1 240 ? 17.399 112.240 54.775 1.00 20.25 240 THR C CA 1
ATOM 5745 C C . THR C 1 240 ? 17.395 111.125 53.725 1.00 20.34 240 THR C C 1
ATOM 5746 O O . THR C 1 240 ? 17.012 109.986 53.996 1.00 18.48 240 THR C O 1
ATOM 5750 N N . VAL C 1 241 ? 17.717 111.399 52.469 1.00 20.57 241 VAL C N 1
ATOM 5751 C CA . VAL C 1 241 ? 17.781 110.375 51.442 1.00 20.22 241 VAL C CA 1
ATOM 5752 C C . VAL C 1 241 ? 19.142 110.547 50.794 1.00 19.34 241 VAL C C 1
ATOM 5753 O O . VAL C 1 241 ? 19.590 111.682 50.648 1.00 21.89 241 VAL C O 1
ATOM 5757 N N . PRO C 1 242 ? 19.898 109.501 50.481 1.00 17.20 242 PRO C N 1
ATOM 5758 C CA . PRO C 1 242 ? 21.206 109.640 49.873 1.00 17.63 242 PRO C CA 1
ATOM 5759 C C . PRO C 1 242 ? 21.221 110.244 48.455 1.00 17.49 242 PRO C C 1
ATOM 5760 O O . PRO C 1 242 ? 20.249 110.167 47.687 1.00 17.54 242 PRO C O 1
ATOM 5764 N N . LYS C 1 243 ? 22.385 110.806 48.106 1.00 16.89 243 LYS C N 1
ATOM 5765 C CA . LYS C 1 243 ? 22.640 111.311 46.770 1.00 17.94 243 LYS C CA 1
ATOM 5766 C C . LYS C 1 243 ? 22.952 110.022 46.018 1.00 17.70 243 LYS C C 1
ATOM 5767 O O . LYS C 1 243 ? 23.844 109.273 46.425 1.00 17.29 243 LYS C O 1
ATOM 5773 N N . THR C 1 244 ? 22.230 109.721 44.948 1.00 17.08 244 THR C N 1
ATOM 5774 C CA . THR C 1 244 ? 22.357 108.460 44.237 1.00 18.57 244 THR C CA 1
ATOM 5775 C C . THR C 1 244 ? 23.559 108.265 43.318 1.00 20.68 244 THR C C 1
ATOM 5776 O O . THR C 1 244 ? 23.912 107.132 42.985 1.00 21.68 244 THR C O 1
ATOM 5780 N N . LEU C 1 245 ? 24.260 109.318 42.882 1.00 18.73 245 LEU C N 1
ATOM 5781 C CA . LEU C 1 245 ? 25.396 109.173 41.985 1.00 17.72 245 LEU C CA 1
ATOM 5782 C C . LEU C 1 245 ? 26.425 110.206 42.405 1.00 19.41 245 LEU C C 1
ATOM 5783 O O . LEU C 1 245 ? 26.226 110.863 43.434 1.00 19.45 245 LEU C O 1
ATOM 5788 N N . SER C 1 246 ? 27.557 110.315 41.715 1.00 19.55 246 SER C N 1
ATOM 5789 C CA . SER C 1 246 ? 28.593 111.287 42.034 1.00 19.21 246 SER C CA 1
ATOM 5790 C C . SER C 1 246 ? 28.094 112.701 41.748 1.00 19.80 246 SER C C 1
ATOM 5791 O O . SER C 1 246 ? 27.158 112.908 40.965 1.00 18.94 246 SER C O 1
ATOM 5794 N N . ASP C 1 247 ? 28.704 113.704 42.381 1.00 21.41 247 ASP C N 1
ATOM 5795 C CA . ASP C 1 247 ? 28.435 115.083 42.020 1.00 22.08 247 ASP C CA 1
ATOM 5796 C C . ASP C 1 247 ? 29.169 115.280 40.682 1.00 23.55 247 ASP C C 1
ATOM 5797 O O . ASP C 1 247 ? 30.170 114.590 40.411 1.00 21.61 247 ASP C O 1
ATOM 5802 N N . PRO C 1 248 ? 28.669 116.125 39.767 1.00 24.80 248 PRO C N 1
ATOM 5803 C CA . PRO C 1 248 ? 29.362 116.478 38.543 1.00 24.38 248 PRO C CA 1
ATOM 5804 C C . PRO C 1 248 ? 30.721 117.096 38.809 1.00 24.49 248 PRO C C 1
ATOM 5805 O O . PRO C 1 248 ? 30.901 117.906 39.720 1.00 25.09 248 PRO C O 1
ATOM 5809 N N . GLN C 1 249 ? 31.678 116.662 38.000 1.00 22.92 249 GLN C N 1
ATOM 5810 C CA . GLN C 1 249 ? 33.034 117.132 38.134 1.00 24.07 249 GLN C CA 1
ATOM 5811 C C . GLN C 1 249 ? 33.495 117.824 36.849 1.00 27.66 249 GLN C C 1
ATOM 5812 O O . GLN C 1 249 ? 32.994 117.515 35.759 1.00 28.13 249 GLN C O 1
ATOM 5818 N N . PRO C 1 250 ? 34.448 118.763 36.911 1.00 29.74 250 PRO C N 1
ATOM 5819 C CA . PRO C 1 250 ? 35.117 119.316 35.737 1.00 30.96 250 PRO C CA 1
ATOM 5820 C C . PRO C 1 250 ? 35.906 118.215 35.025 1.00 33.73 250 PRO C C 1
ATOM 5821 O O . PRO C 1 250 ? 36.955 117.742 35.488 1.00 35.20 250 PRO C O 1
ATOM 5825 N N . GLU C 1 251 ? 35.391 117.749 33.903 1.00 36.86 251 GLU C N 1
ATOM 5826 C CA . GLU C 1 251 ? 36.050 116.655 33.229 1.00 40.41 251 GLU C CA 1
ATOM 5827 C C . GLU C 1 251 ? 37.223 117.001 32.341 1.00 42.01 251 GLU C C 1
ATOM 5828 O O . GLU C 1 251 ? 37.207 117.939 31.546 1.00 43.09 251 GLU C O 1
ATOM 5834 N N . VAL C 1 252 ? 38.267 116.219 32.577 1.00 44.06 252 VAL C N 1
ATOM 5835 C CA . VAL C 1 252 ? 39.495 116.288 31.826 1.00 45.58 252 VAL C CA 1
ATOM 5836 C C . VAL C 1 252 ? 39.284 115.395 30.604 1.00 50.03 252 VAL C C 1
ATOM 5837 O O . VAL C 1 252 ? 38.568 114.388 30.589 1.00 49.52 252 VAL C O 1
ATOM 5841 N N . GLU C 1 253 ? 39.912 115.876 29.547 1.00 55.14 253 GLU C N 1
ATOM 5842 C CA . GLU C 1 253 ? 39.914 115.292 28.216 1.00 58.49 253 GLU C CA 1
ATOM 5843 C C . GLU C 1 253 ? 40.771 114.026 28.152 1.00 57.83 253 GLU C C 1
ATOM 5844 O O . GLU C 1 253 ? 41.986 114.079 28.379 1.00 58.05 253 GLU C O 1
ATOM 5850 N N . ALA C 1 254 ? 40.118 112.880 27.927 1.00 56.91 254 ALA C N 1
ATOM 5851 C CA . ALA C 1 254 ? 40.774 111.584 27.791 1.00 55.04 254 ALA C CA 1
ATOM 5852 C C . ALA C 1 254 ? 41.679 111.567 26.574 1.00 54.24 254 ALA C C 1
ATOM 5853 O O . ALA C 1 254 ? 41.168 111.790 25.483 1.00 54.72 254 ALA C O 1
ATOM 5855 N N . PRO C 1 255 ? 42.998 111.390 26.683 1.00 54.47 255 PRO C N 1
ATOM 5856 C CA . PRO C 1 255 ? 43.927 111.517 25.569 1.00 56.56 255 PRO C CA 1
ATOM 5857 C C . PRO C 1 255 ? 43.686 110.479 24.487 1.00 59.22 255 PRO C C 1
ATOM 5858 O O . PRO C 1 255 ? 43.412 109.311 24.762 1.00 59.18 255 PRO C O 1
ATOM 5862 N N . ALA C 1 256 ? 43.783 110.909 23.237 1.00 63.01 256 ALA C N 1
ATOM 5863 C CA . ALA C 1 256 ? 43.612 110.007 22.115 1.00 66.79 256 ALA C CA 1
ATOM 5864 C C . ALA C 1 256 ? 44.839 109.115 22.001 1.00 69.21 256 ALA C C 1
ATOM 5865 O O . ALA C 1 256 ? 45.957 109.516 22.336 1.00 68.72 256 ALA C O 1
ATOM 5867 N N . ASP C 1 257 ? 44.601 107.894 21.540 1.00 72.58 257 ASP C N 1
ATOM 5868 C CA . ASP C 1 257 ? 45.654 106.903 21.369 1.00 75.61 257 ASP C CA 1
ATOM 5869 C C . ASP C 1 257 ? 46.631 107.295 20.252 1.00 75.95 257 ASP C C 1
ATOM 5870 O O . ASP C 1 257 ? 46.173 107.468 19.120 1.00 76.91 257 ASP C O 1
ATOM 5875 N N . PRO C 1 258 ? 47.953 107.436 20.457 1.00 75.34 258 PRO C N 1
ATOM 5876 C CA . PRO C 1 258 ? 48.897 107.931 19.452 0.00 75.22 258 PRO C CA 1
ATOM 5877 C C . PRO C 1 258 ? 48.947 107.191 18.116 0.00 75.07 258 PRO C C 1
ATOM 5878 O O . PRO C 1 258 ? 49.431 107.714 17.112 0.00 75.04 258 PRO C O 1
ATOM 5882 N N . VAL C 1 259 ? 48.467 105.953 18.092 0.00 74.92 259 VAL C N 1
ATOM 5883 C CA . VAL C 1 259 ? 48.414 105.129 16.898 0.00 74.79 259 VAL C CA 1
ATOM 5884 C C . VAL C 1 259 ? 47.333 104.090 17.179 0.00 74.75 259 VAL C C 1
ATOM 5885 O O . VAL C 1 259 ? 46.949 103.887 18.335 0.00 74.73 259 VAL C O 1
ATOM 5889 N N . THR D 1 7 ? 66.778 130.116 36.562 1.00 68.91 7 THR D N 1
ATOM 5890 C CA . THR D 1 7 ? 66.140 129.508 37.710 1.00 67.87 7 THR D CA 1
ATOM 5891 C C . THR D 1 7 ? 66.761 128.118 37.940 1.00 66.63 7 THR D C 1
ATOM 5892 O O . THR D 1 7 ? 67.559 127.606 37.141 1.00 67.55 7 THR D O 1
ATOM 5896 N N . PHE D 1 8 ? 66.400 127.572 39.094 1.00 62.83 8 PHE D N 1
ATOM 5897 C CA . PHE D 1 8 ? 66.769 126.268 39.625 1.00 57.90 8 PHE D CA 1
ATOM 5898 C C . PHE D 1 8 ? 66.498 126.504 41.093 1.00 54.40 8 PHE D C 1
ATOM 5899 O O . PHE D 1 8 ? 66.890 127.515 41.679 1.00 53.14 8 PHE D O 1
ATOM 5907 N N . ASN D 1 9 ? 65.777 125.567 41.675 1.00 51.06 9 ASN D N 1
ATOM 5908 C CA . ASN D 1 9 ? 65.483 125.624 43.086 1.00 47.10 9 ASN D CA 1
ATOM 5909 C C . ASN D 1 9 ? 65.836 124.227 43.549 1.00 42.24 9 ASN D C 1
ATOM 5910 O O . ASN D 1 9 ? 65.399 123.235 42.946 1.00 40.59 9 ASN D O 1
ATOM 5915 N N . ASP D 1 10 ? 66.639 124.103 44.591 1.00 36.56 10 ASP D N 1
ATOM 5916 C CA . ASP D 1 10 ? 67.092 122.810 45.064 1.00 31.96 10 ASP D CA 1
ATOM 5917 C C . ASP D 1 10 ? 66.081 122.059 45.936 1.00 28.74 10 ASP D C 1
ATOM 5918 O O . ASP D 1 10 ? 66.452 121.289 46.831 1.00 27.97 10 ASP D O 1
ATOM 5923 N N . ILE D 1 11 ? 64.795 122.173 45.571 1.00 26.41 11 ILE D N 1
ATOM 5924 C CA . ILE D 1 11 ? 63.698 121.643 46.365 1.00 27.54 11 ILE D CA 1
ATOM 5925 C C . ILE D 1 11 ? 63.752 120.140 46.601 1.00 27.48 11 ILE D C 1
ATOM 5926 O O . ILE D 1 11 ? 63.515 119.724 47.735 1.00 27.23 11 ILE D O 1
ATOM 5931 N N . GLU D 1 12 ? 64.119 119.334 45.603 1.00 28.50 12 GLU D N 1
ATOM 5932 C CA . GLU D 1 12 ? 64.185 117.890 45.767 1.00 30.28 12 GLU D CA 1
ATOM 5933 C C . GLU D 1 12 ? 65.214 117.523 46.819 1.00 27.84 12 GLU D C 1
ATOM 5934 O O . GLU D 1 12 ? 64.920 116.791 47.762 1.00 28.95 12 GLU D O 1
ATOM 5940 N N . ALA D 1 13 ? 66.430 118.052 46.709 1.00 26.05 13 ALA D N 1
ATOM 5941 C CA . ALA D 1 13 ? 67.479 117.734 47.659 1.00 23.85 13 ALA D CA 1
ATOM 5942 C C . ALA D 1 13 ? 67.203 118.348 49.026 1.00 22.17 13 ALA D C 1
ATOM 5943 O O . ALA D 1 13 ? 67.522 117.714 50.037 1.00 20.94 13 ALA D O 1
ATOM 5945 N N . ARG D 1 14 ? 66.630 119.545 49.110 1.00 21.65 14 ARG D N 1
ATOM 5946 C CA . ARG D 1 14 ? 66.269 120.144 50.385 1.00 20.50 14 ARG D CA 1
ATOM 5947 C C . ARG D 1 14 ? 65.189 119.301 51.088 1.00 20.98 14 ARG D C 1
ATOM 5948 O O . ARG D 1 14 ? 65.339 118.951 52.262 1.00 21.97 14 ARG D O 1
ATOM 5956 N N . LEU D 1 15 ? 64.116 118.918 50.387 1.00 20.41 15 LEU D N 1
ATOM 5957 C CA . LEU D 1 15 ? 63.051 118.092 50.948 1.00 19.42 15 LEU D CA 1
ATOM 5958 C C . LEU D 1 15 ? 63.599 116.721 51.347 1.00 19.18 15 LEU D C 1
ATOM 5959 O O . LEU D 1 15 ? 63.283 116.240 52.432 1.00 19.52 15 LEU D O 1
ATOM 5964 N N . ALA D 1 16 ? 64.460 116.059 50.547 1.00 17.09 16 ALA D N 1
ATOM 5965 C CA . ALA D 1 16 ? 65.006 114.769 50.938 1.00 16.21 16 ALA D CA 1
ATOM 5966 C C . ALA D 1 16 ? 65.824 114.865 52.222 1.00 19.12 16 ALA D C 1
ATOM 5967 O O . ALA D 1 16 ? 65.716 114.001 53.113 1.00 19.91 16 ALA D O 1
ATOM 5969 N N . ALA D 1 17 ? 66.606 115.923 52.377 1.00 19.79 17 ALA D N 1
ATOM 5970 C CA . ALA D 1 17 ? 67.388 116.104 53.587 1.00 19.46 17 ALA D CA 1
ATOM 5971 C C . ALA D 1 17 ? 66.491 116.353 54.807 1.00 19.09 17 ALA D C 1
ATOM 5972 O O . ALA D 1 17 ? 66.714 115.727 55.853 1.00 21.33 17 ALA D O 1
ATOM 5974 N N . VAL D 1 18 ? 65.441 117.177 54.752 1.00 17.86 18 VAL D N 1
ATOM 5975 C CA . VAL D 1 18 ? 64.650 117.359 55.967 1.00 19.71 18 VAL D CA 1
ATOM 5976 C C . VAL D 1 18 ? 63.695 116.187 56.218 1.00 19.97 18 VAL D C 1
ATOM 5977 O O . VAL D 1 18 ? 63.462 115.822 57.381 1.00 21.08 18 VAL D O 1
ATOM 5981 N N . LEU D 1 19 ? 63.147 115.529 55.189 1.00 18.96 19 LEU D N 1
ATOM 5982 C CA . LEU D 1 19 ? 62.332 114.335 55.405 1.00 16.86 19 LEU D CA 1
ATOM 5983 C C . LEU D 1 19 ? 63.209 113.302 56.087 1.00 18.50 19 LEU D C 1
ATOM 5984 O O . LEU D 1 19 ? 62.753 112.676 57.036 1.00 17.95 19 LEU D O 1
ATOM 5989 N N . GLU D 1 20 ? 64.491 113.152 55.719 1.00 20.13 20 GLU D N 1
ATOM 5990 C CA . GLU D 1 20 ? 65.356 112.197 56.394 1.00 22.30 20 GLU D CA 1
ATOM 5991 C C . GLU D 1 20 ? 65.453 112.548 57.881 1.00 22.58 20 GLU D C 1
ATOM 5992 O O . GLU D 1 20 ? 65.368 111.648 58.732 1.00 22.92 20 GLU D O 1
ATOM 5998 N N . GLU D 1 21 ? 65.561 113.822 58.237 1.00 22.16 21 GLU D N 1
ATOM 5999 C CA . GLU D 1 21 ? 65.558 114.233 59.630 1.00 22.44 21 GLU D CA 1
ATOM 6000 C C . GLU D 1 21 ? 64.256 113.829 60.295 1.00 21.25 21 GLU D C 1
ATOM 6001 O O . GLU D 1 21 ? 64.294 113.333 61.424 1.00 23.66 21 GLU D O 1
ATOM 6007 N N . ALA D 1 22 ? 63.102 113.997 59.653 1.00 18.67 22 ALA D N 1
ATOM 6008 C CA . ALA D 1 22 ? 61.842 113.558 60.250 1.00 17.69 22 ALA D CA 1
ATOM 6009 C C . ALA D 1 22 ? 61.833 112.028 60.411 1.00 18.73 22 ALA D C 1
ATOM 6010 O O . ALA D 1 22 ? 61.439 111.489 61.446 1.00 19.71 22 ALA D O 1
ATOM 6012 N N . PHE D 1 23 ? 62.398 111.320 59.431 1.00 16.65 23 PHE D N 1
ATOM 6013 C CA . PHE D 1 23 ? 62.430 109.879 59.448 1.00 17.64 23 PHE D CA 1
ATOM 6014 C C . PHE D 1 23 ? 63.294 109.397 60.591 1.00 19.77 23 PHE D C 1
ATOM 6015 O O . PHE D 1 23 ? 62.896 108.448 61.265 1.00 19.60 23 PHE D O 1
ATOM 6023 N N . GLU D 1 24 ? 64.435 110.018 60.881 1.00 21.57 24 GLU D N 1
ATOM 6024 C CA . GLU D 1 24 ? 65.256 109.598 62.003 1.00 23.15 24 GLU D CA 1
ATOM 6025 C C . GLU D 1 24 ? 64.473 109.777 63.291 1.00 22.09 24 GLU D C 1
ATOM 6026 O O . GLU D 1 24 ? 64.387 108.847 64.085 1.00 23.25 24 GLU D O 1
ATOM 6032 N N . ALA D 1 25 ? 63.818 110.920 63.483 1.00 20.95 25 ALA D N 1
ATOM 6033 C CA . ALA D 1 25 ? 63.034 111.165 64.684 1.00 20.05 25 ALA D CA 1
ATOM 6034 C C . ALA D 1 25 ? 61.898 110.169 64.864 1.00 19.23 25 ALA D C 1
ATOM 6035 O O . ALA D 1 25 ? 61.771 109.561 65.930 1.00 20.11 25 ALA D O 1
ATOM 6037 N N . GLY D 1 26 ? 61.073 109.962 63.835 1.00 17.42 26 GLY D N 1
ATOM 6038 C CA . GLY D 1 26 ? 59.969 109.031 63.904 1.00 17.38 26 GLY D CA 1
ATOM 6039 C C . GLY D 1 26 ? 60.442 107.615 64.199 1.00 18.96 26 GLY D C 1
ATOM 6040 O O . GLY D 1 26 ? 59.873 106.946 65.060 1.00 21.06 26 GLY D O 1
ATOM 6041 N N . THR D 1 27 ? 61.505 107.163 63.538 1.00 19.63 27 THR D N 1
ATOM 6042 C CA . THR D 1 27 ? 62.074 105.848 63.751 1.00 20.94 27 THR D CA 1
ATOM 6043 C C . THR D 1 27 ? 62.478 105.658 65.199 1.00 23.11 27 THR D C 1
ATOM 6044 O O . THR D 1 27 ? 62.193 104.587 65.735 1.00 22.87 27 THR D O 1
ATOM 6048 N N . SER D 1 28 ? 63.136 106.611 65.870 1.00 22.81 28 SER D N 1
ATOM 6049 C CA . SER D 1 28 ? 63.442 106.458 67.281 1.00 21.60 28 SER D CA 1
ATOM 6050 C C . SER D 1 28 ? 62.173 106.216 68.088 1.00 20.74 28 SER D C 1
ATOM 6051 O O . SER D 1 28 ? 62.127 105.288 68.892 1.00 22.47 28 SER D O 1
ATOM 6054 N N . ILE D 1 29 ? 61.112 106.971 67.831 1.00 20.44 29 ILE D N 1
ATOM 6055 C CA . ILE D 1 29 ? 59.877 106.823 68.569 1.00 21.04 29 ILE D CA 1
ATOM 6056 C C . ILE D 1 29 ? 59.309 105.439 68.295 1.00 22.81 29 ILE D C 1
ATOM 6057 O O . ILE D 1 29 ? 59.061 104.684 69.241 1.00 24.55 29 ILE D O 1
ATOM 6062 N N . TYR D 1 30 ? 59.162 105.070 67.024 1.00 21.12 30 TYR D N 1
ATOM 6063 C CA . TYR D 1 30 ? 58.608 103.777 66.659 1.00 21.32 30 TYR D CA 1
ATOM 6064 C C . TYR D 1 30 ? 59.389 102.616 67.241 1.00 20.86 30 TYR D C 1
ATOM 6065 O O . TYR D 1 30 ? 58.805 101.692 67.793 1.00 21.25 30 TYR D O 1
ATOM 6074 N N . ASN D 1 31 ? 60.711 102.668 67.190 1.00 22.52 31 ASN D N 1
ATOM 6075 C CA . ASN D 1 31 ? 61.536 101.586 67.685 1.00 25.76 31 ASN D CA 1
ATOM 6076 C C . ASN D 1 31 ? 61.293 101.410 69.155 1.00 28.32 31 ASN D C 1
ATOM 6077 O O . ASN D 1 31 ? 60.990 100.295 69.598 1.00 30.38 31 ASN D O 1
ATOM 6082 N N . GLU D 1 32 ? 61.285 102.515 69.891 1.00 27.90 32 GLU D N 1
ATOM 6083 C CA . GLU D 1 32 ? 61.035 102.478 71.317 1.00 29.51 32 GLU D CA 1
ATOM 6084 C C . GLU D 1 32 ? 59.689 101.876 71.647 1.00 27.92 32 GLU D C 1
ATOM 6085 O O . GLU D 1 32 ? 59.548 101.131 72.609 1.00 28.76 32 GLU D O 1
ATOM 6091 N N . ARG D 1 33 ? 58.669 102.234 70.885 1.00 26.35 33 ARG D N 1
ATOM 6092 C CA . ARG D 1 33 ? 57.352 101.702 71.129 1.00 25.70 33 ARG D CA 1
ATOM 6093 C C . ARG D 1 33 ? 57.190 100.286 70.569 1.00 25.06 33 ARG D C 1
ATOM 6094 O O . ARG D 1 33 ? 56.203 99.616 70.874 1.00 23.45 33 ARG D O 1
ATOM 6102 N N . GLY D 1 34 ? 58.096 99.784 69.728 1.00 24.78 34 GLY D N 1
ATOM 6103 C CA . GLY D 1 34 ? 58.000 98.422 69.227 1.00 24.49 34 GLY D CA 1
ATOM 6104 C C . GLY D 1 34 ? 57.240 98.312 67.917 1.00 24.70 34 GLY D C 1
ATOM 6105 O O . GLY D 1 34 ? 56.677 97.258 67.584 1.00 25.63 34 GLY D O 1
ATOM 6106 N N . PHE D 1 35 ? 57.153 99.411 67.171 1.00 20.27 35 PHE D N 1
ATOM 6107 C CA . PHE D 1 35 ? 56.546 99.376 65.864 1.00 17.44 35 PHE D CA 1
ATOM 6108 C C . PHE D 1 35 ? 57.713 99.107 64.911 1.00 16.11 35 PHE D C 1
ATOM 6109 O O . PHE D 1 35 ? 58.843 98.850 65.351 1.00 16.15 35 PHE D O 1
ATOM 6117 N N . LYS D 1 36 ? 57.462 99.116 63.597 1.00 16.40 36 LYS D N 1
ATOM 6118 C CA . LYS D 1 36 ? 58.456 98.938 62.540 1.00 16.10 36 LYS D CA 1
ATOM 6119 C C . LYS D 1 36 ? 59.166 97.596 62.665 1.00 16.33 36 LYS D C 1
ATOM 6120 O O . LYS D 1 36 ? 60.382 97.458 62.520 1.00 14.53 36 LYS D O 1
ATOM 6126 N N . ARG D 1 37 ? 58.381 96.562 62.974 1.00 19.35 37 ARG D N 1
ATOM 6127 C CA . ARG D 1 37 ? 58.927 95.219 63.143 1.00 20.28 37 ARG D CA 1
ATOM 6128 C C . ARG D 1 37 ? 59.076 94.654 61.740 1.00 20.07 37 ARG D C 1
ATOM 6129 O O . ARG D 1 37 ? 58.532 95.235 60.791 1.00 22.47 37 ARG D O 1
ATOM 6137 N N . ARG D 1 38 ? 59.820 93.575 61.523 1.00 17.92 38 ARG D N 1
ATOM 6138 C CA . ARG D 1 38 ? 59.938 93.051 60.174 1.00 16.76 38 ARG D CA 1
ATOM 6139 C C . ARG D 1 38 ? 58.892 91.968 59.970 1.00 16.82 38 ARG D C 1
ATOM 6140 O O . ARG D 1 38 ? 58.854 91.015 60.743 1.00 18.17 38 ARG D O 1
ATOM 6148 N N . ILE D 1 39 ? 58.004 92.082 58.981 1.00 16.15 39 ILE D N 1
ATOM 6149 C CA . ILE D 1 39 ? 57.071 90.999 58.705 1.00 16.52 39 ILE D CA 1
ATOM 6150 C C . ILE D 1 39 ? 57.838 89.805 58.117 1.00 16.47 39 ILE D C 1
ATOM 6151 O O . ILE D 1 39 ? 57.495 88.662 58.383 1.00 18.69 39 ILE D O 1
ATOM 6156 N N . GLY D 1 40 ? 58.923 90.033 57.392 1.00 15.95 40 GLY D N 1
ATOM 6157 C CA . GLY D 1 40 ? 59.728 88.972 56.834 1.00 15.03 40 GLY D CA 1
ATOM 6158 C C . GLY D 1 40 ? 59.103 88.347 55.596 1.00 15.87 40 GLY D C 1
ATOM 6159 O O . GLY D 1 40 ? 57.903 88.453 55.349 1.00 15.38 40 GLY D O 1
ATOM 6160 N N . TYR D 1 41 ? 59.937 87.731 54.759 1.00 17.39 41 TYR D N 1
ATOM 6161 C CA . TYR D 1 41 ? 59.465 87.012 53.574 1.00 18.21 41 TYR D CA 1
ATOM 6162 C C . TYR D 1 41 ? 58.836 85.676 53.976 1.00 18.42 41 TYR D C 1
ATOM 6163 O O . TYR D 1 41 ? 59.335 84.983 54.872 1.00 17.84 41 TYR D O 1
ATOM 6172 N N . GLY D 1 42 ? 57.753 85.290 53.323 1.00 17.07 42 GLY D N 1
ATOM 6173 C CA . GLY D 1 42 ? 57.195 83.980 53.563 1.00 18.25 42 GLY D CA 1
ATOM 6174 C C . GLY D 1 42 ? 57.806 82.994 52.573 1.00 18.14 42 GLY D C 1
ATOM 6175 O O . GLY D 1 42 ? 58.818 83.248 51.917 1.00 17.45 42 GLY D O 1
ATOM 6176 N N . ASN D 1 43 ? 57.194 81.822 52.437 1.00 18.98 43 ASN D N 1
ATOM 6177 C CA . ASN D 1 43 ? 57.692 80.776 51.552 1.00 17.29 43 ASN D CA 1
ATOM 6178 C C . ASN D 1 43 ? 57.011 80.544 50.231 1.00 14.39 43 ASN D C 1
ATOM 6179 O O . ASN D 1 43 ? 57.569 79.860 49.392 1.00 14.56 43 ASN D O 1
ATOM 6184 N N . ARG D 1 44 ? 55.880 81.144 49.943 1.00 11.89 44 ARG D N 1
ATOM 6185 C CA . ARG D 1 44 ? 55.126 80.839 48.742 1.00 11.64 44 ARG D CA 1
ATOM 6186 C C . ARG D 1 44 ? 54.631 82.174 48.164 1.00 11.98 44 ARG D C 1
ATOM 6187 O O . ARG D 1 44 ? 53.556 82.648 48.548 1.00 13.18 44 ARG D O 1
ATOM 6195 N N . PRO D 1 45 ? 55.412 82.869 47.322 1.00 12.97 45 PRO D N 1
ATOM 6196 C CA . PRO D 1 45 ? 55.136 84.230 46.880 1.00 13.76 45 PRO D CA 1
ATOM 6197 C C . PRO D 1 45 ? 54.360 84.408 45.575 1.00 16.47 45 PRO D C 1
ATOM 6198 O O . PRO D 1 45 ? 54.324 83.504 44.733 1.00 16.65 45 PRO D O 1
ATOM 6202 N N . ALA D 1 46 ? 53.730 85.568 45.399 1.00 14.51 46 ALA D N 1
ATOM 6203 C CA . ALA D 1 46 ? 53.096 85.978 44.146 1.00 11.62 46 ALA D CA 1
ATOM 6204 C C . ALA D 1 46 ? 53.646 87.389 43.914 1.00 12.77 46 ALA D C 1
ATOM 6205 O O . ALA D 1 46 ? 54.092 88.066 44.855 1.00 11.45 46 ALA D O 1
ATOM 6207 N N . VAL D 1 47 ? 53.699 87.858 42.676 1.00 13.54 47 VAL D N 1
ATOM 6208 C CA . VAL D 1 47 ? 54.234 89.178 42.362 1.00 11.86 47 VAL D CA 1
ATOM 6209 C C . VAL D 1 47 ? 53.047 89.925 41.800 1.00 12.18 47 VAL D C 1
ATOM 6210 O O . VAL D 1 47 ? 52.313 89.327 41.000 1.00 12.11 47 VAL D O 1
ATOM 6214 N N . ILE D 1 48 ? 52.755 91.163 42.181 1.00 10.16 48 ILE D N 1
ATOM 6215 C CA . ILE D 1 48 ? 51.696 91.891 41.514 1.00 9.29 48 ILE D CA 1
ATOM 6216 C C . ILE D 1 48 ? 52.277 93.244 41.104 1.00 11.29 48 ILE D C 1
ATOM 6217 O O . ILE D 1 48 ? 52.945 93.960 41.860 1.00 12.84 48 ILE D O 1
ATOM 6222 N N . HIS D 1 49 ? 52.093 93.586 39.840 1.00 12.21 49 HIS D N 1
ATOM 6223 C CA . HIS D 1 49 ? 52.592 94.841 39.296 1.00 9.62 49 HIS D CA 1
ATOM 6224 C C . HIS D 1 49 ? 51.400 95.769 39.213 1.00 9.78 49 HIS D C 1
ATOM 6225 O O . HIS D 1 49 ? 50.443 95.471 38.487 1.00 8.96 49 HIS D O 1
ATOM 6232 N N . ILE D 1 50 ? 51.400 96.861 39.982 1.00 9.01 50 ILE D N 1
ATOM 6233 C CA . ILE D 1 50 ? 50.252 97.765 39.976 1.00 10.21 50 ILE D CA 1
ATOM 6234 C C . ILE D 1 50 ? 50.363 98.903 38.960 1.00 10.82 50 ILE D C 1
ATOM 6235 O O . ILE D 1 50 ? 51.256 99.759 38.996 1.00 12.82 50 ILE D O 1
ATOM 6240 N N . ASP D 1 51 ? 49.421 98.823 38.030 1.00 10.17 51 ASP D N 1
ATOM 6241 C CA . ASP D 1 51 ? 49.183 99.804 36.986 1.00 11.42 51 ASP D CA 1
ATOM 6242 C C . ASP D 1 51 ? 50.381 100.298 36.200 1.00 11.54 51 ASP D C 1
ATOM 6243 O O . ASP D 1 51 ? 50.597 101.491 35.992 1.00 11.45 51 ASP D O 1
ATOM 6248 N N . LEU D 1 52 ? 51.171 99.366 35.696 1.00 9.74 52 LEU D N 1
ATOM 6249 C CA . LEU D 1 52 ? 52.249 99.747 34.825 1.00 11.74 52 LEU D CA 1
ATOM 6250 C C . LEU D 1 52 ? 51.754 99.583 33.385 1.00 12.83 52 LEU D C 1
ATOM 6251 O O . LEU D 1 52 ? 52.258 98.816 32.557 1.00 14.35 52 LEU D O 1
ATOM 6256 N N . ALA D 1 53 ? 50.645 100.269 33.132 1.00 14.23 53 ALA D N 1
ATOM 6257 C CA . ALA D 1 53 ? 50.016 100.316 31.827 1.00 15.22 53 ALA D CA 1
ATOM 6258 C C . ALA D 1 53 ? 50.422 101.649 31.196 1.00 16.60 53 ALA D C 1
ATOM 6259 O O . ALA D 1 53 ? 50.916 102.566 31.872 1.00 17.85 53 ALA D O 1
ATOM 6261 N N . ASN D 1 54 ? 50.180 101.840 29.904 1.00 17.47 54 ASN D N 1
ATOM 6262 C CA . ASN D 1 54 ? 50.669 103.018 29.190 1.00 15.06 54 ASN D CA 1
ATOM 6263 C C . ASN D 1 54 ? 50.264 104.358 29.748 1.00 14.61 54 ASN D C 1
ATOM 6264 O O . ASN D 1 54 ? 51.094 105.259 29.746 1.00 16.18 54 ASN D O 1
ATOM 6269 N N . ALA D 1 55 ? 49.073 104.496 30.319 1.00 13.30 55 ALA D N 1
ATOM 6270 C CA . ALA D 1 55 ? 48.671 105.746 30.962 1.00 12.61 55 ALA D CA 1
ATOM 6271 C C . ALA D 1 55 ? 49.593 106.242 32.084 1.00 13.09 55 ALA D C 1
ATOM 6272 O O . ALA D 1 55 ? 49.598 107.442 32.381 1.00 15.01 55 ALA D O 1
ATOM 6274 N N . TRP D 1 56 ? 50.360 105.323 32.693 1.00 12.58 56 TRP D N 1
ATOM 6275 C CA . TRP D 1 56 ? 51.310 105.593 33.773 1.00 10.45 56 TRP D CA 1
ATOM 6276 C C . TRP D 1 56 ? 52.736 105.528 33.271 1.00 10.85 56 TRP D C 1
ATOM 6277 O O . TRP D 1 56 ? 53.594 106.316 33.680 1.00 11.41 56 TRP D O 1
ATOM 6288 N N . THR D 1 57 ? 53.058 104.592 32.387 1.00 12.82 57 THR D N 1
ATOM 6289 C CA . THR D 1 57 ? 54.429 104.439 31.954 1.00 13.17 57 THR D CA 1
ATOM 6290 C C . THR D 1 57 ? 54.818 105.296 30.769 1.00 14.07 57 THR D C 1
ATOM 6291 O O . THR D 1 57 ? 56.005 105.501 30.539 1.00 13.31 57 THR D O 1
ATOM 6295 N N . GLN D 1 58 ? 53.868 105.747 29.950 1.00 16.11 58 GLN D N 1
ATOM 6296 C CA . GLN D 1 58 ? 54.179 106.529 28.767 1.00 16.17 58 GLN D CA 1
ATOM 6297 C C . GLN D 1 58 ? 53.871 108.000 29.055 1.00 17.56 58 GLN D C 1
ATOM 6298 O O . GLN D 1 58 ? 52.999 108.281 29.880 1.00 15.64 58 GLN D O 1
ATOM 6304 N N . PRO D 1 59 ? 54.556 109.001 28.480 1.00 18.48 59 PRO D N 1
ATOM 6305 C CA . PRO D 1 59 ? 54.246 110.405 28.686 1.00 19.96 59 PRO D CA 1
ATOM 6306 C C . PRO D 1 59 ? 53.016 110.767 27.885 1.00 21.84 59 PRO D C 1
ATOM 6307 O O . PRO D 1 59 ? 52.659 110.098 26.906 1.00 25.19 59 PRO D O 1
ATOM 6311 N N . GLY D 1 60 ? 52.358 111.821 28.308 1.00 19.48 60 GLY D N 1
ATOM 6312 C CA . GLY D 1 60 ? 51.247 112.311 27.548 1.00 20.53 60 GLY D CA 1
ATOM 6313 C C . GLY D 1 60 ? 49.912 112.018 28.162 1.00 21.13 60 GLY D C 1
ATOM 6314 O O . GLY D 1 60 ? 48.929 112.428 27.552 1.00 25.18 60 GLY D O 1
ATOM 6315 N N . HIS D 1 61 ? 49.776 111.364 29.317 1.00 18.88 61 HIS D N 1
ATOM 6316 C CA . HIS D 1 61 ? 48.454 111.075 29.863 1.00 15.38 61 HIS D CA 1
ATOM 6317 C C . HIS D 1 61 ? 48.363 111.816 31.187 1.00 12.01 61 HIS D C 1
ATOM 6318 O O . HIS D 1 61 ? 49.379 111.900 31.861 1.00 10.52 61 HIS D O 1
ATOM 6325 N N . PRO D 1 62 ? 47.232 112.296 31.712 1.00 12.85 62 PRO D N 1
ATOM 6326 C CA . PRO D 1 62 ? 47.136 112.841 33.074 1.00 13.61 62 PRO D CA 1
ATOM 6327 C C . PRO D 1 62 ? 47.681 111.978 34.214 1.00 14.50 62 PRO D C 1
ATOM 6328 O O . PRO D 1 62 ? 47.978 112.466 35.295 1.00 15.20 62 PRO D O 1
ATOM 6332 N N . PHE D 1 63 ? 47.932 110.689 33.979 1.00 15.83 63 PHE D N 1
ATOM 6333 C CA . PHE D 1 63 ? 48.378 109.791 35.023 1.00 14.34 63 PHE D CA 1
ATOM 6334 C C . PHE D 1 63 ? 49.836 109.404 34.817 1.00 14.34 63 PHE D C 1
ATOM 6335 O O . PHE D 1 63 ? 50.322 108.555 35.560 1.00 14.90 63 PHE D O 1
ATOM 6343 N N . SER D 1 64 ? 50.573 109.997 33.861 1.00 14.49 64 SER D N 1
ATOM 6344 C CA . SER D 1 64 ? 51.934 109.574 33.570 1.00 14.55 64 SER D CA 1
ATOM 6345 C C . SER D 1 64 ? 52.889 109.828 34.709 1.00 15.97 64 SER D C 1
ATOM 6346 O O . SER D 1 64 ? 52.866 110.906 35.297 1.00 19.05 64 SER D O 1
ATOM 6349 N N . CYS D 1 65 ? 53.744 108.875 35.024 1.00 16.03 65 CYS D N 1
ATOM 6350 C CA . CYS D 1 65 ? 54.704 109.045 36.080 1.00 17.24 65 CYS D CA 1
ATOM 6351 C C . CYS D 1 65 ? 56.042 109.131 35.390 1.00 19.56 65 CYS D C 1
ATOM 6352 O O . CYS D 1 65 ? 56.298 108.394 34.430 1.00 24.20 65 CYS D O 1
ATOM 6355 N N . PRO D 1 66 ? 56.914 110.034 35.833 1.00 18.76 66 PRO D N 1
ATOM 6356 C CA . PRO D 1 66 ? 58.337 110.011 35.521 1.00 19.29 66 PRO D CA 1
ATOM 6357 C C . PRO D 1 66 ? 59.095 108.850 36.176 1.00 20.06 66 PRO D C 1
ATOM 6358 O O . PRO D 1 66 ? 58.563 108.141 37.039 1.00 22.82 66 PRO D O 1
ATOM 6362 N N . GLY D 1 67 ? 60.352 108.629 35.784 1.00 18.64 67 GLY D N 1
ATOM 6363 C CA . GLY D 1 67 ? 61.196 107.631 36.432 1.00 17.93 67 GLY D CA 1
ATOM 6364 C C . GLY D 1 67 ? 61.053 106.211 35.926 1.00 16.70 67 GLY D C 1
ATOM 6365 O O . GLY D 1 67 ? 61.774 105.328 36.394 1.00 17.29 67 GLY D O 1
ATOM 6366 N N . MET D 1 68 ? 60.193 105.981 34.929 1.00 16.01 68 MET D N 1
ATOM 6367 C CA . MET D 1 68 ? 60.013 104.652 34.365 1.00 17.77 68 MET D CA 1
ATOM 6368 C C . MET D 1 68 ? 61.298 103.988 33.881 1.00 19.93 68 MET D C 1
ATOM 6369 O O . MET D 1 68 ? 61.464 102.770 33.961 1.00 22.52 68 MET D O 1
ATOM 6374 N N . GLU D 1 69 ? 62.274 104.797 33.480 1.00 21.11 69 GLU D N 1
ATOM 6375 C CA . GLU D 1 69 ? 63.553 104.292 33.016 1.00 22.93 69 GLU D CA 1
ATOM 6376 C C . GLU D 1 69 ? 64.327 103.565 34.114 1.00 22.83 69 GLU D C 1
ATOM 6377 O O . GLU D 1 69 ? 65.179 102.728 33.817 1.00 24.37 69 GLU D O 1
ATOM 6383 N N . THR D 1 70 ? 64.068 103.891 35.377 1.00 21.46 70 THR D N 1
ATOM 6384 C CA . THR D 1 70 ? 64.664 103.215 36.520 1.00 19.52 70 THR D CA 1
ATOM 6385 C C . THR D 1 70 ? 63.758 102.067 36.951 1.00 17.68 70 THR D C 1
ATOM 6386 O O . THR D 1 70 ? 64.231 100.993 37.316 1.00 18.62 70 THR D O 1
ATOM 6390 N N . ILE D 1 71 ? 62.445 102.279 36.909 1.00 17.03 71 ILE D N 1
ATOM 6391 C CA . ILE D 1 71 ? 61.437 101.327 37.362 1.00 17.14 71 ILE D CA 1
ATOM 6392 C C . ILE D 1 71 ? 61.360 100.067 36.495 1.00 17.30 71 ILE D C 1
ATOM 6393 O O . ILE D 1 71 ? 61.618 98.955 36.970 1.00 18.51 71 ILE D O 1
ATOM 6398 N N . ILE D 1 72 ? 61.061 100.227 35.206 1.00 16.80 72 ILE D N 1
ATOM 6399 C CA . ILE D 1 72 ? 60.900 99.100 34.299 1.00 16.83 72 ILE D CA 1
ATOM 6400 C C . ILE D 1 72 ? 62.048 98.095 34.318 1.00 15.72 72 ILE D C 1
ATOM 6401 O O . ILE D 1 72 ? 61.726 96.914 34.460 1.00 17.30 72 ILE D O 1
ATOM 6406 N N . PRO D 1 73 ? 63.353 98.398 34.240 1.00 16.40 73 PRO D N 1
ATOM 6407 C CA . PRO D 1 73 ? 64.403 97.386 34.309 1.00 15.39 73 PRO D CA 1
ATOM 6408 C C . PRO D 1 73 ? 64.415 96.599 35.602 1.00 15.99 73 PRO D C 1
ATOM 6409 O O . PRO D 1 73 ? 64.742 95.417 35.624 1.00 15.38 73 PRO D O 1
ATOM 6413 N N . ASN D 1 74 ? 64.047 97.224 36.719 1.00 17.44 74 ASN D N 1
ATOM 6414 C CA . ASN D 1 74 ? 63.997 96.528 37.996 1.00 17.30 74 ASN D CA 1
ATOM 6415 C C . ASN D 1 74 ? 62.779 95.622 38.014 1.00 19.15 74 ASN D C 1
ATOM 6416 O O . ASN D 1 74 ? 62.856 94.484 38.491 1.00 21.07 74 ASN D O 1
ATOM 6421 N N . VAL D 1 75 ? 61.648 96.085 37.457 1.00 17.94 75 VAL D N 1
ATOM 6422 C CA . VAL D 1 75 ? 60.449 95.257 37.335 1.00 16.63 75 VAL D CA 1
ATOM 6423 C C . VAL D 1 75 ? 60.784 94.031 36.465 1.00 16.84 75 VAL D C 1
ATOM 6424 O O . VAL D 1 75 ? 60.470 92.885 36.798 1.00 17.63 75 VAL D O 1
ATOM 6428 N N . GLN D 1 76 ? 61.499 94.236 35.366 1.00 17.74 76 GLN D N 1
ATOM 6429 C CA . GLN D 1 76 ? 61.918 93.155 34.499 1.00 16.32 76 GLN D CA 1
ATOM 6430 C C . GLN D 1 76 ? 62.815 92.178 35.240 1.00 15.52 76 GLN D C 1
ATOM 6431 O O . GLN D 1 76 ? 62.682 90.967 35.018 1.00 16.13 76 GLN D O 1
ATOM 6437 N N . ARG D 1 77 ? 63.715 92.645 36.113 1.00 11.31 77 ARG D N 1
ATOM 6438 C CA . ARG D 1 77 ? 64.556 91.741 36.875 1.00 11.78 77 ARG D CA 1
ATOM 6439 C C . ARG D 1 77 ? 63.721 90.805 37.739 1.00 13.36 77 ARG D C 1
ATOM 6440 O O . ARG D 1 77 ? 63.970 89.596 37.769 1.00 14.35 77 ARG D O 1
ATOM 6448 N N . ILE D 1 78 ? 62.693 91.327 38.414 1.00 13.80 78 ILE D N 1
ATOM 6449 C CA . ILE D 1 78 ? 61.830 90.506 39.251 1.00 13.16 78 ILE D CA 1
ATOM 6450 C C . ILE D 1 78 ? 61.057 89.541 38.368 1.00 14.28 78 ILE D C 1
ATOM 6451 O O . ILE D 1 78 ? 61.014 88.355 38.703 1.00 15.77 78 ILE D O 1
ATOM 6456 N N . ASN D 1 79 ? 60.493 89.980 37.238 1.00 14.75 79 ASN D N 1
ATOM 6457 C CA . ASN D 1 79 ? 59.752 89.073 36.364 1.00 16.51 79 ASN D CA 1
ATOM 6458 C C . ASN D 1 79 ? 60.617 87.917 35.896 1.00 18.28 79 ASN D C 1
ATOM 6459 O O . ASN D 1 79 ? 60.252 86.767 36.127 1.00 17.33 79 ASN D O 1
ATOM 6464 N N . GLU D 1 80 ? 61.812 88.187 35.357 1.00 19.86 80 GLU D N 1
ATOM 6465 C CA . GLU D 1 80 ? 62.744 87.160 34.911 1.00 20.76 80 GLU D CA 1
ATOM 6466 C C . GLU D 1 80 ? 63.059 86.191 36.046 1.00 20.36 80 GLU D C 1
ATOM 6467 O O . GLU D 1 80 ? 63.121 84.986 35.816 1.00 19.96 80 GLU D O 1
ATOM 6473 N N . ALA D 1 81 ? 63.278 86.654 37.281 1.00 19.35 81 ALA D N 1
ATOM 6474 C CA . ALA D 1 81 ? 63.561 85.748 38.381 1.00 17.73 81 ALA D CA 1
ATOM 6475 C C . ALA D 1 81 ? 62.328 84.942 38.785 1.00 17.94 81 ALA D C 1
ATOM 6476 O O . ALA D 1 81 ? 62.425 83.757 39.126 1.00 20.98 81 ALA D O 1
ATOM 6478 N N . ALA D 1 82 ? 61.146 85.528 38.725 1.00 16.20 82 ALA D N 1
ATOM 6479 C CA . ALA D 1 82 ? 59.928 84.852 39.113 1.00 15.44 82 ALA D CA 1
ATOM 6480 C C . ALA D 1 82 ? 59.536 83.780 38.114 1.00 16.97 82 ALA D C 1
ATOM 6481 O O . ALA D 1 82 ? 59.253 82.630 38.488 1.00 18.74 82 ALA D O 1
ATOM 6483 N N . ARG D 1 83 ? 59.510 84.097 36.820 1.00 17.99 83 ARG D N 1
ATOM 6484 C CA . ARG D 1 83 ? 59.081 83.091 35.869 1.00 20.70 83 ARG D CA 1
ATOM 6485 C C . ARG D 1 83 ? 60.082 81.948 35.752 1.00 19.22 83 ARG D C 1
ATOM 6486 O O . ARG D 1 83 ? 59.698 80.847 35.388 1.00 19.49 83 ARG D O 1
ATOM 6494 N N . ALA D 1 84 ? 61.340 82.109 36.155 1.00 18.55 84 ALA D N 1
ATOM 6495 C CA . ALA D 1 84 ? 62.262 80.978 36.278 1.00 18.00 84 ALA D CA 1
ATOM 6496 C C . ALA D 1 84 ? 61.840 79.956 37.342 1.00 17.80 84 ALA D C 1
ATOM 6497 O O . ALA D 1 84 ? 62.297 78.817 37.362 1.00 18.23 84 ALA D O 1
ATOM 6499 N N . LYS D 1 85 ? 61.006 80.334 38.304 1.00 18.79 85 LYS D N 1
ATOM 6500 C CA . LYS D 1 85 ? 60.580 79.444 39.369 1.00 17.44 85 LYS D CA 1
ATOM 6501 C C . LYS D 1 85 ? 59.112 79.095 39.291 1.00 17.26 85 LYS D C 1
ATOM 6502 O O . LYS D 1 85 ? 58.601 78.424 40.192 1.00 19.46 85 LYS D O 1
ATOM 6508 N N . GLY D 1 86 ? 58.392 79.536 38.256 1.00 16.08 86 GLY D N 1
ATOM 6509 C CA . GLY D 1 86 ? 56.961 79.282 38.144 1.00 14.81 86 GLY D CA 1
ATOM 6510 C C . GLY D 1 86 ? 56.139 80.097 39.142 1.00 15.58 86 GLY D C 1
ATOM 6511 O O . GLY D 1 86 ? 55.011 79.733 39.479 1.00 17.35 86 GLY D O 1
ATOM 6512 N N . VAL D 1 87 ? 56.673 81.212 39.631 1.00 14.21 87 VAL D N 1
ATOM 6513 C CA . VAL D 1 87 ? 55.988 82.056 40.599 1.00 14.91 87 VAL D CA 1
ATOM 6514 C C . VAL D 1 87 ? 54.855 82.805 39.887 1.00 14.87 87 VAL D C 1
ATOM 6515 O O . VAL D 1 87 ? 55.074 83.279 38.767 1.00 17.63 87 VAL D O 1
ATOM 6519 N N . PRO D 1 88 ? 53.633 82.893 40.440 1.00 12.93 88 PRO D N 1
ATOM 6520 C CA . PRO D 1 88 ? 52.490 83.609 39.884 1.00 11.98 88 PRO D CA 1
ATOM 6521 C C . PRO D 1 88 ? 52.771 85.096 39.731 1.00 11.99 88 PRO D C 1
ATOM 6522 O O . PRO D 1 88 ? 53.274 85.723 40.675 1.00 14.17 88 PRO D O 1
ATOM 6526 N N . VAL D 1 89 ? 52.466 85.672 38.571 1.00 8.89 89 VAL D N 1
ATOM 6527 C CA . VAL D 1 89 ? 52.691 87.082 38.350 1.00 8.00 89 VAL D CA 1
ATOM 6528 C C . VAL D 1 89 ? 51.351 87.634 37.908 1.00 10.31 89 VAL D C 1
ATOM 6529 O O . VAL D 1 89 ? 50.692 87.061 37.025 1.00 11.84 89 VAL D O 1
ATOM 6533 N N . PHE D 1 90 ? 50.905 88.688 38.593 1.00 10.47 90 PHE D N 1
ATOM 6534 C CA . PHE D 1 90 ? 49.676 89.387 38.300 1.00 8.41 90 PHE D CA 1
ATOM 6535 C C . PHE D 1 90 ? 49.982 90.829 37.898 1.00 8.50 90 PHE D C 1
ATOM 6536 O O . PHE D 1 90 ? 50.967 91.438 38.322 1.00 8.76 90 PHE D O 1
ATOM 6544 N N . TYR D 1 91 ? 49.178 91.412 37.030 1.00 10.37 91 TYR D N 1
ATOM 6545 C CA . TYR D 1 91 ? 49.338 92.786 36.589 1.00 12.00 91 TYR D CA 1
ATOM 6546 C C . TYR D 1 91 ? 47.998 93.454 36.799 1.00 11.77 91 TYR D C 1
ATOM 6547 O O . TYR D 1 91 ? 46.978 92.780 36.627 1.00 13.54 91 TYR D O 1
ATOM 6556 N N . THR D 1 92 ? 47.901 94.705 37.222 1.00 10.57 92 THR D N 1
ATOM 6557 C CA . THR D 1 92 ? 46.590 95.353 37.216 1.00 10.47 92 THR D CA 1
ATOM 6558 C C . THR D 1 92 ? 46.602 96.472 36.187 1.00 9.29 92 THR D C 1
ATOM 6559 O O . THR D 1 92 ? 47.677 96.919 35.788 1.00 10.09 92 THR D O 1
ATOM 6563 N N . THR D 1 93 ? 45.462 96.924 35.712 1.00 11.31 93 THR D N 1
ATOM 6564 C CA . THR D 1 93 ? 45.383 98.148 34.949 1.00 13.06 93 THR D CA 1
ATOM 6565 C C . THR D 1 93 ? 44.078 98.764 35.471 1.00 11.34 93 THR D C 1
ATOM 6566 O O . THR D 1 93 ? 43.051 98.106 35.656 1.00 14.64 93 THR D O 1
ATOM 6570 N N . ASN D 1 94 ? 44.086 100.046 35.792 1.00 11.25 94 ASN D N 1
ATOM 6571 C CA . ASN D 1 94 ? 42.920 100.657 36.415 1.00 11.30 94 ASN D CA 1
ATOM 6572 C C . ASN D 1 94 ? 42.080 101.256 35.308 1.00 11.48 94 ASN D C 1
ATOM 6573 O O . ASN D 1 94 ? 42.397 102.359 34.888 1.00 10.42 94 ASN D O 1
ATOM 6578 N N . VAL D 1 95 ? 41.041 100.629 34.754 1.00 12.84 95 VAL D N 1
ATOM 6579 C CA . VAL D 1 95 ? 40.328 101.180 33.599 1.00 12.11 95 VAL D CA 1
ATOM 6580 C C . VAL D 1 95 ? 38.832 101.038 33.727 1.00 13.27 95 VAL D C 1
ATOM 6581 O O . VAL D 1 95 ? 38.331 100.230 34.507 1.00 15.24 95 VAL D O 1
ATOM 6585 N N . TYR D 1 96 ? 38.077 101.825 32.980 1.00 12.88 96 TYR D N 1
ATOM 6586 C CA . TYR D 1 96 ? 36.646 101.838 33.144 1.00 13.79 96 TYR D CA 1
ATOM 6587 C C . TYR D 1 96 ? 35.947 101.575 31.833 1.00 16.73 96 TYR D C 1
ATOM 6588 O O . TYR D 1 96 ? 36.408 101.983 30.771 1.00 17.08 96 TYR D O 1
ATOM 6597 N N . ARG D 1 97 ? 34.844 100.836 31.896 1.00 17.00 97 ARG D N 1
ATOM 6598 C CA . ARG D 1 97 ? 34.054 100.540 30.716 1.00 19.70 97 ARG D CA 1
ATOM 6599 C C . ARG D 1 97 ? 32.869 101.476 30.526 1.00 20.54 97 ARG D C 1
ATOM 6600 O O . ARG D 1 97 ? 32.238 101.474 29.471 1.00 21.57 97 ARG D O 1
ATOM 6608 N N . ASN D 1 98 ? 32.510 102.324 31.492 1.00 20.54 98 ASN D N 1
ATOM 6609 C CA . ASN D 1 98 ? 31.390 103.235 31.314 1.00 21.19 98 ASN D CA 1
ATOM 6610 C C . ASN D 1 98 ? 31.712 104.458 32.145 1.00 22.06 98 ASN D C 1
ATOM 6611 O O . ASN D 1 98 ? 31.494 104.530 33.354 1.00 22.23 98 ASN D O 1
ATOM 6616 N N . ARG D 1 99 ? 32.252 105.436 31.423 1.00 22.49 99 ARG D N 1
ATOM 6617 C CA . ARG D 1 99 ? 32.724 106.691 32.000 1.00 21.25 99 ARG D CA 1
ATOM 6618 C C . ARG D 1 99 ? 31.725 107.849 32.067 1.00 21.18 99 ARG D C 1
ATOM 6619 O O . ARG D 1 99 ? 32.062 109.026 32.226 1.00 21.43 99 ARG D O 1
ATOM 6627 N N . ASP D 1 100 ? 30.447 107.506 32.021 1.00 19.96 100 ASP D N 1
ATOM 6628 C CA . ASP D 1 100 ? 29.391 108.489 32.036 1.00 19.10 100 ASP D CA 1
ATOM 6629 C C . ASP D 1 100 ? 28.914 108.460 33.484 1.00 19.23 100 ASP D C 1
ATOM 6630 O O . ASP D 1 100 ? 28.110 107.603 33.855 1.00 17.96 100 ASP D O 1
ATOM 6635 N N . ALA D 1 101 ? 29.387 109.356 34.351 1.00 17.97 101 ALA D N 1
ATOM 6636 C CA . ALA D 1 101 ? 28.996 109.399 35.755 1.00 17.51 101 ALA D CA 1
ATOM 6637 C C . ALA D 1 101 ? 27.507 109.558 36.015 1.00 17.71 101 ALA D C 1
ATOM 6638 O O . ALA D 1 101 ? 27.045 109.332 37.133 1.00 18.17 101 ALA D O 1
ATOM 6640 N N . SER D 1 102 ? 26.743 109.948 34.991 1.00 18.27 102 SER D N 1
ATOM 6641 C CA . SER D 1 102 ? 25.284 110.001 35.063 1.00 19.28 102 SER D CA 1
ATOM 6642 C C . SER D 1 102 ? 24.621 108.631 34.937 1.00 18.22 102 SER D C 1
ATOM 6643 O O . SER D 1 102 ? 23.421 108.478 35.195 1.00 18.15 102 SER D O 1
ATOM 6646 N N . SER D 1 103 ? 25.385 107.619 34.546 1.00 17.84 103 SER D N 1
ATOM 6647 C CA . SER D 1 103 ? 24.861 106.304 34.297 1.00 17.30 103 SER D CA 1
ATOM 6648 C C . SER D 1 103 ? 24.831 105.448 35.546 1.00 16.20 103 SER D C 1
ATOM 6649 O O . SER D 1 103 ? 25.754 105.410 36.369 1.00 16.93 103 SER D O 1
ATOM 6652 N N . GLY D 1 104 ? 23.785 104.630 35.539 1.00 16.61 104 GLY D N 1
ATOM 6653 C CA . GLY D 1 104 ? 23.552 103.657 36.583 1.00 15.81 104 GLY D CA 1
ATOM 6654 C C . GLY D 1 104 ? 24.489 102.470 36.386 1.00 16.96 104 GLY D C 1
ATOM 6655 O O . GLY D 1 104 ? 24.591 101.616 37.259 1.00 18.63 104 GLY D O 1
ATOM 6656 N N . THR D 1 105 ? 25.123 102.303 35.219 1.00 15.19 105 THR D N 1
ATOM 6657 C CA . THR D 1 105 ? 26.067 101.220 35.028 1.00 14.65 105 THR D CA 1
ATOM 6658 C C . THR D 1 105 ? 27.487 101.726 34.893 1.00 13.05 105 THR D C 1
ATOM 6659 O O . THR D 1 105 ? 28.383 101.014 34.434 1.00 9.75 105 THR D O 1
ATOM 6663 N N . ASN D 1 106 ? 27.715 102.972 35.339 1.00 15.18 106 ASN D N 1
ATOM 6664 C CA . ASN D 1 106 ? 29.051 103.553 35.271 1.00 13.88 106 ASN D CA 1
ATOM 6665 C C . ASN D 1 106 ? 29.833 102.811 36.340 1.00 13.63 106 ASN D C 1
ATOM 6666 O O . ASN D 1 106 ? 29.291 102.454 37.392 1.00 11.80 106 ASN D O 1
ATOM 6671 N N . ASP D 1 107 ? 31.105 102.564 36.128 1.00 12.99 107 ASP D N 1
ATOM 6672 C CA . ASP D 1 107 ? 31.859 101.778 37.075 1.00 13.64 107 ASP D CA 1
ATOM 6673 C C . ASP D 1 107 ? 32.917 102.606 37.775 1.00 13.52 107 ASP D C 1
ATOM 6674 O O . ASP D 1 107 ? 33.899 102.079 38.299 1.00 13.06 107 ASP D O 1
ATOM 6679 N N . MET D 1 108 ? 32.744 103.927 37.784 1.00 14.57 108 MET D N 1
ATOM 6680 C CA . MET D 1 108 ? 33.748 104.791 38.405 1.00 14.82 108 MET D CA 1
ATOM 6681 C C . MET D 1 108 ? 33.437 105.137 39.849 1.00 12.49 108 MET D C 1
ATOM 6682 O O . MET D 1 108 ? 34.308 105.640 40.568 1.00 14.43 108 MET D O 1
ATOM 6687 N N . GLY D 1 109 ? 32.193 104.907 40.270 1.00 12.82 109 GLY D N 1
ATOM 6688 C CA . GLY D 1 109 ? 31.739 105.183 41.622 1.00 14.43 109 GLY D CA 1
ATOM 6689 C C . GLY D 1 109 ? 32.106 106.582 42.087 1.00 15.53 109 GLY D C 1
ATOM 6690 O O . GLY D 1 109 ? 32.096 107.527 41.299 1.00 16.16 109 GLY D O 1
ATOM 6691 N N . LEU D 1 110 ? 32.514 106.749 43.336 1.00 16.43 110 LEU D N 1
ATOM 6692 C CA . LEU D 1 110 ? 32.881 108.052 43.847 1.00 13.51 110 LEU D CA 1
ATOM 6693 C C . LEU D 1 110 ? 34.346 108.390 43.604 1.00 13.30 110 LEU D C 1
ATOM 6694 O O . LEU D 1 110 ? 34.759 109.510 43.902 1.00 15.85 110 LEU D O 1
ATOM 6699 N N . TRP D 1 111 ? 35.208 107.526 43.025 1.00 11.54 111 TRP D N 1
ATOM 6700 C CA . TRP D 1 111 ? 36.611 107.897 42.820 1.00 10.99 111 TRP D CA 1
ATOM 6701 C C . TRP D 1 111 ? 36.700 108.949 41.703 1.00 11.88 111 TRP D C 1
ATOM 6702 O O . TRP D 1 111 ? 37.639 109.748 41.642 1.00 11.41 111 TRP D O 1
ATOM 6713 N N . TYR D 1 112 ? 35.669 109.011 40.847 1.00 11.84 112 TYR D N 1
ATOM 6714 C CA . TYR D 1 112 ? 35.495 110.089 39.875 1.00 13.44 112 TYR D CA 1
ATOM 6715 C C . TYR D 1 112 ? 35.372 111.437 40.582 1.00 13.24 112 TYR D C 1
ATOM 6716 O O . TYR D 1 112 ? 35.761 112.438 39.992 1.00 14.20 112 TYR D O 1
ATOM 6725 N N . SER D 1 113 ? 34.857 111.554 41.814 1.00 12.97 113 SER D N 1
ATOM 6726 C CA . SER D 1 113 ? 34.794 112.847 42.470 1.00 14.77 113 SER D CA 1
ATOM 6727 C C . SER D 1 113 ? 36.132 113.226 43.084 1.00 13.77 113 SER D C 1
ATOM 6728 O O . SER D 1 113 ? 36.233 114.217 43.810 1.00 14.42 113 SER D O 1
ATOM 6731 N N . LYS D 1 114 ? 37.206 112.479 42.840 1.00 12.67 114 LYS D N 1
ATOM 6732 C CA . LYS D 1 114 ? 38.511 112.837 43.365 1.00 12.95 114 LYS D CA 1
ATOM 6733 C C . LYS D 1 114 ? 39.593 112.889 42.298 1.00 13.96 114 LYS D C 1
ATOM 6734 O O . LYS D 1 114 ? 40.375 113.852 42.262 1.00 13.12 114 LYS D O 1
ATOM 6740 N N . ILE D 1 115 ? 39.673 111.900 41.407 1.00 12.15 115 ILE D N 1
ATOM 6741 C CA . ILE D 1 115 ? 40.723 111.865 40.409 1.00 11.73 115 ILE D CA 1
ATOM 6742 C C . ILE D 1 115 ? 40.066 111.744 39.034 1.00 12.47 115 ILE D C 1
ATOM 6743 O O . ILE D 1 115 ? 38.890 111.361 38.967 1.00 9.19 115 ILE D O 1
ATOM 6748 N N . PRO D 1 116 ? 40.726 112.018 37.891 1.00 14.77 116 PRO D N 1
ATOM 6749 C CA . PRO D 1 116 ? 40.086 111.964 36.577 1.00 14.94 116 PRO D CA 1
ATOM 6750 C C . PRO D 1 116 ? 39.902 110.540 36.021 1.00 16.03 116 PRO D C 1
ATOM 6751 O O . PRO D 1 116 ? 40.558 110.146 35.042 1.00 16.57 116 PRO D O 1
ATOM 6755 N N . THR D 1 117 ? 38.965 109.765 36.585 1.00 14.64 117 THR D N 1
ATOM 6756 C CA . THR D 1 117 ? 38.761 108.384 36.167 1.00 13.97 117 THR D CA 1
ATOM 6757 C C . THR D 1 117 ? 38.305 108.266 34.717 1.00 14.77 117 THR D C 1
ATOM 6758 O O . THR D 1 117 ? 38.720 107.390 33.952 1.00 16.21 117 THR D O 1
ATOM 6762 N N . GLU D 1 118 ? 37.513 109.237 34.274 1.00 15.13 118 GLU D N 1
ATOM 6763 C CA . GLU D 1 118 ? 37.031 109.223 32.909 1.00 15.76 118 GLU D CA 1
ATOM 6764 C C . GLU D 1 118 ? 38.133 109.365 31.871 1.00 14.46 118 GLU D C 1
ATOM 6765 O O . GLU D 1 118 ? 37.821 109.315 30.684 1.00 13.25 118 GLU D O 1
ATOM 6771 N N . THR D 1 119 ? 39.410 109.545 32.241 1.00 13.36 119 THR D N 1
ATOM 6772 C CA . THR D 1 119 ? 40.458 109.610 31.241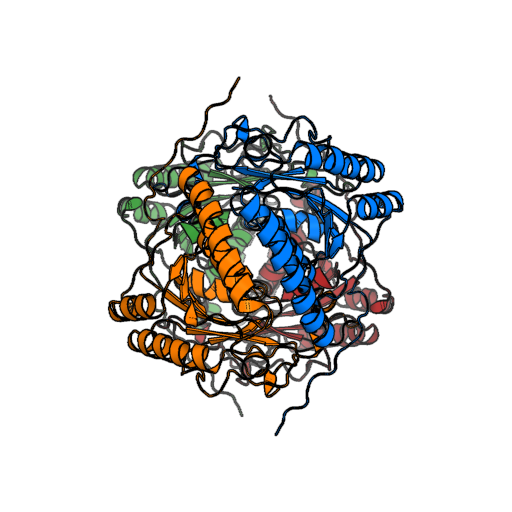 1.00 12.58 119 THR D CA 1
ATOM 6773 C C . THR D 1 119 ? 41.080 108.210 31.046 1.00 12.96 119 THR D C 1
ATOM 6774 O O . THR D 1 119 ? 42.059 108.047 30.301 1.00 12.19 119 THR D O 1
ATOM 6778 N N . LEU D 1 120 ? 40.555 107.145 31.681 1.00 12.49 120 LEU D N 1
ATOM 6779 C CA . LEU D 1 120 ? 41.131 105.808 31.600 1.00 13.01 120 LEU D CA 1
ATOM 6780 C C . LEU D 1 120 ? 40.194 104.775 30.959 1.00 16.71 120 LEU D C 1
ATOM 6781 O O . LEU D 1 120 ? 39.556 103.967 31.635 1.00 17.40 120 LEU D O 1
ATOM 6786 N N . PRO D 1 121 ? 40.025 104.739 29.635 1.00 20.74 121 PRO D N 1
ATOM 6787 C CA . PRO D 1 121 ? 39.115 103.821 28.947 1.00 21.14 121 PRO D CA 1
ATOM 6788 C C . PRO D 1 121 ? 39.634 102.390 28.910 1.00 21.56 121 PRO D C 1
ATOM 6789 O O . PRO D 1 121 ? 40.823 102.156 28.641 1.00 20.58 121 PRO D O 1
ATOM 6793 N N . ALA D 1 122 ? 38.800 101.385 29.127 1.00 22.91 122 ALA D N 1
ATOM 6794 C CA . ALA D 1 122 ? 39.266 100.010 29.010 1.00 24.40 122 ALA D CA 1
ATOM 6795 C C . ALA D 1 122 ? 39.474 99.730 27.524 1.00 26.90 122 ALA D C 1
ATOM 6796 O O . ALA D 1 122 ? 38.853 100.364 26.662 1.00 26.42 122 ALA D O 1
ATOM 6798 N N . ASP D 1 123 ? 40.431 98.857 27.218 1.00 28.16 123 ASP D N 1
ATOM 6799 C CA . ASP D 1 123 ? 40.781 98.455 25.860 1.00 32.63 123 ASP D CA 1
ATOM 6800 C C . ASP D 1 123 ? 41.295 99.526 24.898 1.00 32.51 123 ASP D C 1
ATOM 6801 O O . ASP D 1 123 ? 41.248 99.411 23.669 1.00 33.61 123 ASP D O 1
ATOM 6806 N N . SER D 1 124 ? 41.813 100.612 25.453 1.00 29.04 124 SER D N 1
ATOM 6807 C CA . SER D 1 124 ? 42.468 101.624 24.650 1.00 23.97 124 SER D CA 1
ATOM 6808 C C . SER D 1 124 ? 43.967 101.379 24.806 1.00 20.99 124 SER D C 1
ATOM 6809 O O . SER D 1 124 ? 44.368 100.638 25.711 1.00 21.94 124 SER D O 1
ATOM 6812 N N . TYR D 1 125 ? 44.814 102.041 24.004 1.00 18.67 125 TYR D N 1
ATOM 6813 C CA . TYR D 1 125 ? 46.265 102.010 24.177 1.00 17.50 125 TYR D CA 1
ATOM 6814 C C . TYR D 1 125 ? 46.696 102.257 25.631 1.00 17.07 125 TYR D C 1
ATOM 6815 O O . TYR D 1 125 ? 47.538 101.566 26.205 1.00 16.54 125 TYR D O 1
ATOM 6824 N N . TRP D 1 126 ? 46.059 103.266 26.223 1.00 15.49 126 TRP D N 1
ATOM 6825 C CA . TRP D 1 126 ? 46.382 103.689 27.570 1.00 17.43 126 TRP D CA 1
ATOM 6826 C C . TRP D 1 126 ? 46.197 102.607 28.632 1.00 16.63 126 TRP D C 1
ATOM 6827 O O . TRP D 1 126 ? 46.954 102.526 29.599 1.00 16.42 126 TRP D O 1
ATOM 6838 N N . ALA D 1 127 ? 45.212 101.750 28.390 1.00 15.54 127 ALA D N 1
ATOM 6839 C CA . ALA D 1 127 ? 44.872 100.639 29.248 1.00 16.46 127 ALA D CA 1
ATOM 6840 C C . ALA D 1 127 ? 45.826 99.459 29.078 1.00 18.01 127 ALA D C 1
ATOM 6841 O O . ALA D 1 127 ? 45.766 98.482 29.814 1.00 19.67 127 ALA D O 1
ATOM 6843 N N . GLN D 1 128 ? 46.684 99.431 28.074 1.00 18.78 128 GLN D N 1
ATOM 6844 C CA . GLN D 1 128 ? 47.486 98.273 27.791 1.00 19.81 128 GLN D CA 1
ATOM 6845 C C . GLN D 1 128 ? 48.769 98.299 28.593 1.00 17.39 128 GLN D C 1
ATOM 6846 O O . GLN D 1 128 ? 49.367 99.349 28.813 1.00 16.22 128 GLN D O 1
ATOM 6852 N N . ILE D 1 129 ? 49.104 97.127 29.157 1.00 16.22 129 ILE D N 1
ATOM 6853 C CA . ILE D 1 129 ? 50.307 96.941 29.967 1.00 14.20 129 ILE D CA 1
ATOM 6854 C C . ILE D 1 129 ? 51.451 97.267 29.022 1.00 15.39 129 ILE D C 1
ATOM 6855 O O . ILE D 1 129 ? 51.377 96.967 27.824 1.00 15.78 129 ILE D O 1
ATOM 6860 N N . ASP D 1 130 ? 52.457 97.942 29.542 1.00 15.99 130 ASP D N 1
ATOM 6861 C CA . ASP D 1 130 ? 53.585 98.382 28.762 1.00 18.13 130 ASP D CA 1
ATOM 6862 C C . ASP D 1 130 ? 54.324 97.204 28.137 1.00 20.80 130 ASP D C 1
ATOM 6863 O O . ASP D 1 130 ? 54.657 96.214 28.796 1.00 20.08 130 A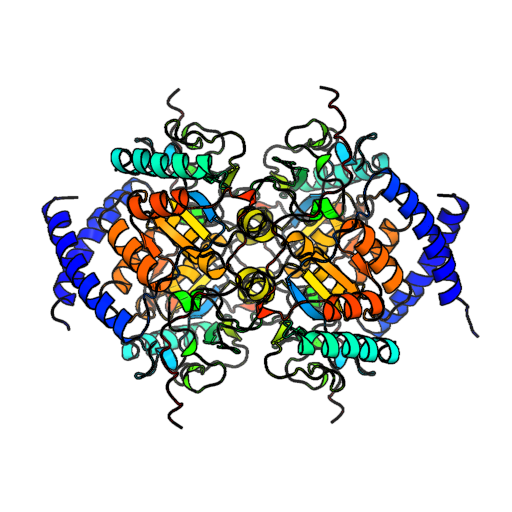SP D O 1
ATOM 6868 N N . ASP D 1 131 ? 54.677 97.406 26.869 1.00 24.16 131 ASP D N 1
ATOM 6869 C CA . ASP D 1 131 ? 55.360 96.405 26.045 1.00 24.31 131 ASP D CA 1
ATOM 6870 C C . ASP D 1 131 ? 56.646 95.859 26.619 1.00 20.50 131 ASP D C 1
ATOM 6871 O O . ASP D 1 131 ? 56.954 94.682 26.460 1.00 20.06 131 ASP D O 1
ATOM 6876 N N . ARG D 1 132 ? 57.419 96.718 27.287 1.00 17.25 132 ARG D N 1
ATOM 6877 C CA . ARG D 1 132 ? 58.671 96.286 27.880 1.00 15.84 132 ARG D CA 1
ATOM 6878 C C . ARG D 1 132 ? 58.476 95.207 28.929 1.00 16.17 132 ARG D C 1
ATOM 6879 O O . ARG D 1 132 ? 59.421 94.476 29.223 1.00 17.95 132 ARG D O 1
ATOM 6887 N N . ILE D 1 133 ? 57.294 95.089 29.544 1.00 15.94 133 ILE D N 1
ATOM 6888 C CA . ILE D 1 133 ? 57.022 94.073 30.551 1.00 16.53 133 ILE D CA 1
ATOM 6889 C C . ILE D 1 133 ? 55.768 93.273 30.189 1.00 17.96 133 ILE D C 1
ATOM 6890 O O . ILE D 1 133 ? 55.006 92.845 31.067 1.00 20.05 133 ILE D O 1
ATOM 6895 N N . ALA D 1 134 ? 55.547 93.011 28.899 1.00 17.99 134 ALA D N 1
ATOM 6896 C CA . ALA D 1 134 ? 54.375 92.277 28.410 1.00 17.71 134 ALA D CA 1
ATOM 6897 C C . ALA D 1 134 ? 54.018 91.038 29.227 1.00 17.79 134 ALA D C 1
ATOM 6898 O O . ALA D 1 134 ? 54.948 90.308 29.585 1.00 18.35 134 ALA D O 1
ATOM 6900 N N . PRO D 1 135 ? 52.766 90.755 29.616 1.00 19.59 135 PRO D N 1
ATOM 6901 C CA . PRO D 1 135 ? 52.394 89.499 30.274 1.00 21.41 135 PRO D CA 1
ATOM 6902 C C . PRO D 1 135 ? 52.796 88.253 29.477 1.00 22.03 135 PRO D C 1
ATOM 6903 O O . PRO D 1 135 ? 52.584 88.170 28.268 1.00 22.02 135 PRO D O 1
ATOM 6907 N N . ALA D 1 136 ? 53.475 87.328 30.150 1.00 23.19 136 ALA D N 1
ATOM 6908 C CA . ALA D 1 136 ? 53.842 86.044 29.579 1.00 23.52 136 ALA D CA 1
ATOM 6909 C C . ALA D 1 136 ? 52.632 85.120 29.681 1.00 25.83 136 ALA D C 1
ATOM 6910 O O . ALA D 1 136 ? 51.648 85.428 30.362 1.00 27.27 136 ALA D O 1
ATOM 6912 N N . ASP D 1 137 ? 52.686 83.960 29.036 1.00 28.26 137 ASP D N 1
ATOM 6913 C CA . ASP D 1 137 ? 51.569 83.030 29.029 1.00 29.21 137 ASP D CA 1
ATOM 6914 C C . ASP D 1 137 ? 51.250 82.576 30.436 1.00 26.96 137 ASP D C 1
ATOM 6915 O O . ASP D 1 137 ? 52.124 82.244 31.239 1.00 27.32 137 ASP D O 1
ATOM 6920 N N . GLY D 1 138 ? 49.974 82.656 30.752 1.00 25.43 138 GLY D N 1
ATOM 6921 C CA . GLY D 1 138 ? 49.509 82.239 32.054 1.00 25.46 138 GLY D CA 1
ATOM 6922 C C . GLY D 1 138 ? 49.520 83.371 33.069 1.00 24.92 138 GLY D C 1
ATOM 6923 O O . GLY D 1 138 ? 48.905 83.228 34.123 1.00 26.65 138 GLY D O 1
ATOM 6924 N N . GLU D 1 139 ? 50.172 84.506 32.848 1.00 21.09 139 GLU D N 1
ATOM 6925 C CA . GLU D 1 139 ? 50.146 85.564 33.833 1.00 18.30 139 GLU D CA 1
ATOM 6926 C C . GLU D 1 139 ? 48.789 86.257 33.779 1.00 18.76 139 GLU D C 1
ATOM 6927 O O . GLU D 1 139 ? 48.166 86.290 32.709 1.00 20.83 139 GLU D O 1
ATOM 6933 N N . VAL D 1 140 ? 48.293 86.844 34.874 1.00 16.95 140 VAL D N 1
ATOM 6934 C CA . VAL D 1 140 ? 46.950 87.416 34.926 1.00 13.34 140 VAL D CA 1
ATOM 6935 C C . VAL D 1 140 ? 46.907 88.939 34.776 1.00 12.28 140 VAL D C 1
ATOM 6936 O O . VAL D 1 140 ? 47.736 89.635 35.355 1.00 11.39 140 VAL D O 1
ATOM 6940 N N . VAL D 1 141 ? 45.990 89.521 34.006 1.00 12.56 141 VAL D N 1
ATOM 6941 C CA . VAL D 1 141 ? 45.853 90.971 33.956 1.00 13.88 141 VAL D CA 1
ATOM 6942 C C . VAL D 1 141 ? 44.478 91.222 34.549 1.00 14.82 141 VAL D C 1
ATOM 6943 O O . VAL D 1 141 ? 43.479 90.689 34.068 1.00 16.82 141 VAL D O 1
ATOM 6947 N N . ILE D 1 142 ? 44.441 91.951 35.656 1.00 15.11 142 ILE D N 1
ATOM 6948 C CA . ILE D 1 142 ? 43.226 92.288 36.381 1.00 12.71 142 ILE D CA 1
ATOM 6949 C C . ILE D 1 142 ? 42.827 93.723 36.042 1.00 11.83 142 ILE D C 1
ATOM 6950 O O . ILE D 1 142 ? 43.630 94.648 36.230 1.00 11.49 142 ILE D O 1
ATOM 6955 N N . GLU D 1 143 ? 41.638 93.957 35.500 1.00 11.79 143 GLU D N 1
ATOM 6956 C CA . GLU D 1 143 ? 41.160 95.305 35.285 1.00 11.97 143 GLU D CA 1
ATOM 6957 C C . GLU D 1 143 ? 40.531 95.691 36.609 1.00 11.36 143 GLU D C 1
ATOM 6958 O O . GLU D 1 143 ? 39.598 95.028 37.064 1.00 11.25 143 GLU D O 1
ATOM 6964 N N . LYS D 1 144 ? 41.025 96.732 37.262 1.00 11.29 144 LYS D N 1
ATOM 6965 C CA . LYS D 1 144 ? 40.495 97.142 38.547 1.00 10.05 144 LYS D CA 1
ATOM 6966 C C . LYS D 1 144 ? 39.799 98.481 38.443 1.00 12.11 144 LYS D C 1
ATOM 6967 O O . LYS D 1 144 ? 40.046 99.251 37.516 1.00 12.09 144 LYS D O 1
ATOM 6973 N N . ASN D 1 145 ? 38.907 98.778 39.377 1.00 13.27 145 ASN D N 1
ATOM 6974 C CA . ASN D 1 145 ? 38.146 100.015 39.350 1.00 12.41 145 ASN D CA 1
ATOM 6975 C C . ASN D 1 145 ? 38.481 100.979 40.474 1.00 13.02 145 ASN D C 1
ATOM 6976 O O . ASN D 1 145 ? 38.012 102.118 40.430 1.00 13.68 145 ASN D O 1
ATOM 6981 N N . ARG D 1 146 ? 39.241 100.599 41.495 1.00 13.14 146 ARG D N 1
ATOM 6982 C CA . ARG D 1 146 ? 39.523 101.441 42.649 1.00 11.72 146 ARG D CA 1
ATOM 6983 C C . ARG D 1 146 ? 40.998 101.357 42.931 1.00 10.91 146 ARG D C 1
ATOM 6984 O O . ARG D 1 146 ? 41.660 100.495 42.380 1.00 12.15 146 ARG D O 1
ATOM 6992 N N . ALA D 1 147 ? 41.531 102.174 43.840 1.00 11.64 147 ALA D N 1
ATOM 6993 C CA . ALA D 1 147 ? 42.957 102.186 44.148 1.00 10.33 147 ALA D CA 1
ATOM 6994 C C . ALA D 1 147 ? 43.629 100.867 44.506 1.00 10.61 147 ALA D C 1
ATOM 6995 O O . ALA D 1 147 ? 44.635 100.469 43.932 1.00 10.57 147 ALA D O 1
ATOM 6997 N N . SER D 1 148 ? 43.110 100.160 45.495 1.00 11.58 148 SER D N 1
ATOM 6998 C CA . SER D 1 148 ? 43.705 98.891 45.853 1.00 10.68 148 SER D CA 1
ATOM 6999 C C . SER D 1 148 ? 43.269 97.909 44.778 1.00 8.00 148 SER D C 1
ATOM 7000 O O . SER D 1 148 ? 42.152 97.961 44.239 1.00 8.00 148 SER D O 1
ATOM 7003 N N . ALA D 1 149 ? 44.201 96.992 44.535 1.00 9.18 149 ALA D N 1
ATOM 7004 C CA . ALA D 1 149 ? 43.981 95.893 43.609 1.00 9.61 149 ALA D CA 1
ATOM 7005 C C . ALA D 1 149 ? 42.927 94.910 44.118 1.00 9.30 149 ALA D C 1
ATOM 7006 O O . ALA D 1 149 ? 42.407 94.124 43.342 1.00 10.51 149 ALA D O 1
ATOM 7008 N N . PHE D 1 150 ? 42.554 94.929 45.397 1.00 9.71 150 PHE D N 1
ATOM 7009 C CA . PHE D 1 150 ? 41.572 93.989 45.923 1.00 9.71 150 PHE D CA 1
ATOM 7010 C C . PHE D 1 150 ? 40.101 94.332 45.703 1.00 9.83 150 PHE D C 1
ATOM 7011 O O . PHE D 1 150 ? 39.344 93.459 45.269 1.00 10.13 150 PHE D O 1
ATOM 7019 N N . PRO D 1 151 ? 39.567 95.520 46.030 1.00 10.73 151 PRO D N 1
ATOM 7020 C CA . PRO D 1 151 ? 38.154 95.789 45.860 1.00 10.05 151 PRO D CA 1
ATOM 7021 C C . PRO D 1 151 ? 37.646 95.572 44.446 1.00 11.37 151 PRO D C 1
ATOM 7022 O O . PRO D 1 151 ? 38.251 95.978 43.444 1.00 13.58 151 PRO D O 1
ATOM 7026 N N . GLY D 1 152 ? 36.549 94.839 44.387 1.00 10.02 152 GLY D N 1
ATOM 7027 C CA . GLY D 1 152 ? 35.904 94.536 43.129 1.00 10.73 152 GLY D CA 1
ATOM 7028 C C . GLY D 1 152 ? 36.707 93.634 42.196 1.00 9.78 152 GLY D C 1
ATOM 7029 O O . GLY D 1 152 ? 36.326 93.487 41.027 1.00 10.13 152 GLY D O 1
ATOM 7030 N N . THR D 1 153 ? 37.809 93.015 42.602 1.00 9.92 153 THR D N 1
ATOM 7031 C CA . THR D 1 153 ? 38.482 92.114 41.689 1.00 9.44 153 THR D CA 1
ATOM 7032 C C . THR D 1 153 ? 38.449 90.733 42.326 1.00 11.43 153 THR D C 1
ATOM 7033 O O . THR D 1 153 ? 37.913 90.492 43.422 1.00 10.95 153 THR D O 1
ATOM 7037 N N . ASN D 1 154 ? 38.992 89.783 41.588 1.00 11.93 154 ASN D N 1
ATOM 7038 C CA . ASN D 1 154 ? 39.143 88.435 42.090 1.00 11.72 154 ASN D CA 1
ATOM 7039 C C . ASN D 1 154 ? 40.521 88.143 42.623 1.00 11.52 154 ASN D C 1
ATOM 7040 O O . ASN D 1 154 ? 40.828 86.961 42.806 1.00 12.01 154 ASN D O 1
ATOM 7045 N N . LEU D 1 155 ? 41.362 89.148 42.915 1.00 10.49 155 LEU D N 1
ATOM 7046 C CA . LEU D 1 155 ? 42.719 88.862 43.363 1.00 10.95 155 LEU D CA 1
ATOM 7047 C C . LEU D 1 155 ? 42.733 87.982 44.620 1.00 11.95 155 LEU D C 1
ATOM 7048 O O . LEU D 1 155 ? 43.432 86.965 44.666 1.00 12.52 155 LEU D O 1
ATOM 7053 N N . GLU D 1 156 ? 41.897 88.322 45.610 1.00 11.01 156 GLU D N 1
ATOM 7054 C CA . GLU D 1 156 ? 41.880 87.603 46.874 1.00 12.14 156 GLU D CA 1
ATOM 7055 C C . GLU D 1 156 ? 41.519 86.135 46.706 1.00 11.26 156 GLU D C 1
ATOM 7056 O O . GLU D 1 156 ? 42.055 85.291 47.424 1.00 10.93 156 GLU D O 1
ATOM 7062 N N . LEU D 1 157 ? 40.687 85.833 45.706 1.00 12.34 157 LEU D N 1
ATOM 7063 C CA . LEU D 1 157 ? 40.310 84.460 45.377 1.00 12.39 157 LEU D CA 1
ATOM 7064 C C . LEU D 1 157 ? 41.527 83.647 44.947 1.00 11.37 157 LEU D C 1
ATOM 7065 O O . LEU D 1 157 ? 41.696 82.516 45.418 1.00 10.01 157 LEU D O 1
ATOM 7070 N N . PHE D 1 158 ? 42.416 84.190 44.107 1.00 11.24 158 PHE D N 1
ATOM 7071 C CA . PHE D 1 158 ? 43.625 83.467 43.734 1.00 11.77 158 PHE D CA 1
ATOM 7072 C C . PHE D 1 158 ? 44.541 83.280 44.946 1.00 11.91 158 PHE D C 1
ATOM 7073 O O . PHE D 1 158 ? 45.044 82.184 45.210 1.00 11.39 158 PHE D O 1
ATOM 7081 N N . LEU D 1 159 ? 44.758 84.359 45.708 1.00 9.95 159 LEU D N 1
ATOM 7082 C CA . LEU D 1 159 ? 45.720 84.328 46.792 1.00 10.04 159 LEU D CA 1
ATOM 7083 C C . LEU D 1 159 ? 45.322 83.399 47.937 1.00 11.39 159 LEU D C 1
ATOM 7084 O O . LEU D 1 159 ? 46.172 82.680 48.483 1.00 11.43 159 LEU D O 1
ATOM 7089 N N . THR D 1 160 ? 44.047 83.411 48.324 1.00 11.22 160 THR D N 1
ATOM 7090 C CA . THR D 1 160 ? 43.554 82.515 49.345 1.00 11.30 160 THR D CA 1
ATOM 7091 C C . THR D 1 160 ? 43.493 81.102 48.784 1.00 13.45 160 THR D C 1
ATOM 7092 O O . THR D 1 160 ? 44.169 80.248 49.356 1.00 14.52 160 THR D O 1
ATOM 7096 N N . SER D 1 161 ? 42.777 80.796 47.689 1.00 13.52 161 SER D N 1
ATOM 7097 C CA . SER D 1 161 ? 42.704 79.434 47.153 1.00 13.24 161 SER D CA 1
ATOM 7098 C C . SER D 1 161 ? 44.040 78.792 46.835 1.00 14.49 161 SER D C 1
ATOM 7099 O O . SER D 1 161 ? 44.206 77.585 46.988 1.00 16.95 161 SER D O 1
ATOM 7102 N N . ASN D 1 162 ? 45.060 79.533 46.406 1.00 11.60 162 ASN D N 1
ATOM 7103 C CA . ASN D 1 162 ? 46.316 78.907 46.068 1.00 12.72 162 ASN D CA 1
ATOM 7104 C C . ASN D 1 162 ? 47.357 79.051 47.156 1.00 11.71 162 ASN D C 1
ATOM 7105 O O . ASN D 1 162 ? 48.540 78.880 46.915 1.00 13.15 162 ASN D O 1
ATOM 7110 N N . ARG D 1 163 ? 46.913 79.371 48.373 1.00 12.69 163 ARG D N 1
ATOM 7111 C CA . ARG D 1 163 ? 47.738 79.462 49.568 1.00 11.72 163 ARG D CA 1
ATOM 7112 C C . ARG D 1 163 ? 49.007 80.292 49.457 1.00 11.59 163 ARG D C 1
ATOM 7113 O O . ARG D 1 163 ? 50.091 79.896 49.889 1.00 12.29 163 ARG D O 1
ATOM 7121 N N . ILE D 1 164 ? 48.873 81.497 48.914 1.00 12.37 164 ILE D N 1
ATOM 7122 C CA . ILE D 1 164 ? 49.995 82.414 48.742 1.00 12.70 164 ILE D CA 1
ATOM 7123 C C . ILE D 1 164 ? 50.301 83.034 50.102 1.00 12.95 164 ILE D C 1
ATOM 7124 O O . ILE D 1 164 ? 49.350 83.374 50.800 1.00 13.17 164 ILE D O 1
ATOM 7129 N N . ASP D 1 165 ? 51.529 83.206 50.574 1.00 12.03 165 ASP D N 1
ATOM 7130 C CA . ASP D 1 165 ? 51.704 83.907 51.836 1.00 13.99 165 ASP D CA 1
ATOM 7131 C C . ASP D 1 165 ? 52.477 85.214 51.668 1.00 14.16 165 ASP D C 1
ATOM 7132 O O . ASP D 1 165 ? 52.592 85.986 52.611 1.00 16.29 165 ASP D O 1
ATOM 7137 N N . THR D 1 166 ? 53.027 85.534 50.499 1.00 14.03 166 THR D N 1
ATOM 7138 C CA . THR D 1 166 ? 53.825 86.722 50.314 1.00 13.48 166 THR D CA 1
ATOM 7139 C C . THR D 1 166 ? 53.405 87.378 49.030 1.00 15.42 166 THR D C 1
ATOM 7140 O O . THR D 1 166 ? 53.279 86.713 47.996 1.00 13.55 166 THR D O 1
ATOM 7144 N N . LEU D 1 167 ? 53.218 88.689 49.119 1.00 14.92 167 LEU D N 1
ATOM 7145 C CA . LEU D 1 167 ? 52.856 89.492 47.972 1.00 15.17 167 LEU D CA 1
ATOM 7146 C C . LEU D 1 167 ? 53.935 90.548 47.744 1.00 13.71 167 LEU D C 1
ATOM 7147 O O . LEU D 1 167 ? 54.134 91.430 48.577 1.00 14.72 167 LEU D O 1
ATOM 7152 N N . ILE D 1 168 ? 54.704 90.431 46.666 1.00 13.19 168 ILE D N 1
ATOM 7153 C CA . ILE D 1 168 ? 55.715 91.413 46.294 1.00 11.58 168 ILE D CA 1
ATOM 7154 C C . ILE D 1 168 ? 54.945 92.393 45.423 1.00 13.23 168 ILE D C 1
ATOM 7155 O O . ILE D 1 168 ? 54.310 91.978 44.444 1.00 13.57 168 ILE D O 1
ATOM 7160 N N . VAL D 1 169 ? 54.954 93.677 45.772 1.00 12.86 169 VAL D N 1
ATOM 7161 C CA . VAL D 1 169 ? 54.130 94.671 45.099 1.00 11.65 169 VAL D CA 1
ATOM 7162 C C . VAL D 1 169 ? 54.993 95.691 44.394 1.00 12.26 169 VAL D C 1
ATOM 7163 O O . VAL D 1 169 ? 55.909 96.200 45.037 1.00 11.84 169 VAL D O 1
ATOM 7167 N N . THR D 1 170 ? 54.763 96.032 43.125 1.00 12.98 170 THR D N 1
ATOM 7168 C CA . THR D 1 170 ? 55.566 97.049 42.446 1.00 10.82 170 THR D CA 1
ATOM 7169 C C . THR D 1 170 ? 54.620 98.077 41.834 1.00 11.14 170 THR D C 1
ATOM 7170 O O . THR D 1 170 ? 53.405 97.901 41.930 1.00 11.63 170 THR D O 1
ATOM 7174 N N . GLY D 1 171 ? 55.063 99.146 41.169 1.00 12.53 171 GLY D N 1
ATOM 7175 C CA . GLY D 1 171 ? 54.125 99.935 40.393 1.00 11.43 171 GLY D CA 1
ATOM 7176 C C . GLY D 1 171 ? 53.899 101.373 40.767 1.00 12.63 171 GLY D C 1
ATOM 7177 O O . GLY D 1 171 ? 54.737 102.049 41.362 1.00 14.32 171 GLY D O 1
ATOM 7178 N N . ALA D 1 172 ? 52.709 101.830 40.401 1.00 12.97 172 ALA D N 1
ATOM 7179 C CA . ALA D 1 172 ? 52.324 103.208 40.597 1.00 13.50 172 ALA D CA 1
ATOM 7180 C C . ALA D 1 172 ? 50.954 103.367 41.239 1.00 12.51 172 ALA D C 1
ATOM 7181 O O . ALA D 1 172 ? 50.080 102.558 40.956 1.00 13.14 172 ALA D O 1
ATOM 7183 N N . THR D 1 173 ? 50.619 104.308 42.120 1.00 12.59 173 THR D N 1
ATOM 7184 C CA . THR D 1 173 ? 51.588 105.251 42.651 1.00 12.47 173 THR D CA 1
ATOM 7185 C C . THR D 1 173 ? 51.810 104.999 44.143 1.00 12.25 173 THR D C 1
ATOM 7186 O O . THR D 1 173 ? 50.942 104.418 44.794 1.00 12.42 173 THR D O 1
ATOM 7190 N N . ALA D 1 174 ? 52.933 105.420 44.733 1.00 12.16 174 ALA D N 1
ATOM 7191 C CA . ALA D 1 174 ? 53.159 105.326 46.170 1.00 11.12 174 ALA D CA 1
ATOM 7192 C C . ALA D 1 174 ? 52.039 105.977 46.998 1.00 14.01 174 ALA D C 1
ATOM 7193 O O . ALA D 1 174 ? 51.580 105.439 48.011 1.00 15.44 174 ALA D O 1
ATOM 7195 N N . ALA D 1 175 ? 51.519 107.105 46.507 1.00 12.74 175 ALA D N 1
ATOM 7196 C CA . ALA D 1 175 ? 50.509 107.891 47.187 1.00 10.84 175 ALA D CA 1
ATOM 7197 C C . ALA D 1 175 ? 49.099 107.496 46.784 1.00 14.43 175 ALA D C 1
ATOM 7198 O O . ALA D 1 175 ? 48.138 108.087 47.294 1.00 15.60 175 ALA D O 1
ATOM 7200 N N . GLY D 1 176 ? 48.917 106.514 45.885 1.00 15.38 176 GLY D N 1
ATOM 7201 C CA . GLY D 1 176 ? 47.596 106.072 45.473 1.00 14.06 176 GLY D CA 1
ATOM 7202 C C . GLY D 1 176 ? 47.511 104.559 45.616 1.00 14.93 176 GLY D C 1
ATOM 7203 O O . GLY D 1 176 ? 47.579 103.986 46.714 1.00 13.05 176 GLY D O 1
ATOM 7204 N N . CYS D 1 177 ? 47.433 103.911 44.459 1.00 14.86 177 CYS D N 1
ATOM 7205 C CA . CYS D 1 177 ? 47.290 102.467 44.371 1.00 13.08 177 CYS D CA 1
ATOM 7206 C C . CYS D 1 177 ? 48.275 101.545 45.075 1.00 14.20 177 CYS D C 1
ATOM 7207 O O . CYS D 1 177 ? 47.845 100.492 45.563 1.00 17.27 177 CYS D O 1
ATOM 7210 N N . VAL D 1 178 ? 49.574 101.854 45.196 1.00 13.40 178 VAL D N 1
ATOM 7211 C CA . VAL D 1 178 ? 50.501 100.948 45.879 1.00 12.93 178 VAL D CA 1
ATOM 7212 C C . VAL D 1 178 ? 50.232 100.912 47.386 1.00 13.64 178 VAL D C 1
ATOM 7213 O O . VAL D 1 178 ? 50.069 99.810 47.931 1.00 12.64 178 VAL D O 1
ATOM 7217 N N . ARG D 1 179 ? 50.088 102.057 48.081 1.00 12.12 179 ARG D N 1
ATOM 7218 C CA . ARG D 1 179 ? 49.858 102.010 49.516 1.00 11.66 179 ARG D CA 1
ATOM 7219 C C . ARG D 1 179 ? 48.559 101.286 49.875 1.00 9.56 179 ARG D C 1
ATOM 7220 O O . ARG D 1 179 ? 48.594 100.380 50.713 1.00 10.03 179 ARG D O 1
ATOM 7228 N N . HIS D 1 180 ? 47.414 101.620 49.267 1.00 8.10 180 HIS D N 1
ATOM 7229 C CA . HIS D 1 180 ? 46.166 100.979 49.603 1.00 8.00 180 HIS D CA 1
ATOM 7230 C C . HIS D 1 180 ? 46.256 99.485 49.352 1.00 10.23 180 HIS D C 1
ATOM 7231 O O . HIS D 1 180 ? 45.751 98.725 50.183 1.00 11.92 180 HIS D O 1
ATOM 7238 N N . THR D 1 181 ? 46.909 99.030 48.277 1.00 10.31 181 THR D N 1
ATOM 7239 C CA . THR D 1 181 ? 47.076 97.607 48.041 1.00 12.10 181 THR D CA 1
ATOM 7240 C C . THR D 1 181 ? 47.884 96.986 49.159 1.00 12.22 181 THR D C 1
ATOM 7241 O O . THR D 1 181 ? 47.422 96.024 49.769 1.00 15.81 181 THR D O 1
ATOM 7245 N N . VAL D 1 182 ? 49.030 97.552 49.502 1.00 12.23 182 VAL D N 1
ATOM 7246 C CA . VAL D 1 182 ? 49.876 96.975 50.533 1.00 12.57 182 VAL D CA 1
ATOM 7247 C C . VAL D 1 182 ? 49.107 96.809 51.833 1.00 13.35 182 VAL D C 1
ATOM 7248 O O . VAL D 1 182 ? 49.050 95.711 52.388 1.00 14.73 182 VAL D O 1
ATOM 7252 N N . GLU D 1 183 ? 48.415 97.836 52.308 1.00 13.13 183 GLU D N 1
ATOM 7253 C CA . GLU D 1 183 ? 47.786 97.662 53.597 1.00 14.79 183 GLU D CA 1
ATOM 7254 C C . GLU D 1 183 ? 46.555 96.767 53.563 1.00 13.19 183 GLU D C 1
ATOM 7255 O O . GLU D 1 183 ? 46.222 96.144 54.587 1.00 11.12 183 GLU D O 1
ATOM 7261 N N . ASP D 1 184 ? 45.896 96.662 52.407 1.00 10.77 184 ASP D N 1
ATOM 7262 C CA . ASP D 1 184 ? 44.817 95.702 52.264 1.00 10.38 184 ASP D CA 1
ATOM 7263 C C . ASP D 1 184 ? 45.425 94.310 52.344 1.00 10.08 184 ASP D C 1
ATOM 7264 O O . ASP D 1 184 ? 44.866 93.436 53.008 1.00 8.92 184 ASP D O 1
ATOM 7269 N N . ALA D 1 185 ? 46.608 94.099 51.762 1.00 8.00 185 ALA D N 1
ATOM 7270 C CA . ALA D 1 185 ? 47.248 92.799 51.769 1.00 9.35 185 ALA D CA 1
ATOM 7271 C C . ALA D 1 185 ? 47.572 92.287 53.163 1.00 10.21 185 ALA D C 1
ATOM 7272 O O . ALA D 1 185 ? 47.211 91.156 53.497 1.00 11.90 185 ALA D O 1
ATOM 7274 N N . ILE D 1 186 ? 48.223 93.084 54.017 1.00 11.43 186 ILE D N 1
ATOM 7275 C CA . ILE D 1 186 ? 48.562 92.604 55.350 1.00 10.62 186 ILE D CA 1
ATOM 7276 C C . ILE D 1 186 ? 47.313 92.370 56.197 1.00 9.74 186 ILE D C 1
ATOM 7277 O O . ILE D 1 186 ? 47.225 91.418 56.964 1.00 10.73 186 ILE D O 1
ATOM 7282 N N . ALA D 1 187 ? 46.295 93.193 56.012 1.00 9.69 187 ALA D N 1
ATOM 7283 C CA . ALA D 1 187 ? 45.052 93.047 56.724 1.00 9.56 187 ALA D CA 1
ATOM 7284 C C . ALA D 1 187 ? 44.436 91.700 56.363 1.00 12.74 187 ALA D C 1
ATOM 7285 O O . ALA D 1 187 ? 44.083 90.926 57.245 1.00 14.20 187 ALA D O 1
ATOM 7287 N N . LYS D 1 188 ? 44.329 91.342 55.083 1.00 14.22 188 LYS D N 1
ATOM 7288 C CA . LYS D 1 188 ? 43.724 90.077 54.683 1.00 11.59 188 LYS D CA 1
ATOM 7289 C C . LYS D 1 188 ? 44.597 88.866 54.984 1.00 10.81 188 LYS D C 1
ATOM 7290 O O . LYS D 1 188 ? 44.112 87.735 55.061 1.00 12.89 188 LYS D O 1
ATOM 7296 N N . GLY D 1 189 ? 45.903 89.048 55.100 1.00 11.07 189 GLY D N 1
ATOM 7297 C CA . GLY D 1 189 ? 46.760 87.961 55.518 1.00 11.31 189 GLY D CA 1
ATOM 7298 C C . GLY D 1 189 ? 47.872 87.603 54.559 1.00 12.02 189 GLY D C 1
ATOM 7299 O O . GLY D 1 189 ? 48.325 86.456 54.545 1.00 12.56 189 GLY D O 1
ATOM 7300 N N . PHE D 1 190 ? 48.398 88.542 53.784 1.00 12.23 190 PHE D N 1
ATOM 7301 C CA . PHE D 1 190 ? 49.450 88.239 52.830 1.00 10.74 190 PHE D CA 1
ATOM 7302 C C . PHE D 1 190 ? 50.574 89.201 53.185 1.00 12.51 190 PHE D C 1
ATOM 7303 O O . PHE D 1 190 ? 50.323 90.394 53.335 1.00 13.57 190 PHE D O 1
ATOM 7311 N N . ARG D 1 191 ? 51.786 88.701 53.416 1.00 11.95 191 ARG D N 1
ATOM 7312 C CA . ARG D 1 191 ? 52.959 89.482 53.779 1.00 12.74 191 ARG D CA 1
ATOM 7313 C C . ARG D 1 191 ? 53.436 90.405 52.648 1.00 13.34 191 ARG D C 1
ATOM 7314 O O . ARG D 1 191 ? 53.982 89.882 51.666 1.00 14.42 191 ARG D O 1
ATOM 7322 N N . PRO D 1 192 ? 53.312 91.736 52.699 1.00 11.47 192 PRO D N 1
ATOM 7323 C CA . PRO D 1 192 ? 53.714 92.612 51.613 1.00 12.75 192 PRO D CA 1
ATOM 7324 C C . PRO D 1 192 ? 55.198 92.954 51.576 1.00 13.58 192 PRO D C 1
ATOM 7325 O O . PRO D 1 192 ? 55.745 93.431 52.579 1.00 15.86 192 PRO D O 1
ATOM 7329 N N . ILE D 1 193 ? 55.910 92.711 50.482 1.00 13.12 193 ILE D N 1
ATOM 7330 C CA . ILE D 1 193 ? 57.294 93.132 50.366 1.00 14.93 193 ILE D CA 1
ATOM 7331 C C . ILE D 1 193 ? 57.298 94.113 49.190 1.00 15.59 193 ILE D C 1
ATOM 7332 O O . ILE D 1 193 ? 56.781 93.846 48.102 1.00 15.26 193 ILE D O 1
ATOM 7337 N N . ILE D 1 194 ? 57.820 95.311 49.417 1.00 15.58 194 ILE D N 1
ATOM 7338 C CA . ILE D 1 194 ? 57.832 96.375 48.428 1.00 15.78 194 ILE D CA 1
ATOM 7339 C C . ILE D 1 194 ? 59.274 96.561 47.952 1.00 16.21 194 ILE D C 1
ATOM 7340 O O . ILE D 1 194 ? 60.091 96.989 48.774 1.00 16.53 194 ILE D O 1
ATOM 7345 N N . PRO D 1 195 ? 59.692 96.252 46.705 1.00 15.78 195 PRO D N 1
ATOM 7346 C CA . PRO D 1 195 ? 61.021 96.605 46.188 1.00 14.77 195 PRO D CA 1
ATOM 7347 C C . PRO D 1 195 ? 61.054 98.090 45.850 1.00 14.90 195 PRO D C 1
ATOM 7348 O O . PRO D 1 195 ? 60.432 98.564 44.899 1.00 12.72 195 PRO D O 1
ATOM 7352 N N . ARG D 1 196 ? 61.760 98.834 46.679 1.00 16.45 196 ARG D N 1
ATOM 7353 C CA . ARG D 1 196 ? 61.885 100.283 46.620 1.00 18.85 196 ARG D CA 1
ATOM 7354 C C . ARG D 1 196 ? 61.936 100.946 45.236 1.00 19.05 196 ARG D C 1
ATOM 7355 O O . ARG D 1 196 ? 61.151 101.835 44.872 1.00 19.90 196 ARG D O 1
ATOM 7363 N N . GLU D 1 197 ? 62.820 100.380 44.410 1.00 17.84 197 GLU D N 1
ATOM 7364 C CA . GLU D 1 197 ? 63.105 100.917 43.092 1.00 16.50 197 GLU D CA 1
ATOM 7365 C C . GLU D 1 197 ? 61.999 100.664 42.101 1.00 15.42 197 GLU D C 1
ATOM 7366 O O . GLU D 1 197 ? 62.059 101.202 41.005 1.00 17.83 197 GLU D O 1
ATOM 7372 N N . THR D 1 198 ? 60.950 99.905 42.365 1.00 13.93 198 THR D N 1
ATOM 7373 C CA . THR D 1 198 ? 59.935 99.688 41.352 1.00 12.18 198 THR D CA 1
ATOM 7374 C C . THR D 1 198 ? 58.695 100.525 41.598 1.00 13.37 198 THR D C 1
ATOM 7375 O O . THR D 1 198 ? 57.664 100.339 40.939 1.00 12.86 198 THR D O 1
ATOM 7379 N N . ILE D 1 199 ? 58.784 101.448 42.571 1.00 13.99 199 ILE D N 1
ATOM 7380 C CA . ILE D 1 199 ? 57.644 102.253 42.970 1.00 13.62 199 ILE D CA 1
ATOM 7381 C C . ILE D 1 199 ? 57.780 103.648 42.380 1.00 14.31 199 ILE D C 1
ATOM 7382 O O . ILE D 1 199 ? 58.844 104.268 42.444 1.00 14.26 199 ILE D O 1
ATOM 7387 N N . GLY D 1 200 ? 56.741 104.178 41.776 1.00 14.59 200 GLY D N 1
ATOM 7388 C CA . GLY D 1 200 ? 56.841 105.488 41.178 1.00 15.27 200 GLY D CA 1
ATOM 7389 C C . GLY D 1 200 ? 55.683 106.351 41.604 1.00 14.70 200 GLY D C 1
ATOM 7390 O O . GLY D 1 200 ? 54.698 105.894 42.198 1.00 15.22 200 GLY D O 1
ATOM 7391 N N . ASP D 1 201 ? 55.837 107.636 41.329 1.00 13.78 201 ASP D N 1
ATOM 7392 C CA . ASP D 1 201 ? 54.776 108.593 41.571 1.00 15.57 201 ASP D CA 1
ATOM 7393 C C . ASP D 1 201 ? 55.043 109.820 40.693 1.00 16.14 201 ASP D C 1
ATOM 7394 O O . ASP D 1 201 ? 55.987 109.808 39.899 1.00 17.49 201 ASP D O 1
ATOM 7399 N N . ARG D 1 202 ? 54.276 110.902 40.814 1.00 14.67 202 ARG D N 1
ATOM 7400 C CA . ARG D 1 202 ? 54.436 112.029 39.936 1.00 14.57 202 ARG D CA 1
ATOM 7401 C C . ARG D 1 202 ? 54.563 113.374 40.651 1.00 14.02 202 ARG D C 1
ATOM 7402 O O . ARG D 1 202 ? 54.541 114.387 39.969 1.00 16.13 202 ARG D O 1
ATOM 7410 N N . VAL D 1 203 ? 54.668 113.509 41.974 1.00 13.75 203 VAL D N 1
ATOM 7411 C CA . VAL D 1 203 ? 54.822 114.809 42.652 1.00 12.89 203 VAL D CA 1
ATOM 7412 C C . VAL D 1 203 ? 55.924 114.611 43.712 1.00 15.16 203 VAL D C 1
ATOM 7413 O O . VAL D 1 203 ? 56.290 113.444 43.943 1.00 13.58 203 VAL D O 1
ATOM 7417 N N . PRO D 1 204 ? 56.576 115.618 44.333 1.00 15.43 204 PRO D N 1
ATOM 7418 C CA . PRO D 1 204 ? 57.683 115.392 45.254 1.00 14.18 204 PRO D CA 1
ATOM 7419 C C . PRO D 1 204 ? 57.350 114.806 46.609 1.00 14.05 204 PRO D C 1
ATOM 7420 O O . PRO D 1 204 ? 56.221 114.866 47.074 1.00 14.31 204 PRO D O 1
ATOM 7424 N N . GLY D 1 205 ? 58.327 114.176 47.252 1.00 12.74 205 GLY D N 1
ATOM 7425 C CA . GLY D 1 205 ? 58.147 113.663 48.599 1.00 12.46 205 GLY D CA 1
ATOM 7426 C C . GLY D 1 205 ? 57.295 112.408 48.773 1.00 12.48 205 GLY D C 1
ATOM 7427 O O . GLY D 1 205 ? 57.679 111.542 49.560 1.00 11.65 205 GLY D O 1
ATOM 7428 N N . VAL D 1 206 ? 56.158 112.263 48.084 1.00 12.11 206 VAL D N 1
ATOM 7429 C CA . VAL D 1 206 ? 55.256 111.124 48.271 1.00 12.40 206 VAL D CA 1
ATOM 7430 C C . VAL D 1 206 ? 55.875 109.748 48.211 1.00 12.83 206 VAL D C 1
ATOM 7431 O O . VAL D 1 206 ? 55.540 108.917 49.054 1.00 13.01 206 VAL D O 1
ATOM 7435 N N . VAL D 1 207 ? 56.834 109.474 47.321 1.00 13.02 207 VAL D N 1
ATOM 7436 C CA . VAL D 1 207 ? 57.417 108.142 47.299 1.00 13.72 207 VAL D CA 1
ATOM 7437 C C . VAL D 1 207 ? 58.136 107.937 48.625 1.00 15.63 207 VAL D C 1
ATOM 7438 O O . VAL D 1 207 ? 57.926 106.928 49.303 1.00 15.49 207 VAL D O 1
ATOM 7442 N N . GLN D 1 208 ? 58.929 108.919 49.045 1.00 15.73 208 GLN D N 1
ATOM 7443 C CA . GLN D 1 208 ? 59.677 108.799 50.280 1.00 16.52 208 GLN D CA 1
ATOM 7444 C C . GLN D 1 208 ? 58.801 108.635 51.503 1.00 15.21 208 GLN D C 1
ATOM 7445 O O . GLN D 1 208 ? 58.992 107.672 52.250 1.00 14.24 208 GLN D O 1
ATOM 7451 N N . TRP D 1 209 ? 57.836 109.529 51.719 1.00 12.54 209 TRP D N 1
ATOM 7452 C CA . TRP D 1 209 ? 57.076 109.446 52.947 1.00 13.13 209 TRP D CA 1
ATOM 7453 C C . TRP D 1 209 ? 56.085 108.299 52.934 1.00 13.46 209 TRP D C 1
ATOM 7454 O O . TRP D 1 209 ? 55.838 107.706 53.993 1.00 14.60 209 TRP D O 1
ATOM 7465 N N . ASN D 1 210 ? 55.552 107.900 51.769 1.00 12.10 210 ASN D N 1
ATOM 7466 C CA . ASN D 1 210 ? 54.640 106.778 51.745 1.00 11.57 210 ASN D CA 1
ATOM 7467 C C . ASN D 1 210 ? 55.418 105.499 51.955 1.00 9.83 210 ASN D C 1
ATOM 7468 O O . ASN D 1 210 ? 54.927 104.640 52.680 1.00 10.88 210 ASN D O 1
ATOM 7473 N N . LEU D 1 211 ? 56.630 105.319 51.434 1.00 10.94 211 LEU D N 1
ATOM 7474 C CA . LEU D 1 211 ? 57.393 104.116 51.730 1.00 13.26 211 LEU D CA 1
ATOM 7475 C C . LEU D 1 211 ? 57.775 103.984 53.202 1.00 14.53 211 LEU D C 1
ATOM 7476 O O . LEU D 1 211 ? 57.806 102.880 53.753 1.00 13.78 211 LEU D O 1
ATOM 7481 N N . TYR D 1 212 ? 58.099 105.122 53.827 1.00 15.30 212 TYR D N 1
ATOM 7482 C CA . TYR D 1 212 ? 58.413 105.189 55.247 1.00 14.76 212 TYR D CA 1
ATOM 7483 C C . TYR D 1 212 ? 57.186 104.718 56.015 1.00 13.53 212 TYR D C 1
ATOM 7484 O O . TYR D 1 212 ? 57.293 103.784 56.821 1.00 14.24 212 TYR D O 1
ATOM 7493 N N . ASP D 1 213 ? 56.011 105.301 55.746 1.00 11.70 213 ASP D N 1
ATOM 7494 C CA . ASP D 1 213 ? 54.814 104.904 56.466 1.00 12.86 213 ASP D CA 1
ATOM 7495 C C . ASP D 1 213 ? 54.465 103.425 56.296 1.00 14.81 213 ASP D C 1
ATOM 7496 O O . ASP D 1 213 ? 54.121 102.747 57.272 1.00 16.34 213 ASP D O 1
ATOM 7501 N N . ILE D 1 214 ? 54.579 102.892 55.077 1.00 13.63 214 ILE D N 1
ATOM 7502 C CA . ILE D 1 214 ? 54.360 101.472 54.827 1.00 12.50 214 ILE D CA 1
ATOM 7503 C C . ILE D 1 214 ? 55.339 100.649 55.671 1.00 12.98 214 ILE D C 1
ATOM 7504 O O . ILE D 1 214 ? 54.925 99.754 56.411 1.00 12.96 214 ILE D O 1
ATOM 7509 N N . ASP D 1 215 ? 56.634 100.939 55.627 1.00 12.79 215 ASP D N 1
ATOM 7510 C CA . ASP D 1 215 ? 57.609 100.139 56.359 1.00 13.91 215 ASP D CA 1
ATOM 7511 C C . ASP D 1 215 ? 57.397 100.144 57.862 1.00 14.38 215 ASP D C 1
ATOM 7512 O O . ASP D 1 215 ? 57.850 99.260 58.587 1.00 14.34 215 ASP D O 1
ATOM 7517 N N . ASN D 1 216 ? 56.775 101.211 58.351 1.00 15.21 216 ASN D N 1
ATOM 7518 C CA . ASN D 1 216 ? 56.530 101.333 59.774 1.00 14.96 216 ASN D CA 1
ATOM 7519 C C . ASN D 1 216 ? 55.415 100.446 60.269 1.00 14.00 216 ASN D C 1
ATOM 7520 O O . ASN D 1 216 ? 55.528 99.906 61.365 1.00 14.47 216 ASN D O 1
ATOM 7525 N N . LYS D 1 217 ? 54.318 100.300 59.516 1.00 11.96 217 LYS D N 1
ATOM 7526 C CA . LYS D 1 217 ? 53.159 99.550 59.982 1.00 11.15 217 LYS D CA 1
ATOM 7527 C C . LYS D 1 217 ? 52.552 98.549 59.003 1.00 12.01 217 LYS D C 1
ATOM 7528 O O . LYS D 1 217 ? 51.616 97.831 59.370 1.00 11.33 217 LYS D O 1
ATOM 7534 N N . PHE D 1 218 ? 53.004 98.413 57.761 1.00 9.98 218 PHE D N 1
ATOM 7535 C CA . PHE D 1 218 ? 52.240 97.599 56.830 1.00 10.64 218 PHE D CA 1
ATOM 7536 C C . PHE D 1 218 ? 53.034 96.665 55.935 1.00 10.70 218 PHE D C 1
ATOM 7537 O O . PHE D 1 218 ? 52.432 95.768 55.356 1.00 10.76 218 PHE D O 1
ATOM 7545 N N . GLY D 1 219 ? 54.341 96.768 55.752 1.00 10.62 219 GLY D N 1
ATOM 7546 C CA . GLY D 1 219 ? 55.039 95.820 54.904 1.00 11.21 219 GLY D CA 1
ATOM 7547 C C . GLY D 1 219 ? 56.517 96.055 55.035 1.00 12.52 219 GLY D C 1
ATOM 7548 O O . GLY D 1 219 ? 56.890 96.983 55.749 1.00 14.17 219 GLY D O 1
ATOM 7549 N N . ASP D 1 220 ? 57.389 95.259 54.431 1.00 12.49 220 ASP D N 1
ATOM 7550 C CA . ASP D 1 220 ? 58.809 95.530 54.474 1.00 13.05 220 ASP D CA 1
ATOM 7551 C C . ASP D 1 220 ? 59.264 96.117 53.148 1.00 15.13 220 ASP D C 1
ATOM 7552 O O . ASP D 1 220 ? 59.002 95.549 52.081 1.00 14.95 220 ASP D O 1
ATOM 7557 N N . VAL D 1 221 ? 59.921 97.278 53.186 1.00 15.73 221 VAL D N 1
ATOM 7558 C CA . VAL D 1 221 ? 60.434 97.933 51.992 1.00 15.17 221 VAL D CA 1
ATOM 7559 C C . VAL D 1 221 ? 61.856 97.385 51.872 1.00 16.14 221 VAL D C 1
ATOM 7560 O O . VAL D 1 221 ? 62.649 97.478 52.812 1.00 17.38 221 VAL D O 1
ATOM 7564 N N . GLU D 1 222 ? 62.173 96.770 50.743 1.00 16.65 222 GLU D N 1
ATOM 7565 C CA . GLU D 1 222 ? 63.438 96.092 50.509 1.00 17.31 222 GLU D CA 1
ATOM 7566 C C . GLU D 1 222 ? 64.070 96.662 49.256 1.00 15.42 222 GLU D C 1
ATOM 7567 O O . GLU D 1 222 ? 63.461 97.510 48.597 1.00 15.84 222 GLU D O 1
ATOM 7573 N N . SER D 1 223 ? 65.269 96.226 48.888 1.00 15.71 223 SER D N 1
ATOM 7574 C CA . SER D 1 223 ? 65.860 96.607 47.619 1.00 16.79 223 SER D CA 1
ATOM 7575 C C . SER D 1 223 ? 65.364 95.576 46.601 1.00 18.70 223 SER D C 1
ATOM 7576 O O . SER D 1 223 ? 65.008 94.440 46.976 1.00 19.35 223 SER D O 1
ATOM 7579 N N . THR D 1 224 ? 65.375 95.884 45.306 1.00 18.92 224 THR D N 1
ATOM 7580 C CA . THR D 1 224 ? 65.013 94.917 44.282 1.00 17.78 224 THR D CA 1
ATOM 7581 C C . THR D 1 224 ? 66.035 93.792 44.352 1.00 18.01 224 THR D C 1
ATOM 7582 O O . THR D 1 224 ? 65.689 92.635 44.134 1.00 19.67 224 THR D O 1
ATOM 7586 N N . ASP D 1 225 ? 67.293 94.101 44.684 1.00 18.72 225 ASP D N 1
ATOM 7587 C CA . ASP D 1 225 ? 68.347 93.105 44.847 1.00 19.33 225 ASP D CA 1
ATOM 7588 C C . ASP D 1 225 ? 67.950 92.021 45.841 1.00 19.59 225 ASP D C 1
ATOM 7589 O O . ASP D 1 225 ? 68.065 90.832 45.540 1.00 20.19 225 ASP D O 1
ATOM 7594 N N . SER D 1 226 ? 67.408 92.397 47.005 1.00 18.64 226 SER D N 1
ATOM 7595 C CA . SER D 1 226 ? 66.970 91.427 47.980 1.00 17.83 226 SER D CA 1
ATOM 7596 C C . SER D 1 226 ? 65.814 90.596 47.478 1.00 16.42 226 SER D C 1
ATOM 7597 O O . SER D 1 226 ? 65.815 89.385 47.705 1.00 15.17 226 SER D O 1
ATOM 7600 N N . VAL D 1 227 ? 64.860 91.198 46.768 1.00 14.54 227 VAL D N 1
ATOM 7601 C CA . VAL D 1 227 ? 63.748 90.436 46.238 1.00 14.60 227 VAL D CA 1
ATOM 7602 C C . VAL D 1 227 ? 64.224 89.461 45.173 1.00 14.66 227 VAL D C 1
ATOM 7603 O O . VAL D 1 227 ? 63.903 88.277 45.275 1.00 15.39 227 VAL D O 1
ATOM 7607 N N . VAL D 1 228 ? 65.027 89.887 44.199 1.00 14.68 228 VAL D N 1
ATOM 7608 C CA . VAL D 1 228 ? 65.563 88.991 43.177 1.00 17.15 228 VAL D CA 1
ATOM 7609 C C . VAL D 1 228 ? 66.340 87.844 43.839 1.00 19.77 228 VAL D C 1
ATOM 7610 O O . VAL D 1 228 ? 66.172 86.680 43.483 1.00 18.69 228 VAL D O 1
ATOM 7614 N N . GLN D 1 229 ? 67.153 88.131 44.855 1.00 22.41 229 GLN D N 1
ATOM 7615 C CA . GLN D 1 229 ? 67.900 87.113 45.570 1.00 23.01 229 GLN D CA 1
ATOM 7616 C C . GLN D 1 229 ? 66.977 86.146 46.305 1.00 21.28 229 GLN D C 1
ATOM 7617 O O . GLN D 1 229 ? 67.272 84.952 46.372 1.00 22.73 229 GLN D O 1
ATOM 7623 N N . TYR D 1 230 ? 65.853 86.621 46.851 1.00 18.75 230 TYR D N 1
ATOM 7624 C CA . TYR D 1 230 ? 64.880 85.779 47.527 1.00 17.35 230 TYR D CA 1
ATOM 7625 C C . TYR D 1 230 ? 64.311 84.821 46.488 1.00 17.05 230 TYR D C 1
ATOM 7626 O O . TYR D 1 230 ? 64.419 83.599 46.647 1.00 16.50 230 TYR D O 1
ATOM 7635 N N . LEU D 1 231 ? 63.762 85.361 45.395 1.00 17.40 231 LEU D N 1
ATOM 7636 C CA . LEU D 1 231 ? 63.187 84.548 44.328 1.00 17.26 231 LEU D CA 1
ATOM 7637 C C . LEU D 1 231 ? 64.203 83.603 43.714 1.00 19.51 231 LEU D C 1
ATOM 7638 O O . LEU D 1 231 ? 63.858 82.494 43.311 1.00 21.96 231 LEU D O 1
ATOM 7643 N N . ASP D 1 232 ? 65.471 83.986 43.618 1.00 19.81 232 ASP D N 1
ATOM 7644 C CA . ASP D 1 232 ? 66.483 83.111 43.065 1.00 21.56 232 ASP D CA 1
ATOM 7645 C C . ASP D 1 232 ? 66.814 81.996 44.036 1.00 23.44 232 ASP D C 1
ATOM 7646 O O . ASP D 1 232 ? 67.256 80.942 43.602 1.00 24.55 232 ASP D O 1
ATOM 7651 N N . ALA D 1 233 ? 66.664 82.158 45.343 1.00 22.66 233 ALA D N 1
ATOM 7652 C CA . ALA D 1 233 ? 66.964 81.074 46.254 1.00 22.17 233 ALA D CA 1
ATOM 7653 C C . ALA D 1 233 ? 65.728 80.239 46.528 1.00 23.23 233 ALA D C 1
ATOM 7654 O O . ALA D 1 233 ? 65.771 79.299 47.319 1.00 24.43 233 ALA D O 1
ATOM 7656 N N . LEU D 1 234 ? 64.595 80.549 45.903 1.00 23.80 234 LEU D N 1
ATOM 7657 C CA . LEU D 1 234 ? 63.348 79.848 46.165 1.00 24.00 234 LEU D CA 1
ATOM 7658 C C . LEU D 1 234 ? 63.359 78.445 45.558 1.00 24.30 234 LEU D C 1
ATOM 7659 O O . LEU D 1 234 ? 64.038 78.223 44.553 1.00 25.42 234 LEU D O 1
ATOM 7664 N N . PRO D 1 235 ? 62.670 77.431 46.089 1.00 23.32 235 PRO D N 1
ATOM 7665 C CA . PRO D 1 235 ? 62.383 76.227 45.325 1.00 22.58 235 PRO D CA 1
ATOM 7666 C C . PRO D 1 235 ? 61.399 76.553 44.223 1.00 22.36 235 PRO D C 1
ATOM 7667 O O . PRO D 1 235 ? 60.902 77.676 44.146 1.00 21.59 235 PRO D O 1
ATOM 7671 N N . GLN D 1 236 ? 61.171 75.611 43.315 1.00 22.95 236 GLN D N 1
ATOM 7672 C CA . GLN D 1 236 ? 60.178 75.795 42.268 1.00 23.67 236 GLN D CA 1
ATOM 7673 C C . GLN D 1 236 ? 58.849 76.008 42.971 1.00 21.92 236 GLN D C 1
ATOM 7674 O O . GLN D 1 236 ? 58.590 75.360 43.994 1.00 23.32 236 GLN D O 1
ATOM 7680 N N . PHE D 1 237 ? 57.979 76.847 42.422 1.00 20.45 237 PHE D N 1
ATOM 7681 C CA . PHE D 1 237 ? 56.735 77.211 43.064 1.00 21.25 237 PHE D CA 1
ATOM 7682 C C . PHE D 1 237 ? 55.846 76.031 43.430 1.00 21.98 237 PHE D C 1
ATOM 7683 O O . PHE D 1 237 ? 55.218 76.028 44.491 1.00 21.25 237 PHE D O 1
ATOM 7691 N N . GLU D 1 238 ? 55.783 75.023 42.569 1.00 23.51 238 GLU D N 1
ATOM 7692 C CA . GLU D 1 238 ? 55.019 73.808 42.857 1.00 25.83 238 GLU D CA 1
ATOM 7693 C C . GLU D 1 238 ? 55.407 73.144 44.184 1.00 23.29 238 GLU D C 1
ATOM 7694 O O . GLU D 1 238 ? 54.579 72.474 44.805 1.00 23.10 238 GLU D O 1
ATOM 7700 N N . ASP D 1 239 ? 56.652 73.312 44.643 1.00 20.78 239 ASP D N 1
ATOM 7701 C CA . ASP D 1 239 ? 57.106 72.722 45.884 1.00 22.21 239 ASP D CA 1
ATOM 7702 C C . ASP D 1 239 ? 57.028 73.654 47.084 1.00 22.51 239 ASP D C 1
ATOM 7703 O O . ASP D 1 239 ? 57.358 73.238 48.198 1.00 24.18 239 ASP D O 1
ATOM 7708 N N . THR D 1 240 ? 56.579 74.898 46.958 1.00 20.33 240 THR D N 1
ATOM 7709 C CA . THR D 1 240 ? 56.576 75.784 48.106 1.00 18.52 240 THR D CA 1
ATOM 7710 C C . THR D 1 240 ? 55.326 75.517 48.936 1.00 18.64 240 THR D C 1
ATOM 7711 O O . THR D 1 240 ? 54.312 75.053 48.408 1.00 16.84 240 THR D O 1
ATOM 7715 N N . VAL D 1 241 ? 55.359 75.790 50.238 1.00 19.58 241 VAL D N 1
ATOM 7716 C CA . VAL D 1 241 ? 54.203 75.630 51.106 1.00 19.20 241 VAL D CA 1
ATOM 7717 C C . VAL D 1 241 ? 54.253 76.882 51.977 1.00 18.66 241 VAL D C 1
ATOM 7718 O O . VAL D 1 241 ? 55.355 77.372 52.242 1.00 19.92 241 VAL D O 1
ATOM 7722 N N . PRO D 1 242 ? 53.143 77.512 52.350 1.00 17.34 242 PRO D N 1
ATOM 7723 C CA . PRO D 1 242 ? 53.141 78.745 53.110 1.00 17.02 242 PRO D CA 1
ATOM 7724 C C . PRO D 1 242 ? 53.520 78.623 54.573 1.00 17.86 242 PRO D C 1
ATOM 7725 O O . PRO D 1 242 ? 53.288 77.592 55.212 1.00 17.46 242 PRO D O 1
ATOM 7729 N N . LYS D 1 243 ? 54.163 79.663 55.103 1.00 16.93 243 LYS D N 1
ATOM 7730 C CA . LYS D 1 243 ? 54.380 79.751 56.532 1.00 17.92 243 LYS D CA 1
ATOM 7731 C C . LYS D 1 243 ? 52.984 79.924 57.126 1.00 17.75 243 LYS D C 1
ATOM 7732 O O . LYS D 1 243 ? 52.222 80.818 56.725 1.00 18.10 243 LYS D O 1
ATOM 7738 N N . THR D 1 244 ? 52.620 79.045 58.048 1.00 16.68 244 THR D N 1
ATOM 7739 C CA . THR D 1 244 ? 51.283 79.038 58.611 1.00 18.79 244 THR D CA 1
ATOM 7740 C C . THR D 1 244 ? 50.911 80.133 59.617 1.00 18.83 244 THR D C 1
ATOM 7741 O O . THR D 1 244 ? 49.731 80.438 59.800 1.00 19.65 244 THR D O 1
ATOM 7745 N N . LEU D 1 245 ? 51.876 80.774 60.275 1.00 17.91 245 LEU D N 1
ATOM 7746 C CA . LEU D 1 245 ? 51.591 81.808 61.251 1.00 18.70 245 LEU D CA 1
ATOM 7747 C C . LEU D 1 245 ? 52.661 82.872 61.104 1.00 18.93 245 LEU D C 1
ATOM 7748 O O . LEU D 1 245 ? 53.632 82.715 60.354 1.00 19.07 245 LEU D O 1
ATOM 7753 N N . SER D 1 246 ? 52.492 83.969 61.822 1.00 20.64 246 SER D N 1
ATOM 7754 C CA . SER D 1 246 ? 53.427 85.073 61.816 1.00 20.76 246 SER D CA 1
ATOM 7755 C C . SER D 1 246 ? 54.769 84.634 62.375 1.00 21.55 246 SER D C 1
ATOM 7756 O O . SER D 1 246 ? 54.865 83.651 63.116 1.00 21.97 246 SER D O 1
ATOM 7759 N N . ASP D 1 247 ? 55.828 85.317 61.969 1.00 23.44 247 ASP D N 1
ATOM 7760 C CA . ASP D 1 247 ? 57.155 85.076 62.499 1.00 24.10 247 ASP D CA 1
ATOM 7761 C C . ASP D 1 247 ? 57.128 85.630 63.923 1.00 24.81 247 ASP D C 1
ATOM 7762 O O . ASP D 1 247 ? 56.483 86.653 64.123 1.00 23.31 247 ASP D O 1
ATOM 7767 N N . PRO D 1 248 ? 57.748 85.015 64.946 1.00 26.61 248 PRO D N 1
ATOM 7768 C CA . PRO D 1 248 ? 57.841 85.544 66.303 1.00 25.55 248 PRO D CA 1
ATOM 7769 C C . PRO D 1 248 ? 58.526 86.896 66.307 1.00 23.46 248 PRO D C 1
ATOM 7770 O O . PRO D 1 248 ? 59.500 87.139 65.587 1.00 22.46 248 PRO D O 1
ATOM 7774 N N . GLN D 1 249 ? 57.983 87.747 67.153 1.00 22.56 249 GLN D N 1
ATOM 7775 C CA . GLN D 1 249 ? 58.458 89.093 67.284 1.00 24.00 249 GLN D CA 1
ATOM 7776 C C . GLN D 1 249 ? 59.026 89.268 68.683 1.00 25.56 249 GLN D C 1
ATOM 7777 O O . GLN D 1 249 ? 58.637 88.521 69.584 1.00 24.64 249 GLN D O 1
ATOM 7783 N N . PRO D 1 250 ? 59.959 90.199 68.929 1.00 27.17 250 PRO D N 1
ATOM 7784 C CA . PRO D 1 250 ? 60.261 90.719 70.262 1.00 28.24 250 PRO D CA 1
ATOM 7785 C C . PRO D 1 250 ? 59.007 91.382 70.832 1.00 29.31 250 PRO D C 1
ATOM 7786 O O . PRO D 1 250 ? 58.588 92.460 70.393 1.00 31.62 250 PRO D O 1
ATOM 7790 N N . GLU D 1 251 ? 58.339 90.719 71.760 1.00 29.58 251 GLU D N 1
ATOM 7791 C CA . GLU D 1 251 ? 57.109 91.235 72.317 1.00 31.57 251 GLU D CA 1
ATOM 7792 C C . GLU D 1 251 ? 57.246 92.274 73.416 1.00 33.61 251 GLU D C 1
ATOM 7793 O O . GLU D 1 251 ? 58.156 92.246 74.241 1.00 35.21 251 GLU D O 1
ATOM 7799 N N . VAL D 1 252 ? 56.329 93.230 73.384 1.00 34.63 252 VAL D N 1
ATOM 7800 C CA . VAL D 1 252 ? 56.208 94.299 74.352 1.00 35.21 252 VAL D CA 1
ATOM 7801 C C . VAL D 1 252 ? 55.048 93.838 75.241 1.00 37.40 252 VAL D C 1
ATOM 7802 O O . VAL D 1 252 ? 54.079 93.212 74.789 1.00 36.79 252 VAL D O 1
ATOM 7806 N N . GLU D 1 253 ? 55.153 94.144 76.528 1.00 40.41 253 GLU D N 1
ATOM 7807 C CA . GLU D 1 253 ? 54.165 93.750 77.512 1.00 42.44 253 GLU D CA 1
ATOM 7808 C C . GLU D 1 253 ? 52.995 94.725 77.519 1.00 42.65 253 GLU D C 1
ATOM 7809 O O . GLU D 1 253 ? 53.181 95.926 77.310 1.00 43.15 253 GLU D O 1
ATOM 7815 N N . ALA D 1 254 ? 51.770 94.226 77.687 1.00 42.61 254 ALA D N 1
ATOM 7816 C CA . ALA D 1 254 ? 50.607 95.090 77.801 1.00 42.42 254 ALA D CA 1
ATOM 7817 C C . ALA D 1 254 ? 50.745 95.952 79.060 1.00 43.50 254 ALA D C 1
ATOM 7818 O O . ALA D 1 254 ? 51.195 95.438 80.092 1.00 42.75 254 ALA D O 1
ATOM 7820 N N . PRO D 1 255 ? 50.464 97.261 79.016 1.00 44.55 255 PRO D N 1
ATOM 7821 C CA . PRO D 1 255 ? 50.347 98.106 80.197 1.00 45.70 255 PRO D CA 1
ATOM 7822 C C . PRO D 1 255 ? 49.262 97.607 81.138 1.00 46.31 255 PRO D C 1
ATOM 7823 O O . PRO D 1 255 ? 48.160 97.245 80.715 1.00 46.21 255 PRO D O 1
ATOM 7827 N N . ALA D 1 256 ? 49.600 97.571 82.421 1.00 47.32 256 ALA D N 1
ATOM 7828 C CA . ALA D 1 256 ? 48.660 97.161 83.454 1.00 48.55 256 ALA D CA 1
ATOM 7829 C C . ALA D 1 256 ? 47.508 98.149 83.561 1.00 49.09 256 ALA D C 1
ATOM 7830 O O . ALA D 1 256 ? 47.672 99.347 83.322 1.00 47.92 256 ALA D O 1
ATOM 7832 N N . ASP D 1 257 ? 46.330 97.625 83.879 1.00 51.74 257 ASP D N 1
ATOM 7833 C CA . ASP D 1 257 ? 45.146 98.445 84.048 1.00 52.92 257 ASP D CA 1
ATOM 7834 C C . ASP D 1 257 ? 45.230 99.144 85.389 1.00 54.63 257 ASP D C 1
ATOM 7835 O O . ASP D 1 257 ? 45.705 98.527 86.341 1.00 55.11 257 ASP D O 1
ATOM 7840 N N . PRO D 1 258 ? 44.808 100.402 85.534 1.00 56.83 258 PRO D N 1
ATOM 7841 C CA . PRO D 1 258 ? 44.569 101.026 86.831 1.00 59.13 258 PRO D CA 1
ATOM 7842 C C . PRO D 1 258 ? 43.499 100.343 87.690 1.00 60.87 258 PRO D C 1
ATOM 7843 O O . PRO D 1 258 ? 43.543 100.355 88.924 1.00 61.78 258 PRO D O 1
ATOM 7847 N N . VAL D 1 259 ? 42.506 99.748 87.037 1.00 61.88 259 VAL D N 1
ATOM 7848 C CA . VAL D 1 259 ? 41.422 99.047 87.706 1.00 63.46 259 VAL D CA 1
ATOM 7849 C C . VAL D 1 259 ? 40.722 98.227 86.632 0.00 63.33 259 VAL D C 1
ATOM 7850 O O . VAL D 1 259 ? 41.102 98.305 85.461 0.00 63.44 259 VAL D O 1
#

Radius of gyration: 27.41 Å; Cα contacts (8 Å, |Δi|>4): 2369; chains: 4; bounding box: 67×72×73 Å

Solvent-accessible surface area: 31650 Å² total; per-residue (Å²): 79,150,120,81,20,76,60,72,1,48,51,2,0,89,78,1,29,103,33,0,39,58,48,1,86,140,58,10,4,43,17,98,0,17,51,1,62,2,0,0,0,0,0,0,0,0,0,4,0,7,7,50,109,65,8,24,10,11,6,88,33,5,134,83,7,5,63,21,0,62,86,0,4,115,7,0,92,66,39,47,8,4,0,2,0,0,5,2,3,2,154,36,88,70,12,84,27,13,9,6,10,0,8,3,10,3,0,0,2,0,0,7,0,2,21,17,112,17,46,14,9,100,17,2,120,108,6,54,50,37,160,48,28,27,69,7,79,2,13,4,3,0,0,11,17,24,14,30,0,41,17,11,0,8,3,4,13,2,0,0,0,0,0,0,0,0,6,0,1,2,12,0,0,0,0,0,1,10,0,3,4,46,0,1,0,0,0,0,0,108,58,0,10,4,11,15,13,13,8,0,44,73,0,0,15,16,2,0,15,0,7,1,0,6,20,41,25,1,86,38,0,20,134,32,0,81,83,15,74,79,10,143,102,5,70,5,70,27,40,20,37,122,25,107,105,47,156,30,33,92,62,94,162,244,90,146,34,64,75,116,4,37,55,4,0,113,61,1,32,125,18,0,37,65,42,1,90,150,53,11,6,45,15,102,0,19,49,2,68,1,0,0,0,0,0,0,0,0,0,8,0,8,6,48,113,62,7,18,9,10,6,86,46,13,153,83,5,5,59,20,0,74,97,0,4,128,8,0,97,67,37,47,7,6,0,1,0,0,4,2,3,2,153,30,86,74,14,67,30,7,10,5,9,0,7,2,6,4,0,0,3,0,0,9,0,1,21,18,108,13,59,17,9,95,17,1,129,104,6,55,49,39,152,42,29,28,67,8,73,1,13,5,4,0,0,10,24,21,14,28,0,39,16,11,0,7,3,3,16,5,0,0,0,0,0,0,0,1,4,0,1,2,12,0,0,1,0,0,0,8,0,2,4,48,0,1,0,0,1,0,0,115,68,0,12,5,10,16,14,13,12,0,46,64,0,0,14,18,2,0,16,0,6,1,0,5,20,43,32,1,90,34,0,20,134,32,0,86,82,15,76,80,9,130,103,4,61,5,64,25,40,20,32,121,23,109,102,54,161,28,36,87,73,89,161,102,137,118,101,18,77,61,129,0,38,57,0,0,91,52,0,28,110,32,0,38,71,48,1,98,133,38,15,8,48,14,100,0,17,52,3,60,3,0,0,0,0,0,0,0,1,0,4,0,8,7,47,110,65,6,20,9,11,9,85,28,8,136,79,6,4,61,22,0,63,98,0,3,119,6,0,86,68,42,46,7,6,0,1,1,0,5,2,3,2,152,36,84,75,12,83,28,11,11,6,8,0,7,2,9,3,0,0,2,0,0,7,0,1,21,16,105,9,60,19,8,88,19,1,120,110,4,51,51,41,155,48,31,29,69,7,76,1,14,3,4,0,0,11,24,22,13,30,0,38,16,10,0,6,3,3,17,3,0,0,0,0,0,0,0,0,5,0,1,1,13,0,0,0,0,0,1,9,0,3,3,48,0,1,1,0,0,0,0,118,67,0,10,4,10,15,15,13,8,0,45,60,0,0,15,18,1,0,16,1,7,1,0,4,15,41,32,1,89,32,0,22,134,30,0,87,84,12,75,81,12,138,95,5,66,5,69,23,37,20,33,127,23,105,103,28,142,43,32,93,65,94,162,196,170,90,69,28,123,55,61,2,39,62,5,0,96,72,1,34,109,14,0,37,62,40,1,87,147,55,13,5,47,14,100,0,18,53,1,66,2,0,0,0,0,0,0,0,1,0,7,0,7,7,48,112,61,7,19,8,10,8,89,44,11,142,83,7,3,59,22,0,55,86,0,3,114,9,0,99,68,36,49,9,4,1,0,1,0,4,2,3,2,153,31,88,78,16,88,24,11,10,5,12,0,7,3,8,5,0,0,2,0,0,8,0,0,23,17,99,16,66,11,5,83,20,2,128,92,6,56,52,38,156,45,30,23,68,7,73,1,12,4,3,0,0,12,23,22,15,29,0,38,16,8,0,7,5,3,14,4,0,0,0,0,0,0,0,0,5,0,1,2,11,0,0,1,0,0,1,10,0,4,4,47,0,1,0,0,1,0,0,111,60,0,9,4,10,14,15,22,10,0,46,66,0,0,15,18,3,0,16,1,8,1,0,4,18,40,28,1,85,39,0,21,128,32,0,84,86,13,73,93,9,144,105,6,56,3,64,25,42,18,37,120,24,109,105,52,158,30,29,89,64,97,152

Sequence (1011 aa):
TFNDIEARLAAVLEEAFEAGTSIYNERGFKRRIGYGNRPAVIHIDLANAWTQPGHPFSCPGMETIIPNVQRINEAARAKGVPVFYTTNVYRNRDASSGTNDMGLWYSKIPTETLPADSYWAQIDDRIAPADGEVVIEKNRASAFPGTNLELFLTSNRIDTLIVTGATAAGCVRHTVEDAIAKGFRPIIPRETIGDRVPGVVQWNLYDIDNKFGDVESTDSVVQYLDALPQFEDTVPKTLSDPQPEVEAPADPVFNDIEARLAAVLEEAFEAGTSIYNERGFKRRIGYGNRPAVIHIDLANAWTQPGHPFSCPGMETIIPNVQRINEAARAKGVPVFYTTNVYRNRDASSGTNDMGLWYSKIPTETLPADSYWAQIDDRIAPADGEVVIEKNRASAFPGTNLELFLTSNRIDTLIVTGATAAGCVRHTVEDAIAKGFRPIIPRETIGDRVPGVVQWNLYDIDNKFGDVESTDSVVQYLDALPQFEDTVPKTLSDPQPEVEAPADPVTFNDIEARLAAVLEEAFEAGTSIYNERGFKRRIGYGNRPAVIHIDLANAWTQPGHPFSCPGMETIIPNVQRINEAARAKGVPVFYTTNVYRNRDASSGTNDMGLWYSKIPTETLPADSYWAQIDDRIAPADGEVVIEKNRASAFPGTNLELFLTSNRIDTLIVTGATAAGCVRHTVEDAIAKGFRPIIPRETIGDRVPGVVQWNLYDIDNKFGDVESTDSVVQYLDALPQFEDTVPKTLSDPQPEVEAPADPVTFNDIEARLAAVLEEAFEAGTSIYNERGFKRRIGYGNRPAVIHIDLANAWTQPGHPFSCPGMETIIPNVQRINEAARAKGVPVFYTTNVYRNRDASSGTNDMGLWYSKIPTETLPADSYWAQIDDRIAPADGEVVIEKNRASAFPGTNLELFLTSNRIDTLIVTGATAAGCVRHTVEDAIAKGFRPIIPRETIGDRVPGVVQWNLYDIDNKFGDVESTDSVVQYLDALPQFEDTVPKTLSDPQPEVEAPADPV

Nearest PDB structures (foldseek):
  1nba-assembly1_B  TM=1.004E+00  e=1.588E-52  Arthrobacter sp.
  4l07-assembly1_A  TM=9.432E-01  e=1.925E-19  Pseudomonas putida S16
  4l08-assembly3_F  TM=9.441E-01  e=4.411E-19  Pseudomonas putida S16
  3uao-assembly1_A  TM=9.513E-01  e=8.592E-17  Bordetella bronchiseptica
  3o91-assembly1_D  TM=8.404E-01  e=4.687E-11  Streptococcus pneumoniae TIGR4

Foldseek 3Di:
DDPVCQVVLVVVVVVVLVVVVVVLVVVFWLFAQDDKFFEAEEAEAQACLQPPPDHVNHWPPNVQQLVLVVLLVVLCVVQVHAYEYEFAAWQALDPVDPPTLQPCVVVPDPRSRGHPPDRRRGHDPSCHDDPPHHYWHHRAQEPPPPTCPVVCCVVVVHAEYEYAYDELQTNRLVNQQVQVVSGHAYEYALRNHTGHDPPRSVVSQSVCSGHGHNYHHSVVSSVVSNPHHRSVPIHTDPDTDDDDDDDDDDDPD/DDDCQVVLVVVLVVVLVVVVVVLVVVQWLFAQDAKFFEAEEEEAQAQLADPPDHLNHFPLNVQQLVLVVLLVVLCVVQPHAYEYEHAAWQALDVVDPPGLQPCVVVPDVRSRGHDPDSRRGNDPSNHDDPPHYYWHHRAQEPPPPTCPVVCCVVVVHAEYEYAYDELQTRRLVNQQVQVVSHHAYEYALRRHTYHDHPSSVVSQSVCSGHGHNHHHSVVSSVVSNPHHRNVPIHTDDDTDDGPDDDDDDDPD/DDVVCQVVVVVVVVVVLVVVVVVLVVVQFLWAQDDKFFEAEEAEAQFCLDDPPDHVNHFPQCVQQLVLVVLLVVLCVVLVHAYEYEFEAWDALDVPDPPTLQPCCVVPDVRSRGHPPDSRRGRDPSNDDDPPHYYWHHRAQEPPPPTCPVVCCVVVVGAAYEYAYDELQTNRLVNQQVQVVSHHAYEYALRRHTYHDPDSSVVSQSVCSRHGHNHDHSVVSSVVSNPHHRNVPIHTDPDTDDGDDDDDDDDPD/DDDCVQVVVVVVVVVVLVVVVVVLVVVQFLFAQDDKFFEAEEEEAQACLDDPPDHPNHFPQNVQQLVLVVLLVVLQVVQVHAYEYEHAAWAALPVVDPPTLQPCVVVPDVRSRGHDPDSRRGRDPSNHDDPPHYYWHHRAQESPPPTCPVVCCVVVVHAEYEYAYDELQTNRLVNQQVQVVSGHAYEYALRNHTGHDHPSSPVSQSVCSRHGHNHHHSVVSSVVSNVHHRNVPIHTDPDTDDGPDDDDDDDPD

InterPro domains:
  IPR000868 Isochorismatase-like domain [PF00857] (46-225)
  IPR036380 Isochorismatase-like superfamily [G3DSA:3.40.50.850] (1-264)
  IPR036380 Isochorismatase-like superfamily [SSF52499] (12-242)
  IPR050272 Isochorismatase-like hydrolase [PTHR43540] (43-232)

B-factor: mean 20.52, std 12.35, range [8.0, 109.76]